Protein AF-0000000076916182 (afdb_homodimer)

InterPro domains:
  IPR000577 Carbohydrate kinase, FGGY [PIRSF000538] (5-451)
  IPR006003 FGGY carbohydrate kinase, pentulose kinase [TIGR01315] (1-453)
  IPR006003 FGGY carbohydrate kinase, pentulose kinase [cd07782] (1-455)
  IPR018485 Carbohydrate kinase FGGY, C-terminal [PF02782] (195-405)
  IPR043129 ATPase, nucleotide binding domain [SSF53067] (4-171)
  IPR043129 ATPase, nucleotide binding domain [SSF53067] (194-451)

Structure (mmCIF, N/CA/C/O backbone):
data_AF-0000000076916182-model_v1
#
loop_
_entity.id
_entity.type
_entity.pdbx_description
1 polymer 'Carbohydrate kinase FGGY C-terminal domain-containing protein'
#
loop_
_atom_site.group_PDB
_atom_site.id
_atom_site.type_symbol
_atom_site.label_atom_id
_atom_site.label_alt_id
_atom_site.label_comp_id
_atom_site.label_asym_id
_atom_site.label_entity_id
_atom_site.label_seq_id
_atom_site.pdbx_PDB_ins_code
_atom_site.Cartn_x
_atom_site.Cartn_y
_atom_site.Cartn_z
_atom_site.occupancy
_atom_site.B_iso_or_equiv
_atom_site.auth_seq_id
_atom_site.auth_comp_id
_atom_site.auth_asym_id
_atom_site.auth_atom_id
_atom_site.pdbx_PDB_model_num
ATOM 1 N N . VAL A 1 1 ? 19.422 -25.359 0.311 1 58.75 1 VAL A N 1
ATOM 2 C CA . VAL A 1 1 ? 20.875 -25.359 0.209 1 58.75 1 VAL A CA 1
ATOM 3 C C . VAL A 1 1 ? 21.438 -24.141 0.938 1 58.75 1 VAL A C 1
ATOM 5 O O . VAL A 1 1 ? 21.062 -23 0.644 1 58.75 1 VAL A O 1
ATOM 8 N N . SER A 1 2 ? 22.078 -24.453 1.93 1 63.53 2 SER A N 1
ATOM 9 C CA . SER A 1 2 ? 22.594 -23.422 2.82 1 63.53 2 SER A CA 1
ATOM 10 C C . SER A 1 2 ? 23.734 -22.641 2.166 1 63.53 2 SER A C 1
ATOM 12 O O . SER A 1 2 ? 24.484 -23.203 1.373 1 63.53 2 SER A O 1
ATOM 14 N N . TRP A 1 3 ? 23.859 -21.516 2.443 1 63.62 3 TRP A N 1
ATOM 15 C CA . TRP A 1 3 ? 24.906 -20.656 1.929 1 63.62 3 TRP A CA 1
ATOM 16 C C . TRP A 1 3 ? 26.281 -21.141 2.379 1 63.62 3 TRP A C 1
ATOM 18 O O . TRP A 1 3 ? 27.281 -20.891 1.702 1 63.62 3 TRP A O 1
ATOM 28 N N . ASN A 1 4 ? 26.312 -21.781 3.467 1 60.97 4 ASN A N 1
ATOM 29 C CA . ASN A 1 4 ? 27.578 -22.234 4.012 1 60.97 4 ASN A CA 1
ATOM 30 C C . ASN A 1 4 ? 27.922 -23.641 3.537 1 60.97 4 ASN A C 1
ATOM 32 O O . ASN A 1 4 ? 28.938 -24.219 3.951 1 60.97 4 ASN A O 1
ATOM 36 N N . GLY A 1 5 ? 27.188 -24.172 2.744 1 60.69 5 GLY A N 1
ATOM 37 C CA . GLY A 1 5 ? 27.453 -25.5 2.191 1 60.69 5 GLY A CA 1
ATOM 38 C C . GLY A 1 5 ? 27.109 -26.625 3.143 1 60.69 5 GLY A C 1
ATOM 39 O O . GLY A 1 5 ? 27.625 -27.734 3.008 1 60.69 5 GLY A O 1
ATOM 40 N N . ASP A 1 6 ? 26.391 -26.328 4.094 1 66.44 6 ASP A N 1
ATOM 41 C CA . ASP A 1 6 ? 25.938 -27.344 5.027 1 66.44 6 ASP A CA 1
ATOM 42 C C . ASP A 1 6 ? 25.141 -28.438 4.305 1 66.44 6 ASP A C 1
ATOM 44 O O . ASP A 1 6 ? 24.094 -28.172 3.725 1 66.44 6 ASP A O 1
ATOM 48 N N . SER A 1 7 ? 25.625 -29.688 4.324 1 68.75 7 SER A N 1
ATOM 49 C CA . SER A 1 7 ? 25.047 -30.812 3.588 1 68.75 7 SER A CA 1
ATOM 50 C C . SER A 1 7 ? 23.656 -31.141 4.105 1 68.75 7 SER A C 1
ATOM 52 O O . SER A 1 7 ? 22.875 -31.812 3.42 1 68.75 7 SER A O 1
ATOM 54 N N . ARG A 1 8 ? 23.438 -30.438 5.375 1 65.62 8 ARG A N 1
ATOM 55 C CA . ARG A 1 8 ? 22.125 -30.672 5.949 1 65.62 8 ARG A CA 1
ATOM 56 C C . ARG A 1 8 ? 21.078 -29.781 5.273 1 65.62 8 ARG A C 1
ATOM 58 O O . ARG A 1 8 ? 19.875 -30.047 5.375 1 65.62 8 ARG A O 1
ATOM 65 N N . ARG A 1 9 ? 21.5 -28.922 4.395 1 69.62 9 ARG A N 1
ATOM 66 C CA . ARG A 1 9 ? 20.625 -27.984 3.691 1 69.62 9 ARG A CA 1
ATOM 67 C C . ARG A 1 9 ? 20.844 -28.062 2.184 1 69.62 9 ARG A C 1
ATOM 69 O O . ARG A 1 9 ? 21.531 -27.219 1.61 1 69.62 9 ARG A O 1
ATOM 76 N N . ASP A 1 10 ? 20.156 -29.047 1.62 1 81.5 10 ASP A N 1
ATOM 77 C CA . ASP A 1 10 ? 20.453 -29.375 0.227 1 81.5 10 ASP A CA 1
ATOM 78 C C . ASP A 1 10 ? 19.219 -29.172 -0.652 1 81.5 10 ASP A C 1
ATOM 80 O O . ASP A 1 10 ? 19.125 -29.75 -1.743 1 81.5 10 ASP A O 1
ATOM 84 N N . ILE A 1 11 ? 18.188 -28.406 -0.147 1 87.31 11 ILE A N 1
ATOM 85 C CA . ILE A 1 11 ? 16.969 -28.172 -0.907 1 87.31 11 ILE A CA 1
ATOM 86 C C . ILE A 1 11 ? 16.828 -26.672 -1.188 1 87.31 11 ILE A C 1
ATOM 88 O O . ILE A 1 11 ? 17 -25.844 -0.291 1 87.31 11 ILE A O 1
ATOM 92 N N . ILE A 1 12 ? 16.609 -26.312 -2.42 1 86.62 12 ILE A N 1
ATOM 93 C CA . ILE A 1 12 ? 16.203 -24.969 -2.779 1 86.62 12 ILE A CA 1
ATOM 94 C C . ILE A 1 12 ? 14.734 -24.969 -3.182 1 86.62 12 ILE A C 1
ATOM 96 O O . ILE A 1 12 ? 14.344 -25.625 -4.145 1 86.62 12 ILE A O 1
ATOM 100 N N . V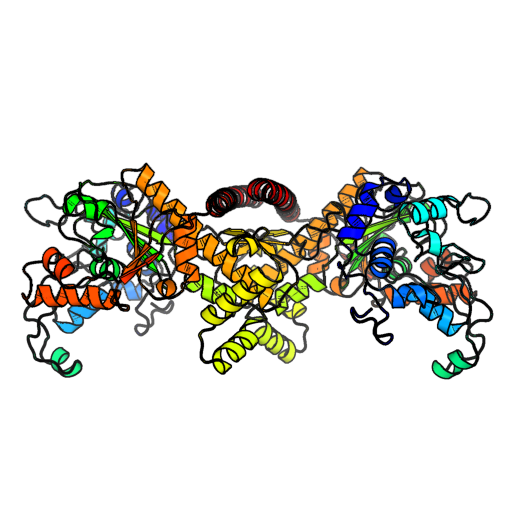AL A 1 13 ? 13.945 -24.172 -2.461 1 87.06 13 VAL A N 1
ATOM 101 C CA . VAL A 1 13 ? 12.508 -24.156 -2.693 1 87.06 13 VAL A CA 1
ATOM 102 C C . VAL A 1 13 ? 12.195 -23.344 -3.947 1 87.06 13 VAL A C 1
ATOM 104 O O . VAL A 1 13 ? 12.953 -22.438 -4.312 1 87.06 13 VAL A O 1
ATOM 107 N N . TRP A 1 14 ? 11.141 -23.672 -4.633 1 85.44 14 TRP A N 1
ATOM 108 C CA . TRP A 1 14 ? 10.781 -23.078 -5.918 1 85.44 14 TRP A CA 1
ATOM 109 C C . TRP A 1 14 ? 10.633 -21.562 -5.797 1 85.44 14 TRP A C 1
ATOM 111 O O . TRP A 1 14 ? 11.008 -20.828 -6.711 1 85.44 14 TRP A O 1
ATOM 121 N N . MET A 1 15 ? 10.164 -21.094 -4.676 1 86.88 15 MET A N 1
ATOM 122 C CA . MET A 1 15 ? 9.82 -19.688 -4.496 1 86.88 15 MET A CA 1
ATOM 123 C C . MET A 1 15 ? 11.078 -18.859 -4.242 1 86.88 15 MET A C 1
ATOM 125 O O . MET A 1 15 ? 11 -17.625 -4.152 1 86.88 15 MET A O 1
ATOM 129 N N . ASP A 1 16 ? 12.242 -19.469 -4.152 1 88.25 16 ASP A N 1
ATOM 130 C CA . ASP A 1 16 ? 13.508 -18.781 -3.898 1 88.25 16 ASP A CA 1
ATOM 131 C C . ASP A 1 16 ? 13.984 -18.031 -5.137 1 88.25 16 ASP A C 1
ATOM 133 O O . ASP A 1 16 ? 14.203 -18.625 -6.191 1 88.25 16 ASP A O 1
ATOM 137 N N . HIS A 1 17 ? 14.172 -16.766 -5.016 1 86.94 17 HIS A N 1
ATOM 138 C CA . HIS A 1 17 ? 14.562 -15.922 -6.145 1 86.94 17 HIS A CA 1
ATOM 139 C C . HIS A 1 17 ? 16.031 -15.531 -6.062 1 86.94 17 HIS A C 1
ATOM 141 O O . HIS A 1 17 ? 16.438 -14.5 -6.605 1 86.94 17 HIS A O 1
ATOM 147 N N . ARG A 1 18 ? 16.891 -16.281 -5.516 1 88.56 18 ARG A N 1
ATOM 148 C CA . ARG A 1 18 ? 18.297 -15.977 -5.324 1 88.56 18 ARG A CA 1
ATOM 149 C C . ARG A 1 18 ? 19.031 -15.906 -6.664 1 88.56 18 ARG A C 1
ATOM 151 O O . ARG A 1 18 ? 20.062 -15.242 -6.785 1 88.56 18 ARG A O 1
ATOM 158 N N . ALA A 1 19 ? 18.453 -16.531 -7.695 1 92.5 19 ALA A N 1
ATOM 159 C CA . ALA A 1 19 ? 19.141 -16.703 -8.969 1 92.5 19 ALA A CA 1
ATOM 160 C C . ALA A 1 19 ? 18.672 -15.672 -9.992 1 92.5 19 ALA A C 1
ATOM 162 O O . ALA A 1 19 ? 18.547 -15.984 -11.18 1 92.5 19 ALA A O 1
ATOM 163 N N . LEU A 1 20 ? 18.406 -14.477 -9.57 1 90.31 20 LEU A N 1
ATOM 164 C CA . LEU A 1 20 ? 17.906 -13.422 -10.453 1 90.31 20 LEU A CA 1
ATOM 165 C C . LEU A 1 20 ? 18.953 -13.078 -11.516 1 90.31 20 LEU A C 1
ATOM 167 O O . LEU A 1 20 ? 18.625 -13 -12.703 1 90.31 20 LEU A O 1
ATOM 171 N N . ASP A 1 21 ? 20.219 -12.922 -11.117 1 93.44 21 ASP A N 1
ATOM 172 C CA . ASP A 1 21 ? 21.297 -12.586 -12.047 1 93.44 21 ASP A CA 1
ATOM 173 C C . ASP A 1 21 ? 21.516 -13.703 -13.07 1 93.44 21 ASP A C 1
ATOM 175 O O . AS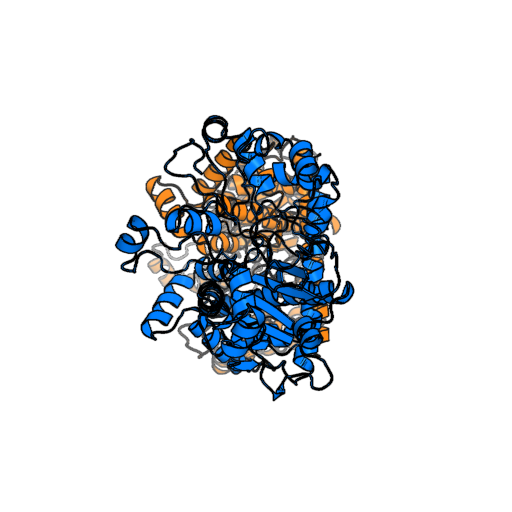P A 1 21 ? 21.719 -13.438 -14.25 1 93.44 21 ASP A O 1
ATOM 179 N N . GLN A 1 22 ? 21.5 -14.922 -12.594 1 94.44 22 GLN A N 1
ATOM 180 C CA . GLN A 1 22 ? 21.688 -16.078 -13.469 1 94.44 22 GLN A CA 1
ATOM 181 C C . GLN A 1 22 ? 20.562 -16.172 -14.492 1 94.44 22 GLN A C 1
ATOM 183 O O . GLN A 1 22 ? 20.797 -16.453 -15.672 1 94.44 22 GLN A O 1
ATOM 188 N N . ALA A 1 23 ? 19.312 -15.938 -14.016 1 93 23 ALA A N 1
ATOM 189 C CA . ALA A 1 23 ? 18.172 -15.953 -14.93 1 93 23 ALA A CA 1
ATOM 190 C C . ALA A 1 23 ? 18.328 -14.906 -16.031 1 93 23 ALA A C 1
ATOM 192 O O . ALA A 1 23 ? 18.078 -15.18 -17.203 1 93 23 ALA A O 1
ATOM 193 N N . GLU A 1 24 ? 18.781 -13.734 -15.648 1 93.5 24 GLU A N 1
ATOM 194 C CA . GLU A 1 24 ? 18.969 -12.648 -16.609 1 93.5 24 GLU A CA 1
ATOM 195 C C . GLU A 1 24 ? 20.047 -13.016 -17.641 1 93.5 24 GLU A C 1
ATOM 197 O O . GLU A 1 24 ? 19.891 -12.758 -18.828 1 93.5 24 GLU A O 1
ATOM 202 N N . ARG A 1 25 ? 21.109 -13.57 -17.219 1 94.56 25 ARG A N 1
ATOM 203 C CA . ARG A 1 25 ? 22.203 -13.961 -18.125 1 94.56 25 ARG A CA 1
ATOM 204 C C . ARG A 1 25 ? 21.75 -15.062 -19.078 1 94.56 25 ARG A C 1
ATOM 206 O O . ARG A 1 25 ? 22.078 -15.039 -20.266 1 94.56 25 ARG A O 1
ATOM 213 N N . ILE A 1 26 ? 21.062 -16.016 -18.562 1 93.31 26 ILE A N 1
ATOM 214 C CA . ILE A 1 26 ? 20.562 -17.078 -19.406 1 93.31 26 ILE A CA 1
ATOM 215 C C . ILE A 1 26 ? 19.625 -16.516 -20.469 1 93.31 26 ILE A C 1
ATOM 217 O O . ILE A 1 26 ? 19.719 -16.875 -21.641 1 93.31 26 ILE A O 1
ATOM 221 N N . ASN A 1 27 ? 18.797 -15.594 -20.062 1 92.69 27 ASN A N 1
ATOM 222 C CA . ASN A 1 27 ? 17.828 -14.992 -20.969 1 92.69 27 ASN A CA 1
ATOM 223 C C . ASN A 1 27 ? 18.516 -14.164 -22.047 1 92.69 27 ASN A C 1
ATOM 225 O O . ASN A 1 27 ? 17.984 -14.008 -23.156 1 92.69 27 ASN A O 1
ATOM 229 N N . SER A 1 28 ? 19.672 -13.719 -21.781 1 92.38 28 SER A N 1
ATOM 230 C CA . SER A 1 28 ? 20.422 -12.898 -22.734 1 92.38 28 SER A CA 1
ATOM 231 C C . SER A 1 28 ? 20.953 -13.734 -23.891 1 92.38 28 SER A C 1
ATOM 233 O O . SER A 1 28 ? 21.297 -13.195 -24.938 1 92.38 28 SER A O 1
ATOM 235 N N . HIS A 1 29 ? 21.109 -15.031 -23.766 1 88.81 29 HIS A N 1
ATOM 236 C CA . HIS A 1 29 ? 21.594 -15.906 -24.812 1 88.81 29 HIS A CA 1
ATOM 237 C C . HIS A 1 29 ? 20.562 -16.062 -25.938 1 88.81 29 HIS A C 1
ATOM 239 O O . HIS A 1 29 ? 20.906 -16.484 -27.031 1 88.81 29 HIS A O 1
ATOM 245 N N . SER A 1 30 ? 19.391 -15.742 -25.766 1 84.5 30 SER A N 1
ATOM 246 C CA . SER A 1 30 ? 18.297 -15.836 -26.734 1 84.5 30 SER A CA 1
ATOM 247 C C . SER A 1 30 ? 18.234 -17.219 -27.359 1 84.5 30 SER A C 1
ATOM 249 O O . SER A 1 30 ? 18.062 -17.359 -28.578 1 84.5 30 SER A O 1
ATOM 251 N N . SER A 1 31 ? 18.5 -18.25 -26.609 1 85.44 31 SER A N 1
ATOM 252 C CA . SER A 1 31 ? 18.422 -19.641 -27.047 1 85.44 31 SER A CA 1
ATOM 253 C C . SER A 1 31 ? 17 -19.984 -27.516 1 85.44 31 SER A C 1
ATOM 255 O O . SER A 1 31 ? 16.031 -19.531 -26.906 1 85.44 31 SER A O 1
ATOM 257 N N . PRO A 1 32 ? 16.875 -20.828 -28.453 1 84 32 PRO A N 1
ATOM 258 C CA . PRO A 1 32 ? 15.547 -21.266 -28.906 1 84 32 PRO A CA 1
ATOM 259 C C . PRO A 1 32 ? 14.773 -22.016 -27.828 1 84 32 PRO A C 1
ATOM 261 O O . PRO A 1 32 ? 13.539 -22.016 -27.828 1 84 32 PRO A O 1
ATOM 264 N N . VAL A 1 33 ? 15.469 -22.562 -26.891 1 84.44 33 VAL A N 1
ATOM 265 C CA . VAL A 1 33 ? 14.844 -23.312 -25.812 1 84.44 33 VAL A CA 1
ATOM 266 C C . VAL A 1 33 ? 13.977 -22.391 -24.969 1 84.44 33 VAL A C 1
ATOM 268 O O . VAL A 1 33 ? 12.984 -22.828 -24.375 1 84.44 33 VAL A O 1
ATOM 271 N N . LEU A 1 34 ? 14.312 -21.156 -24.953 1 88.62 34 LEU A N 1
ATOM 272 C CA . LEU A 1 34 ? 13.625 -20.188 -24.109 1 88.62 34 LEU A CA 1
ATOM 273 C C . LEU A 1 34 ? 12.188 -19.984 -24.562 1 88.62 34 LEU A C 1
ATOM 275 O O . LEU A 1 34 ? 11.336 -19.547 -23.781 1 88.62 34 LEU A O 1
ATOM 279 N N . GLN A 1 35 ? 11.906 -20.328 -25.766 1 88.19 35 GLN A N 1
ATOM 280 C CA . GLN A 1 35 ? 10.547 -20.203 -26.281 1 88.19 35 GLN A CA 1
ATOM 281 C C . GLN A 1 35 ? 9.586 -21.094 -25.5 1 88.19 35 GLN A C 1
ATOM 283 O O . GLN A 1 35 ? 8.414 -20.75 -25.328 1 88.19 35 GLN A O 1
ATOM 288 N N . PHE A 1 36 ? 10.094 -22.188 -24.922 1 87.81 36 PHE A N 1
ATOM 289 C CA . PHE A 1 36 ? 9.258 -23.109 -24.172 1 87.81 36 PHE A CA 1
ATOM 290 C C . PHE A 1 36 ? 8.969 -22.578 -22.766 1 87.81 36 PHE A C 1
ATOM 292 O O . PHE A 1 36 ? 8.141 -23.125 -22.047 1 87.81 36 PHE A O 1
ATOM 299 N N . TYR A 1 37 ? 9.602 -21.5 -22.516 1 88.81 37 TYR A N 1
ATOM 300 C CA . TYR A 1 37 ? 9.383 -20.859 -21.219 1 88.81 37 TYR A CA 1
ATOM 301 C C . TYR A 1 37 ? 8.734 -19.484 -21.406 1 88.81 37 TYR A C 1
ATOM 303 O O . TYR A 1 37 ? 8.852 -18.625 -20.531 1 88.81 37 TYR A O 1
ATOM 311 N N . GLY A 1 38 ? 8.156 -19.328 -22.594 1 89.69 38 GLY A N 1
ATOM 312 C CA . GLY A 1 38 ? 7.52 -18.047 -22.875 1 89.69 38 GLY A CA 1
ATOM 313 C C . GLY A 1 38 ? 8.508 -16.969 -23.266 1 89.69 38 GLY A C 1
ATOM 314 O O . GLY A 1 38 ? 8.203 -15.773 -23.156 1 89.69 38 GLY A O 1
ATOM 315 N N . GLY A 1 39 ? 9.711 -17.344 -23.531 1 89.62 39 GLY A N 1
ATOM 316 C CA . GLY A 1 39 ? 10.727 -16.406 -23.984 1 89.62 39 GLY A CA 1
ATOM 317 C C . GLY A 1 39 ? 11.805 -16.141 -22.953 1 89.62 39 GLY A C 1
ATOM 318 O O . GLY A 1 39 ? 12.875 -15.617 -23.281 1 89.62 39 GLY A O 1
ATOM 319 N N . SER A 1 40 ? 11.531 -16.5 -21.734 1 90.12 40 SER A N 1
ATOM 320 C CA . SER A 1 40 ? 12.508 -16.266 -20.672 1 90.12 40 SER A CA 1
ATOM 321 C C . SER A 1 40 ? 12.336 -17.25 -19.531 1 90.12 40 SER A C 1
ATOM 323 O O . SER A 1 40 ? 11.211 -17.641 -19.219 1 90.12 40 SER A O 1
ATOM 325 N N . VAL A 1 41 ? 13.484 -17.547 -18.953 1 89.69 41 VAL A N 1
ATOM 326 C CA . VAL A 1 41 ? 13.414 -18.406 -17.766 1 89.69 41 VAL A CA 1
ATOM 327 C C . VAL A 1 41 ? 13.203 -17.531 -16.516 1 89.69 41 VAL A C 1
ATOM 329 O O . VAL A 1 41 ? 13.617 -16.375 -16.484 1 89.69 41 VAL A O 1
ATOM 332 N N . SER A 1 42 ? 12.484 -18.141 -15.594 1 90.38 42 SER A N 1
ATOM 333 C CA . SER A 1 42 ? 12.266 -17.531 -14.289 1 90.38 42 SER A CA 1
ATOM 334 C C . SER A 1 42 ? 13.328 -17.984 -13.281 1 90.38 42 SER A C 1
ATOM 336 O O . SER A 1 42 ? 13.852 -19.094 -13.375 1 90.38 42 SER A O 1
ATOM 338 N N . PRO A 1 43 ? 13.648 -17.078 -12.289 1 91 43 PRO A N 1
ATOM 339 C CA . PRO A 1 43 ? 14.555 -17.531 -11.234 1 91 43 PRO A CA 1
ATOM 340 C C . PRO A 1 43 ? 13.984 -18.703 -10.43 1 91 43 PRO A C 1
ATOM 342 O O . PRO A 1 43 ? 14.719 -19.344 -9.664 1 91 43 PRO A O 1
ATOM 345 N N . GLU A 1 44 ? 12.758 -18.969 -10.641 1 88.25 44 GLU A N 1
ATOM 346 C CA . GLU A 1 44 ? 12.109 -20.078 -9.938 1 88.25 44 GLU A CA 1
ATOM 347 C C . GLU A 1 44 ? 12.492 -21.422 -10.547 1 88.25 44 GLU A C 1
ATOM 349 O O . GLU A 1 44 ? 12.273 -22.469 -9.93 1 88.25 44 GLU A O 1
ATOM 354 N N . MET A 1 45 ? 13.102 -21.406 -11.664 1 88.56 45 MET A N 1
ATOM 355 C CA . MET A 1 45 ? 13.336 -22.641 -12.422 1 88.56 45 MET A CA 1
ATOM 356 C C . MET A 1 45 ? 14.688 -23.25 -12.055 1 88.56 45 MET A C 1
ATOM 358 O O . MET A 1 45 ? 15.539 -22.578 -11.461 1 88.56 45 MET A O 1
ATOM 362 N N . GLN A 1 46 ? 14.922 -24.469 -12.477 1 87.88 46 GLN A N 1
ATOM 363 C CA . GLN A 1 46 ? 16.078 -25.281 -12.094 1 87.88 46 GLN A CA 1
ATOM 364 C C . GLN A 1 46 ? 17.359 -24.719 -12.703 1 87.88 46 GLN A C 1
ATOM 366 O O . GLN A 1 46 ? 18.375 -24.625 -12.016 1 87.88 46 GLN A O 1
ATOM 371 N N . ALA A 1 47 ? 17.328 -24.281 -13.945 1 88.25 47 ALA A N 1
ATOM 372 C CA . ALA A 1 47 ? 18.547 -23.906 -14.664 1 88.25 47 ALA A CA 1
ATOM 373 C C . ALA A 1 47 ? 19.219 -22.719 -13.992 1 88.25 47 ALA A C 1
ATOM 375 O O . ALA A 1 47 ? 20.406 -22.797 -13.664 1 88.25 47 ALA A O 1
ATOM 376 N N . PRO A 1 48 ? 18.438 -21.625 -13.734 1 92.56 48 PRO A N 1
ATOM 377 C CA . PRO A 1 48 ? 19.094 -20.516 -13.047 1 92.56 48 PRO A CA 1
ATOM 378 C C . PRO A 1 48 ? 19.609 -20.891 -11.664 1 92.56 48 PRO A C 1
ATOM 380 O O . PRO A 1 48 ? 20.688 -20.438 -11.25 1 92.56 48 PRO A O 1
ATOM 383 N N . LYS A 1 49 ? 18.922 -21.734 -10.961 1 92.19 49 LYS A N 1
ATOM 384 C CA . LYS A 1 49 ? 19.328 -22.125 -9.609 1 92.19 49 LYS A CA 1
ATOM 385 C C . LYS A 1 49 ? 20.562 -23.016 -9.641 1 92.19 49 LYS A C 1
ATOM 387 O O . LYS A 1 49 ? 21.438 -22.906 -8.773 1 92.19 49 LYS A O 1
ATOM 392 N N . LEU A 1 50 ? 20.656 -23.922 -10.609 1 90.88 50 LEU A N 1
ATOM 393 C CA . LEU A 1 50 ? 21.844 -24.75 -10.758 1 90.88 50 LEU A CA 1
ATOM 394 C C . LEU A 1 50 ? 23.062 -23.891 -11.094 1 90.88 50 LEU A C 1
ATOM 396 O O . LEU A 1 50 ? 24.141 -24.125 -10.555 1 90.88 50 LEU A O 1
ATOM 400 N N . LEU A 1 51 ? 22.828 -22.969 -11.992 1 93.56 51 LEU A N 1
ATOM 401 C CA . LEU A 1 51 ? 23.906 -22.062 -12.336 1 93.56 51 LEU A CA 1
ATOM 402 C C . LEU A 1 51 ? 24.359 -21.281 -11.109 1 93.56 51 LEU A C 1
ATOM 404 O O . LEU A 1 51 ? 25.562 -21.062 -10.914 1 93.56 51 LEU A O 1
ATOM 408 N N . TRP A 1 52 ? 23.453 -20.844 -10.289 1 94 52 TRP A N 1
ATOM 409 C CA . TRP A 1 52 ? 23.766 -20.125 -9.055 1 94 52 TRP A CA 1
ATOM 410 C C . TRP A 1 52 ? 24.594 -21 -8.117 1 94 52 TRP A C 1
ATOM 412 O O . TRP A 1 52 ? 25.578 -20.547 -7.543 1 94 52 TRP A O 1
ATOM 422 N N . VAL A 1 53 ? 24.234 -22.281 -7.953 1 92.38 53 VAL A N 1
ATOM 423 C CA . VAL A 1 53 ? 24.953 -23.203 -7.078 1 92.38 53 VAL A CA 1
ATOM 424 C C . VAL A 1 53 ? 26.375 -23.406 -7.598 1 92.38 53 VAL A C 1
ATOM 426 O O . VAL A 1 53 ? 27.328 -23.391 -6.82 1 92.38 53 VAL A O 1
ATOM 429 N N . LYS A 1 54 ? 26.484 -23.594 -8.852 1 92.75 54 LYS A N 1
ATOM 430 C CA . LYS A 1 54 ? 27.797 -23.781 -9.461 1 92.75 54 LYS A CA 1
ATOM 431 C C . LYS A 1 54 ? 28.719 -22.594 -9.18 1 92.75 54 LYS A C 1
ATOM 433 O O . LYS A 1 54 ? 29.906 -22.766 -8.906 1 92.75 54 LYS A O 1
ATOM 438 N N . GLU A 1 55 ? 28.188 -21.438 -9.203 1 94.38 55 GLU A N 1
ATOM 439 C CA . GLU A 1 55 ? 28.969 -20.219 -9.078 1 94.38 55 GLU A CA 1
ATOM 440 C C . GLU A 1 55 ? 29.234 -19.875 -7.613 1 94.38 55 GLU A C 1
ATOM 442 O O . GLU A 1 55 ? 30.266 -19.281 -7.285 1 94.38 55 GLU A O 1
ATOM 447 N N . ASN A 1 56 ? 28.328 -20.234 -6.723 1 92.06 56 ASN A N 1
ATOM 448 C CA . ASN A 1 56 ? 28.391 -19.719 -5.355 1 92.06 56 ASN A CA 1
ATOM 449 C C . ASN A 1 56 ? 28.766 -20.828 -4.367 1 92.06 56 ASN A C 1
ATOM 451 O O . ASN A 1 56 ? 29.25 -20.547 -3.271 1 92.06 56 ASN A O 1
ATOM 455 N N . LEU A 1 57 ? 28.5 -22.062 -4.73 1 90.38 57 LEU A N 1
ATOM 456 C CA . LEU A 1 57 ? 28.766 -23.188 -3.846 1 90.38 57 LEU A CA 1
ATOM 457 C C . LEU A 1 57 ? 29.578 -24.266 -4.559 1 90.38 57 LEU A C 1
ATOM 459 O O . LEU A 1 57 ? 29.109 -25.391 -4.746 1 90.38 57 LEU A O 1
ATOM 463 N N . GLN A 1 58 ? 30.797 -24.016 -4.754 1 88.75 58 GLN A N 1
ATOM 464 C CA . GLN A 1 58 ? 31.656 -24.844 -5.582 1 88.75 58 GLN A CA 1
ATOM 465 C C . GLN A 1 58 ? 31.906 -26.203 -4.934 1 88.75 58 GLN A C 1
ATOM 467 O O . GLN A 1 58 ? 31.953 -27.234 -5.621 1 88.75 58 GLN A O 1
ATOM 472 N N . LYS A 1 59 ? 32.062 -26.188 -3.676 1 86.31 59 LYS A N 1
ATOM 473 C CA . LYS A 1 59 ? 32.281 -27.469 -2.984 1 86.31 59 LYS A CA 1
ATOM 474 C C . LYS A 1 59 ? 31.078 -28.391 -3.141 1 86.31 59 LYS A C 1
ATOM 476 O O . LYS A 1 59 ? 31.234 -29.578 -3.434 1 86.31 59 LYS A O 1
ATOM 481 N N . THR A 1 60 ? 29.938 -27.812 -2.949 1 85.94 60 THR A N 1
ATOM 482 C CA . THR A 1 60 ? 28.719 -28.594 -3.119 1 85.94 60 THR A CA 1
ATOM 483 C C . THR A 1 60 ? 28.578 -29.062 -4.559 1 85.94 60 THR A C 1
ATOM 485 O O . THR A 1 60 ? 28.188 -30.219 -4.805 1 85.94 60 THR A O 1
ATOM 488 N N . TRP A 1 61 ? 28.859 -28.25 -5.496 1 88.94 61 TRP A N 1
ATOM 489 C CA . TRP A 1 61 ? 28.719 -28.562 -6.914 1 88.94 61 TRP A CA 1
ATOM 490 C C . TRP A 1 61 ? 29.609 -29.75 -7.297 1 88.94 61 TRP A C 1
ATOM 492 O O . TRP A 1 61 ? 29.172 -30.641 -8.039 1 88.94 61 TRP A O 1
ATOM 502 N N . SER A 1 62 ? 30.781 -29.781 -6.746 1 85.31 62 SER A N 1
ATOM 503 C CA . SER A 1 62 ? 31.75 -30.812 -7.109 1 85.31 62 SER A CA 1
ATOM 504 C C . SER A 1 62 ? 31.406 -32.156 -6.461 1 85.31 62 SER A C 1
ATOM 506 O O . SER A 1 62 ? 31.703 -33.219 -7.012 1 85.31 62 SER A O 1
ATOM 508 N N . MET A 1 63 ? 30.719 -32.094 -5.438 1 84.06 63 MET A N 1
ATOM 509 C CA . MET A 1 63 ? 30.5 -33.312 -4.648 1 84.06 63 MET A CA 1
ATOM 510 C C . MET A 1 63 ? 29.156 -33.938 -4.957 1 84.06 63 MET A C 1
ATOM 512 O O . MET A 1 63 ? 28.922 -35.094 -4.645 1 84.06 63 MET A O 1
ATOM 516 N N . VAL A 1 64 ? 28.344 -33.219 -5.633 1 86.5 64 VAL A N 1
ATOM 517 C CA . VAL A 1 64 ? 26.969 -33.656 -5.809 1 86.5 64 VAL A CA 1
ATOM 518 C C . VAL A 1 64 ? 26.922 -34.906 -6.719 1 86.5 64 VAL A C 1
ATOM 520 O O . VAL A 1 64 ? 27.641 -34.969 -7.727 1 86.5 64 VAL A O 1
ATOM 523 N N . TYR A 1 65 ? 26.141 -35.844 -6.273 1 83 65 TYR A N 1
ATOM 524 C CA . TYR A 1 65 ? 25.922 -37.062 -7.043 1 83 65 TYR A CA 1
ATOM 525 C C . TYR A 1 65 ? 24.875 -36.844 -8.133 1 83 65 TYR A C 1
ATOM 527 O O . TYR A 1 65 ? 25.125 -37.156 -9.305 1 83 65 TYR A O 1
ATOM 535 N N . ARG A 1 66 ? 23.703 -36.344 -7.762 1 85.56 66 ARG A N 1
ATOM 536 C CA . ARG A 1 66 ? 22.609 -36.062 -8.703 1 85.56 66 ARG A CA 1
ATOM 537 C C . ARG A 1 66 ? 21.812 -34.844 -8.289 1 85.56 66 ARG A C 1
ATOM 539 O O . ARG A 1 66 ? 21.656 -34.562 -7.102 1 85.56 66 ARG A O 1
ATOM 546 N N . TRP A 1 67 ? 21.375 -34.25 -9.305 1 87.38 67 TRP A N 1
ATOM 547 C CA . TRP A 1 67 ? 20.375 -33.188 -9.117 1 87.38 67 TRP A CA 1
ATOM 548 C C . TRP A 1 67 ? 18.984 -33.719 -9.477 1 87.38 67 TRP A C 1
ATOM 550 O O . TRP A 1 67 ? 18.781 -34.25 -10.562 1 87.38 67 TRP A O 1
ATOM 560 N N . MET A 1 68 ? 18.047 -33.656 -8.547 1 86.31 68 MET A N 1
ATOM 561 C CA . MET A 1 68 ? 16.703 -34.156 -8.781 1 86.31 68 MET A CA 1
ATOM 562 C C . MET A 1 68 ? 15.656 -33.156 -8.266 1 86.31 68 MET A C 1
ATOM 564 O O . MET A 1 68 ? 15.867 -32.5 -7.246 1 86.31 68 MET A O 1
ATOM 568 N N . ASP A 1 69 ? 14.586 -33.094 -9.039 1 88.31 69 ASP A N 1
ATOM 569 C CA . ASP A 1 69 ? 13.406 -32.469 -8.453 1 88.31 69 ASP A CA 1
ATOM 570 C C . ASP A 1 69 ? 12.812 -33.344 -7.352 1 88.31 69 ASP A C 1
ATOM 572 O O . ASP A 1 69 ? 13.07 -34.562 -7.316 1 88.31 69 ASP A O 1
ATOM 576 N N . LEU A 1 70 ? 12.078 -32.812 -6.5 1 88.81 70 LEU A N 1
ATOM 577 C CA . LEU A 1 70 ? 11.57 -33.5 -5.324 1 88.81 70 LEU A CA 1
ATOM 578 C C . LEU A 1 70 ? 10.844 -34.781 -5.719 1 88.81 70 LEU A C 1
ATOM 580 O O . LEU A 1 70 ? 11.078 -35.844 -5.129 1 88.81 70 LEU A O 1
ATOM 584 N N . GLY A 1 71 ? 9.953 -34.719 -6.68 1 88.69 71 GLY A N 1
ATOM 585 C CA . GLY A 1 71 ? 9.219 -35.875 -7.113 1 88.69 71 GLY A CA 1
ATOM 586 C C . GLY A 1 71 ? 10.117 -37 -7.602 1 88.69 71 GLY A C 1
ATOM 587 O O . GLY A 1 71 ? 9.891 -38.156 -7.273 1 88.69 71 GLY A O 1
ATOM 588 N N . ASN A 1 72 ? 11.102 -36.656 -8.344 1 88 72 ASN A N 1
ATOM 589 C CA . ASN A 1 72 ? 12.055 -37.656 -8.836 1 88 72 ASN A CA 1
ATOM 590 C C . ASN A 1 72 ? 12.859 -38.25 -7.695 1 88 72 ASN A C 1
ATOM 592 O O . ASN A 1 72 ? 13.156 -39.469 -7.711 1 88 72 ASN A O 1
ATOM 596 N N . TRP A 1 73 ? 13.188 -37.438 -6.766 1 90.31 73 TRP A N 1
ATOM 597 C CA . TRP A 1 73 ? 13.945 -37.938 -5.621 1 90.31 73 TRP A CA 1
ATOM 598 C C . TRP A 1 73 ? 13.109 -38.906 -4.809 1 90.31 73 TRP A C 1
ATOM 600 O O . TRP A 1 73 ? 13.617 -39.938 -4.371 1 90.31 73 TRP A O 1
ATOM 610 N N . LEU A 1 74 ? 11.891 -38.625 -4.637 1 92.81 74 LEU A N 1
ATOM 611 C CA . LEU A 1 74 ? 11.023 -39.469 -3.824 1 92.81 74 LEU A CA 1
ATOM 612 C C . LEU A 1 74 ? 10.805 -40.812 -4.484 1 92.81 74 LEU A C 1
ATOM 614 O O . LEU A 1 74 ? 10.805 -41.844 -3.809 1 92.81 74 LEU A O 1
ATOM 618 N N . THR A 1 75 ? 10.609 -40.844 -5.758 1 93.25 75 THR A N 1
ATOM 619 C CA . THR A 1 75 ? 10.414 -42.094 -6.445 1 93.25 75 THR A CA 1
ATOM 620 C C . THR A 1 75 ? 11.719 -42.906 -6.477 1 93.25 75 THR A C 1
ATOM 622 O O . THR A 1 75 ? 11.703 -44.125 -6.387 1 93.25 75 THR A O 1
ATOM 625 N N . TYR A 1 76 ? 12.836 -42.188 -6.594 1 91.81 76 TYR A N 1
ATOM 626 C CA . TYR A 1 76 ? 14.133 -42.844 -6.523 1 91.81 76 TYR A CA 1
ATOM 627 C C . TYR A 1 76 ? 14.344 -43.5 -5.16 1 91.81 76 TYR A C 1
ATOM 629 O O . TYR A 1 76 ? 14.766 -44.625 -5.074 1 91.81 76 TYR A O 1
ATOM 637 N N . ARG A 1 77 ? 14.047 -42.75 -4.211 1 93.38 77 ARG A N 1
ATOM 638 C CA . ARG A 1 77 ? 14.203 -43.25 -2.852 1 93.38 77 ARG A CA 1
ATOM 639 C C . ARG A 1 77 ? 13.32 -44.469 -2.619 1 93.38 77 ARG A C 1
ATOM 641 O O . ARG A 1 77 ? 13.711 -45.406 -1.913 1 93.38 77 ARG A O 1
ATOM 648 N N . ALA A 1 78 ? 12.234 -44.531 -3.215 1 95.69 78 ALA A N 1
ATOM 649 C CA . ALA A 1 78 ? 11.242 -45.562 -2.996 1 95.69 78 ALA A CA 1
ATOM 650 C C . ALA A 1 78 ? 11.602 -46.844 -3.779 1 95.69 78 ALA A C 1
ATOM 652 O O . ALA A 1 78 ? 11.336 -47.938 -3.326 1 95.69 78 ALA A O 1
ATOM 653 N N . THR A 1 79 ? 12.219 -46.719 -4.945 1 95.62 79 THR A N 1
ATOM 654 C CA . THR A 1 79 ? 12.305 -47.844 -5.859 1 95.62 79 THR A CA 1
ATOM 655 C C . THR A 1 79 ? 13.75 -48.156 -6.227 1 95.62 79 THR A C 1
ATOM 657 O O . THR A 1 79 ? 14.062 -49.219 -6.75 1 95.62 79 THR A O 1
ATOM 660 N N . GLY A 1 80 ? 14.547 -47.125 -6.086 1 91.75 80 GLY A N 1
ATOM 661 C CA . GLY A 1 80 ? 15.914 -47.25 -6.57 1 91.75 80 GLY A CA 1
ATOM 662 C C . GLY A 1 80 ? 16.047 -46.969 -8.047 1 91.75 80 GLY A C 1
ATOM 663 O O . GLY A 1 80 ? 17.156 -46.938 -8.586 1 91.75 80 GLY A O 1
ATOM 664 N N . ASP A 1 81 ? 14.992 -46.688 -8.68 1 91.56 81 ASP A N 1
ATOM 665 C CA . ASP A 1 81 ? 14.969 -46.375 -10.109 1 91.56 81 ASP A CA 1
ATOM 666 C C . ASP A 1 81 ? 15.266 -44.906 -10.352 1 91.56 81 ASP A C 1
ATOM 668 O O . ASP A 1 81 ? 14.609 -44.031 -9.781 1 91.56 81 ASP A O 1
ATOM 672 N N . GLU A 1 82 ? 16.156 -44.531 -11.273 1 86.69 82 GLU A N 1
ATOM 673 C CA . GLU A 1 82 ? 16.609 -43.156 -11.484 1 86.69 82 GLU A CA 1
ATOM 674 C C . GLU A 1 82 ? 15.828 -42.5 -12.609 1 86.69 82 GLU A C 1
ATOM 676 O O . GLU A 1 82 ? 16.094 -41.344 -12.953 1 86.69 82 GLU A O 1
ATOM 681 N N . THR A 1 83 ? 14.883 -43.219 -13.133 1 85.44 83 THR A N 1
ATOM 682 C CA . THR A 1 83 ? 14.062 -42.656 -14.211 1 85.44 83 THR A CA 1
ATOM 683 C C . THR A 1 83 ? 13.367 -41.375 -13.766 1 85.44 83 THR A C 1
ATOM 685 O O . THR A 1 83 ? 12.875 -41.312 -12.641 1 85.44 83 THR A O 1
ATOM 688 N N . ARG A 1 84 ? 13.375 -40.406 -14.688 1 85.38 84 ARG A N 1
ATOM 689 C CA . ARG A 1 84 ? 12.773 -39.125 -14.383 1 85.38 84 ARG A CA 1
ATOM 690 C C . ARG A 1 84 ? 11.422 -38.969 -15.062 1 85.38 84 ARG A C 1
ATOM 692 O O . ARG A 1 84 ? 11.141 -39.656 -16.047 1 85.38 84 ARG A O 1
ATOM 699 N N . SER A 1 85 ? 10.664 -38.094 -14.438 1 85.88 85 SER A N 1
ATOM 700 C CA . SER A 1 85 ? 9.359 -37.781 -15.008 1 85.88 85 SER A CA 1
ATOM 701 C C . SER A 1 85 ? 9.469 -36.625 -16.031 1 85.88 85 SER A C 1
ATOM 703 O O . SER A 1 85 ? 10.203 -35.688 -15.82 1 85.88 85 SER A O 1
ATOM 705 N N . LEU A 1 86 ? 8.68 -36.719 -17.047 1 79.62 86 LEU A N 1
ATOM 706 C CA . LEU A 1 86 ? 8.602 -35.656 -18.062 1 79.62 86 LEU A CA 1
ATOM 707 C C . LEU A 1 86 ? 8.062 -34.375 -17.453 1 79.62 86 LEU A C 1
ATOM 709 O O . LEU A 1 86 ? 8.312 -33.281 -17.984 1 79.62 86 LEU A O 1
ATOM 713 N N . SER A 1 87 ? 7.355 -34.5 -16.438 1 78.5 87 SER A N 1
ATOM 714 C CA . SER A 1 87 ? 6.723 -33.344 -15.82 1 78.5 87 SER A CA 1
ATOM 715 C C . SER A 1 87 ? 7.758 -32.406 -15.195 1 78.5 87 SER A C 1
ATOM 717 O O . SER A 1 87 ? 7.477 -31.234 -14.961 1 78.5 87 SER A O 1
ATOM 719 N N . HIS A 1 88 ? 8.844 -32.938 -14.789 1 66.94 88 HIS A N 1
ATOM 720 C CA . HIS A 1 88 ? 9.852 -32.156 -14.062 1 66.94 88 HIS A CA 1
ATOM 721 C C . HIS A 1 88 ? 10.906 -31.594 -15.008 1 66.94 88 HIS A C 1
ATOM 723 O O . HIS A 1 88 ? 11.68 -30.719 -14.625 1 66.94 88 HIS A O 1
ATOM 729 N N . MET A 1 89 ? 10.992 -32.281 -16.062 1 56.44 89 MET A N 1
ATOM 730 C CA . MET A 1 89 ? 12.117 -31.938 -16.922 1 56.44 89 MET A CA 1
ATOM 731 C C . MET A 1 89 ? 11.742 -30.812 -17.875 1 56.44 89 MET A C 1
ATOM 733 O O . MET A 1 89 ? 10.609 -30.734 -18.344 1 56.44 89 MET A O 1
ATOM 737 N N . GLU A 1 90 ? 12.438 -29.688 -17.609 1 52.25 90 GLU A N 1
ATOM 738 C CA . GLU A 1 90 ? 12.367 -28.625 -18.609 1 52.25 90 GLU A CA 1
ATOM 739 C C . GLU A 1 90 ? 12.594 -29.172 -20.016 1 52.25 90 GLU A C 1
ATOM 741 O O . GLU A 1 90 ? 13.594 -28.844 -20.656 1 52.25 90 GLU A O 1
ATOM 746 N N . GLN A 1 91 ? 12.086 -30.344 -20.203 1 47.88 91 GLN A N 1
ATOM 747 C CA . GLN A 1 91 ? 12.492 -30.984 -21.438 1 47.88 91 GLN A CA 1
ATOM 748 C C . GLN A 1 91 ? 11.695 -30.438 -22.625 1 47.88 91 GLN A C 1
ATOM 750 O O . GLN A 1 91 ? 10.461 -30.375 -22.562 1 47.88 91 GLN A O 1
ATOM 755 N N . TRP A 1 92 ? 12.297 -29.516 -23.328 1 48.34 92 TRP A N 1
ATOM 756 C CA . TRP A 1 92 ? 11.922 -29.031 -24.656 1 48.34 92 TRP A CA 1
ATOM 757 C C . TRP A 1 92 ? 11.93 -30.172 -25.672 1 48.34 92 TRP A C 1
ATOM 759 O O . TRP A 1 92 ? 12.055 -29.922 -26.875 1 48.34 92 TRP A O 1
ATOM 769 N N . ARG A 1 93 ? 11.656 -31.359 -25.109 1 45.91 93 ARG A N 1
ATOM 770 C CA . ARG A 1 93 ? 11.883 -32.5 -25.984 1 45.91 93 ARG A CA 1
ATOM 771 C C . ARG A 1 93 ? 10.773 -32.625 -27.031 1 45.91 93 ARG A C 1
ATOM 773 O O . ARG A 1 93 ? 9.586 -32.562 -26.688 1 45.91 93 ARG A O 1
ATOM 780 N N . GLU A 1 94 ? 10.844 -31.906 -28.188 1 41.12 94 GLU A N 1
ATOM 781 C CA . GLU A 1 94 ? 9.938 -32.281 -29.281 1 41.12 94 GLU A CA 1
ATOM 782 C C . GLU A 1 94 ? 9.867 -33.781 -29.453 1 41.12 94 GLU A C 1
ATOM 784 O O . GLU A 1 94 ? 10.898 -34.438 -29.578 1 41.12 94 GLU A O 1
ATOM 789 N N . SER A 1 95 ? 9.117 -34.438 -28.812 1 38.53 95 SER A N 1
ATOM 790 C CA . SER A 1 95 ? 8.883 -35.844 -29.125 1 38.53 95 SER A CA 1
ATOM 791 C C . SER A 1 95 ? 8.688 -36.031 -30.625 1 38.53 95 SER A C 1
ATOM 793 O O . SER A 1 95 ? 7.895 -35.344 -31.25 1 38.53 95 SER A O 1
ATOM 795 N N . ASN A 1 96 ? 9.703 -36.312 -31.422 1 35.84 96 ASN A N 1
ATOM 796 C CA . ASN A 1 96 ? 9.297 -37 -32.656 1 35.84 96 ASN A CA 1
ATOM 797 C C . ASN A 1 96 ? 8.219 -38.031 -32.375 1 35.84 96 ASN A C 1
ATOM 799 O O . ASN A 1 96 ? 8.211 -38.688 -31.328 1 35.84 96 ASN A O 1
ATOM 803 N N . PRO A 1 97 ? 7.156 -37.969 -33.094 1 37.38 97 PRO A N 1
ATOM 804 C CA . PRO A 1 97 ? 6.125 -39 -32.906 1 37.38 97 PRO A CA 1
ATOM 805 C C . PRO A 1 97 ? 6.699 -40.344 -32.438 1 37.38 97 PRO A C 1
ATOM 807 O O . PRO A 1 97 ? 5.996 -41.125 -31.797 1 37.38 97 PRO A O 1
ATOM 810 N N . ARG A 1 98 ? 7.645 -40.906 -33.125 1 34.66 98 ARG A N 1
ATOM 811 C CA . ARG A 1 98 ? 8.234 -42.219 -33.156 1 34.66 98 ARG A CA 1
ATOM 812 C C . ARG A 1 98 ? 9.375 -42.375 -32.156 1 34.66 98 ARG A C 1
ATOM 814 O O . ARG A 1 98 ? 10.523 -42 -32.469 1 34.66 98 ARG A O 1
ATOM 821 N N . GLY A 1 99 ? 9.273 -42.125 -30.906 1 35.78 99 GLY A N 1
ATOM 822 C CA . GLY A 1 99 ? 10.156 -42.406 -29.797 1 35.78 99 GLY A CA 1
ATOM 823 C C . GLY A 1 99 ? 10.711 -41.188 -29.125 1 35.78 99 GLY A C 1
ATOM 824 O O . GLY A 1 99 ? 10.75 -40.094 -29.734 1 35.78 99 GLY A O 1
ATOM 825 N N . MET A 1 100 ? 10.586 -40.969 -27.719 1 41.22 100 MET A N 1
ATOM 826 C CA . MET A 1 100 ? 11.039 -40.031 -26.703 1 41.22 100 MET A CA 1
ATOM 827 C C . MET A 1 100 ? 12.523 -39.719 -26.859 1 41.22 100 MET A C 1
ATOM 829 O O . MET A 1 100 ? 13.359 -40.312 -26.188 1 41.22 100 MET A O 1
ATOM 833 N N . GLU A 1 101 ? 13.039 -39.781 -27.906 1 39.47 101 GLU A N 1
ATOM 834 C CA . GLU A 1 101 ? 14.484 -39.562 -27.859 1 39.47 101 GLU A CA 1
ATOM 835 C C . GLU A 1 101 ? 14.812 -38.125 -27.453 1 39.47 101 GLU A C 1
ATOM 837 O O . GLU A 1 101 ? 14.133 -37.188 -27.875 1 39.47 101 GLU A O 1
ATOM 842 N N . PRO A 1 102 ? 15.508 -38 -26.359 1 43.94 102 PRO A N 1
ATOM 843 C CA . PRO A 1 102 ? 16.078 -36.688 -25.938 1 43.94 102 PRO A CA 1
ATOM 844 C C . PRO A 1 102 ? 16.516 -35.844 -27.109 1 43.94 102 PRO A C 1
ATOM 846 O O . PRO A 1 102 ? 17.078 -36.344 -28.094 1 43.94 102 PRO A O 1
ATOM 849 N N . TYR A 1 103 ? 15.891 -34.875 -27.516 1 40.66 103 TYR A N 1
ATOM 850 C CA . TYR A 1 103 ? 16.547 -34.094 -28.562 1 40.66 103 TYR A CA 1
ATOM 851 C C . TYR A 1 103 ? 17.891 -33.562 -28.062 1 40.66 103 TYR A C 1
ATOM 853 O O . TYR A 1 103 ? 18.062 -33.281 -26.875 1 40.66 103 TYR A O 1
ATOM 861 N N . GLY A 1 104 ? 18.969 -33.844 -28.734 1 44.56 104 GLY A N 1
ATOM 862 C CA . GLY A 1 104 ? 20.328 -33.281 -28.812 1 44.56 104 GLY A CA 1
ATOM 863 C C . GLY A 1 104 ? 20.391 -31.828 -28.391 1 44.56 104 GLY A C 1
ATOM 864 O O . GLY A 1 104 ? 21.453 -31.359 -27.984 1 44.56 104 GLY A O 1
ATOM 865 N N . THR A 1 105 ? 19.266 -31.016 -28.391 1 53.12 105 THR A N 1
ATOM 866 C CA . THR A 1 105 ? 19.219 -29.562 -28.266 1 53.12 105 THR A CA 1
ATOM 867 C C . THR A 1 105 ? 19.359 -29.141 -26.797 1 53.12 105 THR A C 1
ATOM 869 O O . THR A 1 105 ? 19.906 -28.078 -26.5 1 53.12 105 THR A O 1
ATOM 872 N N . ASP A 1 106 ? 19.094 -30.078 -25.953 1 68.62 106 ASP A N 1
ATOM 873 C CA . ASP A 1 106 ? 19.234 -29.766 -24.531 1 68.62 106 ASP A CA 1
ATOM 874 C C . ASP A 1 106 ? 20.703 -29.641 -24.141 1 68.62 106 ASP A C 1
ATOM 876 O O . ASP A 1 106 ? 21.078 -28.688 -23.438 1 68.62 106 ASP A O 1
ATOM 880 N N . GLU A 1 107 ? 21.344 -30.438 -24.875 1 72.5 107 GLU A N 1
ATOM 881 C CA . GLU A 1 107 ? 22.75 -30.406 -24.516 1 72.5 107 GLU A CA 1
ATOM 882 C C . GLU A 1 107 ? 23.391 -29.094 -24.938 1 72.5 107 GLU A C 1
ATOM 884 O O . GLU A 1 107 ? 24.219 -28.531 -24.203 1 72.5 107 GLU A O 1
ATOM 889 N N . VAL A 1 108 ? 22.906 -28.672 -26.031 1 78.75 108 VAL A N 1
ATOM 890 C CA . VAL A 1 108 ? 23.438 -27.406 -26.547 1 78.75 108 VAL A CA 1
ATOM 891 C C . VAL A 1 108 ? 23.047 -26.266 -25.609 1 78.75 108 VAL A C 1
ATOM 893 O O . VAL A 1 108 ? 23.859 -25.391 -25.297 1 78.75 108 VAL A O 1
ATOM 896 N N . PHE A 1 109 ? 21.906 -26.297 -25.125 1 84.31 109 PHE A N 1
ATOM 897 C CA . PHE A 1 109 ? 21.422 -25.266 -24.219 1 84.31 109 PHE A CA 1
ATOM 898 C C . PHE A 1 109 ? 22.234 -25.266 -22.922 1 84.31 109 PHE A C 1
ATOM 900 O O . PHE A 1 109 ? 22.688 -24.219 -22.469 1 84.31 109 PHE A O 1
ATOM 907 N N . TRP A 1 110 ? 22.453 -26.391 -22.359 1 85.88 110 TRP A N 1
ATOM 908 C CA . TRP A 1 110 ? 23.172 -26.5 -21.094 1 85.88 110 TRP A CA 1
ATOM 909 C C . TRP A 1 110 ? 24.609 -26.031 -21.25 1 85.88 110 TRP A C 1
ATOM 911 O O . TRP A 1 110 ? 25.156 -25.391 -20.344 1 85.88 110 TRP A O 1
ATOM 921 N N . ALA A 1 111 ? 25.109 -26.391 -22.406 1 86.25 111 ALA A N 1
ATOM 922 C CA . ALA A 1 111 ? 26.469 -25.953 -22.672 1 86.25 111 ALA A CA 1
ATOM 923 C C . ALA A 1 111 ? 26.547 -24.438 -22.844 1 86.25 111 ALA A C 1
ATOM 925 O O . ALA A 1 111 ? 27.469 -23.797 -22.359 1 86.25 111 ALA A O 1
ATOM 926 N N . GLU A 1 112 ? 25.609 -23.953 -23.5 1 88.38 112 GLU A N 1
ATOM 927 C CA . GLU A 1 112 ? 25.562 -22.516 -23.781 1 88.38 112 GLU A CA 1
ATOM 928 C C . GLU A 1 112 ? 25.484 -21.703 -22.5 1 88.38 112 GLU A C 1
ATOM 930 O O . GLU A 1 112 ? 26.031 -20.594 -22.438 1 88.38 112 GLU A O 1
ATOM 935 N N . ILE A 1 113 ? 24.844 -22.234 -21.516 1 90.56 113 ILE A N 1
ATOM 936 C CA . ILE A 1 113 ? 24.609 -21.438 -20.312 1 90.56 113 ILE A CA 1
ATOM 937 C C . ILE A 1 113 ? 25.625 -21.797 -19.234 1 90.56 113 ILE A C 1
ATOM 939 O O . ILE A 1 113 ? 25.484 -21.406 -18.078 1 90.56 113 ILE A O 1
ATOM 943 N N . GLY A 1 114 ? 26.594 -22.609 -19.656 1 90.31 114 GLY A N 1
ATOM 944 C CA . GLY A 1 114 ? 27.703 -22.906 -18.766 1 90.31 114 GLY A CA 1
ATOM 945 C C . GLY A 1 114 ? 27.453 -24.109 -17.875 1 90.31 114 GLY A C 1
ATOM 946 O O . GLY A 1 114 ? 28.141 -24.297 -16.875 1 90.31 114 GLY A O 1
ATOM 947 N N . LEU A 1 115 ? 26.531 -24.906 -18.188 1 90.75 115 LEU A N 1
ATOM 948 C CA . LEU A 1 115 ? 26.203 -26.078 -17.375 1 90.75 115 LEU A CA 1
ATOM 949 C C . LEU A 1 115 ? 26.422 -27.359 -18.172 1 90.75 115 LEU A C 1
ATOM 951 O O . LEU A 1 115 ? 25.719 -28.359 -17.938 1 90.75 115 LEU A O 1
ATOM 955 N N . GLY A 1 116 ? 27.234 -27.312 -19.016 1 85.81 116 GLY A N 1
ATOM 956 C CA . GLY A 1 116 ? 27.531 -28.484 -19.844 1 85.81 116 GLY A CA 1
ATOM 957 C C . GLY A 1 116 ? 28.031 -29.672 -19.047 1 85.81 116 GLY A C 1
ATOM 958 O O . GLY A 1 116 ? 27.859 -30.812 -19.469 1 85.81 116 GLY A O 1
ATOM 959 N N . ASP A 1 117 ? 28.625 -29.469 -17.953 1 85.56 117 ASP A N 1
ATOM 960 C CA . ASP A 1 117 ? 29.188 -30.531 -17.125 1 85.56 117 ASP A CA 1
ATOM 961 C C . ASP A 1 117 ? 28.094 -31.438 -16.562 1 85.56 117 ASP A C 1
ATOM 963 O O . ASP A 1 117 ? 28.375 -32.531 -16.078 1 85.56 117 ASP A O 1
ATOM 967 N N . LEU A 1 118 ? 26.922 -30.938 -16.656 1 83.88 118 LEU A N 1
ATOM 968 C CA . LEU A 1 118 ? 25.812 -31.75 -16.172 1 83.88 118 LEU A CA 1
ATOM 969 C C . LEU A 1 118 ? 25.641 -33 -17.047 1 83.88 118 LEU A C 1
ATOM 971 O O . LEU A 1 118 ? 25.062 -34 -16.594 1 83.88 118 LEU A O 1
ATOM 975 N N . TYR A 1 119 ? 26.141 -32.906 -18.25 1 74.94 119 TYR A N 1
ATOM 976 C CA . TYR A 1 119 ? 25.969 -34 -19.188 1 74.94 119 TYR A CA 1
ATOM 977 C C . TYR A 1 119 ? 27.266 -34.781 -19.344 1 74.94 119 TYR A C 1
ATOM 979 O O . TYR A 1 119 ? 27.281 -35.844 -19.984 1 74.94 119 TYR A O 1
ATOM 987 N N . GLU A 1 120 ? 28.312 -34.188 -18.859 1 65.25 120 GLU A N 1
ATOM 988 C CA . GLU A 1 120 ? 29.594 -34.844 -19.062 1 65.25 120 GLU A CA 1
ATOM 989 C C . GLU A 1 120 ? 29.688 -36.156 -18.297 1 65.25 120 GLU A C 1
ATOM 991 O O . GLU A 1 120 ? 29.281 -36.219 -17.125 1 65.25 120 GLU A O 1
ATOM 996 N N . GLY A 1 121 ? 30.047 -37.25 -19.031 1 56.28 121 GLY A N 1
ATOM 997 C CA . GLY A 1 121 ? 30.297 -38.562 -18.5 1 56.28 121 GLY A CA 1
ATOM 998 C C . GLY A 1 121 ? 29.094 -39.5 -18.625 1 56.28 121 GLY A C 1
ATOM 999 O O . GLY A 1 121 ? 28.047 -39.094 -19.141 1 56.28 121 GLY A O 1
ATOM 1000 N N . SER A 1 122 ? 29.281 -40.75 -18.391 1 49.62 122 SER A N 1
ATOM 1001 C CA . SER A 1 122 ? 28.312 -41.844 -18.547 1 49.62 122 SER A CA 1
ATOM 1002 C C . SER A 1 122 ? 27.062 -41.562 -17.719 1 49.62 122 SER A C 1
ATOM 1004 O O . SER A 1 122 ? 26.016 -42.188 -17.922 1 49.62 122 SER A O 1
ATOM 1006 N N . GLN A 1 123 ? 27.219 -40.781 -16.562 1 53.84 123 GLN A N 1
ATOM 1007 C CA . GLN A 1 123 ? 26.047 -40.594 -15.703 1 53.84 123 GLN A CA 1
ATOM 1008 C C . GLN A 1 123 ? 25.641 -39.156 -15.617 1 53.84 123 GLN A C 1
ATOM 1010 O O . GLN A 1 123 ? 26.266 -38.344 -14.922 1 53.84 123 GLN A O 1
ATOM 1015 N N . ALA A 1 124 ? 24.672 -38.688 -16.469 1 66.5 124 ALA A N 1
ATOM 1016 C CA . ALA A 1 124 ? 24.125 -37.344 -16.453 1 66.5 124 ALA A CA 1
ATOM 1017 C C . ALA A 1 124 ? 23.578 -36.969 -15.078 1 66.5 124 ALA A C 1
ATOM 1019 O O . ALA A 1 124 ? 22.781 -37.719 -14.5 1 66.5 124 ALA A O 1
ATOM 1020 N N . LYS A 1 125 ? 24.25 -36.031 -14.414 1 80.19 125 LYS A N 1
ATOM 1021 C CA . LYS A 1 125 ? 23.875 -35.594 -13.07 1 80.19 125 LYS A CA 1
ATOM 1022 C C . LYS A 1 125 ? 22.406 -35.188 -13.023 1 80.19 125 LYS A C 1
ATOM 1024 O O . LYS A 1 125 ? 21.812 -35.125 -11.945 1 80.19 125 LYS A O 1
ATOM 1029 N N .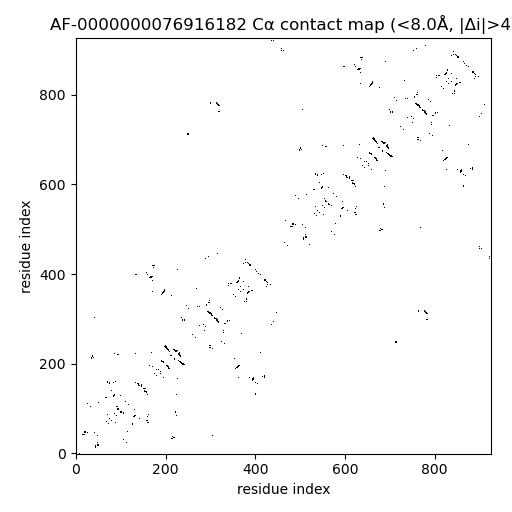 ILE A 1 126 ? 21.828 -35 -14.195 1 79.12 126 ILE A N 1
ATOM 1030 C CA . ILE A 1 126 ? 20.438 -34.562 -14.195 1 79.12 126 ILE A CA 1
ATOM 1031 C C . ILE A 1 126 ? 19.547 -35.688 -14.711 1 79.12 126 ILE A C 1
ATOM 1033 O O . ILE A 1 126 ? 18.328 -35.5 -14.883 1 79.12 126 ILE A O 1
ATOM 1037 N N . GLY A 1 127 ? 20.094 -36.844 -14.906 1 73.81 127 GLY A N 1
ATOM 1038 C CA . GLY A 1 127 ? 19.328 -38 -15.336 1 73.81 127 GLY A CA 1
ATOM 1039 C C . GLY A 1 127 ? 19.359 -38.219 -16.844 1 73.81 127 GLY A C 1
ATOM 1040 O O . GLY A 1 127 ? 19.672 -37.312 -17.594 1 73.81 127 GLY A O 1
ATOM 1041 N N . HIS A 1 128 ? 19.078 -39.5 -17.266 1 71.44 128 HIS A N 1
ATOM 1042 C CA . HIS A 1 128 ? 19.172 -39.844 -18.688 1 71.44 128 HIS A CA 1
ATOM 1043 C C . HIS A 1 128 ? 17.844 -40.406 -19.203 1 71.44 128 HIS A C 1
ATOM 1045 O O . HIS A 1 128 ? 17.5 -40.188 -20.359 1 71.44 128 HIS A O 1
ATOM 1051 N N . SER A 1 129 ? 17.172 -41.031 -18.359 1 77.44 129 SER A N 1
ATOM 1052 C CA . SER A 1 129 ? 15.922 -41.656 -18.781 1 77.44 129 SER A CA 1
ATOM 1053 C C . SER A 1 129 ? 14.719 -40.844 -18.297 1 77.44 129 SER A C 1
ATOM 1055 O O . SER A 1 129 ? 14.594 -40.562 -17.109 1 77.44 129 SER A O 1
ATOM 1057 N N . VAL A 1 130 ? 13.867 -40.469 -19.281 1 82.12 130 VAL A N 1
ATOM 1058 C CA . VAL A 1 130 ? 12.664 -39.688 -18.969 1 82.12 130 VAL A CA 1
ATOM 1059 C C . VAL A 1 130 ? 11.438 -40.375 -19.547 1 82.12 130 VAL A C 1
ATOM 1061 O O . VAL A 1 130 ? 11.461 -40.844 -20.688 1 82.12 130 VAL A O 1
ATOM 1064 N N . VAL A 1 131 ? 10.453 -40.531 -18.719 1 83 131 VAL A N 1
ATOM 1065 C CA . VAL A 1 131 ? 9.242 -41.188 -19.172 1 83 131 VAL A CA 1
ATOM 1066 C C . VAL A 1 131 ? 8.016 -40.375 -18.781 1 83 131 VAL A C 1
ATOM 1068 O O . VAL A 1 131 ? 8.141 -39.375 -18.047 1 83 131 VAL A O 1
ATOM 1071 N N . PHE A 1 132 ? 6.879 -40.75 -19.312 1 84.88 132 PHE A N 1
ATOM 1072 C CA . PHE A 1 132 ? 5.633 -40.062 -19.016 1 84.88 132 PHE A CA 1
ATOM 1073 C C . PHE A 1 132 ? 5.219 -40.281 -17.562 1 84.88 132 PHE A C 1
ATOM 1075 O O . PHE A 1 132 ? 5.559 -41.312 -16.984 1 84.88 132 PHE A O 1
ATOM 1082 N N . PRO A 1 133 ? 4.484 -39.375 -17.047 1 88.62 133 PRO A N 1
ATOM 1083 C CA . PRO A 1 133 ? 4.008 -39.562 -15.664 1 88.62 133 PRO A CA 1
ATOM 1084 C C . PRO A 1 133 ? 3.137 -40.781 -15.5 1 88.62 133 PRO A C 1
ATOM 1086 O O . PRO A 1 133 ? 2.328 -41.125 -16.375 1 88.62 133 PRO A O 1
ATOM 1089 N N . GLY A 1 134 ? 3.311 -41.5 -14.414 1 90 134 GLY A N 1
ATOM 1090 C CA . GLY A 1 134 ? 2.492 -42.656 -14.109 1 90 134 GLY A CA 1
ATOM 1091 C C . GLY A 1 134 ? 3.082 -43.938 -14.625 1 90 134 GLY A C 1
ATOM 1092 O O . GLY A 1 134 ? 2.547 -45.031 -14.367 1 90 134 GLY A O 1
ATOM 1093 N N . HIS A 1 135 ? 4.129 -43.844 -15.281 1 90.12 135 HIS A N 1
ATOM 1094 C CA . HIS A 1 135 ? 4.828 -45.031 -15.742 1 90.12 135 HIS A CA 1
ATOM 1095 C C . HIS A 1 135 ? 5.363 -45.844 -14.57 1 90.12 135 HIS A C 1
ATOM 1097 O O . HIS A 1 135 ? 5.98 -45.281 -13.656 1 90.12 135 HIS A O 1
ATOM 1103 N N . PRO A 1 136 ? 5.125 -47.125 -14.609 1 93.88 136 PRO A N 1
ATOM 1104 C CA . PRO A 1 136 ? 5.637 -47.938 -13.508 1 93.88 136 PRO A CA 1
ATOM 1105 C C . PRO A 1 136 ? 7.16 -47.969 -13.453 1 93.88 136 PRO A C 1
ATOM 1107 O O . PRO A 1 136 ? 7.82 -48.094 -14.492 1 93.88 136 PRO A O 1
ATOM 1110 N N . LEU A 1 137 ? 7.66 -47.938 -12.258 1 93.88 137 LEU A N 1
ATOM 1111 C CA . LEU A 1 137 ? 9.109 -47.844 -12.07 1 93.88 137 LEU A CA 1
ATOM 1112 C C . LEU A 1 137 ? 9.664 -49.156 -11.523 1 93.88 137 LEU A C 1
ATOM 1114 O O . LEU A 1 137 ? 9.266 -49.625 -10.438 1 93.88 137 LEU A O 1
ATOM 1118 N N . GLY A 1 138 ? 10.57 -49.688 -12.258 1 90.44 138 GLY A N 1
ATOM 1119 C CA . GLY A 1 138 ? 11.242 -50.875 -11.797 1 90.44 138 GLY A CA 1
ATOM 1120 C C . GLY A 1 138 ? 10.289 -51.969 -11.336 1 90.44 138 GLY A C 1
ATOM 1121 O O . GLY A 1 138 ? 9.344 -52.312 -12.047 1 90.44 138 GLY A O 1
ATOM 1122 N N . SER A 1 139 ? 10.672 -52.531 -10.078 1 92.75 139 SER A N 1
ATOM 1123 C CA . SER A 1 139 ? 9.859 -53.594 -9.523 1 92.75 139 SER A CA 1
ATOM 1124 C C . SER A 1 139 ? 8.969 -53.094 -8.398 1 92.75 139 SER A C 1
ATOM 1126 O O . SER A 1 139 ? 8.445 -53.875 -7.605 1 92.75 139 SER A O 1
ATOM 1128 N N . GLY A 1 140 ? 8.906 -51.781 -8.398 1 95.75 140 GLY A N 1
ATOM 1129 C CA . GLY A 1 140 ? 8.117 -51.188 -7.328 1 95.75 140 GLY A CA 1
ATOM 1130 C C . GLY A 1 140 ? 8.922 -50.875 -6.082 1 95.75 140 GLY A C 1
ATOM 1131 O O . GLY A 1 140 ? 10.125 -50.594 -6.164 1 95.75 140 GLY A O 1
ATOM 1132 N N . LEU A 1 141 ? 8.258 -50.875 -4.949 1 96.94 141 LEU A N 1
ATOM 1133 C CA . LEU A 1 141 ? 8.906 -50.531 -3.688 1 96.94 141 LEU A CA 1
ATOM 1134 C C . LEU A 1 141 ? 10.008 -51.531 -3.354 1 96.94 141 LEU A C 1
ATOM 1136 O O . LEU A 1 141 ? 9.789 -52.75 -3.439 1 96.94 141 LEU A O 1
ATOM 1140 N N . THR A 1 142 ? 11.086 -51.031 -2.934 1 97.06 142 THR A N 1
ATOM 1141 C CA . THR A 1 142 ? 12.117 -51.875 -2.383 1 97.06 142 THR A CA 1
ATOM 1142 C C . THR A 1 142 ? 11.688 -52.469 -1.038 1 97.06 142 THR A C 1
ATOM 1144 O O . THR A 1 142 ? 10.773 -51.938 -0.394 1 97.06 142 THR A O 1
ATOM 1147 N N . PRO A 1 143 ? 12.422 -53.531 -0.653 1 96.88 143 PRO A N 1
ATOM 1148 C CA . PRO A 1 143 ? 12.094 -54.062 0.664 1 96.88 143 PRO A CA 1
ATOM 1149 C C . PRO A 1 143 ? 12.266 -53.062 1.788 1 96.88 143 PRO A C 1
ATOM 1151 O O . PRO A 1 143 ? 11.43 -52.969 2.695 1 96.88 143 PRO A O 1
ATOM 1154 N N . THR A 1 144 ? 13.219 -52.344 1.701 1 97.12 144 THR A N 1
ATOM 1155 C CA . THR A 1 144 ? 13.492 -51.312 2.721 1 97.12 144 THR A CA 1
ATOM 1156 C C . THR A 1 144 ? 12.391 -50.25 2.734 1 97.12 144 THR A C 1
ATOM 1158 O O . THR A 1 144 ? 11.859 -49.938 3.797 1 97.12 144 THR A O 1
ATOM 1161 N N . SER A 1 145 ? 12.086 -49.719 1.558 1 96.75 145 SER A N 1
ATOM 1162 C CA . SER A 1 145 ? 11.055 -48.688 1.462 1 96.75 145 SER A CA 1
ATOM 1163 C C . SER A 1 145 ? 9.688 -49.219 1.865 1 96.75 145 SER A C 1
ATOM 1165 O O . SER A 1 145 ? 8.898 -48.531 2.498 1 96.75 145 SER A O 1
ATOM 1167 N N . ALA A 1 146 ? 9.414 -50.406 1.453 1 96.94 146 ALA A N 1
ATOM 1168 C CA . ALA A 1 146 ? 8.156 -51.062 1.813 1 96.94 146 ALA A CA 1
ATOM 1169 C C . ALA A 1 146 ? 8 -51.156 3.328 1 96.94 146 ALA A C 1
ATOM 1171 O O . ALA A 1 146 ? 6.93 -50.875 3.869 1 96.94 146 ALA A O 1
ATOM 1172 N N . LYS A 1 147 ? 9.016 -51.531 3.982 1 97.06 147 LYS A N 1
ATOM 1173 C CA . LYS A 1 147 ? 9.008 -51.625 5.438 1 97.06 147 LYS A CA 1
ATOM 1174 C C . LYS A 1 147 ? 8.766 -50.281 6.074 1 97.06 147 LYS A C 1
ATOM 1176 O O . LYS A 1 147 ? 7.965 -50.156 7.008 1 97.06 147 LYS A O 1
ATOM 1181 N N . GLU A 1 148 ? 9.422 -49.281 5.566 1 96.81 148 GLU A N 1
ATOM 1182 C CA . GLU A 1 148 ? 9.297 -47.906 6.102 1 96.81 148 GLU A CA 1
ATOM 1183 C C . GLU A 1 148 ? 7.871 -47.375 5.938 1 96.81 148 GLU A C 1
ATOM 1185 O O . GLU A 1 148 ? 7.379 -46.625 6.789 1 96.81 148 GLU A O 1
ATOM 1190 N N . LEU A 1 149 ? 7.242 -47.781 4.863 1 95.81 149 LEU A N 1
ATOM 1191 C CA . LEU A 1 149 ? 5.938 -47.219 4.531 1 95.81 149 LEU A CA 1
ATOM 1192 C C . LEU A 1 149 ? 4.816 -48.125 5.023 1 95.81 149 LEU A C 1
ATOM 1194 O O . LEU A 1 149 ? 3.641 -47.75 4.977 1 95.81 149 LEU A O 1
ATOM 1198 N N . GLY A 1 150 ? 5.246 -49.281 5.531 1 96.94 150 GLY A N 1
ATOM 1199 C CA . GLY A 1 150 ? 4.254 -50.219 5.992 1 96.94 150 GLY A CA 1
ATOM 1200 C C . GLY A 1 150 ? 3.479 -50.875 4.859 1 96.94 150 GLY A C 1
ATOM 1201 O O . GLY A 1 150 ? 2.27 -51.094 4.973 1 96.94 150 GLY A O 1
ATOM 1202 N N . LEU A 1 151 ? 4.117 -51.156 3.711 1 96.88 151 LEU A N 1
ATOM 1203 C CA . LEU A 1 151 ? 3.508 -51.75 2.523 1 96.88 151 LEU A CA 1
ATOM 1204 C C . LEU A 1 151 ? 4.254 -53 2.1 1 96.88 151 LEU A C 1
ATOM 1206 O O . LEU A 1 151 ? 5.18 -53.438 2.785 1 96.88 151 LEU A O 1
ATOM 1210 N N . LEU A 1 152 ? 3.852 -53.625 0.975 1 96.94 152 LEU A N 1
ATOM 1211 C CA . LEU A 1 152 ? 4.492 -54.844 0.48 1 96.94 152 LEU A CA 1
ATOM 1212 C C . LEU A 1 152 ? 5.578 -54.5 -0.538 1 96.94 152 LEU A C 1
ATOM 1214 O O . LEU A 1 152 ? 5.402 -53.594 -1.364 1 96.94 152 LEU A O 1
ATOM 1218 N N . PRO A 1 153 ? 6.672 -55.25 -0.36 1 96.69 153 PRO A N 1
ATOM 1219 C CA . PRO A 1 153 ? 7.648 -55.125 -1.443 1 96.69 153 PRO A CA 1
ATOM 1220 C C . PRO A 1 153 ? 7.047 -55.375 -2.82 1 96.69 153 PRO A C 1
ATOM 1222 O O . PRO A 1 153 ? 6.219 -56.281 -2.967 1 96.69 153 PRO A O 1
ATOM 1225 N N . GLY A 1 154 ? 7.406 -54.562 -3.717 1 96.06 154 GLY A N 1
ATOM 1226 C CA . GLY A 1 154 ? 6.898 -54.75 -5.062 1 96.06 154 GLY A CA 1
ATOM 1227 C C . GLY A 1 154 ? 5.633 -53.969 -5.348 1 96.06 154 GLY A C 1
ATOM 1228 O O . GLY A 1 154 ? 5.137 -53.969 -6.477 1 96.06 154 GLY A O 1
ATOM 1229 N N . THR A 1 155 ? 5.133 -53.312 -4.309 1 96.56 155 THR A N 1
ATOM 1230 C CA . THR A 1 155 ? 4.012 -52.406 -4.578 1 96.56 155 THR A CA 1
ATOM 1231 C C . THR A 1 155 ? 4.352 -51.438 -5.707 1 96.56 155 THR A C 1
ATOM 1233 O O . THR A 1 155 ? 5.387 -50.781 -5.668 1 96.56 155 THR A O 1
ATOM 1236 N N . PRO A 1 156 ? 3.52 -51.375 -6.723 1 96.12 156 PRO A N 1
ATOM 1237 C CA . PRO A 1 156 ? 3.832 -50.531 -7.879 1 96.12 156 PRO A CA 1
ATOM 1238 C C . PRO A 1 156 ? 4.004 -49.062 -7.512 1 96.12 156 PRO A C 1
ATOM 1240 O O . PRO A 1 156 ? 3.262 -48.531 -6.676 1 96.12 156 PRO A O 1
ATOM 1243 N N . VAL A 1 157 ? 4.992 -48.438 -8.094 1 96.25 157 VAL A N 1
ATOM 1244 C CA . VAL A 1 157 ? 5.273 -47.031 -7.961 1 96.25 157 VAL A CA 1
ATOM 1245 C C . VAL A 1 157 ? 5.328 -46.375 -9.344 1 96.25 157 VAL A C 1
ATOM 1247 O O . VAL A 1 157 ? 6.055 -46.844 -10.227 1 96.25 157 VAL A O 1
ATOM 1250 N N . GLY A 1 158 ? 4.473 -45.375 -9.555 1 93.88 158 GLY A N 1
ATOM 1251 C CA . GLY A 1 158 ? 4.52 -44.656 -10.805 1 93.88 158 GLY A CA 1
ATOM 1252 C C . GLY A 1 158 ? 5.441 -43.438 -10.758 1 93.88 158 GLY A C 1
ATOM 1253 O O . GLY A 1 158 ? 5.684 -42.875 -9.688 1 93.88 158 GLY A O 1
ATOM 1254 N N . THR A 1 159 ? 5.938 -43.094 -11.969 1 91.25 159 THR A N 1
ATOM 1255 C CA . THR A 1 159 ? 6.715 -41.844 -12.062 1 91.25 159 THR A CA 1
ATOM 1256 C C . THR A 1 159 ? 5.922 -40.656 -11.523 1 91.25 159 THR A C 1
ATOM 1258 O O . THR A 1 159 ? 4.699 -40.594 -11.672 1 91.25 159 THR A O 1
ATOM 1261 N N . SER A 1 160 ? 6.602 -39.688 -11.031 1 89.81 160 SER A N 1
ATOM 1262 C CA . SER A 1 160 ? 5.992 -38.625 -10.266 1 89.81 160 SER A CA 1
ATOM 1263 C C . SER A 1 160 ? 5.469 -37.5 -11.18 1 89.81 160 SER A C 1
ATOM 1265 O O . SER A 1 160 ? 5.707 -37.531 -12.391 1 89.81 160 SER A O 1
ATOM 1267 N N . LEU A 1 161 ? 4.66 -36.656 -10.609 1 90.06 161 LEU A N 1
ATOM 1268 C CA . LEU A 1 161 ? 4.133 -35.438 -11.219 1 90.06 161 LEU A CA 1
ATOM 1269 C C . LEU A 1 161 ? 4.34 -34.25 -10.297 1 90.06 161 LEU A C 1
ATOM 1271 O O . LEU A 1 161 ? 4.25 -34.375 -9.078 1 90.06 161 LEU A O 1
ATOM 1275 N N . ILE A 1 162 ? 4.633 -33.094 -10.922 1 89.75 162 ILE A N 1
ATOM 1276 C CA . ILE A 1 162 ? 4.605 -31.859 -10.156 1 89.75 162 ILE A CA 1
ATOM 1277 C C . ILE A 1 162 ? 3.223 -31.656 -9.539 1 89.75 162 ILE A C 1
ATOM 1279 O O . ILE A 1 162 ? 2.215 -32.062 -10.117 1 89.75 162 ILE A O 1
ATOM 1283 N N . ASP A 1 163 ? 3.172 -31.062 -8.383 1 89.5 163 ASP A N 1
ATOM 1284 C CA . ASP A 1 163 ? 1.92 -30.953 -7.641 1 89.5 163 ASP A CA 1
ATOM 1285 C C . ASP A 1 163 ? 0.858 -30.234 -8.469 1 89.5 163 ASP A C 1
ATOM 1287 O O . ASP A 1 163 ? -0.299 -30.656 -8.508 1 89.5 163 ASP A O 1
ATOM 1291 N N . ALA A 1 164 ? 1.25 -29.172 -9.164 1 91.62 164 ALA A N 1
ATOM 1292 C CA . ALA A 1 164 ? 0.289 -28.453 -9.992 1 91.62 164 ALA A CA 1
ATOM 1293 C C . ALA A 1 164 ? -0.25 -29.328 -11.109 1 91.62 164 ALA A C 1
ATOM 1295 O O . ALA A 1 164 ? -1.438 -29.281 -11.438 1 91.62 164 ALA A O 1
ATOM 1296 N N . HIS A 1 165 ? 0.602 -30.125 -11.711 1 93.81 165 HIS A N 1
ATOM 1297 C CA . HIS A 1 165 ? 0.177 -31.047 -12.75 1 93.81 165 HIS A CA 1
ATOM 1298 C C . HIS A 1 165 ? -0.755 -32.125 -12.188 1 93.81 165 HIS A C 1
ATOM 1300 O O . HIS A 1 165 ? -1.723 -32.5 -12.844 1 93.81 165 HIS A O 1
ATOM 1306 N N . ALA A 1 166 ? -0.401 -32.562 -11.008 1 93.75 166 ALA A N 1
ATOM 1307 C CA . ALA A 1 166 ? -1.276 -33.531 -10.344 1 93.75 166 ALA A CA 1
ATOM 1308 C C . ALA A 1 166 ? -2.664 -32.938 -10.109 1 93.75 166 ALA A C 1
ATOM 1310 O O . ALA A 1 166 ? -3.67 -33.625 -10.203 1 93.75 166 ALA A O 1
ATOM 1311 N N . GLY A 1 167 ? -2.68 -31.672 -9.75 1 93.75 167 GLY A N 1
ATOM 1312 C CA . GLY A 1 167 ? -3.963 -31 -9.648 1 93.75 167 GLY A CA 1
ATOM 1313 C C . GLY A 1 167 ? -4.738 -31 -10.953 1 93.75 167 GLY A C 1
ATOM 1314 O O . GLY A 1 167 ? -5.945 -31.266 -10.961 1 93.75 167 GLY A O 1
ATOM 1315 N N . GLY A 1 168 ? -4.066 -30.734 -12.031 1 94.88 168 GLY A N 1
ATOM 1316 C CA . GLY A 1 168 ? -4.691 -30.812 -13.344 1 94.88 168 GLY A CA 1
ATOM 1317 C C . GLY A 1 168 ? -5.273 -32.188 -13.648 1 94.88 168 GLY A C 1
ATOM 1318 O O . GLY A 1 168 ? -6.441 -32.281 -14.023 1 94.88 168 GLY A O 1
ATOM 1319 N N . VAL A 1 169 ? -4.492 -33.188 -13.414 1 95.19 169 VAL A N 1
ATOM 1320 C CA . VAL A 1 169 ? -4.906 -34.562 -13.664 1 95.19 169 VAL A CA 1
ATOM 1321 C C . VAL A 1 169 ? -6.094 -34.906 -12.766 1 95.19 169 VAL A C 1
ATOM 1323 O O . VAL A 1 169 ? -6.984 -35.656 -13.172 1 95.19 169 VAL A O 1
ATOM 1326 N N . GLY A 1 170 ? -6.117 -34.312 -11.648 1 95.62 170 GLY A N 1
ATOM 1327 C CA . GLY A 1 170 ? -7.137 -34.625 -10.664 1 95.62 170 GLY A CA 1
ATOM 1328 C C . GLY A 1 170 ? -8.477 -33.969 -10.953 1 95.62 170 GLY A C 1
ATOM 1329 O O . GLY A 1 170 ? -9.5 -34.375 -10.391 1 95.62 170 GLY A O 1
ATOM 1330 N N . VAL A 1 171 ? -8.453 -33 -11.891 1 95.62 171 VAL A N 1
ATOM 1331 C CA . VAL A 1 171 ? -9.711 -32.25 -11.945 1 95.62 171 VAL A CA 1
ATOM 1332 C C . VAL A 1 171 ? -10.109 -32.031 -13.406 1 95.62 171 VAL A C 1
ATOM 1334 O O . VAL A 1 171 ? -11.266 -31.703 -13.695 1 95.62 171 VAL A O 1
ATOM 1337 N N . MET A 1 172 ? -9.336 -32.219 -14.383 1 94.69 172 MET A N 1
ATOM 1338 C CA . MET A 1 172 ? -9.531 -31.812 -15.773 1 94.69 172 MET A CA 1
ATOM 1339 C C . MET A 1 172 ? -10.797 -32.438 -16.344 1 94.69 172 MET A C 1
ATOM 1341 O O . MET A 1 172 ? -11.445 -31.875 -17.219 1 94.69 172 MET A O 1
ATOM 1345 N N . GLU A 1 173 ? -11.188 -33.594 -15.852 1 93 173 GLU A N 1
ATOM 1346 C CA . GLU A 1 173 ? -12.359 -34.281 -16.359 1 93 173 GLU A CA 1
ATOM 1347 C C . GLU A 1 173 ? -13.555 -34.125 -15.43 1 93 173 GLU A C 1
ATOM 1349 O O . GLU A 1 173 ? -14.57 -34.812 -15.594 1 93 173 GLU A O 1
ATOM 1354 N N . SER A 1 174 ? -13.383 -33.281 -14.445 1 91 174 SER A N 1
ATOM 1355 C CA . SER A 1 174 ? -14.469 -33.031 -13.5 1 91 174 SER A CA 1
ATOM 1356 C C . SER A 1 174 ? -15.484 -32.062 -14.078 1 91 174 SER A C 1
ATOM 1358 O O . SER A 1 174 ? -15.672 -30.953 -13.547 1 91 174 SER A O 1
ATOM 1360 N N . VAL A 1 175 ? -16.188 -32.406 -15.094 1 89.44 175 VAL A N 1
ATOM 1361 C CA . VAL A 1 175 ? -17.172 -31.531 -15.75 1 89.44 175 VAL A CA 1
ATOM 1362 C C . VAL A 1 175 ? -18.531 -32.219 -15.742 1 89.44 175 VAL A C 1
ATOM 1364 O O . VAL A 1 175 ? -18.656 -33.375 -16.156 1 89.44 175 VAL A O 1
ATOM 1367 N N . PRO A 1 176 ? -19.453 -31.469 -15.227 1 87.5 176 PRO A N 1
ATOM 1368 C CA . PRO A 1 176 ? -20.797 -32.062 -15.258 1 87.5 176 PRO A CA 1
ATOM 1369 C C . PRO A 1 176 ? -21.375 -32.156 -16.672 1 87.5 176 PRO A C 1
ATOM 1371 O O . PRO A 1 176 ? -20.953 -31.391 -17.547 1 87.5 176 PRO A O 1
ATOM 1374 N N . GLU A 1 177 ? -22.359 -33 -16.828 1 78.12 177 GLU A N 1
ATOM 1375 C CA . GLU A 1 177 ? -22.984 -33.219 -18.125 1 78.12 177 GLU A CA 1
ATOM 1376 C C . GLU A 1 177 ? -23.625 -31.922 -18.625 1 78.12 177 GLU A C 1
ATOM 1378 O O . GLU A 1 177 ? -23.594 -31.625 -19.828 1 78.12 177 GLU A O 1
ATOM 1383 N N . ALA A 1 178 ? -24.094 -31.156 -17.75 1 74.56 178 ALA A N 1
ATOM 1384 C CA . ALA A 1 178 ? -24.812 -29.938 -18.094 1 74.56 178 ALA A CA 1
ATOM 1385 C C . ALA A 1 178 ? -23.859 -28.891 -18.688 1 74.56 178 ALA A C 1
ATOM 1387 O O . ALA A 1 178 ? -24.281 -28.016 -19.453 1 74.56 178 ALA A O 1
ATOM 1388 N N . GLU A 1 179 ? -22.688 -28.969 -18.328 1 75.62 179 GLU A N 1
ATOM 1389 C CA . GLU A 1 179 ? -21.688 -28 -18.781 1 75.62 179 GLU A CA 1
ATOM 1390 C C . GLU A 1 179 ? -20.875 -28.547 -19.953 1 75.62 179 GLU A C 1
ATOM 1392 O O . GLU A 1 179 ? -20.016 -27.859 -20.5 1 75.62 179 GLU A O 1
ATOM 1397 N N . SER A 1 180 ? -21.188 -29.75 -20.25 1 73.19 180 SER A N 1
ATOM 1398 C CA . SER A 1 180 ? -20.453 -30.406 -21.344 1 73.19 180 SER A CA 1
ATOM 1399 C C . SER A 1 180 ? -20.875 -29.875 -22.703 1 73.19 180 SER A C 1
ATOM 1401 O O . SER A 1 180 ? -22.047 -29.562 -22.906 1 73.19 180 SER A O 1
ATOM 1403 N N . LYS A 1 181 ? -19.953 -29.594 -23.516 1 72.75 181 LYS A N 1
ATOM 1404 C CA . LYS A 1 181 ? -20.203 -29.062 -24.844 1 72.75 181 LYS A CA 1
ATOM 1405 C C . LYS A 1 181 ? -20.547 -30.188 -25.828 1 72.75 181 LYS A C 1
ATOM 1407 O O . LYS A 1 181 ? -19.656 -30.891 -26.312 1 72.75 181 LYS A O 1
ATOM 1412 N N . ALA A 1 182 ? -21.828 -30.422 -26.047 1 71.94 182 ALA A N 1
ATOM 1413 C CA . ALA A 1 182 ? -22.344 -31.531 -26.828 1 71.94 182 ALA A CA 1
ATOM 1414 C C . ALA A 1 182 ? -21.844 -31.484 -28.266 1 71.94 182 ALA A C 1
ATOM 1416 O O . ALA A 1 182 ? -21.734 -32.5 -28.938 1 71.94 182 ALA A O 1
ATOM 1417 N N . ASP A 1 183 ? -21.406 -30.359 -28.609 1 80.44 183 ASP A N 1
ATOM 1418 C CA . ASP A 1 183 ? -21.062 -30.188 -30.016 1 80.44 183 ASP A CA 1
ATOM 1419 C C . ASP A 1 183 ? -19.578 -30.422 -30.25 1 80.44 183 ASP A C 1
ATOM 1421 O O . ASP A 1 183 ? -19.094 -30.375 -31.391 1 80.44 183 ASP A O 1
ATOM 1425 N N . LEU A 1 184 ? -18.922 -30.734 -29.141 1 83.31 184 LEU A N 1
ATOM 1426 C CA . LEU A 1 184 ? -17.484 -30.938 -29.266 1 83.31 184 LEU A CA 1
ATOM 1427 C C . LEU A 1 184 ? -17.094 -32.375 -28.891 1 83.31 184 LEU A C 1
ATOM 1429 O O . LEU A 1 184 ? -17.719 -32.969 -28.016 1 83.31 184 LEU A O 1
ATOM 1433 N N . SER A 1 185 ? -16.125 -32.812 -29.547 1 86.94 185 SER A N 1
ATOM 1434 C CA . SER A 1 185 ? -15.539 -34.062 -29.125 1 86.94 185 SER A CA 1
ATOM 1435 C C . SER A 1 185 ? -14.875 -33.969 -27.766 1 86.94 185 SER A C 1
ATOM 1437 O O . SER A 1 185 ? -14.555 -32.844 -27.328 1 86.94 185 SER A O 1
ATOM 1439 N N . ASP A 1 186 ? -14.727 -35 -27.094 1 85.5 186 ASP A N 1
ATOM 1440 C CA . ASP A 1 186 ? -14.055 -35.031 -25.812 1 85.5 186 ASP A CA 1
ATOM 1441 C C . ASP A 1 186 ? -12.656 -34.406 -25.906 1 85.5 186 ASP A C 1
ATOM 1443 O O . ASP A 1 186 ? -12.219 -33.688 -25 1 85.5 186 ASP A O 1
ATOM 1447 N N . GLU A 1 187 ? -12.047 -34.656 -27.047 1 88 187 GLU A N 1
ATOM 1448 C CA . GLU A 1 187 ? -10.688 -34.156 -27.281 1 88 187 GLU A CA 1
ATOM 1449 C C . GLU A 1 187 ? -10.664 -32.656 -27.438 1 88 187 GLU A C 1
ATOM 1451 O O . GLU A 1 187 ? -9.703 -32 -27.016 1 88 187 GLU A O 1
ATOM 1456 N N . GLU A 1 188 ? -11.688 -32.188 -27.938 1 90.69 188 GLU A N 1
ATOM 1457 C CA . GLU A 1 188 ? -11.773 -30.75 -28.109 1 90.69 188 GLU A CA 1
ATOM 1458 C C . GLU A 1 188 ? -12.258 -30.062 -26.844 1 90.69 188 GLU A C 1
ATOM 1460 O O . GLU A 1 188 ? -11.82 -28.953 -26.531 1 90.69 188 GLU A O 1
ATOM 1465 N N . ALA A 1 189 ? -13.133 -30.703 -26.203 1 92.94 189 ALA A N 1
ATOM 1466 C CA . ALA A 1 189 ? -13.742 -30.125 -25.016 1 92.94 189 ALA A CA 1
ATOM 1467 C C . ALA A 1 189 ? -12.695 -29.891 -23.922 1 92.94 189 ALA A C 1
ATOM 1469 O O . ALA A 1 189 ? -12.742 -28.859 -23.234 1 92.94 189 ALA A O 1
ATOM 1470 N N . ILE A 1 190 ? -11.789 -30.797 -23.766 1 94.44 190 ILE A N 1
ATOM 1471 C CA . ILE A 1 190 ? -10.781 -30.688 -22.719 1 94.44 190 ILE A CA 1
ATOM 1472 C C . ILE A 1 190 ? -9.859 -29.5 -22.984 1 94.44 190 ILE A C 1
ATOM 1474 O O . ILE A 1 190 ? -9.328 -28.891 -22.062 1 94.44 190 ILE A O 1
ATOM 1478 N N . CYS A 1 191 ? -9.742 -29.062 -24.297 1 96.19 191 CYS A N 1
ATOM 1479 C CA . CYS A 1 191 ? -8.867 -27.969 -24.703 1 96.19 191 CYS A CA 1
ATOM 1480 C C . CYS A 1 191 ? -9.523 -26.625 -24.438 1 96.19 191 CYS A C 1
ATOM 1482 O O . CYS A 1 191 ? -8.883 -25.578 -24.562 1 96.19 191 CYS A O 1
ATOM 1484 N N . ARG A 1 192 ? -10.742 -26.609 -23.969 1 96.31 192 ARG A N 1
ATOM 1485 C CA . ARG A 1 192 ? -11.469 -25.391 -23.656 1 96.31 192 ARG A CA 1
ATOM 1486 C C . ARG A 1 192 ? -11.414 -25.094 -22.156 1 96.31 192 ARG A C 1
ATOM 1488 O O . ARG A 1 192 ? -11.961 -24.078 -21.703 1 96.31 192 ARG A O 1
ATOM 1495 N N . ARG A 1 193 ? -10.703 -25.953 -21.453 1 96.81 193 ARG A N 1
ATOM 1496 C CA . ARG A 1 193 ? -10.664 -25.875 -20 1 96.81 193 ARG A CA 1
ATOM 1497 C C . ARG A 1 193 ? -9.312 -25.359 -19.516 1 96.81 193 ARG A C 1
ATOM 1499 O O . ARG A 1 193 ? -8.281 -25.609 -20.156 1 96.81 193 ARG A O 1
ATOM 1506 N N . MET A 1 194 ? -9.344 -24.641 -18.453 1 98.19 194 MET A N 1
ATOM 1507 C CA . MET A 1 194 ? -8.141 -24.281 -17.703 1 98.19 194 MET A CA 1
ATOM 1508 C C . MET A 1 194 ? -8.305 -24.578 -16.219 1 98.19 194 MET A C 1
ATOM 1510 O O . MET A 1 194 ? -9.32 -24.219 -15.617 1 98.19 194 MET A O 1
ATOM 1514 N N . VAL A 1 195 ? -7.332 -25.25 -15.664 1 97.94 195 VAL A N 1
ATOM 1515 C CA . VAL A 1 195 ? -7.371 -25.594 -14.25 1 97.94 195 VAL A CA 1
ATOM 1516 C C . VAL A 1 195 ? -6.586 -24.578 -13.438 1 97.94 195 VAL A C 1
ATOM 1518 O O . VAL A 1 195 ? -5.43 -24.281 -13.75 1 97.94 195 VAL A O 1
ATOM 1521 N N . LEU A 1 196 ? -7.242 -24.031 -12.477 1 98.25 196 LEU A N 1
ATOM 1522 C CA . LEU A 1 196 ? -6.59 -23.172 -11.484 1 98.25 196 LEU A CA 1
ATOM 1523 C C . LEU A 1 196 ? -6.199 -23.984 -10.258 1 98.25 196 LEU A C 1
ATOM 1525 O O . LEU A 1 196 ? -7.066 -24.422 -9.492 1 98.25 196 LEU A O 1
ATOM 1529 N N . VAL A 1 197 ? -4.938 -24.25 -10.07 1 96.44 197 VAL A N 1
ATOM 1530 C CA . VAL A 1 197 ? -4.441 -24.891 -8.859 1 96.44 197 VAL A CA 1
ATOM 1531 C C . VAL A 1 197 ? -4.008 -23.828 -7.852 1 96.44 197 VAL A C 1
ATOM 1533 O O . VAL A 1 197 ? -2.869 -23.359 -7.895 1 96.44 197 VAL A O 1
ATOM 1536 N N . CYS A 1 198 ? -4.852 -23.578 -6.938 1 94.12 198 CYS A N 1
ATOM 1537 C CA . CYS A 1 198 ? -4.746 -22.406 -6.074 1 94.12 198 CYS A CA 1
ATOM 1538 C C . CYS A 1 198 ? -4.168 -22.781 -4.715 1 94.12 198 CYS A C 1
ATOM 1540 O O . CYS A 1 198 ? -4.871 -23.344 -3.869 1 94.12 198 CYS A O 1
ATOM 1542 N N . GLY A 1 199 ? -2.963 -22.422 -4.391 1 92.88 199 GLY A N 1
ATOM 1543 C CA . GLY A 1 199 ? -2.295 -22.594 -3.109 1 92.88 199 GLY A CA 1
ATOM 1544 C C . GLY A 1 199 ? -1.479 -21.391 -2.693 1 92.88 199 GLY A C 1
ATOM 1545 O O . GLY A 1 199 ? -1.987 -20.266 -2.68 1 92.88 199 GLY A O 1
ATOM 1546 N N . THR A 1 200 ? -0.151 -21.734 -2.35 1 91.75 200 THR A N 1
ATOM 1547 C CA . THR A 1 200 ? 0.77 -20.625 -2.088 1 91.75 200 THR A CA 1
ATOM 1548 C C . THR A 1 200 ? 0.882 -19.719 -3.307 1 91.75 200 THR A C 1
ATOM 1550 O O . THR A 1 200 ? 0.85 -18.484 -3.176 1 91.75 200 THR A O 1
ATOM 1553 N N . SER A 1 201 ? 0.988 -20.328 -4.41 1 95.25 201 SER A N 1
ATOM 1554 C CA . SER A 1 201 ? 0.856 -19.719 -5.727 1 95.25 201 SER A CA 1
ATOM 1555 C C . SER A 1 201 ? -0.35 -20.266 -6.477 1 95.25 201 SER A C 1
ATOM 1557 O O . SER A 1 201 ? -1.087 -21.109 -5.945 1 95.25 201 SER A O 1
ATOM 1559 N N . THR A 1 202 ? -0.65 -19.719 -7.562 1 97.31 202 THR A N 1
ATOM 1560 C CA . THR A 1 202 ? -1.664 -20.297 -8.445 1 97.31 202 THR A CA 1
ATOM 1561 C C . THR A 1 202 ? -1.065 -20.641 -9.805 1 97.31 202 THR A C 1
ATOM 1563 O O . THR A 1 202 ? -0.422 -19.797 -10.438 1 97.31 202 THR A O 1
ATOM 1566 N N . CYS A 1 203 ? -1.211 -21.859 -10.188 1 97 203 CYS A N 1
ATOM 1567 C CA . CYS A 1 203 ? -0.822 -22.312 -11.516 1 97 203 CYS A CA 1
ATOM 1568 C C . CYS A 1 203 ? -2.035 -22.422 -12.43 1 97 203 CYS A C 1
ATOM 1570 O O . CYS A 1 203 ? -3.104 -22.859 -12.008 1 97 203 CYS A O 1
ATOM 1572 N N . HIS A 1 204 ? -1.933 -21.969 -13.617 1 98.25 204 HIS A N 1
ATOM 1573 C CA . HIS A 1 204 ? -2.969 -22.031 -14.641 1 98.25 204 HIS A CA 1
ATOM 1574 C C . HIS A 1 204 ? -2.619 -23.062 -15.703 1 98.25 204 HIS A C 1
ATOM 1576 O O . HIS A 1 204 ? -1.762 -22.812 -16.562 1 98.25 204 HIS A O 1
ATOM 1582 N N . MET A 1 205 ? -3.361 -24.141 -15.719 1 97.44 205 MET A N 1
ATOM 1583 C CA . MET A 1 205 ? -2.998 -25.281 -16.578 1 97.44 205 MET A CA 1
ATOM 1584 C C . MET A 1 205 ? -4.02 -25.453 -17.688 1 97.44 205 MET A C 1
ATOM 1586 O O . MET A 1 205 ? -5.203 -25.688 -17.422 1 97.44 205 MET A O 1
ATOM 1590 N N . ALA A 1 206 ? -3.594 -25.375 -18.875 1 97.81 206 ALA A N 1
ATOM 1591 C CA . ALA A 1 206 ? -4.414 -25.641 -20.062 1 97.81 206 ALA A CA 1
ATOM 1592 C C . ALA A 1 206 ? -3.691 -26.562 -21.031 1 97.81 206 ALA A C 1
ATOM 1594 O O . ALA A 1 206 ? -2.459 -26.594 -21.062 1 97.81 206 ALA A O 1
ATOM 1595 N N . VAL A 1 207 ? -4.469 -27.328 -21.797 1 96.56 207 VAL A N 1
ATOM 1596 C CA . VAL A 1 207 ? -3.854 -28.234 -22.766 1 96.56 207 VAL A CA 1
ATOM 1597 C C . VAL A 1 207 ? -4.398 -27.938 -24.156 1 96.56 207 VAL A C 1
ATOM 1599 O O . VAL A 1 207 ? -5.465 -27.344 -24.297 1 96.56 207 VAL A O 1
ATOM 1602 N N . SER A 1 208 ? -3.641 -28.328 -25.125 1 96.88 208 SER A N 1
ATOM 1603 C CA . SER A 1 208 ? -4.023 -28.172 -26.531 1 96.88 208 SER A CA 1
ATOM 1604 C C . SER A 1 208 ? -3.449 -29.281 -27.391 1 96.88 208 SER A C 1
ATOM 1606 O O . SER A 1 208 ? -2.49 -29.953 -26.984 1 96.88 208 SER A O 1
ATOM 1608 N N . LYS A 1 209 ? -4.043 -29.516 -28.484 1 94.25 209 LYS A N 1
ATOM 1609 C CA . LYS A 1 209 ? -3.527 -30.484 -29.438 1 94.25 209 LYS A CA 1
ATOM 1610 C C . LYS A 1 209 ? -2.371 -29.906 -30.25 1 94.25 209 LYS A C 1
ATOM 1612 O O . LYS A 1 209 ? -1.409 -30.609 -30.562 1 94.25 209 LYS A O 1
ATOM 1617 N N . ASN A 1 210 ? -2.508 -28.672 -30.531 1 93.25 210 ASN A N 1
ATOM 1618 C CA . ASN A 1 210 ? -1.465 -27.984 -31.281 1 93.25 210 ASN A CA 1
ATOM 1619 C C . ASN A 1 210 ? -0.459 -27.312 -30.359 1 93.25 210 ASN A C 1
ATOM 1621 O O . ASN A 1 210 ? -0.811 -26.891 -29.25 1 93.25 210 ASN A O 1
ATOM 1625 N N . LYS A 1 211 ? 0.722 -27.234 -30.891 1 92.69 211 LYS A N 1
ATOM 1626 C CA . LYS A 1 211 ? 1.772 -26.516 -30.188 1 92.69 211 LYS A CA 1
ATOM 1627 C C . LYS A 1 211 ? 1.507 -25.016 -30.172 1 92.69 211 LYS A C 1
ATOM 1629 O O . LYS A 1 211 ? 1.474 -24.375 -31.234 1 92.69 211 LYS A O 1
ATOM 1634 N N . LEU A 1 212 ? 1.301 -24.438 -29.016 1 95.56 212 LEU A N 1
ATOM 1635 C CA . LEU A 1 212 ? 1.055 -23 -28.891 1 95.56 212 LEU A CA 1
ATOM 1636 C C . LEU A 1 212 ? 2.143 -22.328 -28.047 1 95.56 212 LEU A C 1
ATOM 1638 O O . LEU A 1 212 ? 2.209 -22.531 -26.828 1 95.56 212 LEU A O 1
ATOM 1642 N N . PHE A 1 213 ? 3.01 -21.578 -28.719 1 94.62 213 PHE A N 1
ATOM 1643 C CA . PHE A 1 213 ? 3.982 -20.75 -28 1 94.62 213 PHE A CA 1
ATOM 1644 C C . PHE A 1 213 ? 3.375 -19.422 -27.609 1 94.62 213 PHE A C 1
ATOM 1646 O O . PHE A 1 213 ? 2.961 -18.641 -28.469 1 94.62 213 PHE A O 1
ATOM 1653 N N . ILE A 1 214 ? 3.314 -19.172 -26.359 1 96.88 214 ILE A N 1
ATOM 1654 C CA . ILE A 1 214 ? 2.678 -17.969 -25.844 1 96.88 214 ILE A CA 1
ATOM 1655 C C . ILE A 1 214 ? 3.695 -17.141 -25.078 1 96.88 214 ILE A C 1
ATOM 1657 O O . ILE A 1 214 ? 4.242 -17.594 -24.062 1 96.88 214 ILE A O 1
ATOM 1661 N N . PRO A 1 215 ? 3.939 -15.891 -25.5 1 96.62 215 PRO A N 1
ATOM 1662 C CA . PRO A 1 215 ? 4.898 -15.047 -24.781 1 96.62 215 PRO A CA 1
ATOM 1663 C C . PRO A 1 215 ? 4.551 -14.891 -23.297 1 96.62 215 PRO A C 1
ATOM 1665 O O . PRO A 1 215 ? 3.408 -14.562 -22.969 1 96.62 215 PRO A O 1
ATOM 1668 N N . GLY A 1 216 ? 5.574 -15.18 -22.422 1 96.25 216 GLY A N 1
ATOM 1669 C CA . GLY A 1 216 ? 5.41 -14.953 -21 1 96.25 216 GLY A CA 1
ATOM 1670 C C . GLY A 1 216 ? 4.703 -16.094 -20.281 1 96.25 216 GLY A C 1
ATOM 1671 O O . GLY A 1 216 ? 4.457 -16.031 -19.078 1 96.25 216 GLY A O 1
ATOM 1672 N N . VAL A 1 217 ? 4.344 -17.109 -20.984 1 96.56 217 VAL A N 1
ATOM 1673 C CA . VAL A 1 217 ? 3.668 -18.25 -20.406 1 96.56 217 VAL A CA 1
ATOM 1674 C C . VAL A 1 217 ? 4.473 -19.516 -20.672 1 96.56 217 VAL A C 1
ATOM 1676 O O . VAL A 1 217 ? 4.934 -19.734 -21.797 1 96.56 217 VAL A O 1
ATOM 1679 N N . TRP A 1 218 ? 4.648 -20.328 -19.703 1 92.75 218 TRP A N 1
ATOM 1680 C CA . TRP A 1 218 ? 5.484 -21.516 -19.828 1 92.75 218 TRP A CA 1
ATOM 1681 C C . TRP A 1 218 ? 4.809 -22.578 -20.703 1 92.75 218 TRP A C 1
ATOM 1683 O O . TRP A 1 218 ? 3.59 -22.75 -20.641 1 92.75 218 TRP A O 1
ATOM 1693 N N . GLY A 1 219 ? 5.625 -23.344 -21.312 1 90.12 219 GLY A N 1
ATOM 1694 C CA . GLY A 1 219 ? 5.16 -24.312 -22.297 1 90.12 219 GLY A CA 1
ATOM 1695 C C . GLY A 1 219 ? 5.344 -23.859 -23.719 1 90.12 219 GLY A C 1
ATOM 1696 O O . GLY A 1 219 ? 5.938 -22.812 -23.984 1 90.12 219 GLY A O 1
ATOM 1697 N N . PRO A 1 220 ? 4.887 -24.625 -24.625 1 92.06 220 PRO A N 1
ATOM 1698 C CA . PRO A 1 220 ? 4.141 -25.859 -24.422 1 92.06 220 PRO A CA 1
ATOM 1699 C C . PRO A 1 220 ? 5.043 -27.047 -24.094 1 92.06 220 PRO A C 1
ATOM 1701 O O . PRO A 1 220 ? 6.145 -27.156 -24.641 1 92.06 220 PRO A O 1
ATOM 1704 N N . PHE A 1 221 ? 4.562 -27.938 -23.203 1 88.62 221 PHE A N 1
ATOM 1705 C CA . PHE A 1 221 ? 5.262 -29.156 -22.828 1 88.62 221 PHE A CA 1
ATOM 1706 C C . PHE A 1 221 ? 4.473 -30.391 -23.25 1 88.62 221 PHE A C 1
ATOM 1708 O O . PHE A 1 221 ? 3.354 -30.609 -22.797 1 88.62 221 PHE A O 1
ATOM 1715 N N . TRP A 1 222 ? 5.078 -31.156 -24.062 1 88.38 222 TRP A N 1
ATOM 1716 C CA . TRP A 1 222 ? 4.391 -32.312 -24.641 1 88.38 222 TRP A CA 1
ATOM 1717 C C . TRP A 1 222 ? 4.184 -33.406 -23.594 1 88.38 222 TRP A C 1
ATOM 1719 O O . TRP A 1 222 ? 5.133 -33.812 -22.938 1 88.38 222 TRP A O 1
ATOM 1729 N N . SER A 1 223 ? 2.982 -33.844 -23.391 1 88.69 223 SER A N 1
ATOM 1730 C CA . SER A 1 223 ? 2.586 -35 -22.578 1 88.69 223 SER A CA 1
ATOM 1731 C C . SER A 1 223 ? 3.076 -34.844 -21.141 1 88.69 223 SER A C 1
ATOM 1733 O O . SER A 1 223 ? 3.355 -35.844 -20.469 1 88.69 223 SER A O 1
ATOM 1735 N N . ALA A 1 224 ? 3.225 -33.656 -20.703 1 88.75 224 ALA A N 1
ATOM 1736 C CA . ALA A 1 224 ? 3.777 -33.375 -19.375 1 88.75 224 ALA A CA 1
ATOM 1737 C C . ALA A 1 224 ? 2.725 -33.594 -18.297 1 88.75 224 ALA A C 1
ATOM 1739 O O . ALA A 1 224 ? 3.053 -33.969 -17.172 1 88.75 224 ALA A O 1
ATOM 1740 N N . MET A 1 225 ? 1.51 -33.344 -18.641 1 91.81 225 MET A N 1
ATOM 1741 C CA . MET A 1 225 ? 0.42 -33.5 -17.688 1 91.81 225 MET A CA 1
ATOM 1742 C C . MET A 1 225 ? -0.583 -34.531 -18.188 1 91.81 225 MET A C 1
ATOM 1744 O O . MET A 1 225 ? -0.807 -35.562 -17.516 1 91.81 225 MET A O 1
ATOM 1748 N N . ILE A 1 226 ? -1.1 -34.312 -19.375 1 91.5 226 ILE A N 1
ATOM 1749 C CA . ILE A 1 226 ? -1.983 -35.25 -20.047 1 91.5 226 ILE A CA 1
ATOM 1750 C C . ILE A 1 226 ? -1.291 -35.812 -21.281 1 91.5 226 ILE A C 1
ATOM 1752 O O . ILE A 1 226 ? -0.826 -35.062 -22.141 1 91.5 226 ILE A O 1
ATOM 1756 N N . PRO A 1 227 ? -1.309 -37.156 -21.375 1 89.38 227 PRO A N 1
ATOM 1757 C CA . PRO A 1 227 ? -0.63 -37.75 -22.531 1 89.38 227 PRO A CA 1
ATOM 1758 C C . PRO A 1 227 ? -1.185 -37.281 -23.859 1 89.38 227 PRO A C 1
ATOM 1760 O O . PRO A 1 227 ? -2.402 -37.188 -24.031 1 89.38 227 PRO A O 1
ATOM 1763 N N . GLU A 1 228 ? -0.285 -36.938 -24.766 1 89.5 228 GLU A N 1
ATOM 1764 C CA . GLU A 1 228 ? -0.574 -36.594 -26.156 1 89.5 228 GLU A CA 1
ATOM 1765 C C . GLU A 1 228 ? -1.2 -35.219 -26.281 1 89.5 228 GLU A C 1
ATOM 1767 O O . GLU A 1 228 ? -1.903 -34.938 -27.25 1 89.5 228 GLU A O 1
ATOM 1772 N N . TYR A 1 229 ? -1.047 -34.406 -25.266 1 92.56 229 TYR A N 1
ATOM 1773 C CA . TYR A 1 229 ? -1.417 -33 -25.312 1 92.56 229 TYR A CA 1
ATOM 1774 C C . TYR A 1 229 ? -0.227 -32.125 -24.969 1 92.56 229 TYR A C 1
ATOM 1776 O O . TYR A 1 229 ? 0.7 -32.562 -24.281 1 92.56 229 TYR A O 1
ATOM 1784 N N . TRP A 1 230 ? -0.278 -30.938 -25.5 1 92.94 230 TRP A N 1
ATOM 1785 C CA . TRP A 1 230 ? 0.675 -29.906 -25.125 1 92.94 230 TRP A CA 1
ATOM 1786 C C . TRP A 1 230 ? 0.17 -29.125 -23.906 1 92.94 230 TRP A C 1
ATOM 1788 O O . TRP A 1 230 ? -0.968 -28.641 -23.906 1 92.94 230 TRP A O 1
ATOM 1798 N N . LEU A 1 231 ? 1.01 -28.984 -22.938 1 95 231 LEU A N 1
ATOM 1799 C CA . LEU A 1 231 ? 0.634 -28.281 -21.719 1 95 231 LEU A CA 1
ATOM 1800 C C . LEU A 1 231 ? 1.1 -26.828 -21.75 1 95 231 LEU A C 1
ATOM 1802 O O . LEU A 1 231 ? 2.27 -26.562 -22.031 1 95 231 LEU A O 1
ATOM 1806 N N . THR A 1 232 ? 0.158 -25.922 -21.578 1 96.31 232 THR A N 1
ATOM 1807 C CA . THR A 1 232 ? 0.422 -24.516 -21.281 1 96.31 232 THR A CA 1
ATOM 1808 C C . THR A 1 232 ? 0.278 -24.234 -19.781 1 96.31 232 THR A C 1
ATOM 1810 O O . THR A 1 232 ? -0.76 -24.531 -19.188 1 96.31 232 THR A O 1
ATOM 1813 N N . GLU A 1 233 ? 1.351 -23.625 -19.219 1 96.12 233 GLU A N 1
ATOM 1814 C CA . GLU A 1 233 ? 1.348 -23.406 -17.766 1 96.12 233 GLU A CA 1
ATOM 1815 C C . GLU A 1 233 ? 1.581 -21.938 -17.438 1 96.12 233 GLU A C 1
ATOM 1817 O O . GLU A 1 233 ? 2.727 -21.484 -17.344 1 96.12 233 GLU A O 1
ATOM 1822 N N . GLY A 1 234 ? 0.489 -21.219 -17.203 1 96.38 234 GLY A N 1
ATOM 1823 C CA . GLY A 1 234 ? 0.615 -19.906 -16.594 1 96.38 234 GLY A CA 1
ATOM 1824 C C . GLY A 1 234 ? 0.775 -19.969 -15.086 1 96.38 234 GLY A C 1
ATOM 1825 O O . GLY A 1 234 ? 0.67 -21.031 -14.484 1 96.38 234 GLY A O 1
ATOM 1826 N N . GLY A 1 235 ? 1 -18.766 -14.531 1 96.62 235 GLY A N 1
ATOM 1827 C CA . GLY A 1 235 ? 1.142 -18.812 -13.078 1 96.62 235 GLY A CA 1
ATOM 1828 C C . GLY A 1 235 ? 1.211 -17.438 -12.445 1 96.62 235 GLY A C 1
ATOM 1829 O O . GLY A 1 235 ? 1.541 -16.453 -13.117 1 96.62 235 GLY A O 1
ATOM 1830 N N . GLN A 1 236 ? 0.839 -17.375 -11.25 1 97.44 236 GLN A N 1
ATOM 1831 C CA . GLN A 1 236 ? 1.021 -16.25 -10.336 1 97.44 236 GLN A CA 1
ATOM 1832 C C . GLN A 1 236 ? 1.836 -16.672 -9.117 1 97.44 236 GLN A C 1
ATOM 1834 O O . GLN A 1 236 ? 1.479 -17.625 -8.422 1 97.44 236 GLN A O 1
ATOM 1839 N N . SER A 1 237 ? 2.879 -16 -8.844 1 94.81 237 SER A N 1
ATOM 1840 C CA . SER A 1 237 ? 3.924 -16.438 -7.926 1 94.81 237 SER A CA 1
ATOM 1841 C C . SER A 1 237 ? 3.426 -16.438 -6.484 1 94.81 237 SER A C 1
ATOM 1843 O O . SER A 1 237 ? 3.904 -17.203 -5.652 1 94.81 237 SER A O 1
ATOM 1845 N N . ALA A 1 238 ? 2.559 -15.555 -6.199 1 96.44 238 ALA A N 1
ATOM 1846 C CA . ALA A 1 238 ? 2.025 -15.484 -4.84 1 96.44 238 ALA A CA 1
ATOM 1847 C C . ALA A 1 238 ? 0.542 -15.125 -4.852 1 96.44 238 ALA A C 1
ATOM 1849 O O . ALA A 1 238 ? 0.161 -14.047 -5.316 1 96.44 238 ALA A O 1
ATOM 1850 N N . THR A 1 239 ? -0.291 -16 -4.402 1 97.88 239 THR A N 1
ATOM 1851 C CA . THR A 1 239 ? -1.722 -15.758 -4.266 1 97.88 239 THR A CA 1
ATOM 1852 C C . THR A 1 239 ? -2.188 -16.047 -2.842 1 97.88 239 THR A C 1
ATOM 1854 O O . THR A 1 239 ? -2.328 -15.133 -2.027 1 97.88 239 THR A O 1
ATOM 1857 N N . GLY A 1 240 ? -2.113 -17.406 -2.496 1 97.44 240 GLY A N 1
ATOM 1858 C CA . GLY A 1 240 ? -2.385 -17.703 -1.099 1 97.44 240 GLY A CA 1
ATOM 1859 C C . GLY A 1 240 ? -1.43 -17.016 -0.144 1 97.44 240 GLY A C 1
ATOM 1860 O O . GLY A 1 240 ? -1.849 -16.484 0.889 1 97.44 240 GLY A O 1
ATOM 1861 N N . ALA A 1 241 ? -0.163 -17.078 -0.495 1 97.06 241 ALA A N 1
ATOM 1862 C CA . ALA A 1 241 ? 0.864 -16.422 0.306 1 97.06 241 ALA A CA 1
ATOM 1863 C C . ALA A 1 241 ? 0.587 -14.922 0.427 1 97.06 241 ALA A C 1
ATOM 1865 O O . ALA A 1 241 ? 0.866 -14.32 1.464 1 97.06 241 ALA A O 1
ATOM 1866 N N . LEU A 1 242 ? 0.086 -14.297 -0.599 1 98.44 242 LEU A N 1
ATOM 1867 C CA . LEU A 1 242 ? -0.214 -12.875 -0.583 1 98.44 242 LEU A CA 1
ATOM 1868 C C . LEU A 1 242 ? -1.382 -12.57 0.352 1 98.44 242 LEU A C 1
ATOM 1870 O O . LEU A 1 242 ? -1.344 -11.602 1.107 1 98.44 242 LEU A O 1
ATOM 1874 N N . LEU A 1 243 ? -2.424 -13.375 0.299 1 98.38 243 LEU A N 1
ATOM 1875 C CA . LEU A 1 243 ? -3.559 -13.18 1.194 1 98.38 243 LEU A CA 1
ATOM 1876 C C . LEU A 1 243 ? -3.135 -13.336 2.65 1 98.38 243 LEU A C 1
ATOM 1878 O O . LEU A 1 243 ? -3.561 -12.562 3.512 1 98.38 243 LEU A O 1
ATOM 1882 N N . ASP A 1 244 ? -2.332 -14.383 2.889 1 97.44 244 ASP A N 1
ATOM 1883 C CA . ASP A 1 244 ? -1.782 -14.539 4.23 1 97.44 244 ASP A CA 1
ATOM 1884 C C . ASP A 1 244 ? -1.011 -13.297 4.66 1 97.44 244 ASP A C 1
ATOM 1886 O O . ASP A 1 244 ? -1.167 -12.82 5.789 1 97.44 244 ASP A O 1
ATOM 1890 N N . TYR A 1 245 ? -0.21 -12.812 3.799 1 97.88 245 TYR A N 1
ATOM 1891 C CA . TYR A 1 245 ? 0.6 -11.625 4.062 1 97.88 245 TYR A CA 1
ATOM 1892 C C . TYR A 1 245 ? -0.279 -10.438 4.414 1 97.88 245 TYR A C 1
ATOM 1894 O O . TYR A 1 245 ? -0.02 -9.734 5.395 1 97.88 245 TYR A O 1
ATOM 1902 N N . ILE A 1 246 ? -1.298 -10.148 3.605 1 98.25 246 ILE A N 1
ATOM 1903 C CA . ILE A 1 246 ? -2.186 -9 3.787 1 98.25 246 ILE A CA 1
ATOM 1904 C C . ILE A 1 246 ? -2.863 -9.086 5.152 1 98.25 246 ILE A C 1
ATOM 1906 O O . ILE A 1 246 ? -2.992 -8.078 5.852 1 98.25 246 ILE A O 1
ATOM 1910 N N . VAL A 1 247 ? -3.258 -10.25 5.508 1 97.31 247 VAL A N 1
ATOM 1911 C CA . VAL A 1 247 ? -4.008 -10.445 6.742 1 97.31 247 VAL A CA 1
ATOM 1912 C C . VAL A 1 247 ? -3.061 -10.398 7.938 1 97.31 247 VAL A C 1
ATOM 1914 O O . VAL A 1 247 ? -3.301 -9.664 8.898 1 97.31 247 VAL A O 1
ATOM 1917 N N . GLU A 1 248 ? -1.982 -11.086 7.863 1 95.62 248 GLU A N 1
ATOM 1918 C CA . GLU A 1 248 ? -1.077 -11.227 9 1 95.62 248 GLU A CA 1
ATOM 1919 C C . GLU A 1 248 ? -0.295 -9.938 9.242 1 95.62 248 GLU A C 1
ATOM 1921 O O . GLU A 1 248 ? 0.123 -9.664 10.367 1 95.62 248 GLU A O 1
ATOM 1926 N N . ASN A 1 249 ? -0.094 -9.188 8.203 1 96.88 249 ASN A N 1
ATOM 1927 C CA . ASN A 1 249 ? 0.705 -7.977 8.32 1 96.88 249 ASN A CA 1
ATOM 1928 C C . ASN A 1 249 ? -0.166 -6.758 8.617 1 96.88 249 ASN A C 1
ATOM 1930 O O . ASN A 1 249 ? 0.155 -5.645 8.195 1 96.88 249 ASN A O 1
ATOM 1934 N N . HIS A 1 250 ? -1.243 -6.902 9.289 1 96.25 250 HIS A N 1
ATOM 1935 C CA . HIS A 1 250 ? -2.172 -5.848 9.68 1 96.25 250 HIS A CA 1
ATOM 1936 C C . HIS A 1 250 ? -2.381 -5.828 11.188 1 96.25 250 HIS A C 1
ATOM 1938 O O . HIS A 1 250 ? -2.422 -6.879 11.828 1 96.25 250 HIS A O 1
ATOM 1944 N N . ALA A 1 251 ? -2.602 -4.703 11.758 1 94.69 251 ALA A N 1
ATOM 1945 C CA . ALA A 1 251 ? -2.715 -4.52 13.203 1 94.69 251 ALA A CA 1
ATOM 1946 C C . ALA A 1 251 ? -3.932 -5.254 13.758 1 94.69 251 ALA A C 1
ATOM 1948 O O . ALA A 1 251 ? -3.936 -5.676 14.922 1 94.69 251 ALA A O 1
ATOM 1949 N N . ALA A 1 252 ? -4.926 -5.473 12.992 1 95.75 252 ALA A N 1
ATOM 1950 C CA . ALA A 1 252 ? -6.172 -6.09 13.445 1 95.75 252 ALA A CA 1
ATOM 1951 C C . ALA A 1 252 ? -6.051 -7.613 13.461 1 95.75 252 ALA A C 1
ATOM 1953 O O . ALA A 1 252 ? -6.941 -8.305 13.961 1 95.75 252 ALA A O 1
ATOM 1954 N N . ALA A 1 253 ? -4.965 -8.219 12.945 1 94.56 253 ALA A N 1
ATOM 1955 C CA . ALA A 1 253 ? -4.836 -9.648 12.711 1 94.56 253 ALA A CA 1
ATOM 1956 C C . ALA A 1 253 ? -5.004 -10.438 14 1 94.56 253 ALA A C 1
ATOM 1958 O O . ALA A 1 253 ? -5.754 -11.422 14.047 1 94.56 253 ALA A O 1
ATOM 1959 N N . PRO A 1 254 ? -4.332 -10.016 15.133 1 93.31 254 PRO A N 1
ATOM 1960 C CA . PRO A 1 254 ? -4.477 -10.781 16.359 1 93.31 254 PRO A CA 1
ATOM 1961 C C . PRO A 1 254 ? -5.91 -10.797 16.891 1 93.31 254 PRO A C 1
ATOM 1963 O O . PRO A 1 254 ? -6.41 -11.844 17.312 1 93.31 254 PRO A O 1
ATOM 1966 N N . LEU A 1 255 ? -6.527 -9.664 16.859 1 94.56 255 LEU A N 1
ATOM 1967 C CA . LEU A 1 255 ? -7.914 -9.57 17.312 1 94.56 255 LEU A CA 1
ATOM 1968 C C . LEU A 1 255 ? -8.828 -10.422 16.438 1 94.56 255 LEU A C 1
ATOM 1970 O O . LEU A 1 255 ? -9.711 -11.117 16.953 1 94.56 255 LEU A O 1
ATOM 1974 N N . LEU A 1 256 ? -8.664 -10.367 15.188 1 95.88 256 LEU A N 1
ATOM 1975 C CA . LEU A 1 256 ? -9.453 -11.141 14.234 1 95.88 256 LEU A CA 1
ATOM 1976 C C . LEU A 1 256 ? -9.258 -12.641 14.453 1 95.88 256 LEU A C 1
ATOM 1978 O O . LEU A 1 256 ? -10.203 -13.422 14.352 1 95.88 256 LEU A O 1
ATOM 1982 N N . ALA A 1 257 ? -8.016 -13.039 14.648 1 95.56 257 ALA A N 1
ATOM 1983 C CA . ALA A 1 257 ? -7.699 -14.445 14.898 1 95.56 257 ALA A CA 1
ATOM 1984 C C . ALA A 1 257 ? -8.422 -14.953 16.141 1 95.56 257 ALA A C 1
ATOM 1986 O O . ALA A 1 257 ? -8.938 -16.078 16.156 1 95.56 257 ALA A O 1
ATOM 1987 N N . ASN A 1 258 ? -8.438 -14.133 17.172 1 96.5 258 ASN A N 1
ATOM 1988 C CA . ASN A 1 258 ? -9.141 -14.492 18.406 1 96.5 258 ASN A CA 1
ATOM 1989 C C . ASN A 1 258 ? -10.641 -14.625 18.172 1 96.5 258 ASN A C 1
ATOM 1991 O O . ASN A 1 258 ? -11.273 -15.547 18.688 1 96.5 258 ASN A O 1
ATOM 1995 N N . HIS A 1 259 ? -11.156 -13.688 17.422 1 96.5 259 HIS A N 1
ATOM 1996 C CA . HIS A 1 259 ? -12.578 -13.734 17.094 1 96.5 259 HIS A CA 1
ATOM 1997 C C . HIS A 1 259 ? -12.922 -14.977 16.281 1 96.5 259 HIS A C 1
ATOM 1999 O O . HIS A 1 259 ? -13.945 -15.617 16.531 1 96.5 259 HIS A O 1
ATOM 2005 N N . ALA A 1 260 ? -12.125 -15.336 15.312 1 96.44 260 ALA A N 1
ATOM 2006 C CA . ALA A 1 260 ? -12.344 -16.516 14.477 1 96.44 260 ALA A CA 1
ATOM 2007 C C . ALA A 1 260 ? -12.281 -17.797 15.305 1 96.44 260 ALA A C 1
ATOM 2009 O O . ALA A 1 260 ? -13.109 -18.688 15.141 1 96.44 260 ALA A O 1
ATOM 2010 N N . ALA A 1 261 ? -11.344 -17.859 16.203 1 95.75 261 ALA A N 1
ATOM 2011 C CA . ALA A 1 261 ? -11.188 -19.016 17.078 1 95.75 261 ALA A CA 1
ATOM 2012 C C . ALA A 1 261 ? -12.406 -19.188 17.984 1 95.75 261 ALA A C 1
ATOM 2014 O O . ALA A 1 261 ? -12.875 -20.312 18.188 1 95.75 261 ALA A O 1
ATOM 2015 N N . SER A 1 262 ? -12.844 -18.109 18.516 1 96.75 262 SER A N 1
ATOM 2016 C CA . SER A 1 262 ? -14 -18.141 19.406 1 96.75 262 SER A CA 1
ATOM 2017 C C . SER A 1 262 ? -15.25 -18.641 18.688 1 96.75 262 SER A C 1
ATOM 2019 O O . SER A 1 262 ? -16.141 -19.234 19.297 1 96.75 262 SER A O 1
ATOM 2021 N N . GLN A 1 263 ? -15.305 -18.453 17.406 1 95.56 263 GLN A N 1
ATOM 2022 C CA . GLN A 1 263 ? -16.453 -18.859 16.609 1 95.56 263 GLN A CA 1
ATOM 2023 C C . GLN A 1 263 ? -16.172 -20.172 15.883 1 95.56 263 GLN A C 1
ATOM 2025 O O . GLN A 1 263 ? -17.031 -20.688 15.156 1 95.56 263 GLN A O 1
ATOM 2030 N N . SER A 1 264 ? -14.969 -20.703 16 1 96.06 264 SER A N 1
ATOM 2031 C CA . SER A 1 264 ? -14.539 -21.953 15.383 1 96.06 264 SER A CA 1
ATOM 2032 C C . SER A 1 264 ? -14.648 -21.891 13.867 1 96.06 264 SER A C 1
ATOM 2034 O O . SER A 1 264 ? -15.188 -22.797 13.234 1 96.06 264 SER A O 1
ATOM 2036 N N . VAL A 1 265 ? -14.234 -20.766 13.344 1 95.25 265 VAL A N 1
ATOM 2037 C CA . VAL A 1 265 ? -14.164 -20.578 11.898 1 95.25 265 VAL A CA 1
ATOM 2038 C C . VAL A 1 265 ? -12.766 -20.094 11.516 1 95.25 265 VAL A C 1
ATOM 2040 O O . VAL A 1 265 ? -11.969 -19.719 12.383 1 95.25 265 VAL A O 1
ATOM 2043 N N . SER A 1 266 ? -12.438 -20.203 10.25 1 95.06 266 SER A N 1
ATOM 2044 C CA . SER A 1 266 ? -11.164 -19.672 9.797 1 95.06 266 SER A CA 1
ATOM 2045 C C . SER A 1 266 ? -11.195 -18.141 9.727 1 95.06 266 SER A C 1
ATOM 2047 O O . SER A 1 266 ? -12.266 -17.547 9.664 1 95.06 266 SER A O 1
ATOM 2049 N N . ILE A 1 267 ? -10.102 -17.5 9.797 1 96.31 267 ILE A N 1
ATOM 2050 C CA . ILE A 1 267 ? -9.984 -16.047 9.695 1 96.31 267 ILE A CA 1
ATOM 2051 C C . ILE A 1 267 ? -10.594 -15.57 8.383 1 96.31 267 ILE A C 1
ATOM 2053 O O . ILE A 1 267 ? -11.219 -14.508 8.336 1 96.31 267 ILE A O 1
ATOM 2057 N N . PHE A 1 268 ? -10.461 -16.344 7.309 1 97 268 PHE A N 1
ATOM 2058 C CA . PHE A 1 268 ? -10.961 -15.961 5.992 1 97 268 PHE A CA 1
ATOM 2059 C C . PHE A 1 268 ? -12.484 -16.031 5.953 1 97 268 PHE A C 1
ATOM 2061 O O . PHE A 1 268 ? -13.133 -15.195 5.324 1 97 268 PHE A O 1
ATOM 2068 N N . GLU A 1 269 ? -13.023 -17.031 6.574 1 97.06 269 GLU A N 1
ATOM 2069 C CA . GLU A 1 269 ? -14.477 -17.109 6.684 1 97.06 269 GLU A CA 1
ATOM 2070 C C . GLU A 1 269 ? -15.039 -15.906 7.441 1 97.06 269 GLU A C 1
ATOM 2072 O O . GLU A 1 269 ? -16.078 -15.367 7.078 1 97.06 269 GLU A O 1
ATOM 2077 N N . LEU A 1 270 ? -14.406 -15.586 8.531 1 97.81 270 LEU A N 1
ATOM 2078 C CA . LEU A 1 270 ? -14.828 -14.422 9.305 1 97.81 270 LEU A CA 1
ATOM 2079 C C . LEU A 1 270 ? -14.742 -13.156 8.469 1 97.81 270 LEU A C 1
ATOM 2081 O O . LEU A 1 270 ? -15.633 -12.305 8.523 1 97.81 270 LEU A O 1
ATOM 2085 N N . LEU A 1 271 ? -13.656 -12.945 7.734 1 98.5 271 LEU A N 1
ATOM 2086 C CA . LEU A 1 271 ? -13.508 -11.789 6.855 1 98.5 271 LEU A CA 1
ATOM 2087 C C . LEU A 1 271 ? -14.641 -11.734 5.832 1 98.5 271 LEU A C 1
ATOM 2089 O O . LEU A 1 271 ? -15.172 -10.664 5.543 1 98.5 271 LEU A O 1
ATOM 2093 N N . ASN A 1 272 ? -15.008 -12.898 5.242 1 98.44 272 ASN A N 1
ATOM 2094 C CA . ASN A 1 272 ? -16.141 -12.953 4.324 1 98.44 272 ASN A CA 1
ATOM 2095 C C . ASN A 1 272 ? -17.422 -12.461 4.984 1 98.44 272 ASN A C 1
ATOM 2097 O O . ASN A 1 272 ? -18.188 -11.719 4.379 1 98.44 272 ASN A O 1
ATOM 2101 N N . LYS A 1 273 ? -17.609 -12.883 6.188 1 97.81 273 LYS A N 1
ATOM 2102 C CA . LYS A 1 273 ? -18.797 -12.477 6.93 1 97.81 273 LYS A CA 1
ATOM 2103 C C . LYS A 1 273 ? -18.812 -10.969 7.176 1 97.81 273 LYS A C 1
ATOM 2105 O O . LYS A 1 273 ? -19.859 -10.328 7.078 1 97.81 273 LYS A O 1
ATOM 2110 N N . ILE A 1 274 ? -17.703 -10.445 7.562 1 98.25 274 ILE A N 1
ATOM 2111 C CA . ILE A 1 274 ? -17.578 -9.008 7.809 1 98.25 274 ILE A CA 1
ATOM 2112 C C . ILE A 1 274 ? -17.922 -8.234 6.539 1 98.25 274 ILE A C 1
ATOM 2114 O O . ILE A 1 274 ? -18.641 -7.234 6.59 1 98.25 274 ILE A O 1
ATOM 2118 N N . LEU A 1 275 ? -17.438 -8.688 5.398 1 98.56 275 LEU A N 1
ATOM 2119 C CA . LEU A 1 275 ? -17.719 -8.039 4.117 1 98.56 275 LEU A CA 1
ATOM 2120 C C . LEU A 1 275 ? -19.203 -8.062 3.803 1 98.56 275 LEU A C 1
ATOM 2122 O O . LEU A 1 275 ? -19.75 -7.07 3.318 1 98.56 275 LEU A O 1
ATOM 2126 N N . LEU A 1 276 ? -19.828 -9.172 4.023 1 97.88 276 LEU A N 1
ATOM 2127 C CA . LEU A 1 276 ? -21.266 -9.281 3.793 1 97.88 276 LEU A CA 1
ATOM 2128 C C . LEU A 1 276 ? -22.031 -8.297 4.668 1 97.88 276 LEU A C 1
ATOM 2130 O O . LEU A 1 276 ? -22.969 -7.641 4.199 1 97.88 276 LEU A O 1
ATOM 2134 N N . SER A 1 277 ? -21.641 -8.242 5.922 1 97.62 277 SER A N 1
ATOM 2135 C CA . SER A 1 277 ? -22.266 -7.309 6.848 1 97.62 277 SER A CA 1
ATOM 2136 C C . SER A 1 277 ? -22.047 -5.863 6.395 1 97.62 277 SER A C 1
ATOM 2138 O O . SER A 1 277 ? -22.969 -5.047 6.477 1 97.62 277 SER A O 1
ATOM 2140 N N . MET A 1 278 ? -20.891 -5.555 5.988 1 97.69 278 MET A N 1
ATOM 2141 C CA . MET A 1 278 ? -20.578 -4.211 5.508 1 97.69 278 MET A CA 1
ATOM 2142 C C . MET A 1 278 ? -21.438 -3.852 4.301 1 97.69 278 MET A C 1
ATOM 2144 O O . MET A 1 278 ? -21.938 -2.736 4.211 1 97.69 278 MET A O 1
ATOM 2148 N N . ALA A 1 279 ? -21.484 -4.781 3.35 1 96.94 279 ALA A N 1
ATOM 2149 C CA . ALA A 1 279 ? -22.281 -4.547 2.143 1 96.94 279 ALA A CA 1
ATOM 2150 C C . ALA A 1 279 ? -23.734 -4.23 2.49 1 96.94 279 ALA A C 1
ATOM 2152 O O . ALA A 1 279 ? -24.344 -3.348 1.884 1 96.94 279 ALA A O 1
ATOM 2153 N N . HIS A 1 280 ? -24.25 -4.891 3.453 1 96 280 HIS A N 1
ATOM 2154 C CA . HIS A 1 280 ? -25.625 -4.676 3.896 1 96 280 HIS A CA 1
ATOM 2155 C C . HIS A 1 280 ? -25.766 -3.334 4.609 1 96 280 HIS A C 1
ATOM 2157 O O . HIS A 1 280 ? -26.703 -2.574 4.324 1 96 280 HIS A O 1
ATOM 2163 N N . GLU A 1 281 ? -24.875 -3.043 5.523 1 95.56 281 GLU A N 1
ATOM 2164 C CA . GLU A 1 281 ? -24.906 -1.823 6.324 1 95.56 281 GLU A CA 1
ATOM 2165 C C . GLU A 1 281 ? -24.797 -0.581 5.445 1 95.56 281 GLU A C 1
ATOM 2167 O O . GLU A 1 281 ? -25.438 0.439 5.723 1 95.56 281 GLU A O 1
ATOM 2172 N N . GLN A 1 282 ? -24.016 -0.687 4.418 1 94.06 282 GLN A N 1
ATOM 2173 C CA . GLN A 1 282 ? -23.734 0.479 3.582 1 94.06 282 GLN A CA 1
ATOM 2174 C C . GLN A 1 282 ? -24.656 0.514 2.367 1 94.06 282 GLN A C 1
ATOM 2176 O O . GLN A 1 282 ? -24.562 1.413 1.529 1 94.06 282 GLN A O 1
ATOM 2181 N N . ASN A 1 283 ? -25.531 -0.417 2.164 1 93.5 283 ASN A N 1
ATOM 2182 C CA . ASN A 1 283 ? -26.469 -0.529 1.053 1 93.5 283 ASN A CA 1
ATOM 2183 C C . ASN A 1 283 ? -25.75 -0.463 -0.294 1 93.5 283 ASN A C 1
ATOM 2185 O O . ASN A 1 283 ? -26.125 0.324 -1.164 1 93.5 283 ASN A O 1
ATOM 2189 N N . ILE A 1 284 ? -24.734 -1.188 -0.39 1 92.94 284 ILE A N 1
ATOM 2190 C CA . ILE A 1 284 ? -23.969 -1.259 -1.627 1 92.94 284 ILE A CA 1
ATOM 2191 C C . ILE A 1 284 ? -24.656 -2.209 -2.607 1 92.94 284 ILE A C 1
ATOM 2193 O O . ILE A 1 284 ? -25.203 -3.238 -2.205 1 92.94 284 ILE A O 1
ATOM 2197 N N . PRO A 1 285 ? -24.719 -1.893 -3.918 1 91.94 285 PRO A N 1
ATOM 2198 C CA . PRO A 1 285 ? -25.5 -2.666 -4.891 1 91.94 285 PRO A CA 1
ATOM 2199 C C . PRO A 1 285 ? -25.047 -4.125 -4.973 1 91.94 285 PRO A C 1
ATOM 2201 O O . PRO A 1 285 ? -25.891 -5.02 -5.133 1 91.94 285 PRO A O 1
ATOM 2204 N N . PHE A 1 286 ? -23.781 -4.41 -4.953 1 95.94 286 PHE A N 1
ATOM 2205 C CA . PHE A 1 286 ? -23.203 -5.746 -4.914 1 95.94 286 PHE A CA 1
ATOM 2206 C C . PHE A 1 286 ? -21.891 -5.742 -4.152 1 95.94 286 PHE A C 1
ATOM 2208 O O . PHE A 1 286 ? -21.172 -4.734 -4.141 1 95.94 286 PHE A O 1
ATOM 2215 N N . LEU A 1 287 ? -21.5 -6.77 -3.52 1 97.19 287 LEU A N 1
ATOM 2216 C CA . LEU A 1 287 ? -20.438 -6.891 -2.539 1 97.19 287 LEU A CA 1
ATOM 2217 C C . LEU A 1 287 ? -19.109 -6.395 -3.115 1 97.19 287 LEU A C 1
ATOM 2219 O O . LEU A 1 287 ? -18.344 -5.703 -2.434 1 97.19 287 LEU A O 1
ATOM 2223 N N . SER A 1 288 ? -18.812 -6.723 -4.355 1 98.06 288 SER A N 1
ATOM 2224 C CA . SER A 1 288 ? -17.547 -6.379 -4.992 1 98.06 288 SER A CA 1
ATOM 2225 C C . SER A 1 288 ? -17.312 -4.871 -4.984 1 98.06 288 SER A C 1
ATOM 2227 O O . SER A 1 288 ? -16.172 -4.414 -4.965 1 98.06 288 SER A O 1
ATOM 2229 N N . ALA A 1 289 ? -18.391 -4.109 -4.977 1 97.75 289 ALA A N 1
ATOM 2230 C CA . ALA A 1 289 ? -18.297 -2.656 -5.109 1 97.75 289 ALA A CA 1
ATOM 2231 C C . ALA A 1 289 ? -17.781 -2.018 -3.826 1 97.75 289 ALA A C 1
ATOM 2233 O O . ALA A 1 289 ? -17.438 -0.834 -3.812 1 97.75 289 ALA A O 1
ATOM 2234 N N . LEU A 1 290 ? -17.656 -2.803 -2.719 1 97.94 290 LEU A N 1
ATOM 2235 C CA . LEU A 1 290 ? -17.078 -2.303 -1.475 1 97.94 290 LEU A CA 1
ATOM 2236 C C . LEU A 1 290 ? -15.656 -1.785 -1.701 1 97.94 290 LEU A C 1
ATOM 2238 O O . LEU A 1 290 ? -15.195 -0.893 -0.986 1 97.94 290 LEU A O 1
ATOM 2242 N N . SER A 1 291 ? -14.953 -2.326 -2.711 1 97.94 291 SER A N 1
ATOM 2243 C CA . SER A 1 291 ? -13.555 -1.99 -2.949 1 97.94 291 SER A CA 1
ATOM 2244 C C . SER A 1 291 ? -13.414 -0.897 -4.004 1 97.94 291 SER A C 1
ATOM 2246 O O . SER A 1 291 ? -12.359 -0.755 -4.629 1 97.94 291 SER A O 1
ATOM 2248 N N . GLN A 1 292 ? -14.391 -0.105 -4.281 1 97.38 292 GLN A N 1
ATOM 2249 C CA . GLN A 1 292 ? -14.422 0.843 -5.391 1 97.38 292 GLN A CA 1
ATOM 2250 C C . GLN A 1 292 ? -13.258 1.828 -5.309 1 97.38 292 GLN A C 1
ATOM 2252 O O . GLN A 1 292 ? -12.797 2.332 -6.332 1 97.38 292 GLN A O 1
ATOM 2257 N N . ASP A 1 293 ? -12.703 2.076 -4.09 1 97.12 293 ASP A N 1
ATOM 2258 C CA . ASP A 1 293 ? -11.656 3.076 -3.922 1 97.12 293 ASP A CA 1
ATOM 2259 C C . ASP A 1 293 ? -10.305 2.412 -3.662 1 97.12 293 ASP A C 1
ATOM 2261 O O . ASP A 1 293 ? -9.32 3.092 -3.355 1 97.12 293 ASP A O 1
ATOM 2265 N N . THR A 1 294 ? -10.25 1.124 -3.664 1 98.5 294 THR A N 1
ATOM 2266 C CA . THR A 1 294 ? -9.031 0.391 -3.34 1 98.5 294 THR A CA 1
ATOM 2267 C C . THR A 1 294 ? -8.609 -0.501 -4.504 1 98.5 294 THR A C 1
ATOM 2269 O O . THR A 1 294 ? -9.391 -1.338 -4.965 1 98.5 294 THR A O 1
ATOM 2272 N N . HIS A 1 295 ? -7.41 -0.341 -5.004 1 98.81 295 HIS A N 1
ATOM 2273 C CA . HIS A 1 295 ? -6.879 -1.089 -6.137 1 98.81 295 HIS A CA 1
ATOM 2274 C C . HIS A 1 295 ? -5.551 -1.751 -5.789 1 98.81 295 HIS A C 1
ATOM 2276 O O . HIS A 1 295 ? -4.719 -1.157 -5.098 1 98.81 295 HIS A O 1
ATOM 2282 N N . VAL A 1 296 ? -5.363 -2.986 -6.215 1 98.88 296 VAL A N 1
ATOM 2283 C CA . VAL A 1 296 ? -4.18 -3.742 -5.82 1 98.88 296 VAL A CA 1
ATOM 2284 C C . VAL A 1 296 ? -3.533 -4.371 -7.051 1 98.88 296 VAL A C 1
ATOM 2286 O O . VAL A 1 296 ? -4.207 -5.031 -7.844 1 98.88 296 VAL A O 1
ATOM 2289 N N . LEU A 1 297 ? -2.27 -4.094 -7.352 1 98.88 297 LEU A N 1
ATOM 2290 C CA . LEU A 1 297 ? -1.42 -4.949 -8.172 1 98.88 297 LEU A CA 1
ATOM 2291 C C . LEU A 1 297 ? -0.78 -6.047 -7.332 1 98.88 297 LEU A C 1
ATOM 2293 O O . LEU A 1 297 ? 0.027 -5.766 -6.445 1 98.88 297 LEU A O 1
ATOM 2297 N N . PRO A 1 298 ? -1.111 -7.25 -7.574 1 98.75 298 PRO A N 1
ATOM 2298 C CA . PRO A 1 298 ? -0.808 -8.32 -6.617 1 98.75 298 PRO A CA 1
ATOM 2299 C C . PRO A 1 298 ? 0.586 -8.906 -6.812 1 98.75 298 PRO A C 1
ATOM 2301 O O . PRO A 1 298 ? 0.882 -9.984 -6.293 1 98.75 298 PRO A O 1
ATOM 2304 N N . ASP A 1 299 ? 1.542 -8.211 -7.5 1 97.94 299 ASP A N 1
ATOM 2305 C CA . ASP A 1 299 ? 2.865 -8.734 -7.816 1 97.94 299 ASP A CA 1
ATOM 2306 C C . ASP A 1 299 ? 3.84 -8.508 -6.664 1 97.94 299 ASP A C 1
ATOM 2308 O O . ASP A 1 299 ? 4.914 -7.93 -6.859 1 97.94 299 ASP A O 1
ATOM 2312 N N . PHE A 1 300 ? 3.502 -9.031 -5.496 1 98.25 300 PHE A N 1
ATOM 2313 C CA . PHE A 1 300 ? 4.336 -8.867 -4.312 1 98.25 300 PHE A CA 1
ATOM 2314 C C . PHE A 1 300 ? 5.543 -9.797 -4.363 1 98.25 300 PHE A C 1
ATOM 2316 O O . PHE A 1 300 ? 6.43 -9.711 -3.516 1 98.25 300 PHE A O 1
ATOM 2323 N N . HIS A 1 301 ? 5.578 -10.664 -5.359 1 96.75 301 HIS A N 1
ATOM 2324 C CA . HIS A 1 301 ? 6.672 -11.602 -5.574 1 96.75 301 HIS A CA 1
ATOM 2325 C C . HIS A 1 301 ? 6.941 -11.805 -7.062 1 96.75 301 HIS A C 1
ATOM 2327 O O . HIS A 1 301 ? 7.082 -12.945 -7.523 1 96.75 301 HIS A O 1
ATOM 2333 N N . GLY A 1 302 ? 6.941 -10.727 -7.797 1 95 302 GLY A N 1
ATOM 2334 C CA . GLY A 1 302 ? 7.148 -10.766 -9.234 1 95 302 GLY A CA 1
ATOM 2335 C C . GLY A 1 302 ? 5.926 -11.234 -10 1 95 302 GLY A C 1
ATOM 2336 O O . GLY A 1 302 ? 4.922 -11.625 -9.398 1 95 302 GLY A O 1
ATOM 2337 N N . ASN A 1 303 ? 6.016 -11.07 -11.25 1 96.69 303 ASN A N 1
ATOM 2338 C CA . ASN A 1 303 ? 4.98 -11.57 -12.148 1 96.69 303 ASN A CA 1
ATOM 2339 C C . ASN A 1 303 ? 5.492 -12.727 -13 1 96.69 303 ASN A C 1
ATOM 2341 O O . ASN A 1 303 ? 6.367 -12.539 -13.852 1 96.69 303 ASN A O 1
ATOM 2345 N N . ARG A 1 304 ? 5.008 -13.883 -12.727 1 95.5 304 ARG A N 1
ATOM 2346 C CA . ARG A 1 304 ? 5.359 -15.055 -13.516 1 95.5 304 ARG A CA 1
ATOM 2347 C C . ARG A 1 304 ? 4.723 -15 -14.898 1 95.5 304 ARG A C 1
ATOM 2349 O O . ARG A 1 304 ? 5.418 -15.117 -15.906 1 95.5 304 ARG A O 1
ATOM 2356 N N . SER A 1 305 ? 3.475 -14.969 -15.031 1 96.94 305 SER A N 1
ATOM 2357 C CA . SER A 1 305 ? 2.723 -14.828 -16.281 1 96.94 305 SER A CA 1
ATOM 2358 C C . SER A 1 305 ? 1.639 -13.766 -16.156 1 96.94 305 SER A C 1
ATOM 2360 O O . SER A 1 305 ? 1.148 -13.492 -15.055 1 96.94 305 SER A O 1
ATOM 2362 N N . PRO A 1 306 ? 1.215 -13.023 -17.188 1 97 306 PRO A N 1
ATOM 2363 C CA . PRO A 1 306 ? 1.774 -13.25 -18.516 1 97 306 PRO A CA 1
ATOM 2364 C C . PRO A 1 306 ? 2.93 -12.305 -18.844 1 97 306 PRO A C 1
ATOM 2366 O O . PRO A 1 306 ? 3.555 -12.422 -19.906 1 97 306 PRO A O 1
ATOM 2369 N N . VAL A 1 307 ? 3.256 -11.422 -17.922 1 96.38 307 VAL A N 1
ATOM 2370 C CA . VAL A 1 307 ? 4.234 -10.391 -18.25 1 96.38 307 VAL A CA 1
ATOM 2371 C C . VAL A 1 307 ? 5.645 -10.93 -18.047 1 96.38 307 VAL A C 1
ATOM 2373 O O . VAL A 1 307 ? 6.609 -10.406 -18.609 1 96.38 307 VAL A O 1
ATOM 2376 N N . ALA A 1 308 ? 5.832 -11.969 -17.25 1 95 308 ALA A N 1
ATOM 2377 C CA . ALA A 1 308 ? 7.121 -12.609 -17 1 95 308 ALA A CA 1
ATOM 2378 C C . ALA A 1 308 ? 8.156 -11.594 -16.531 1 95 308 ALA A C 1
ATOM 2380 O O . ALA A 1 308 ? 9.242 -11.492 -17.109 1 95 308 ALA A O 1
ATOM 2381 N N . ASP A 1 309 ? 7.836 -10.867 -15.508 1 95 309 ASP A N 1
ATOM 2382 C CA . ASP A 1 309 ? 8.688 -9.836 -14.914 1 95 309 ASP A CA 1
ATOM 2383 C C . ASP A 1 309 ? 8.953 -10.125 -13.438 1 95 309 ASP A C 1
ATOM 2385 O O . ASP A 1 309 ? 8.188 -9.695 -12.57 1 95 309 ASP A O 1
ATOM 2389 N N . PRO A 1 310 ? 10.039 -10.828 -13.156 1 93.06 310 PRO A N 1
ATOM 2390 C CA . PRO A 1 310 ? 10.328 -11.18 -11.766 1 93.06 310 PRO A CA 1
ATOM 2391 C C . PRO A 1 310 ? 10.602 -9.961 -10.891 1 93.06 310 PRO A C 1
ATOM 2393 O O . PRO A 1 310 ? 10.609 -10.07 -9.656 1 93.06 310 PRO A O 1
ATOM 2396 N N . LYS A 1 311 ? 10.797 -8.812 -11.484 1 93.81 311 LYS A N 1
ATOM 2397 C CA . LYS A 1 311 ? 11.094 -7.594 -10.742 1 93.81 311 LYS A CA 1
ATOM 2398 C C . LYS A 1 311 ? 9.82 -6.828 -10.406 1 93.81 311 LYS A C 1
ATOM 2400 O O . LYS A 1 311 ? 9.852 -5.855 -9.648 1 93.81 311 LYS A O 1
ATOM 2405 N N . SER A 1 312 ? 8.719 -7.203 -10.992 1 96.69 312 SER A N 1
ATOM 2406 C CA . SER A 1 312 ? 7.445 -6.555 -10.68 1 96.69 312 SER A CA 1
ATOM 2407 C C . SER A 1 312 ? 7.16 -6.594 -9.18 1 96.69 312 SER A C 1
ATOM 2409 O O . SER A 1 312 ? 7.504 -7.562 -8.5 1 96.69 312 SER A O 1
ATOM 2411 N N . LYS A 1 313 ? 6.566 -5.523 -8.648 1 98.25 313 LYS A N 1
ATOM 2412 C CA . LYS A 1 313 ? 6.277 -5.41 -7.227 1 98.25 313 LYS A CA 1
ATOM 2413 C C . LYS A 1 313 ? 4.82 -5.02 -6.988 1 98.25 313 LYS A C 1
ATOM 2415 O O . LYS A 1 313 ? 4.137 -4.562 -7.902 1 98.25 313 LYS A O 1
ATOM 2420 N N . GLY A 1 314 ? 4.379 -5.223 -5.777 1 98.69 314 GLY A N 1
ATOM 2421 C CA . GLY A 1 314 ? 2.996 -4.938 -5.418 1 98.69 314 GLY A CA 1
ATOM 2422 C C . GLY A 1 314 ? 2.703 -3.453 -5.305 1 98.69 314 GLY A C 1
ATOM 2423 O O . GLY A 1 314 ? 3.598 -2.658 -5.016 1 98.69 314 GLY A O 1
ATOM 2424 N N . VAL A 1 315 ? 1.48 -3.066 -5.527 1 98.81 315 VAL A N 1
ATOM 2425 C CA . VAL A 1 315 ? 0.975 -1.709 -5.363 1 98.81 315 VAL A CA 1
ATOM 2426 C C . VAL A 1 315 ? -0.377 -1.743 -4.656 1 98.81 315 VAL A C 1
ATOM 2428 O O . VAL A 1 315 ? -1.219 -2.596 -4.949 1 98.81 315 VAL A O 1
ATOM 2431 N N . ILE A 1 316 ? -0.619 -0.913 -3.715 1 98.81 316 ILE A N 1
ATOM 2432 C CA . ILE A 1 316 ? -1.935 -0.708 -3.117 1 98.81 316 ILE A CA 1
ATOM 2433 C C . ILE A 1 316 ? -2.307 0.771 -3.184 1 98.81 316 ILE A C 1
ATOM 2435 O O . ILE A 1 316 ? -1.574 1.625 -2.678 1 98.81 316 ILE A O 1
ATOM 2439 N N . CYS A 1 317 ? -3.389 1.084 -3.822 1 98.62 317 CYS A N 1
ATOM 2440 C CA . CYS A 1 317 ? -3.963 2.422 -3.902 1 98.62 317 CYS A CA 1
ATOM 2441 C C . CYS A 1 317 ? -5.219 2.529 -3.047 1 98.62 317 CYS A C 1
ATOM 2443 O O . CYS A 1 317 ? -6.012 1.588 -2.98 1 98.62 317 CYS A O 1
ATOM 2445 N N . GLY A 1 318 ? -5.363 3.625 -2.459 1 98.44 318 GLY A N 1
ATOM 2446 C CA . GLY A 1 318 ? -6.59 3.861 -1.716 1 98.44 318 GLY A CA 1
ATOM 2447 C C . GLY A 1 318 ? -6.441 3.619 -0.226 1 98.44 318 GLY A C 1
ATOM 2448 O O . GLY A 1 318 ? -7.414 3.283 0.453 1 98.44 318 GLY A O 1
ATOM 2449 N N . LEU A 1 319 ? -5.277 3.775 0.296 1 98.44 319 LEU A N 1
ATOM 2450 C CA . LEU A 1 319 ? -4.988 3.498 1.698 1 98.44 319 LEU A CA 1
ATOM 2451 C C . LEU A 1 319 ? -5.434 4.656 2.586 1 98.44 319 LEU A C 1
ATOM 2453 O O . LEU A 1 319 ? -5.348 5.816 2.186 1 98.44 319 LEU A O 1
ATOM 2457 N N . THR A 1 320 ? -5.898 4.383 3.76 1 97.75 320 THR A N 1
ATOM 2458 C CA . THR A 1 320 ? -6.254 5.344 4.801 1 97.75 320 THR A CA 1
ATOM 2459 C C . THR A 1 320 ? -5.559 4.996 6.113 1 97.75 320 THR A C 1
ATOM 2461 O O . THR A 1 320 ? -4.809 4.023 6.188 1 97.75 320 THR A O 1
ATOM 2464 N N . LEU A 1 321 ? -5.871 5.75 7.168 1 97.44 321 LEU A N 1
ATOM 2465 C CA . LEU A 1 321 ? -5.273 5.512 8.477 1 97.44 321 LEU A CA 1
ATOM 2466 C C . LEU A 1 321 ? -6.094 4.5 9.273 1 97.44 321 LEU A C 1
ATOM 2468 O O . LEU A 1 321 ? -5.785 4.215 10.43 1 97.44 321 LEU A O 1
ATOM 2472 N N . ASP A 1 322 ? -7.152 3.961 8.656 1 96.38 322 ASP A N 1
ATOM 2473 C CA . ASP A 1 322 ? -8.047 3.029 9.336 1 96.38 322 ASP A CA 1
ATOM 2474 C C . ASP A 1 322 ? -7.367 1.682 9.57 1 96.38 322 ASP A C 1
ATOM 2476 O O . ASP A 1 322 ? -6.824 1.087 8.633 1 96.38 322 ASP A O 1
ATOM 2480 N N . THR A 1 323 ? -7.34 1.186 10.758 1 96.25 323 THR A N 1
ATOM 2481 C CA . THR A 1 323 ? -6.703 -0.086 11.086 1 96.25 323 THR A CA 1
ATOM 2482 C C . THR A 1 323 ? -7.738 -1.086 11.602 1 96.25 323 THR A C 1
ATOM 2484 O O . THR A 1 323 ? -7.387 -2.064 12.266 1 96.25 323 THR A O 1
ATOM 2487 N N . SER A 1 324 ? -8.969 -0.848 11.359 1 96.62 324 SER A N 1
ATOM 2488 C CA . SER A 1 324 ? -10.047 -1.682 11.875 1 96.62 324 SER A CA 1
ATOM 2489 C C . SER A 1 324 ? -10.125 -3.012 11.133 1 96.62 324 SER A C 1
ATOM 2491 O O . SER A 1 324 ? -9.508 -3.174 10.07 1 96.62 324 SER A O 1
ATOM 2493 N N . GLU A 1 325 ? -10.914 -3.955 11.703 1 96.94 325 GLU A N 1
ATOM 2494 C CA . GLU A 1 325 ? -11.18 -5.23 11.047 1 96.94 325 GLU A CA 1
ATOM 2495 C C . GLU A 1 325 ? -11.922 -5.027 9.727 1 96.94 325 GLU A C 1
ATOM 2497 O O . GLU A 1 325 ? -11.703 -5.766 8.766 1 96.94 325 GLU A O 1
ATOM 2502 N N . LYS A 1 326 ? -12.797 -4.047 9.68 1 97.25 326 LYS A N 1
ATOM 2503 C CA . LYS A 1 326 ? -13.547 -3.746 8.469 1 97.25 326 LYS A CA 1
ATOM 2504 C C . LYS A 1 326 ? -12.617 -3.295 7.344 1 97.25 326 LYS A C 1
ATOM 2506 O O . LYS A 1 326 ? -12.797 -3.682 6.188 1 97.25 326 LYS A O 1
ATOM 2511 N N . TYR A 1 327 ? -11.664 -2.479 7.699 1 97.56 327 TYR A N 1
ATOM 2512 C CA . TYR A 1 327 ? -10.719 -2.018 6.691 1 97.56 327 TYR A CA 1
ATOM 2513 C C . TYR A 1 327 ? -9.836 -3.166 6.207 1 97.56 327 TYR A C 1
ATOM 2515 O O . TYR A 1 327 ? -9.531 -3.256 5.016 1 97.56 327 TYR A O 1
ATOM 2523 N N . LEU A 1 328 ? -9.398 -4.035 7.145 1 98.06 328 LEU A N 1
ATOM 2524 C CA . LEU A 1 328 ? -8.648 -5.219 6.75 1 98.06 328 LEU A CA 1
ATOM 2525 C C . LEU A 1 328 ? -9.453 -6.078 5.777 1 98.06 328 LEU A C 1
ATOM 2527 O O . LEU A 1 328 ? -8.906 -6.605 4.809 1 98.06 328 LEU A O 1
ATOM 2531 N N . ALA A 1 329 ? -10.742 -6.227 6.051 1 98.56 329 ALA A N 1
ATOM 2532 C CA . ALA A 1 329 ? -11.617 -6.984 5.156 1 98.56 329 ALA A CA 1
ATOM 2533 C C . ALA A 1 329 ? -11.648 -6.359 3.764 1 98.56 329 ALA A C 1
ATOM 2535 O O . ALA A 1 329 ? -11.664 -7.074 2.758 1 98.56 329 ALA A O 1
ATOM 2536 N N . LEU A 1 330 ? -11.641 -5.066 3.711 1 98.38 330 LEU A N 1
ATOM 2537 C CA . LEU A 1 330 ? -11.633 -4.359 2.436 1 98.38 330 LEU A CA 1
ATOM 2538 C C . LEU A 1 330 ? -10.344 -4.621 1.67 1 98.38 330 LEU A C 1
ATOM 2540 O O . LEU A 1 330 ? -10.367 -4.832 0.455 1 98.38 330 LEU A O 1
ATOM 2544 N N . LEU A 1 331 ? -9.234 -4.539 2.363 1 98.62 331 LEU A N 1
ATOM 2545 C CA . LEU A 1 331 ? -7.949 -4.832 1.741 1 98.62 331 LEU A CA 1
ATOM 2546 C C . LEU A 1 331 ? -7.902 -6.27 1.234 1 98.62 331 LEU A C 1
ATOM 2548 O O . LEU A 1 331 ? -7.379 -6.535 0.151 1 98.62 331 LEU A O 1
ATOM 2552 N N . TYR A 1 332 ? -8.453 -7.129 2.055 1 98.69 332 TYR A N 1
ATOM 2553 C CA . TYR A 1 332 ? -8.562 -8.539 1.709 1 98.69 332 TYR A CA 1
ATOM 2554 C C . TYR A 1 332 ? -9.367 -8.727 0.428 1 98.69 332 TYR A C 1
ATOM 2556 O O . TYR A 1 332 ? -8.922 -9.398 -0.503 1 98.69 332 TYR A O 1
ATOM 2564 N N . LEU A 1 333 ? -10.508 -8.133 0.286 1 98.88 333 LEU A N 1
ATOM 2565 C CA . LEU A 1 333 ? -11.359 -8.211 -0.895 1 98.88 333 LEU A CA 1
ATOM 2566 C C . LEU A 1 333 ? -10.633 -7.672 -2.125 1 98.88 333 LEU A C 1
ATOM 2568 O O . LEU A 1 333 ? -10.641 -8.312 -3.18 1 98.88 333 LEU A O 1
ATOM 2572 N N . ALA A 1 334 ? -10.055 -6.477 -1.97 1 98.94 334 ALA A N 1
ATOM 2573 C CA . ALA A 1 334 ? -9.344 -5.855 -3.088 1 98.94 334 ALA A CA 1
ATOM 2574 C C . ALA A 1 334 ? -8.195 -6.734 -3.568 1 98.94 334 ALA A C 1
ATOM 2576 O O . ALA A 1 334 ? -7.895 -6.773 -4.762 1 98.94 334 ALA A O 1
ATOM 2577 N N . THR A 1 335 ? -7.523 -7.418 -2.646 1 98.94 335 THR A N 1
ATOM 2578 C CA . THR A 1 335 ? -6.414 -8.297 -3.002 1 98.94 335 THR A CA 1
ATOM 2579 C C . THR A 1 335 ? -6.918 -9.523 -3.762 1 98.94 335 THR A C 1
ATOM 2581 O O . THR A 1 335 ? -6.316 -9.938 -4.754 1 98.94 335 THR A O 1
ATOM 2584 N N . ILE A 1 336 ? -8.047 -10.102 -3.268 1 98.81 336 ILE A N 1
ATOM 2585 C CA . ILE A 1 336 ? -8.672 -11.195 -3.998 1 98.81 336 ILE A CA 1
ATOM 2586 C C . ILE A 1 336 ? -8.969 -10.766 -5.434 1 98.81 336 ILE A C 1
ATOM 2588 O O . ILE A 1 336 ? -8.68 -11.5 -6.383 1 98.81 336 ILE A O 1
ATOM 2592 N N . GLN A 1 337 ? -9.516 -9.617 -5.57 1 98.94 337 GLN A N 1
ATOM 2593 C CA . GLN A 1 337 ? -9.852 -9.102 -6.895 1 98.94 337 GLN A CA 1
ATOM 2594 C C . GLN A 1 337 ? -8.602 -8.891 -7.734 1 98.94 337 GLN A C 1
ATOM 2596 O O . GLN A 1 337 ? -8.586 -9.195 -8.93 1 98.94 337 GLN A O 1
ATOM 2601 N N . GLY A 1 338 ? -7.508 -8.32 -7.105 1 98.94 338 GLY A N 1
ATOM 2602 C CA . GLY A 1 338 ? -6.242 -8.18 -7.809 1 98.94 338 GLY A CA 1
ATOM 2603 C C . GLY A 1 338 ? -5.719 -9.492 -8.367 1 98.94 338 GLY A C 1
ATOM 2604 O O . GLY A 1 338 ? -5.27 -9.547 -9.516 1 98.94 338 GLY A O 1
ATOM 2605 N N . ILE A 1 339 ? -5.77 -10.523 -7.582 1 98.88 339 ILE A N 1
ATOM 2606 C CA . ILE A 1 339 ? -5.34 -11.852 -8.008 1 98.88 339 ILE A CA 1
ATOM 2607 C C . ILE A 1 339 ? -6.211 -12.328 -9.164 1 98.88 339 ILE A C 1
ATOM 2609 O O . ILE A 1 339 ? -5.703 -12.852 -10.156 1 98.88 339 ILE A O 1
ATOM 2613 N N . ALA A 1 340 ? -7.531 -12.125 -9.062 1 98.88 340 ALA A N 1
ATOM 2614 C CA . ALA A 1 340 ? -8.461 -12.547 -10.109 1 98.88 340 ALA A CA 1
ATOM 2615 C C . ALA A 1 340 ? -8.211 -11.781 -11.406 1 98.88 340 ALA A C 1
ATOM 2617 O O . ALA A 1 340 ? -8.328 -12.352 -12.5 1 98.88 340 ALA A O 1
ATOM 2618 N N . TYR A 1 341 ? -7.938 -10.484 -11.344 1 98.94 341 TYR A N 1
ATOM 2619 C CA . TYR A 1 341 ? -7.594 -9.719 -12.539 1 98.94 341 TYR A CA 1
ATOM 2620 C C . TYR A 1 341 ? -6.344 -10.273 -13.203 1 98.94 341 TYR A C 1
ATOM 2622 O O . TYR A 1 341 ? -6.223 -10.258 -14.43 1 98.94 341 TYR A O 1
ATOM 2630 N N . GLY A 1 342 ? -5.363 -10.688 -12.352 1 98.81 342 GLY A N 1
ATOM 2631 C CA . GLY A 1 342 ? -4.203 -11.367 -12.898 1 98.81 342 GLY A CA 1
ATOM 2632 C C . GLY A 1 342 ? -4.555 -12.625 -13.672 1 98.81 342 GLY A C 1
ATOM 2633 O O . GLY A 1 342 ? -4.016 -12.867 -14.758 1 98.81 342 GLY A O 1
ATOM 2634 N N . THR A 1 343 ? -5.449 -13.414 -13.117 1 98.81 343 THR A N 1
ATOM 2635 C CA . THR A 1 343 ? -5.906 -14.625 -13.797 1 98.81 343 THR A CA 1
ATOM 2636 C C . THR A 1 343 ? -6.621 -14.273 -15.102 1 98.81 343 THR A C 1
ATOM 2638 O O . THR A 1 343 ? -6.422 -14.93 -16.125 1 98.81 343 THR A O 1
ATOM 2641 N N . ARG A 1 344 ? -7.477 -13.281 -15.078 1 98.88 344 ARG A N 1
ATOM 2642 C CA . ARG A 1 344 ? -8.141 -12.828 -16.297 1 98.88 344 ARG A CA 1
ATOM 2643 C C . ARG A 1 344 ? -7.125 -12.469 -17.375 1 98.88 344 ARG A C 1
ATOM 2645 O O . ARG A 1 344 ? -7.297 -12.828 -18.531 1 98.88 344 ARG A O 1
ATOM 2652 N N . HIS A 1 345 ? -6.121 -11.734 -16.938 1 98.81 345 HIS A N 1
ATOM 2653 C CA . HIS A 1 345 ? -5.059 -11.344 -17.859 1 98.81 345 HIS A CA 1
ATOM 2654 C C . HIS A 1 345 ? -4.422 -12.562 -18.516 1 98.81 345 HIS A C 1
ATOM 2656 O O . HIS A 1 345 ? -4.184 -12.57 -19.719 1 98.81 345 HIS A O 1
ATOM 2662 N N . ILE A 1 346 ? -4.164 -13.586 -17.781 1 98.75 346 ILE A N 1
ATOM 2663 C CA . ILE A 1 346 ? -3.545 -14.805 -18.281 1 98.75 346 ILE A CA 1
ATOM 2664 C C . ILE A 1 346 ? -4.488 -15.508 -19.25 1 98.75 346 ILE A C 1
ATOM 2666 O O . ILE A 1 346 ? -4.078 -15.906 -20.344 1 98.75 346 ILE A O 1
ATOM 2670 N N . VAL A 1 347 ? -5.766 -15.648 -18.891 1 98.75 347 VAL A N 1
ATOM 2671 C CA . VAL A 1 347 ? -6.754 -16.312 -19.719 1 98.75 347 VAL A CA 1
ATOM 2672 C C . VAL A 1 347 ? -6.898 -15.578 -21.047 1 98.75 347 VAL A C 1
ATOM 2674 O O . VAL A 1 347 ? -6.855 -16.188 -22.109 1 98.75 347 VAL A O 1
ATOM 2677 N N . GLU A 1 348 ? -7.039 -14.273 -20.984 1 98.62 348 GLU A N 1
ATOM 2678 C CA . GLU A 1 348 ? -7.18 -13.469 -22.203 1 98.62 348 GLU A CA 1
ATOM 2679 C C . GLU A 1 348 ? -5.941 -13.578 -23.078 1 98.62 348 GLU A C 1
ATOM 2681 O O . GLU A 1 348 ? -6.051 -13.648 -24.312 1 98.62 348 GLU A O 1
ATOM 2686 N N . HIS A 1 349 ? -4.789 -13.555 -22.422 1 98.56 349 HIS A N 1
ATOM 2687 C CA . HIS A 1 349 ? -3.529 -13.656 -23.156 1 98.56 349 HIS A CA 1
ATOM 2688 C C . HIS A 1 349 ? -3.404 -15 -23.859 1 98.56 349 HIS A C 1
ATOM 2690 O O . HIS A 1 349 ? -2.996 -15.062 -25.016 1 98.56 349 HIS A O 1
ATOM 2696 N N . CYS A 1 350 ? -3.779 -16.078 -23.203 1 98.5 350 CYS A N 1
ATOM 2697 C CA . CYS A 1 350 ? -3.758 -17.406 -23.797 1 98.5 350 CYS A CA 1
ATOM 2698 C C . CYS A 1 350 ? -4.734 -17.516 -24.969 1 98.5 350 CYS A C 1
ATOM 2700 O O . CYS A 1 350 ? -4.395 -18.047 -26.016 1 98.5 350 CYS A O 1
ATOM 2702 N N . ASN A 1 351 ? -5.918 -17 -24.766 1 98.56 351 ASN A N 1
ATOM 2703 C CA . ASN A 1 351 ? -6.926 -17.031 -25.828 1 98.56 351 ASN A CA 1
ATOM 2704 C C . ASN A 1 351 ? -6.504 -16.188 -27.031 1 98.56 351 ASN A C 1
ATOM 2706 O O . ASN A 1 351 ? -6.816 -16.547 -28.172 1 98.56 351 ASN A O 1
ATOM 2710 N N . ALA A 1 352 ? -5.801 -15.133 -26.797 1 98.44 352 ALA A N 1
ATOM 2711 C CA . ALA A 1 352 ? -5.309 -14.289 -27.875 1 98.44 352 ALA A CA 1
ATOM 2712 C C . ALA A 1 352 ? -4.215 -14.992 -28.672 1 98.44 352 ALA A C 1
ATOM 2714 O O . ALA A 1 352 ? -3.906 -14.602 -29.797 1 98.44 352 ALA A O 1
ATOM 2715 N N . HIS A 1 353 ? -3.684 -16.031 -28.125 1 97.81 353 HIS A N 1
ATOM 2716 C CA . HIS A 1 353 ? -2.578 -16.719 -28.781 1 97.81 353 HIS A CA 1
ATOM 2717 C C . HIS A 1 353 ? -2.949 -18.156 -29.125 1 97.81 353 HIS A C 1
ATOM 2719 O O . HIS A 1 353 ? -2.086 -19.031 -29.141 1 97.81 353 HIS A O 1
ATOM 2725 N N . GLY A 1 354 ? -4.27 -18.438 -29.25 1 97.44 354 GLY A N 1
ATOM 2726 C CA . GLY A 1 354 ? -4.641 -19.672 -29.891 1 97.44 354 GLY A CA 1
ATOM 2727 C C . GLY A 1 354 ? -5.535 -20.562 -29.047 1 97.44 354 GLY A C 1
ATOM 2728 O O . GLY A 1 354 ? -6.281 -21.391 -29.562 1 97.44 354 GLY A O 1
ATOM 2729 N N . HIS A 1 355 ? -5.457 -20.438 -27.719 1 97.88 355 HIS A N 1
ATOM 2730 C CA . HIS A 1 355 ? -6.395 -21.172 -26.891 1 97.88 355 HIS A CA 1
ATOM 2731 C C . HIS A 1 355 ? -7.816 -20.656 -27.047 1 97.88 355 HIS A C 1
ATOM 2733 O O . HIS A 1 355 ? -8.023 -19.594 -27.641 1 97.88 355 HIS A O 1
ATOM 2739 N N . LYS A 1 356 ? -8.742 -21.406 -26.609 1 97 356 LYS A N 1
ATOM 2740 C CA . LYS A 1 356 ? -10.148 -21.016 -26.594 1 97 356 LYS A CA 1
ATOM 2741 C C . LYS A 1 356 ? -10.789 -21.359 -25.25 1 97 356 LYS A C 1
ATOM 2743 O O . LYS A 1 356 ? -11.852 -21.984 -25.219 1 97 356 LYS A O 1
ATOM 2748 N N . ILE A 1 357 ? -10.203 -20.953 -24.203 1 97.69 357 ILE A N 1
ATOM 2749 C CA . ILE A 1 357 ? -10.617 -21.297 -22.844 1 97.69 357 ILE A CA 1
ATOM 2750 C C . ILE A 1 357 ? -11.93 -20.594 -22.516 1 97.69 357 ILE A C 1
ATOM 2752 O O . ILE A 1 357 ? -12.039 -19.375 -22.656 1 97.69 357 ILE A O 1
ATOM 2756 N N . ASP A 1 358 ? -12.898 -21.328 -22.078 1 96.75 358 ASP A N 1
ATOM 2757 C CA . ASP A 1 358 ? -14.172 -20.719 -21.688 1 96.75 358 ASP A CA 1
ATOM 2758 C C . ASP A 1 358 ? -14.734 -21.375 -20.438 1 96.75 358 ASP A C 1
ATOM 2760 O O . ASP A 1 358 ? -15.859 -21.094 -20.031 1 96.75 358 ASP A O 1
ATOM 2764 N N . THR A 1 359 ? -13.992 -22.312 -19.844 1 96.44 359 THR A N 1
ATOM 2765 C CA . THR A 1 359 ? -14.367 -23 -18.609 1 96.44 359 THR A CA 1
ATOM 2766 C C . THR A 1 359 ? -13.164 -23.141 -17.688 1 96.44 359 THR A C 1
ATOM 2768 O O . THR A 1 359 ? -12.086 -23.547 -18.125 1 96.44 359 THR A O 1
ATOM 2771 N N . LEU A 1 360 ? -13.422 -22.828 -16.453 1 97.94 360 LEU A N 1
ATOM 2772 C CA . LEU A 1 360 ? -12.352 -22.969 -15.477 1 97.94 360 LEU A CA 1
ATOM 2773 C C . LEU A 1 360 ? -12.68 -24.047 -14.461 1 97.94 360 LEU A C 1
ATOM 2775 O O . LEU A 1 360 ? -13.844 -24.281 -14.141 1 97.94 360 LEU A O 1
ATOM 2779 N N . LEU A 1 361 ? -11.719 -24.781 -14.031 1 97.56 361 LEU A N 1
ATOM 2780 C CA . LEU A 1 361 ? -11.766 -25.672 -12.883 1 97.56 361 LEU A CA 1
ATOM 2781 C C . LEU A 1 361 ? -10.812 -25.203 -11.789 1 97.56 361 LEU A C 1
ATOM 2783 O O . LEU A 1 361 ? -9.695 -24.766 -12.078 1 97.56 361 LEU A O 1
ATOM 2787 N N . ALA A 1 362 ? -11.258 -25.25 -10.594 1 97.12 362 ALA A N 1
ATOM 2788 C CA . ALA A 1 362 ? -10.398 -24.75 -9.516 1 97.12 362 ALA A CA 1
ATOM 2789 C C . ALA A 1 362 ? -10.25 -25.797 -8.414 1 97.12 362 ALA A C 1
ATOM 2791 O O . ALA A 1 362 ? -11.211 -26.484 -8.055 1 97.12 362 ALA A O 1
ATOM 2792 N N . CYS A 1 363 ? -9.062 -25.938 -7.914 1 95.56 363 CYS A N 1
ATOM 2793 C CA . CYS A 1 363 ? -8.766 -26.797 -6.777 1 95.56 363 CYS A CA 1
ATOM 2794 C C . CYS A 1 363 ? -7.676 -26.188 -5.902 1 95.56 363 CYS A C 1
ATOM 2796 O O . CYS A 1 363 ? -7.145 -25.125 -6.211 1 95.56 363 CYS A O 1
ATOM 2798 N N . GLY A 1 364 ? -7.41 -26.844 -4.727 1 91.94 364 GLY A N 1
ATOM 2799 C CA . GLY A 1 364 ? -6.449 -26.312 -3.77 1 91.94 364 GLY A CA 1
ATOM 2800 C C . GLY A 1 364 ? -7.098 -25.578 -2.611 1 91.94 364 GLY A C 1
ATOM 2801 O O . GLY A 1 364 ? -8.32 -25.438 -2.562 1 91.94 364 GLY A O 1
ATOM 2802 N N . GLY A 1 365 ? -6.309 -25.031 -1.78 1 89.81 365 GLY A N 1
ATOM 2803 C CA . GLY A 1 365 ? -6.777 -24.438 -0.545 1 89.81 365 GLY A CA 1
ATOM 2804 C C . GLY A 1 365 ? -7.656 -23.219 -0.774 1 89.81 365 GLY A C 1
ATOM 2805 O O . GLY A 1 365 ? -8.68 -23.047 -0.104 1 89.81 365 GLY A O 1
ATOM 2806 N N . LEU A 1 366 ? -7.316 -22.344 -1.723 1 92.25 366 LEU A N 1
ATOM 2807 C CA . LEU A 1 366 ? -8.047 -21.109 -1.969 1 92.25 366 LEU A CA 1
ATOM 2808 C C . LEU A 1 366 ? -9.406 -21.406 -2.6 1 92.25 366 LEU A C 1
ATOM 2810 O O . LEU A 1 366 ? -10.32 -20.578 -2.525 1 92.25 366 LEU A O 1
ATOM 2814 N N . ALA A 1 367 ? -9.508 -22.484 -3.227 1 93.12 367 ALA A N 1
ATOM 2815 C CA . ALA A 1 367 ? -10.75 -22.859 -3.898 1 93.12 367 ALA A CA 1
ATOM 2816 C C . ALA A 1 367 ? -11.859 -23.141 -2.889 1 93.12 367 ALA A C 1
ATOM 2818 O O . ALA A 1 367 ? -13.039 -23.172 -3.244 1 93.12 367 ALA A O 1
ATOM 2819 N N . LYS A 1 368 ? -11.516 -23.344 -1.691 1 92.44 368 LYS A N 1
ATOM 2820 C CA . LYS A 1 368 ? -12.5 -23.578 -0.634 1 92.44 368 LYS A CA 1
ATOM 2821 C C . LYS A 1 368 ? -13.164 -22.281 -0.204 1 92.44 368 LYS A C 1
ATOM 2823 O O . LYS A 1 368 ? -14.195 -22.297 0.47 1 92.44 368 LYS A O 1
ATOM 2828 N N . ASN A 1 369 ? -12.602 -21.203 -0.544 1 96.5 369 ASN A N 1
ATOM 2829 C CA . ASN A 1 369 ? -13.117 -19.875 -0.216 1 96.5 369 ASN A CA 1
ATOM 2830 C C . ASN A 1 369 ? -14.156 -19.406 -1.229 1 96.5 369 ASN A C 1
ATOM 2832 O O . ASN A 1 369 ? -13.812 -19.031 -2.355 1 96.5 369 ASN A O 1
ATOM 2836 N N . SER A 1 370 ? -15.375 -19.344 -0.844 1 96.81 370 SER A N 1
ATOM 2837 C CA . SER A 1 370 ? -16.484 -19.062 -1.747 1 96.81 370 SER A CA 1
ATOM 2838 C C . SER A 1 370 ? -16.359 -17.672 -2.365 1 96.81 370 SER A C 1
ATOM 2840 O O . SER A 1 370 ? -16.688 -17.484 -3.535 1 96.81 370 SER A O 1
ATOM 2842 N N . LEU A 1 371 ? -15.922 -16.719 -1.555 1 98.25 371 LEU A N 1
ATOM 2843 C CA . LEU A 1 371 ? -15.734 -15.375 -2.076 1 98.25 371 LEU A CA 1
ATOM 2844 C C . LEU A 1 371 ? -14.664 -15.352 -3.158 1 98.25 371 LEU A C 1
ATOM 2846 O O . LEU A 1 371 ? -14.836 -14.703 -4.195 1 98.25 371 LEU A O 1
ATOM 2850 N N . TYR A 1 372 ? -13.57 -16.031 -2.875 1 98.56 372 TYR A N 1
ATOM 2851 C CA . TYR A 1 372 ? -12.469 -16.141 -3.826 1 98.56 372 TYR A CA 1
ATOM 2852 C C . TYR A 1 372 ? -12.953 -16.672 -5.172 1 98.56 372 TYR A C 1
ATOM 2854 O O . TYR A 1 372 ? -12.656 -16.078 -6.219 1 98.56 372 TYR A O 1
ATOM 2862 N N . ILE A 1 373 ? -13.758 -17.688 -5.18 1 98.38 373 ILE A N 1
ATOM 2863 C CA . ILE A 1 373 ? -14.234 -18.359 -6.383 1 98.38 373 ILE A CA 1
ATOM 2864 C C . ILE A 1 373 ? -15.242 -17.484 -7.105 1 98.38 373 ILE A C 1
ATOM 2866 O O . ILE A 1 373 ? -15.188 -17.328 -8.328 1 98.38 373 ILE A O 1
ATOM 2870 N N . GLN A 1 374 ? -16.125 -16.875 -6.367 1 98.56 374 GLN A N 1
ATOM 2871 C CA . GLN A 1 374 ? -17.141 -16.031 -6.992 1 98.56 374 GLN A CA 1
ATOM 2872 C C . GLN A 1 374 ? -16.5 -14.828 -7.672 1 98.56 374 GLN A C 1
ATOM 2874 O O . GLN A 1 374 ? -16.875 -14.469 -8.789 1 98.56 374 GLN A O 1
ATOM 2879 N N . GLU A 1 375 ? -15.586 -14.172 -6.984 1 98.75 375 GLU A N 1
ATOM 2880 C CA . GLU A 1 375 ? -14.891 -13.039 -7.59 1 98.75 375 GLU A CA 1
ATOM 2881 C C . GLU A 1 375 ? -14.172 -13.445 -8.875 1 98.75 375 GLU A C 1
ATOM 2883 O O . GLU A 1 375 ? -14.188 -12.719 -9.867 1 98.75 375 GLU A O 1
ATOM 2888 N N . HIS A 1 376 ? -13.477 -14.586 -8.844 1 98.81 376 HIS A N 1
ATOM 2889 C CA . HIS A 1 376 ? -12.797 -15.07 -10.039 1 98.81 376 HIS A CA 1
ATOM 2890 C C . HIS A 1 376 ? -13.789 -15.312 -11.172 1 98.81 376 HIS A C 1
ATOM 2892 O O . HIS A 1 376 ? -13.531 -14.93 -12.32 1 98.81 376 HIS A O 1
ATOM 2898 N N . ALA A 1 377 ? -14.914 -15.977 -10.867 1 98.69 377 ALA A N 1
ATOM 2899 C CA . ALA A 1 377 ? -15.922 -16.234 -11.891 1 98.69 377 ALA A CA 1
ATOM 2900 C C . ALA A 1 377 ? -16.453 -14.938 -12.492 1 98.69 377 ALA A C 1
ATOM 2902 O O . ALA A 1 377 ? -16.531 -14.797 -13.719 1 98.69 377 ALA A O 1
ATOM 2903 N N . ASP A 1 378 ? -16.797 -13.992 -11.656 1 98.81 378 ASP A N 1
ATOM 2904 C CA . ASP A 1 378 ? -17.359 -12.719 -12.086 1 98.81 378 ASP A CA 1
ATOM 2905 C C . ASP A 1 378 ? -16.359 -11.938 -12.938 1 98.81 378 ASP A C 1
ATOM 2907 O O . ASP A 1 378 ? -16.719 -11.32 -13.938 1 98.81 378 ASP A O 1
ATOM 2911 N N . ILE A 1 379 ? -15.133 -11.914 -12.531 1 98.88 379 ILE A N 1
ATOM 2912 C CA . ILE A 1 379 ? -14.102 -11.086 -13.148 1 98.88 379 ILE A CA 1
ATOM 2913 C C . ILE A 1 379 ? -13.68 -11.688 -14.492 1 98.88 379 ILE A C 1
ATOM 2915 O O . ILE A 1 379 ? -13.516 -10.969 -15.477 1 98.88 379 ILE A O 1
ATOM 2919 N N . ILE A 1 380 ? -13.508 -12.984 -14.547 1 98.56 380 ILE A N 1
ATOM 2920 C CA . ILE A 1 380 ? -13.039 -13.633 -15.766 1 98.56 380 ILE A CA 1
ATOM 2921 C C . ILE A 1 380 ? -14.203 -13.828 -16.734 1 98.56 380 ILE A C 1
ATOM 2923 O O . ILE A 1 380 ? -14.008 -13.82 -17.953 1 98.56 380 ILE A O 1
ATOM 2927 N N . GLY A 1 381 ? -15.438 -14 -16.172 1 97.62 381 GLY A N 1
ATOM 2928 C CA . GLY A 1 381 ? -16.609 -14.172 -17 1 97.62 381 GLY A CA 1
ATOM 2929 C C . GLY A 1 381 ? -16.812 -15.602 -17.469 1 97.62 381 GLY A C 1
ATOM 2930 O O . GLY A 1 381 ? -17.422 -15.836 -18.516 1 97.62 381 GLY A O 1
ATOM 2931 N N . CYS A 1 382 ? -16.266 -16.578 -16.766 1 96.62 382 CYS A N 1
ATOM 2932 C CA . CYS A 1 382 ? -16.375 -18 -17.047 1 96.62 382 CYS A CA 1
ATOM 2933 C C . CYS A 1 382 ? -16.906 -18.766 -15.836 1 96.62 382 CYS A C 1
ATOM 2935 O O . CYS A 1 382 ? -16.625 -18.391 -14.695 1 96.62 382 CYS A O 1
ATOM 2937 N N . PRO A 1 383 ? -17.688 -19.812 -16.109 1 97.06 383 PRO A N 1
ATOM 2938 C CA . PRO A 1 383 ? -18.031 -20.672 -14.969 1 97.06 383 PRO A CA 1
ATOM 2939 C C . PRO A 1 383 ? -16.812 -21.375 -14.375 1 97.06 383 PRO A C 1
ATOM 2941 O O . PRO A 1 383 ? -15.883 -21.719 -15.109 1 97.06 383 PRO A O 1
ATOM 2944 N N . ILE A 1 384 ? -16.828 -21.562 -13.094 1 98.12 384 ILE A N 1
ATOM 2945 C CA . ILE A 1 384 ? -15.773 -22.297 -12.398 1 98.12 384 ILE A CA 1
ATOM 2946 C C . ILE A 1 384 ? -16.359 -23.562 -11.773 1 98.12 384 ILE A C 1
ATOM 2948 O O . ILE A 1 384 ? -17.297 -23.5 -10.977 1 98.12 384 ILE A O 1
ATOM 2952 N N . ILE A 1 385 ? -15.844 -24.688 -12.141 1 97.06 385 ILE A N 1
ATOM 2953 C CA . ILE A 1 385 ? -16.281 -25.969 -11.625 1 97.06 385 ILE A CA 1
ATOM 2954 C C . ILE A 1 385 ? -15.359 -26.422 -10.492 1 97.06 385 ILE A C 1
ATOM 2956 O O . ILE A 1 385 ? -14.141 -26.469 -10.664 1 97.06 385 ILE A O 1
ATOM 2960 N N . LEU A 1 386 ? -15.906 -26.719 -9.383 1 96.75 386 LEU A N 1
ATOM 2961 C CA . LEU A 1 386 ? -15.18 -27.297 -8.258 1 96.75 386 LEU A CA 1
ATOM 2962 C C . LEU A 1 386 ? -15.336 -28.812 -8.234 1 96.75 386 LEU A C 1
ATOM 2964 O O . LEU A 1 386 ? -16.438 -29.328 -8.438 1 96.75 386 LEU A O 1
ATOM 2968 N N . PRO A 1 387 ? -14.258 -29.484 -8.062 1 95.5 387 PRO A N 1
ATOM 2969 C CA . PRO A 1 387 ? -14.352 -30.953 -8.016 1 95.5 387 PRO A CA 1
ATOM 2970 C C . PRO A 1 387 ? -15.086 -31.453 -6.773 1 95.5 387 PRO A C 1
ATOM 2972 O O . PRO A 1 387 ? -15.109 -30.781 -5.746 1 95.5 387 PRO A O 1
ATOM 2975 N N . ARG A 1 388 ? -15.656 -32.594 -6.922 1 94 388 ARG A N 1
ATOM 2976 C CA . ARG A 1 388 ? -16.328 -33.219 -5.793 1 94 388 ARG A CA 1
ATOM 2977 C C . ARG A 1 388 ? -15.328 -33.562 -4.691 1 94 388 ARG A C 1
ATOM 2979 O O . ARG A 1 388 ? -15.617 -33.375 -3.506 1 94 388 ARG A O 1
ATOM 2986 N N . GLU A 1 389 ? -14.188 -34.031 -5.18 1 91.06 389 GLU A N 1
ATOM 2987 C CA . GLU A 1 389 ? -13.117 -34.375 -4.238 1 91.06 389 GLU A CA 1
ATOM 2988 C C . GLU A 1 389 ? -12.328 -33.125 -3.861 1 91.06 389 GLU A C 1
ATOM 2990 O O . GLU A 1 389 ? -11.711 -32.469 -4.719 1 91.06 389 GLU A O 1
ATOM 2995 N N . ASN A 1 390 ? -12.164 -32.906 -2.604 1 86.94 390 ASN A N 1
ATOM 2996 C CA . ASN A 1 390 ? -11.492 -31.688 -2.133 1 86.94 390 ASN A CA 1
ATOM 2997 C C . ASN A 1 390 ? -9.977 -31.797 -2.256 1 86.94 390 ASN A C 1
ATOM 2999 O O . ASN A 1 390 ? -9.297 -30.797 -2.459 1 86.94 390 ASN A O 1
ATOM 3003 N N . GLU A 1 391 ? -9.5 -33 -2.068 1 91.19 391 GLU A N 1
ATOM 3004 C CA . GLU A 1 391 ? -8.062 -33.219 -2.18 1 91.19 391 GLU A CA 1
ATOM 3005 C C . GLU A 1 391 ? -7.676 -33.625 -3.596 1 91.19 391 GLU A C 1
ATOM 3007 O O . GLU A 1 391 ? -7.137 -34.719 -3.805 1 91.19 391 GLU A O 1
ATOM 3012 N N . SER A 1 392 ? -7.852 -32.719 -4.48 1 92.5 392 SER A N 1
ATOM 3013 C CA . SER A 1 392 ? -7.746 -33 -5.906 1 92.5 392 SER A CA 1
ATOM 3014 C C . SER A 1 392 ? -6.305 -33.312 -6.301 1 92.5 392 SER A C 1
ATOM 3016 O O . SER A 1 392 ? -6.059 -34.125 -7.199 1 92.5 392 SER A O 1
ATOM 3018 N N . VAL A 1 393 ? -5.348 -32.688 -5.645 1 92 393 VAL A N 1
ATOM 3019 C CA . VAL A 1 393 ? -3.943 -32.938 -5.945 1 92 393 VAL A CA 1
ATOM 3020 C C . VAL A 1 393 ? -3.596 -34.375 -5.562 1 92 393 VAL A C 1
ATOM 3022 O O . VAL A 1 393 ? -2.918 -35.062 -6.316 1 92 393 VAL A O 1
ATOM 3025 N N . LEU A 1 394 ? -4.105 -34.844 -4.441 1 93.44 394 LEU A N 1
ATOM 3026 C CA . LEU A 1 394 ? -3.906 -36.219 -4.02 1 93.44 394 LEU A CA 1
ATOM 3027 C C . LEU A 1 394 ? -4.629 -37.188 -4.953 1 93.44 394 LEU A C 1
ATOM 3029 O O . LEU A 1 394 ? -4.145 -38.281 -5.215 1 93.44 394 LEU A O 1
ATOM 3033 N N . LEU A 1 395 ? -5.781 -36.75 -5.367 1 95.75 395 LEU A N 1
ATOM 3034 C CA . LEU A 1 395 ? -6.504 -37.562 -6.332 1 95.75 395 LEU A CA 1
ATOM 3035 C C . LEU A 1 395 ? -5.703 -37.719 -7.617 1 95.75 395 LEU A C 1
ATOM 3037 O O . LEU A 1 395 ? -5.66 -38.812 -8.195 1 95.75 395 LEU A O 1
ATOM 3041 N N . GLY A 1 396 ? -5.102 -36.625 -8.102 1 95.56 396 GLY A N 1
ATOM 3042 C CA . GLY A 1 396 ? -4.238 -36.719 -9.266 1 95.56 396 GLY A CA 1
ATOM 3043 C C . GLY A 1 396 ? -3.102 -37.719 -9.094 1 95.56 396 GLY A C 1
ATOM 3044 O O . GLY A 1 396 ? -2.803 -38.5 -10.008 1 95.56 396 GLY A O 1
ATOM 3045 N N . ALA A 1 397 ? -2.498 -37.688 -7.953 1 94.25 397 ALA A N 1
ATOM 3046 C CA . ALA A 1 397 ? -1.44 -38.625 -7.648 1 94.25 397 ALA A CA 1
ATOM 3047 C C . ALA A 1 397 ? -1.981 -40.062 -7.641 1 94.25 397 ALA A C 1
ATOM 3049 O O . ALA A 1 397 ? -1.31 -41 -8.094 1 94.25 397 ALA A O 1
ATOM 3050 N N . SER A 1 398 ? -3.164 -40.219 -7.121 1 95.75 398 SER A N 1
ATOM 3051 C CA . SER A 1 398 ? -3.793 -41.531 -7.074 1 95.75 398 SER A CA 1
ATOM 3052 C C . SER A 1 398 ? -4.07 -42.062 -8.477 1 95.75 398 SER A C 1
ATOM 3054 O O . SER A 1 398 ? -4 -43.281 -8.719 1 95.75 398 SER A O 1
ATOM 3056 N N . VAL A 1 399 ? -4.453 -41.188 -9.32 1 96.12 399 VAL A N 1
ATOM 3057 C CA . VAL A 1 399 ? -4.664 -41.562 -10.719 1 96.12 399 VAL A CA 1
ATOM 3058 C C . VAL A 1 399 ? -3.389 -42.188 -11.281 1 96.12 399 VAL A C 1
ATOM 3060 O O . VAL A 1 399 ? -3.439 -43.25 -11.93 1 96.12 399 VAL A O 1
ATOM 3063 N N . LEU A 1 400 ? -2.244 -41.594 -11.039 1 94.5 400 LEU A N 1
ATOM 3064 C CA . LEU A 1 400 ? -0.962 -42.125 -11.508 1 94.5 400 LEU A CA 1
ATOM 3065 C C . LEU A 1 400 ? -0.677 -43.5 -10.914 1 94.5 400 LEU A C 1
ATOM 3067 O O . LEU A 1 400 ? -0.218 -44.406 -11.617 1 94.5 400 LEU A O 1
ATOM 3071 N N . GLY A 1 401 ? -0.887 -43.594 -9.602 1 94.69 401 GLY A N 1
ATOM 3072 C CA . GLY A 1 401 ? -0.693 -44.875 -8.945 1 94.69 401 GLY A CA 1
ATOM 3073 C C . GLY A 1 401 ? -1.555 -45.969 -9.531 1 94.69 401 GLY A C 1
ATOM 3074 O O . GLY A 1 401 ? -1.096 -47.094 -9.695 1 94.69 401 GLY A O 1
ATOM 3075 N N . ALA A 1 402 ? -2.764 -45.656 -9.828 1 96.5 402 ALA A N 1
ATOM 3076 C CA . ALA A 1 402 ? -3.693 -46.625 -10.391 1 96.5 402 ALA A CA 1
ATOM 3077 C C . ALA A 1 402 ? -3.234 -47.094 -11.773 1 96.5 402 ALA A C 1
ATOM 3079 O O . ALA A 1 402 ? -3.373 -48.25 -12.125 1 96.5 402 ALA A O 1
ATOM 3080 N N . VAL A 1 403 ? -2.754 -46.188 -12.523 1 95.25 403 VAL A N 1
ATOM 3081 C CA . VAL A 1 403 ? -2.26 -46.5 -13.859 1 95.25 403 VAL A CA 1
ATOM 3082 C C . VAL A 1 403 ? -1.001 -47.375 -13.758 1 95.25 403 VAL A C 1
ATOM 3084 O O . VAL A 1 403 ? -0.852 -48.344 -14.477 1 95.25 403 VAL A O 1
ATOM 3087 N N . ALA A 1 404 ? -0.115 -46.969 -12.852 1 94.62 404 ALA A N 1
ATOM 3088 C CA . ALA A 1 404 ? 1.107 -47.719 -12.633 1 94.62 404 ALA A CA 1
ATOM 3089 C C . ALA A 1 404 ? 0.787 -49.156 -12.195 1 94.62 404 ALA A C 1
ATOM 3091 O O . ALA A 1 404 ? 1.514 -50.094 -12.539 1 94.62 404 ALA A O 1
ATOM 3092 N N . ALA A 1 405 ? -0.292 -49.312 -11.516 1 95.5 405 ALA A N 1
ATOM 3093 C CA . ALA A 1 405 ? -0.729 -50.625 -11.016 1 95.5 405 ALA A CA 1
ATOM 3094 C C . ALA A 1 405 ? -1.537 -51.344 -12.078 1 95.5 405 ALA A C 1
ATOM 3096 O O . ALA A 1 405 ? -2.043 -52.438 -11.82 1 95.5 405 ALA A O 1
ATOM 3097 N N . LYS A 1 406 ? -1.784 -50.75 -13.141 1 94.38 406 LYS A N 1
ATOM 3098 C CA . LYS A 1 406 ? -2.453 -51.344 -14.305 1 94.38 406 LYS A CA 1
ATOM 3099 C C . LYS A 1 406 ? -3.938 -51.562 -14.031 1 94.38 406 LYS A C 1
ATOM 3101 O O . LYS A 1 406 ? -4.535 -52.5 -14.531 1 94.38 406 LYS A O 1
ATOM 3106 N N . LYS A 1 407 ? -4.41 -50.781 -13.234 1 95.44 407 LYS A N 1
ATOM 3107 C CA . LYS A 1 407 ? -5.848 -50.812 -13 1 95.44 407 LYS A CA 1
ATOM 3108 C C . LYS A 1 407 ? -6.605 -50.094 -14.125 1 95.44 407 LYS A C 1
ATOM 3110 O O . LYS A 1 407 ? -7.797 -50.344 -14.328 1 95.44 407 LYS A O 1
ATOM 3115 N N . PHE A 1 408 ? -5.996 -49.188 -14.773 1 95.44 408 PHE A N 1
ATOM 3116 C CA . PHE A 1 408 ? -6.512 -48.5 -15.945 1 95.44 408 PHE A CA 1
ATOM 3117 C C . PHE A 1 408 ? -5.523 -48.594 -17.109 1 95.44 408 PHE A C 1
ATOM 3119 O O . PHE A 1 408 ? -4.316 -48.719 -16.891 1 95.44 408 PHE A O 1
ATOM 3126 N N . SER A 1 409 ? -5.961 -48.469 -18.297 1 91.5 409 SER A N 1
ATOM 3127 C CA . SER A 1 409 ? -5.117 -48.562 -19.484 1 91.5 409 SER A CA 1
ATOM 3128 C C . SER A 1 409 ? -4.23 -47.344 -19.641 1 91.5 409 SER A C 1
ATOM 3130 O O . SER A 1 409 ? -3.15 -47.438 -20.234 1 91.5 409 SER A O 1
ATOM 3132 N N . GLY A 1 410 ? -4.73 -46.25 -19.125 1 91.81 410 GLY A N 1
ATOM 3133 C CA . GLY A 1 410 ? -3.977 -45 -19.219 1 91.81 410 GLY A CA 1
ATOM 3134 C C . GLY A 1 410 ? -4.559 -43.875 -18.375 1 91.81 410 GLY A C 1
ATOM 3135 O O . GLY A 1 410 ? -5.578 -44.062 -17.719 1 91.81 410 GLY A O 1
ATOM 3136 N N . ILE A 1 411 ? -3.854 -42.812 -18.453 1 93.38 411 ILE A N 1
ATOM 3137 C CA . ILE A 1 411 ? -4.211 -41.656 -17.625 1 93.38 411 ILE A CA 1
ATOM 3138 C C . ILE A 1 411 ? -5.578 -41.125 -18.047 1 93.38 411 ILE A C 1
ATOM 3140 O O . ILE A 1 411 ? -6.395 -40.75 -17.188 1 93.38 411 ILE A O 1
ATOM 3144 N N . HIS A 1 412 ? -5.871 -41.156 -19.312 1 92.5 412 HIS A N 1
ATOM 3145 C CA . HIS A 1 412 ? -7.152 -40.656 -19.812 1 92.5 412 HIS A CA 1
ATOM 3146 C C . HIS A 1 412 ? -8.312 -41.438 -19.203 1 92.5 412 HIS A C 1
ATOM 3148 O O . HIS A 1 412 ? -9.266 -40.844 -18.703 1 92.5 412 HIS A O 1
ATOM 3154 N N . ASP A 1 413 ? -8.172 -42.688 -19.281 1 94.25 413 ASP A N 1
ATOM 3155 C CA . ASP A 1 413 ? -9.234 -43.562 -18.766 1 94.25 413 ASP A CA 1
ATOM 3156 C C . ASP A 1 413 ? -9.375 -43.406 -17.25 1 94.25 413 ASP A C 1
ATOM 3158 O O . ASP A 1 413 ? -10.484 -43.375 -16.719 1 94.25 413 ASP A O 1
ATOM 3162 N N . ALA A 1 414 ? -8.32 -43.344 -16.609 1 96 414 ALA A N 1
ATOM 3163 C CA . ALA A 1 414 ? -8.336 -43.188 -15.148 1 96 414 ALA A CA 1
ATOM 3164 C C . ALA A 1 414 ? -8.984 -41.875 -14.742 1 96 414 ALA A C 1
ATOM 3166 O O . ALA A 1 414 ? -9.781 -41.844 -13.805 1 96 414 ALA A O 1
ATOM 3167 N N . MET A 1 415 ? -8.656 -40.781 -15.398 1 95.81 415 MET A N 1
ATOM 3168 C CA . MET A 1 415 ? -9.227 -39.469 -15.102 1 95.81 415 MET A CA 1
ATOM 3169 C C . MET A 1 415 ? -10.742 -39.469 -15.281 1 95.81 415 MET A C 1
ATOM 3171 O O . MET A 1 415 ? -11.477 -39 -14.43 1 95.81 415 MET A O 1
ATOM 3175 N N . LYS A 1 416 ? -11.203 -40.062 -16.359 1 92.69 416 LYS A N 1
ATOM 3176 C CA . LYS A 1 416 ? -12.625 -40.125 -16.656 1 92.69 416 LYS A CA 1
ATOM 3177 C C . LYS A 1 416 ? -13.383 -40.875 -15.586 1 92.69 416 LYS A C 1
ATOM 3179 O O . LYS A 1 416 ? -14.531 -40.562 -15.266 1 92.69 416 LYS A O 1
ATOM 3184 N N . SER A 1 417 ? -12.734 -41.844 -15.078 1 94.81 417 SER A N 1
ATOM 3185 C CA . SER A 1 417 ? -13.383 -42.719 -14.102 1 94.81 417 SER A CA 1
ATOM 3186 C C . SER A 1 417 ? -13.32 -42.125 -12.703 1 94.81 417 SER A C 1
ATOM 3188 O O . SER A 1 417 ? -14.234 -42.312 -11.898 1 94.81 417 SER A O 1
ATOM 3190 N N . MET A 1 418 ? -12.258 -41.406 -12.398 1 95.62 418 MET A N 1
ATOM 3191 C CA . MET A 1 418 ? -11.992 -41.062 -11.008 1 95.62 418 MET A CA 1
ATOM 3192 C C . MET A 1 418 ? -12.352 -39.594 -10.727 1 95.62 418 MET A C 1
ATOM 3194 O O . MET A 1 418 ? -12.547 -39.219 -9.57 1 95.62 418 MET A O 1
ATOM 3198 N N . ASN A 1 419 ? -12.312 -38.75 -11.75 1 94.75 419 ASN A N 1
ATOM 3199 C CA . ASN A 1 419 ? -12.711 -37.375 -11.562 1 94.75 419 ASN A CA 1
ATOM 3200 C C . ASN A 1 419 ? -14.227 -37.25 -11.445 1 94.75 419 ASN A C 1
ATOM 3202 O O . ASN A 1 419 ? -14.969 -38.031 -12.031 1 94.75 419 ASN A O 1
ATOM 3206 N N . ALA A 1 420 ? -14.68 -36.281 -10.664 1 93.81 420 ALA A N 1
ATOM 3207 C CA . ALA A 1 420 ? -16.109 -35.969 -10.539 1 93.81 420 ALA A CA 1
ATOM 3208 C C . ALA A 1 420 ? -16.328 -34.5 -10.242 1 93.81 420 ALA A C 1
ATOM 3210 O O . ALA A 1 420 ? -15.602 -33.906 -9.445 1 93.81 420 ALA A O 1
ATOM 3211 N N . ALA A 1 421 ? -17.344 -34.031 -10.898 1 93.5 421 ALA A N 1
ATOM 3212 C CA . ALA A 1 421 ? -17.672 -32.625 -10.719 1 93.5 421 ALA A CA 1
ATOM 3213 C C . ALA A 1 421 ? -18.469 -32.406 -9.43 1 93.5 421 ALA A C 1
ATOM 3215 O O . ALA A 1 421 ? -19.281 -33.25 -9.047 1 93.5 421 ALA A O 1
ATOM 3216 N N . GLY A 1 422 ? -18.125 -31.297 -8.867 1 93.75 422 GLY A N 1
ATOM 3217 C CA . GLY A 1 422 ? -18.922 -30.844 -7.75 1 93.75 422 GLY A CA 1
ATOM 3218 C C . GLY A 1 422 ? -19.734 -29.594 -8.07 1 93.75 422 GLY A C 1
ATOM 3219 O O . GLY A 1 422 ? -20.484 -29.578 -9.055 1 93.75 422 GLY A O 1
ATOM 3220 N N . LYS A 1 423 ? -19.531 -28.578 -7.301 1 94.5 423 LYS A N 1
ATOM 3221 C CA . LYS A 1 423 ? -20.281 -27.344 -7.434 1 94.5 423 LYS A CA 1
ATOM 3222 C C . LYS A 1 423 ? -19.797 -26.531 -8.633 1 94.5 423 LYS A C 1
ATOM 3224 O O . LYS A 1 423 ? -18.594 -26.453 -8.898 1 94.5 423 LYS A O 1
ATOM 3229 N N . VAL A 1 424 ? -20.781 -25.938 -9.359 1 96.69 424 VAL A N 1
ATOM 3230 C CA . VAL A 1 424 ? -20.469 -25.016 -10.445 1 96.69 424 VAL A CA 1
ATOM 3231 C C . VAL A 1 424 ? -20.828 -23.594 -10.039 1 96.69 424 VAL A C 1
ATOM 3233 O O . VAL A 1 424 ? -21.953 -23.328 -9.609 1 96.69 424 VAL A O 1
ATOM 3236 N N . VAL A 1 425 ? -19.938 -22.703 -10.117 1 97.75 425 VAL A N 1
ATOM 3237 C CA . VAL A 1 425 ? -20.156 -21.297 -9.789 1 97.75 425 VAL A CA 1
ATOM 3238 C C . VAL A 1 425 ? -20.172 -20.469 -11.07 1 97.75 425 VAL A C 1
ATOM 3240 O O . VAL A 1 425 ? -19.188 -20.453 -11.812 1 97.75 425 VAL A O 1
ATOM 3243 N N . HIS A 1 426 ? -21.266 -19.812 -11.32 1 97.69 426 HIS A N 1
ATOM 3244 C CA . HIS A 1 426 ? -21.406 -19 -12.531 1 97.69 426 HIS A CA 1
ATOM 3245 C C . HIS A 1 426 ? -21.141 -17.531 -12.242 1 97.69 426 HIS A C 1
ATOM 3247 O O . HIS A 1 426 ? -21.312 -17.078 -11.109 1 97.69 426 HIS A O 1
ATOM 3253 N N . PRO A 1 427 ? -20.688 -16.781 -13.281 1 98 427 PRO A N 1
ATOM 3254 C CA . PRO A 1 427 ? -20.609 -15.328 -13.125 1 98 427 PRO A CA 1
ATOM 3255 C C . PRO A 1 427 ? -21.969 -14.695 -12.797 1 98 427 PRO A C 1
ATOM 3257 O O . PRO A 1 427 ? -23.016 -15.242 -13.164 1 98 427 PRO A O 1
ATOM 3260 N N . SER A 1 428 ? -21.891 -13.602 -12.172 1 97.88 428 SER A N 1
ATOM 3261 C CA . SER A 1 428 ? -23.109 -12.867 -11.867 1 97.88 428 SER A CA 1
ATOM 3262 C C . SER A 1 428 ? -23.859 -12.492 -13.141 1 97.88 428 SER A C 1
ATOM 3264 O O . SER A 1 428 ? -23.25 -12.125 -14.148 1 97.88 428 SER A O 1
ATOM 3266 N N . SER A 1 429 ? -25.203 -12.578 -13.117 1 96.75 429 SER A N 1
ATOM 3267 C CA . SER A 1 429 ? -26.047 -12.172 -14.25 1 96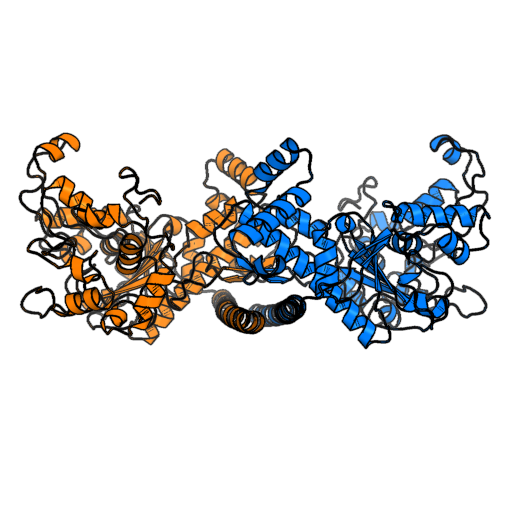.75 429 SER A CA 1
ATOM 3268 C C . SER A 1 429 ? -26.312 -10.672 -14.227 1 96.75 429 SER A C 1
ATOM 3270 O O . SER A 1 429 ? -26.859 -10.117 -15.188 1 96.75 429 SER A O 1
ATOM 3272 N N . ASP A 1 430 ? -25.953 -10.016 -13.148 1 96.62 430 ASP A N 1
ATOM 3273 C CA . ASP A 1 430 ? -26.094 -8.562 -13.055 1 96.62 430 ASP A CA 1
ATOM 3274 C C . ASP A 1 430 ? -25.047 -7.859 -13.914 1 96.62 430 ASP A C 1
ATOM 3276 O O . ASP A 1 430 ? -23.844 -7.902 -13.609 1 96.62 430 ASP A O 1
ATOM 3280 N N . PRO A 1 431 ? -25.469 -7.184 -14.938 1 96.19 431 PRO A N 1
ATOM 3281 C CA . PRO A 1 431 ? -24.516 -6.566 -15.859 1 96.19 431 PRO A CA 1
ATOM 3282 C C . PRO A 1 431 ? -23.641 -5.504 -15.188 1 96.19 431 PRO A C 1
ATOM 3284 O O . PRO A 1 431 ? -22.547 -5.199 -15.672 1 96.19 431 PRO A O 1
ATOM 3287 N N . ARG A 1 432 ? -24.141 -4.934 -14.094 1 96.94 432 ARG A N 1
ATOM 3288 C CA . ARG A 1 432 ? -23.359 -3.928 -13.375 1 96.94 432 ARG A CA 1
ATOM 3289 C C . ARG A 1 432 ? -22.078 -4.523 -12.812 1 96.94 432 ARG A C 1
ATOM 3291 O O . ARG A 1 432 ? -21.062 -3.832 -12.695 1 96.94 432 ARG A O 1
ATOM 3298 N N . VAL A 1 433 ? -22.078 -5.754 -12.445 1 98.31 433 VAL A N 1
ATOM 3299 C CA . VAL A 1 433 ? -20.906 -6.426 -11.875 1 98.31 433 VAL A CA 1
ATOM 3300 C C . VAL A 1 433 ? -19.812 -6.535 -12.93 1 98.31 433 VAL A C 1
ATOM 3302 O O . VAL A 1 433 ? -18.656 -6.215 -12.664 1 98.31 433 VAL A O 1
ATOM 3305 N N . LYS A 1 434 ? -20.172 -6.953 -14.117 1 98.19 434 LYS A N 1
ATOM 3306 C CA . LYS A 1 434 ? -19.203 -7.062 -15.203 1 98.19 434 LYS A CA 1
ATOM 3307 C C . LYS A 1 434 ? -18.625 -5.695 -15.555 1 98.19 434 LYS A C 1
ATOM 3309 O O . LYS A 1 434 ? -17.422 -5.562 -15.773 1 98.19 434 LYS A O 1
ATOM 3314 N N . LYS A 1 435 ? -19.469 -4.723 -15.633 1 98.19 435 LYS A N 1
ATOM 3315 C CA . LYS A 1 435 ? -19.031 -3.363 -15.938 1 98.19 435 LYS A CA 1
ATOM 3316 C C . LYS A 1 435 ? -18.047 -2.857 -14.898 1 98.19 435 LYS A C 1
ATOM 3318 O O . LYS A 1 435 ? -17.031 -2.246 -15.242 1 98.19 435 LYS A O 1
ATOM 3323 N N . TYR A 1 436 ? -18.359 -3.07 -13.648 1 98.44 436 TYR A N 1
ATOM 3324 C CA . TYR A 1 436 ? -17.5 -2.689 -12.531 1 98.44 436 TYR A CA 1
ATOM 3325 C C . TYR A 1 436 ? -16.125 -3.344 -12.648 1 98.44 436 TYR A C 1
ATOM 3327 O O . TYR A 1 436 ? -15.102 -2.668 -12.562 1 98.44 436 TYR A O 1
ATOM 3335 N N . HIS A 1 437 ? -16.078 -4.641 -12.906 1 98.75 437 HIS A N 1
ATOM 3336 C CA . HIS A 1 437 ? -14.812 -5.371 -12.938 1 98.75 437 HIS A CA 1
ATOM 3337 C C . HIS A 1 437 ? -14.016 -5.055 -14.203 1 98.75 437 HIS A C 1
ATOM 3339 O O . HIS A 1 437 ? -12.789 -5.082 -14.195 1 98.75 437 HIS A O 1
ATOM 3345 N N . ASP A 1 438 ? -14.727 -4.715 -15.281 1 98.75 438 ASP A N 1
ATOM 3346 C CA . ASP A 1 438 ? -14.016 -4.262 -16.469 1 98.75 438 ASP A CA 1
ATOM 3347 C C . ASP A 1 438 ? -13.242 -2.979 -16.203 1 98.75 438 ASP A C 1
ATOM 3349 O O . ASP A 1 438 ? -12.102 -2.824 -16.656 1 98.75 438 ASP A O 1
ATOM 3353 N N . ALA A 1 439 ? -13.875 -2.078 -15.477 1 98.69 439 ALA A N 1
ATOM 3354 C CA . ALA A 1 439 ? -13.211 -0.83 -15.109 1 98.69 439 ALA A CA 1
ATOM 3355 C C . ALA A 1 439 ? -12.031 -1.093 -14.18 1 98.69 439 ALA A C 1
ATOM 3357 O O . ALA A 1 439 ? -10.945 -0.532 -14.359 1 98.69 439 ALA A O 1
ATOM 3358 N N . LYS A 1 440 ? -12.234 -1.929 -13.18 1 98.81 440 LYS A N 1
ATOM 3359 C CA . LYS A 1 440 ? -11.172 -2.293 -12.242 1 98.81 440 LYS A CA 1
ATOM 3360 C C . LYS A 1 440 ? -10.016 -2.98 -12.953 1 98.81 440 LYS A C 1
ATOM 3362 O O . LYS A 1 440 ? -8.852 -2.773 -12.602 1 98.81 440 LYS A O 1
ATOM 3367 N N . TYR A 1 441 ? -10.336 -3.791 -13.945 1 98.88 441 TYR A N 1
ATOM 3368 C CA . TYR A 1 441 ? -9.32 -4.5 -14.719 1 98.88 441 TYR A CA 1
ATOM 3369 C C . TYR A 1 441 ? -8.453 -3.521 -15.508 1 98.88 441 TYR A C 1
ATOM 3371 O O . TYR A 1 441 ? -7.234 -3.695 -15.594 1 98.88 441 TYR A O 1
ATOM 3379 N N . LYS A 1 442 ? -9.094 -2.531 -16.062 1 98.62 442 LYS A N 1
ATOM 3380 C CA . LYS A 1 442 ? -8.328 -1.489 -16.75 1 98.62 442 LYS A CA 1
ATOM 3381 C C . LYS A 1 442 ? -7.363 -0.798 -15.789 1 98.62 442 LYS A C 1
ATOM 3383 O O . LYS A 1 442 ? -6.219 -0.514 -16.156 1 98.62 442 LYS A O 1
ATOM 3388 N N . ILE A 1 443 ? -7.82 -0.462 -14.609 1 98.81 443 ILE A N 1
ATOM 3389 C CA . ILE A 1 443 ? -6.977 0.156 -13.594 1 98.81 443 ILE A CA 1
ATOM 3390 C C . ILE A 1 443 ? -5.832 -0.788 -13.227 1 98.81 443 ILE A C 1
ATOM 3392 O O . ILE A 1 443 ? -4.676 -0.37 -13.156 1 98.81 443 ILE A O 1
ATOM 3396 N N . PHE A 1 444 ? -6.191 -2.062 -13.094 1 98.69 444 PHE A N 1
ATOM 3397 C CA . PHE A 1 444 ? -5.195 -3.084 -12.797 1 98.69 444 PHE A CA 1
ATOM 3398 C C . PHE A 1 444 ? -4.074 -3.07 -13.828 1 98.69 444 PHE A C 1
ATOM 3400 O O . PHE A 1 444 ? -2.895 -3.047 -13.469 1 98.69 444 PHE A O 1
ATOM 3407 N N . ARG A 1 445 ? -4.355 -3.084 -15.023 1 98.5 445 ARG A N 1
ATOM 3408 C CA . ARG A 1 445 ? -3.375 -3.068 -16.109 1 98.5 445 ARG A CA 1
ATOM 3409 C C . ARG A 1 445 ? -2.537 -1.793 -16.062 1 98.5 445 ARG A C 1
ATOM 3411 O O . ARG A 1 445 ? -1.33 -1.828 -16.312 1 98.5 445 ARG A O 1
ATOM 3418 N N . SER A 1 446 ? -3.152 -0.731 -15.734 1 98.38 446 SER A N 1
ATOM 3419 C CA . SER A 1 446 ? -2.463 0.554 -15.719 1 98.38 446 SER A CA 1
ATOM 3420 C C . SER A 1 446 ? -1.452 0.623 -14.578 1 98.38 446 SER A C 1
ATOM 3422 O O . SER A 1 446 ? -0.438 1.316 -14.68 1 98.38 446 SER A O 1
ATOM 3424 N N . LEU A 1 447 ? -1.706 -0.007 -13.469 1 98.62 447 LEU A N 1
ATOM 3425 C CA . LEU A 1 447 ? -0.784 0.002 -12.344 1 98.62 447 LEU A CA 1
ATOM 3426 C C . LEU A 1 447 ? 0.565 -0.59 -12.734 1 98.62 447 LEU A C 1
ATOM 3428 O O . LEU A 1 447 ? 1.613 -0.075 -12.336 1 98.62 447 LEU A O 1
ATOM 3432 N N . TYR A 1 448 ? 0.547 -1.699 -13.484 1 98.19 448 TYR A N 1
ATOM 3433 C CA . TYR A 1 448 ? 1.8 -2.287 -13.953 1 98.19 448 TYR A CA 1
ATOM 3434 C C . TYR A 1 448 ? 2.537 -1.334 -14.883 1 98.19 448 TYR A C 1
ATOM 3436 O O . TYR A 1 448 ? 3.754 -1.164 -14.773 1 98.19 448 TYR A O 1
ATOM 3444 N N . GLU A 1 449 ? 1.803 -0.734 -15.812 1 97.94 449 GLU A N 1
ATOM 3445 C CA . GLU A 1 449 ? 2.414 0.204 -16.75 1 97.94 449 GLU A CA 1
ATOM 3446 C C . GLU A 1 449 ? 3.07 1.37 -16.016 1 97.94 449 GLU A C 1
ATOM 3448 O O . GLU A 1 449 ? 4.148 1.826 -16.406 1 97.94 449 GLU A O 1
ATOM 3453 N N . GLN A 1 450 ? 2.453 1.814 -15 1 97.38 450 GLN A N 1
ATOM 3454 C CA . GLN A 1 450 ? 3.002 2.904 -14.195 1 97.38 450 GLN A CA 1
ATOM 3455 C C . GLN A 1 450 ? 4.297 2.482 -13.508 1 97.38 450 GLN A C 1
ATOM 3457 O O . GLN A 1 450 ? 5.238 3.271 -13.406 1 97.38 450 GLN A O 1
ATOM 3462 N N . GLN A 1 451 ? 4.312 1.315 -13 1 97.62 451 GLN A N 1
ATOM 3463 C CA . GLN A 1 451 ? 5.516 0.817 -12.344 1 97.62 451 GLN A CA 1
ATOM 3464 C C . GLN A 1 451 ? 6.699 0.79 -13.305 1 97.62 451 GLN A C 1
ATOM 3466 O O . GLN A 1 451 ? 7.832 1.086 -12.914 1 97.62 451 GLN A O 1
ATOM 3471 N N . LEU A 1 452 ? 6.426 0.43 -14.578 1 97.88 452 LEU A N 1
ATOM 3472 C CA . LEU A 1 452 ? 7.484 0.446 -15.586 1 97.88 452 LEU A CA 1
ATOM 3473 C C . LEU A 1 452 ? 8.023 1.858 -15.781 1 97.88 452 LEU A C 1
ATOM 3475 O O . LEU A 1 452 ? 9.234 2.053 -15.898 1 97.88 452 LEU A O 1
ATOM 3479 N N . SER A 1 453 ? 7.125 2.783 -15.812 1 97.81 453 SER A N 1
ATOM 3480 C CA . SER A 1 453 ? 7.523 4.18 -15.945 1 97.81 453 SER A CA 1
ATOM 3481 C C . SER A 1 453 ? 8.359 4.633 -14.75 1 97.81 453 SER A C 1
ATOM 3483 O O . SER A 1 453 ? 9.367 5.328 -14.922 1 97.81 453 SER A O 1
ATOM 3485 N N . HIS A 1 454 ? 7.98 4.285 -13.547 1 98.12 454 HIS A N 1
ATOM 3486 C CA . HIS A 1 454 ? 8.734 4.617 -12.344 1 98.12 454 HIS A CA 1
ATOM 3487 C C . HIS A 1 454 ? 10.148 4.039 -12.398 1 98.12 454 HIS A C 1
ATOM 3489 O O . HIS A 1 454 ? 11.117 4.727 -12.078 1 98.12 454 HIS A O 1
ATOM 3495 N N . ARG A 1 455 ? 10.219 2.754 -12.789 1 97.44 455 ARG A N 1
ATOM 3496 C CA . ARG A 1 455 ? 11.516 2.086 -12.867 1 97.44 455 ARG A CA 1
ATOM 3497 C C . ARG A 1 455 ? 12.438 2.793 -13.852 1 97.44 455 ARG A C 1
ATOM 3499 O O . ARG A 1 455 ? 13.633 2.959 -13.586 1 97.44 455 ARG A O 1
ATOM 3506 N N . SER A 1 456 ? 11.891 3.184 -14.984 1 97.69 456 SER A N 1
ATOM 3507 C CA . SER A 1 456 ? 12.664 3.893 -15.992 1 97.69 456 SER A CA 1
ATOM 3508 C C . SER A 1 456 ? 13.148 5.242 -15.477 1 97.69 456 SER A C 1
ATOM 3510 O O . SER A 1 456 ? 14.312 5.605 -15.672 1 97.69 456 SER A O 1
ATOM 3512 N N . THR A 1 457 ? 12.281 5.969 -14.844 1 97.69 457 THR A N 1
ATOM 3513 C CA . THR A 1 457 ? 12.617 7.273 -14.273 1 97.69 457 THR A CA 1
ATOM 3514 C C . THR A 1 457 ? 13.734 7.145 -13.242 1 97.69 457 THR A C 1
ATOM 3516 O O . THR A 1 457 ? 14.68 7.93 -13.25 1 97.69 457 THR A O 1
ATOM 3519 N N . MET A 1 458 ? 13.664 6.164 -12.398 1 97.44 458 MET A N 1
ATOM 3520 C CA . MET A 1 458 ? 14.656 5.98 -11.344 1 97.44 458 MET A CA 1
ATOM 3521 C C . MET A 1 458 ? 15.992 5.52 -11.922 1 97.44 458 MET A C 1
ATOM 3523 O O . MET A 1 458 ? 17.047 5.934 -11.453 1 97.44 458 MET A O 1
ATOM 3527 N N . ALA A 1 459 ? 15.898 4.602 -12.938 1 96 459 ALA A N 1
ATOM 3528 C CA . ALA A 1 459 ? 17.125 4.148 -13.594 1 96 459 ALA A CA 1
ATOM 3529 C C . ALA A 1 459 ? 17.891 5.324 -14.18 1 96 459 ALA A C 1
ATOM 3531 O O . ALA A 1 459 ? 19.125 5.375 -14.102 1 96 459 ALA A O 1
ATOM 3532 N N . GLN A 1 460 ? 17.234 6.262 -14.758 1 95.31 460 GLN A N 1
ATOM 3533 C CA . GLN A 1 460 ? 17.859 7.449 -15.336 1 95.31 460 GLN A CA 1
ATOM 3534 C C . GLN A 1 460 ? 18.438 8.344 -14.25 1 95.31 460 GLN A C 1
ATOM 3536 O O . GLN A 1 460 ? 19.516 8.922 -14.43 1 95.31 460 GLN A O 1
ATOM 3541 N N . ALA A 1 461 ? 17.766 8.445 -13.148 1 95.12 461 ALA A N 1
ATOM 3542 C CA . ALA A 1 461 ? 18.188 9.328 -12.062 1 95.12 461 ALA A CA 1
ATOM 3543 C C . ALA A 1 461 ? 19.422 8.789 -11.367 1 95.12 461 ALA A C 1
ATOM 3545 O O . ALA A 1 461 ? 20.219 9.562 -10.828 1 95.12 461 ALA A O 1
ATOM 3546 N N . LEU A 1 462 ? 19.625 7.512 -11.383 1 92.88 462 LEU A N 1
ATOM 3547 C CA . LEU A 1 462 ? 20.719 6.895 -10.633 1 92.88 462 LEU A CA 1
ATOM 3548 C C . LEU A 1 462 ? 21.906 6.633 -11.539 1 92.88 462 LEU A C 1
ATOM 3550 O O . LEU A 1 462 ? 22.922 6.09 -11.094 1 92.88 462 LEU A O 1
ATOM 3554 N N . GLN A 1 463 ? 21.891 7.023 -12.82 1 86.62 463 GLN A N 1
ATOM 3555 C CA . GLN A 1 463 ? 23.047 6.984 -13.711 1 86.62 463 GLN A CA 1
ATOM 3556 C C . GLN A 1 463 ? 23.953 8.188 -13.477 1 86.62 463 GLN A C 1
ATOM 3558 O O . GLN A 1 463 ? 23.484 9.281 -13.156 1 86.62 463 GLN A O 1
ATOM 3563 N N . VAL B 1 1 ? -18.203 15.547 20.406 1 61.5 1 VAL B N 1
ATOM 3564 C CA . VAL B 1 1 ? -19.656 15.555 20.422 1 61.5 1 VAL B CA 1
ATOM 3565 C C . VAL B 1 1 ? -20.188 14.195 19.969 1 61.5 1 VAL B C 1
ATOM 3567 O O . VAL B 1 1 ? -19.859 13.727 18.875 1 61.5 1 VAL B O 1
ATOM 3570 N N . SER B 1 2 ? -20.734 13.617 20.891 1 64.94 2 SER B N 1
ATOM 3571 C CA . SER B 1 2 ? -21.203 12.25 20.688 1 64.94 2 SER B CA 1
ATOM 3572 C C . SER B 1 2 ? -22.406 12.203 19.734 1 64.94 2 SER B C 1
ATOM 3574 O O . SER B 1 2 ? -23.203 13.133 19.688 1 64.94 2 SER B O 1
ATOM 3576 N N . TRP B 1 3 ? -22.531 11.242 19.078 1 65.38 3 TRP B N 1
ATOM 3577 C CA . TRP B 1 3 ? -23.625 11.031 18.141 1 65.38 3 TRP B CA 1
ATOM 3578 C C . TRP B 1 3 ? -24.953 10.945 18.875 1 65.38 3 TRP B C 1
ATOM 3580 O O . TRP B 1 3 ? -26 11.258 18.312 1 65.38 3 TRP B O 1
ATOM 3590 N N . ASN B 1 4 ? -24.906 10.555 20.094 1 61.94 4 ASN B N 1
ATOM 3591 C CA . ASN B 1 4 ? -26.141 10.383 20.859 1 61.94 4 ASN B CA 1
ATOM 3592 C C . ASN B 1 4 ? -26.469 11.641 21.656 1 61.94 4 ASN B C 1
ATOM 3594 O O . ASN B 1 4 ? -27.438 11.656 22.406 1 61.94 4 ASN B O 1
ATOM 3598 N N . GLY B 1 5 ? -25.766 12.609 21.516 1 62.03 5 GLY B N 1
ATOM 3599 C CA . GLY B 1 5 ? -26.031 13.867 22.188 1 62.03 5 GLY B CA 1
ATOM 3600 C C . GLY B 1 5 ? -25.594 13.875 23.641 1 62.03 5 GLY B C 1
ATOM 3601 O O . GLY B 1 5 ? -26.062 14.695 24.438 1 62.03 5 GLY B O 1
ATOM 3602 N N . ASP B 1 6 ? -24.844 12.969 24 1 66.31 6 ASP B N 1
ATOM 3603 C CA . ASP B 1 6 ? -24.297 12.922 25.344 1 66.31 6 ASP B CA 1
ATOM 3604 C C . ASP B 1 6 ? -23.531 14.195 25.672 1 66.31 6 ASP B C 1
ATOM 3606 O O . ASP B 1 6 ? -22.5 14.492 25.031 1 66.31 6 ASP B O 1
ATOM 3610 N N . SER B 1 7 ? -23.969 14.969 26.656 1 69.75 7 SER B N 1
ATOM 3611 C CA . SER B 1 7 ? -23.391 16.266 27 1 69.75 7 SER B CA 1
ATOM 3612 C C . SER B 1 7 ? -21.969 16.125 27.516 1 69.75 7 SER B C 1
ATOM 3614 O O . SER B 1 7 ? -21.203 17.094 27.547 1 69.75 7 SER B O 1
ATOM 3616 N N . ARG B 1 8 ? -21.703 14.734 27.812 1 66.94 8 ARG B N 1
ATOM 3617 C CA . ARG B 1 8 ? -20.344 14.469 28.281 1 66.94 8 ARG B CA 1
ATOM 3618 C C . ARG B 1 8 ? -19.359 14.43 27.109 1 66.94 8 ARG B C 1
ATOM 3620 O O . ARG B 1 8 ? -18.156 14.547 27.312 1 66.94 8 ARG B O 1
ATOM 3627 N N . ARG B 1 9 ? -19.875 14.508 25.891 1 70.75 9 ARG B N 1
ATOM 3628 C CA . ARG B 1 9 ? -19.062 14.469 24.672 1 70.75 9 ARG B CA 1
ATOM 3629 C C . ARG B 1 9 ? -19.375 15.664 23.766 1 70.75 9 ARG B C 1
ATOM 3631 O O . ARG B 1 9 ? -20.141 15.539 22.812 1 70.75 9 ARG B O 1
ATOM 3638 N N . ASP B 1 10 ? -18.688 16.734 24.125 1 82.25 10 ASP B N 1
ATOM 3639 C CA . ASP B 1 10 ? -19.047 18 23.5 1 82.25 10 ASP B CA 1
ATOM 3640 C C . ASP B 1 10 ? -17.875 18.594 22.703 1 82.25 10 ASP B C 1
ATOM 3642 O O . ASP B 1 10 ? -17.844 19.797 22.438 1 82.25 10 ASP B O 1
ATOM 3646 N N . ILE B 1 11 ? -16.844 17.719 22.375 1 87.56 11 ILE B N 1
ATOM 3647 C CA . ILE B 1 11 ? -15.688 18.188 21.625 1 87.56 11 ILE B CA 1
ATOM 3648 C C . ILE B 1 11 ? -15.594 17.438 20.297 1 87.56 11 ILE B C 1
ATOM 3650 O O . ILE B 1 11 ? -15.742 16.219 20.25 1 87.56 11 ILE B O 1
ATOM 3654 N N . ILE B 1 12 ? -15.461 18.141 19.219 1 87.19 12 ILE B N 1
ATOM 3655 C CA . ILE B 1 12 ? -15.102 17.547 17.938 1 87.19 12 ILE B CA 1
ATOM 3656 C C . ILE B 1 12 ? -13.656 17.891 17.594 1 87.19 12 ILE B C 1
ATOM 3658 O O . ILE B 1 12 ? -13.297 19.062 17.469 1 87.19 12 ILE B O 1
ATOM 3662 N N . VAL B 1 13 ? -12.852 16.859 17.406 1 87.56 13 VAL B N 1
ATOM 3663 C CA . VAL B 1 13 ? -11.422 17.062 17.156 1 87.56 13 VAL B CA 1
ATOM 3664 C C . VAL B 1 13 ? -11.211 17.5 15.711 1 87.56 13 VAL B C 1
ATOM 3666 O O . VAL B 1 13 ? -12.016 17.172 14.828 1 87.56 13 VAL B O 1
ATOM 3669 N N . TRP B 1 14 ? -10.172 18.25 15.461 1 85.81 14 TRP B N 1
ATOM 3670 C CA . TRP B 1 14 ? -9.898 18.859 14.164 1 85.81 14 TRP B CA 1
ATOM 3671 C C . TRP B 1 14 ? -9.789 17.797 13.078 1 85.81 14 TRP B C 1
ATOM 3673 O O . TRP B 1 14 ? -10.234 18 11.945 1 85.81 14 TRP B O 1
ATOM 3683 N N . MET B 1 15 ? -9.273 16.641 13.406 1 87.38 15 MET B N 1
ATOM 3684 C CA . MET B 1 15 ? -8.969 15.609 12.422 1 87.38 15 MET B CA 1
ATOM 3685 C C . MET B 1 15 ? -10.227 14.844 12.023 1 87.38 15 MET B C 1
ATOM 3687 O O . MET B 1 15 ? -10.18 13.992 11.141 1 87.38 15 MET B O 1
ATOM 3691 N N . ASP B 1 16 ? -11.375 15.148 12.633 1 88.62 16 ASP B N 1
ATOM 3692 C CA . ASP B 1 16 ? -12.641 14.477 12.344 1 88.62 16 ASP B CA 1
ATOM 3693 C C . ASP B 1 16 ? -13.203 14.922 10.992 1 88.62 16 ASP B C 1
ATOM 3695 O O . ASP B 1 16 ? -13.461 16.109 10.781 1 88.62 16 ASP B O 1
ATOM 3699 N N . HIS B 1 17 ? -13.422 13.992 10.109 1 87 17 HIS B N 1
ATOM 3700 C CA . HIS B 1 17 ? -13.891 14.305 8.766 1 87 17 HIS B CA 1
ATOM 3701 C C . HIS B 1 17 ? -15.367 13.953 8.602 1 87 17 HIS B C 1
ATOM 3703 O O . HIS B 1 17 ? -15.828 13.688 7.488 1 87 17 HIS B O 1
ATOM 3709 N N . ARG B 1 18 ? -16.172 14 9.578 1 88.88 18 ARG B N 1
ATOM 3710 C CA . ARG B 1 18 ? -17.578 13.617 9.547 1 88.88 18 ARG B CA 1
ATOM 3711 C C . ARG B 1 18 ? -18.391 14.578 8.672 1 88.88 18 ARG B C 1
ATOM 3713 O O . ARG B 1 18 ? -19.438 14.211 8.148 1 88.88 18 ARG B O 1
ATOM 3720 N N . ALA B 1 19 ? -17.844 15.781 8.445 1 92.69 19 ALA B N 1
ATOM 3721 C CA . ALA B 1 19 ? -18.594 16.844 7.789 1 92.69 19 ALA B CA 1
ATOM 3722 C C . ALA B 1 19 ? -18.203 16.969 6.32 1 92.69 19 ALA B C 1
ATOM 3724 O O . ALA B 1 19 ? -18.141 18.078 5.781 1 92.69 19 ALA B O 1
ATOM 3725 N N . LEU B 1 20 ? -17.953 15.883 5.648 1 90.5 20 LEU B N 1
ATOM 3726 C CA . LEU B 1 20 ? -17.531 15.883 4.25 1 90.5 20 LEU B CA 1
ATOM 3727 C C . LEU B 1 20 ? -18.641 16.438 3.361 1 90.5 20 LEU B C 1
ATOM 3729 O O . LEU B 1 20 ? -18.391 17.312 2.518 1 90.5 20 LEU B O 1
ATOM 3733 N N . ASP B 1 21 ? -19.891 16.016 3.574 1 93.56 21 ASP B N 1
ATOM 3734 C CA . ASP B 1 21 ? -21.016 16.484 2.777 1 93.56 21 ASP B CA 1
ATOM 3735 C C . ASP B 1 21 ? -21.266 17.969 2.984 1 93.56 21 ASP B C 1
ATOM 3737 O O . ASP B 1 21 ? -21.547 18.703 2.031 1 93.56 21 ASP B O 1
ATOM 3741 N N . GLN B 1 22 ? -21.203 18.406 4.215 1 94.56 22 GLN B N 1
ATOM 3742 C CA . GLN B 1 22 ? -21.391 19.812 4.547 1 94.56 22 GLN B CA 1
ATOM 3743 C C . GLN B 1 22 ? -20.328 20.688 3.893 1 94.56 22 GLN B C 1
ATOM 3745 O O . GLN B 1 22 ? -20.625 21.75 3.365 1 94.56 22 GLN B O 1
ATOM 3750 N N . ALA B 1 23 ? -19.062 20.188 3.949 1 93.06 23 ALA B N 1
ATOM 3751 C CA . ALA B 1 23 ? -17.984 20.922 3.311 1 93.06 23 ALA B CA 1
ATOM 3752 C C . ALA B 1 23 ? -18.219 21.078 1.812 1 93.06 23 ALA B C 1
ATOM 3754 O O . ALA B 1 23 ? -18.031 22.156 1.251 1 93.06 23 ALA B O 1
ATOM 3755 N N . GLU B 1 24 ? -18.672 20.031 1.187 1 93.62 24 GLU B N 1
ATOM 3756 C CA . GLU B 1 24 ? -18.953 20.047 -0.245 1 93.62 24 GLU B CA 1
ATOM 3757 C C . GLU B 1 24 ? -20.078 21.047 -0.57 1 93.62 24 GLU B C 1
ATOM 3759 O O . GLU B 1 24 ? -19.984 21.781 -1.549 1 93.62 24 GLU B O 1
ATOM 3764 N N . ARG B 1 25 ? -21.094 21.062 0.172 1 94.62 25 ARG B N 1
ATOM 3765 C CA . ARG B 1 25 ? -22.219 21.969 -0.045 1 94.62 25 ARG B CA 1
ATOM 3766 C C . ARG B 1 25 ? -21.797 23.422 0.155 1 94.62 25 ARG B C 1
ATOM 3768 O O . ARG B 1 25 ? -22.203 24.297 -0.615 1 94.62 25 ARG B O 1
ATOM 3775 N N . ILE B 1 26 ? -21.062 23.656 1.174 1 93.44 26 ILE B N 1
ATOM 3776 C CA . ILE B 1 26 ? -20.578 25 1.422 1 93.44 26 ILE B CA 1
ATOM 3777 C C . ILE B 1 26 ? -19.734 25.469 0.24 1 93.44 26 ILE B C 1
ATOM 3779 O O . ILE B 1 26 ? -19.875 26.594 -0.232 1 93.44 26 ILE B O 1
ATOM 3783 N N . ASN B 1 27 ? -18.906 24.578 -0.243 1 92.81 27 ASN B N 1
ATOM 3784 C CA . ASN B 1 27 ? -18 24.922 -1.343 1 92.81 27 ASN B CA 1
ATOM 3785 C C . ASN B 1 27 ? -18.766 25.172 -2.635 1 92.81 27 ASN B C 1
ATOM 3787 O O . ASN B 1 27 ? -18.312 25.938 -3.49 1 92.81 27 ASN B O 1
ATOM 3791 N N . SER B 1 28 ? -19.922 24.656 -2.738 1 92.44 28 SER B N 1
ATOM 3792 C CA . SER B 1 28 ? -20.734 24.828 -3.938 1 92.44 28 SER B CA 1
ATOM 3793 C C . SER B 1 28 ? -21.328 26.234 -4.012 1 92.44 28 SER B C 1
ATOM 3795 O O . SER B 1 28 ? -21.734 26.672 -5.082 1 92.44 28 SER B O 1
ATOM 3797 N N . HIS B 1 29 ? -21.422 26.969 -2.943 1 88.88 29 HIS B N 1
ATOM 3798 C CA . HIS B 1 29 ? -21.938 28.328 -2.924 1 88.88 29 HIS B CA 1
ATOM 3799 C C . HIS B 1 29 ? -20.984 29.297 -3.598 1 88.88 29 HIS B C 1
ATOM 3801 O O . HIS B 1 29 ? -21.375 30.406 -3.965 1 88.88 29 HIS B O 1
ATOM 3807 N N . SER B 1 30 ? -19.797 29 -3.793 1 84.88 30 SER B N 1
ATOM 3808 C CA . SER B 1 30 ? -18.781 29.828 -4.418 1 84.88 30 SER B CA 1
ATOM 3809 C C . SER B 1 30 ? -18.703 31.219 -3.771 1 84.88 30 SER B C 1
ATOM 3811 O O . SER B 1 30 ? -18.609 32.219 -4.469 1 84.88 30 SER B O 1
ATOM 3813 N N . SER B 1 31 ? -18.906 31.297 -2.479 1 85.5 31 SER B N 1
ATOM 3814 C CA . SER B 1 31 ? -18.797 32.531 -1.719 1 85.5 31 SER B CA 1
ATOM 3815 C C . SER B 1 31 ? -17.406 33.156 -1.831 1 85.5 31 SER B C 1
ATOM 3817 O O . SER B 1 31 ? -16.406 32.406 -1.842 1 85.5 31 SER B O 1
ATOM 3819 N N . PRO B 1 32 ? -17.297 34.406 -1.819 1 84.19 32 PRO B N 1
ATOM 3820 C CA . PRO B 1 32 ? -15.992 35.062 -1.853 1 84.19 32 PRO B CA 1
ATOM 3821 C C . PRO B 1 32 ? -15.141 34.75 -0.626 1 84.19 32 PRO B C 1
ATOM 3823 O O . PRO B 1 32 ? -13.914 34.781 -0.7 1 84.19 32 PRO B O 1
ATOM 3826 N N . VAL B 1 33 ? -15.773 34.375 0.437 1 84.5 33 VAL B N 1
ATOM 3827 C CA . VAL B 1 33 ? -15.078 34.062 1.68 1 84.5 33 VAL B CA 1
ATOM 3828 C C . VAL B 1 33 ? -14.188 32.844 1.479 1 84.5 33 VAL B C 1
ATOM 3830 O O . VAL B 1 33 ? -13.156 32.719 2.131 1 84.5 33 VAL B O 1
ATOM 3833 N N . LEU B 1 34 ? -14.547 32.031 0.553 1 88.75 34 LEU B N 1
ATOM 3834 C CA . LEU B 1 34 ? -13.844 30.781 0.335 1 88.75 34 LEU B CA 1
ATOM 3835 C C . LEU B 1 34 ? -12.43 31.031 -0.193 1 88.75 34 LEU B C 1
ATOM 3837 O O . LEU B 1 34 ? -11.555 30.172 -0.07 1 88.75 34 LEU B O 1
ATOM 3841 N N . GLN B 1 35 ? -12.211 32.156 -0.73 1 88.38 35 GLN B N 1
ATOM 3842 C CA . GLN B 1 35 ? -10.883 32.5 -1.229 1 88.38 35 GLN B CA 1
ATOM 3843 C C . GLN B 1 35 ? -9.859 32.5 -0.1 1 88.38 35 GLN B C 1
ATOM 3845 O O . GLN B 1 35 ? -8.688 32.188 -0.313 1 88.38 35 GLN B O 1
ATOM 3850 N N . PHE B 1 36 ? -10.297 32.781 1.13 1 87.94 36 PHE B N 1
ATOM 3851 C CA . PHE B 1 36 ? -9.406 32.844 2.281 1 87.94 36 PHE B CA 1
ATOM 3852 C C . PHE B 1 36 ? -9.055 31.422 2.758 1 87.94 36 PHE B C 1
ATOM 3854 O O . PHE B 1 36 ? -8.164 31.25 3.6 1 87.94 36 PHE B O 1
ATOM 3861 N N . TYR B 1 37 ? -9.703 30.516 2.135 1 89 37 TYR B N 1
ATOM 3862 C CA . TYR B 1 37 ? -9.43 29.125 2.469 1 89 37 TYR B CA 1
ATOM 3863 C C . TYR B 1 37 ? -8.828 28.391 1.279 1 89 37 TYR B C 1
ATOM 3865 O O . TYR B 1 37 ? -8.922 27.156 1.192 1 89 37 TYR B O 1
ATOM 3873 N N . GLY B 1 38 ? -8.32 29.203 0.36 1 89.94 38 GLY B N 1
ATOM 3874 C CA . GLY B 1 38 ? -7.73 28.609 -0.83 1 89.94 38 GLY B CA 1
ATOM 3875 C C . GLY B 1 38 ? -8.766 28.156 -1.847 1 89.94 38 GLY B C 1
ATOM 3876 O O . GLY B 1 38 ? -8.484 27.328 -2.703 1 89.94 38 GLY B O 1
ATOM 3877 N N . GLY B 1 39 ? -9.977 28.578 -1.669 1 89.81 39 GLY B N 1
ATOM 3878 C CA . GLY B 1 39 ? -11.039 28.297 -2.621 1 89.81 39 GLY B CA 1
ATOM 3879 C C . GLY B 1 39 ? -12.062 27.312 -2.092 1 89.81 39 GLY B C 1
ATOM 3880 O O . GLY B 1 39 ? -13.164 27.188 -2.645 1 89.81 39 GLY B O 1
ATOM 3881 N N . SER B 1 40 ? -11.719 26.641 -1.039 1 90.38 40 SER B N 1
ATOM 3882 C CA . SER B 1 40 ? -12.633 25.656 -0.482 1 90.38 40 SER B CA 1
ATOM 3883 C C . SER B 1 40 ? -12.375 25.422 1.002 1 90.38 40 SER B C 1
ATOM 3885 O O . SER B 1 40 ? -11.227 25.484 1.449 1 90.38 40 SER B O 1
ATOM 3887 N N . VAL B 1 41 ? -13.492 25.141 1.679 1 89.81 41 VAL B N 1
ATOM 3888 C CA . VAL B 1 41 ? -13.328 24.797 3.086 1 89.81 41 VAL B CA 1
ATOM 3889 C C . VAL B 1 41 ? -13.062 23.297 3.213 1 89.81 41 VAL B C 1
ATOM 3891 O O . VAL B 1 41 ? -13.508 22.5 2.375 1 89.81 41 VAL B O 1
ATOM 3894 N N . SER B 1 42 ? -12.289 22.984 4.234 1 90.56 42 SER B N 1
ATOM 3895 C CA . SER B 1 42 ? -12.016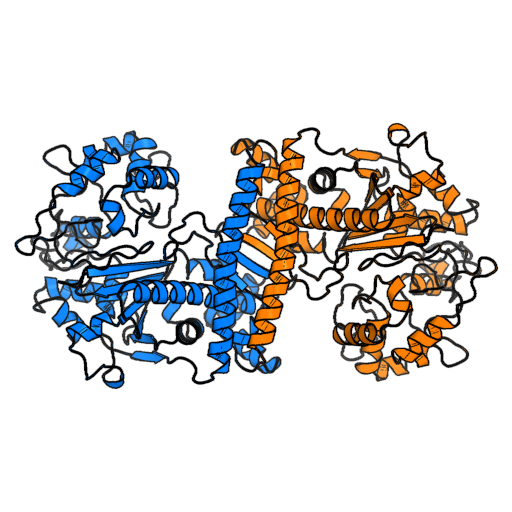 21.609 4.602 1 90.56 42 SER B CA 1
ATOM 3896 C C . SER B 1 42 ? -13 21.109 5.652 1 90.56 42 SER B C 1
ATOM 3898 O O . SER B 1 42 ? -13.5 21.891 6.465 1 90.56 42 SER B O 1
ATOM 3900 N N . PRO B 1 43 ? -13.281 19.766 5.625 1 91.19 43 PRO B N 1
ATOM 3901 C CA . PRO B 1 43 ? -14.125 19.234 6.703 1 91.19 43 PRO B CA 1
ATOM 3902 C C . PRO B 1 43 ? -13.484 19.391 8.078 1 91.19 43 PRO B C 1
ATOM 3904 O O . PRO B 1 43 ? -14.156 19.203 9.102 1 91.19 43 PRO B O 1
ATOM 3907 N N . GLU B 1 44 ? -12.258 19.766 8.086 1 88.44 44 GLU B N 1
ATOM 3908 C CA . GLU B 1 44 ? -11.547 19.953 9.344 1 88.44 44 GLU B CA 1
ATOM 3909 C C . GLU B 1 44 ? -11.93 21.281 10 1 88.44 44 GLU B C 1
ATOM 3911 O O . GLU B 1 44 ? -11.656 21.5 11.18 1 88.44 44 GLU B O 1
ATOM 3916 N N . MET B 1 45 ? -12.602 22.109 9.297 1 88.81 45 MET B N 1
ATOM 3917 C CA . MET B 1 45 ? -12.852 23.469 9.75 1 88.81 45 MET B CA 1
ATOM 3918 C C . MET B 1 45 ? -14.156 23.562 10.523 1 88.81 45 MET B C 1
ATOM 3920 O O . MET B 1 45 ? -14.992 22.656 10.453 1 88.81 45 MET B O 1
ATOM 3924 N N . GLN B 1 46 ? -14.375 24.656 11.211 1 88 46 GLN B N 1
ATOM 3925 C CA . GLN B 1 46 ? -15.484 24.875 12.141 1 88 46 GLN B CA 1
ATOM 3926 C C . GLN B 1 46 ? -16.812 24.938 11.398 1 88 46 GLN B C 1
ATOM 3928 O O . GLN B 1 46 ? -17.797 24.312 11.805 1 88 46 GLN B O 1
ATOM 3933 N N . ALA B 1 47 ? -16.859 25.609 10.258 1 88.44 47 ALA B N 1
ATOM 3934 C CA . ALA B 1 47 ? -18.125 25.875 9.578 1 88.44 47 ALA B CA 1
ATOM 3935 C C . ALA B 1 47 ? -18.797 24.578 9.141 1 88.44 47 ALA B C 1
ATOM 3937 O O . ALA B 1 47 ? -19.969 24.328 9.461 1 88.44 47 ALA B O 1
ATOM 3938 N N . PRO B 1 48 ? -18.031 23.688 8.43 1 92.69 48 PRO B N 1
ATOM 3939 C CA . PRO B 1 48 ? -18.672 22.422 8.055 1 92.69 48 PRO B CA 1
ATOM 3940 C C . PRO B 1 48 ? -19.094 21.594 9.273 1 92.69 48 PRO B C 1
ATOM 3942 O O . PRO B 1 48 ? -20.156 20.953 9.25 1 92.69 48 PRO B O 1
ATOM 3945 N N . LYS B 1 49 ? -18.344 21.625 10.328 1 92.31 49 LYS B N 1
ATOM 3946 C CA . LYS B 1 49 ? -18.656 20.844 11.516 1 92.31 49 LYS B CA 1
ATOM 3947 C C . LYS B 1 49 ? -19.875 21.406 12.25 1 92.31 49 LYS B C 1
ATOM 3949 O O . LYS B 1 49 ? -20.703 20.656 12.766 1 92.31 49 LYS B O 1
ATOM 3954 N N . LEU B 1 50 ? -20 22.734 12.328 1 91.12 50 LEU B N 1
ATOM 3955 C CA . LEU B 1 50 ? -21.172 23.359 12.93 1 91.12 50 LEU B CA 1
ATOM 3956 C C . LEU B 1 50 ? -22.438 23.016 12.125 1 91.12 50 LEU B C 1
ATOM 3958 O O . LEU B 1 50 ? -23.469 22.719 12.703 1 91.12 50 LEU B O 1
ATOM 3962 N N . LEU B 1 51 ? -22.281 23.109 10.812 1 93.69 51 LEU B N 1
ATOM 3963 C CA . LEU B 1 51 ? -23.406 22.75 9.961 1 93.69 51 LEU B CA 1
ATOM 3964 C C . LEU B 1 51 ? -23.812 21.297 10.18 1 93.69 51 LEU B C 1
ATOM 3966 O O . LEU B 1 51 ? -25 20.984 10.203 1 93.69 51 LEU B O 1
ATOM 3970 N N . TRP B 1 52 ? -22.859 20.422 10.336 1 94.12 52 TRP B N 1
ATOM 3971 C CA . TRP B 1 52 ? -23.125 19.016 10.609 1 94.12 52 TRP B CA 1
ATOM 3972 C C . TRP B 1 52 ? -23.875 18.844 11.922 1 94.12 52 TRP B C 1
ATOM 3974 O O . TRP B 1 52 ? -24.844 18.078 12 1 94.12 52 TRP B O 1
ATOM 3984 N N . VAL B 1 53 ? -23.484 19.547 13 1 92.5 53 VAL B N 1
ATOM 3985 C CA . VAL B 1 53 ? -24.125 19.469 14.305 1 92.5 53 VAL B CA 1
ATOM 3986 C C . VAL B 1 53 ? -25.578 19.953 14.195 1 92.5 53 VAL B C 1
ATOM 3988 O O . VAL B 1 53 ? -26.484 19.328 14.742 1 92.5 53 VAL B O 1
ATOM 3991 N N . LYS B 1 54 ? -25.75 21.031 13.531 1 92.81 54 LYS B N 1
ATOM 3992 C CA . LYS B 1 54 ? -27.094 21.578 13.344 1 92.81 54 LYS B CA 1
ATOM 3993 C C . LYS B 1 54 ? -28.016 20.562 12.672 1 92.81 54 LYS B C 1
ATOM 3995 O O . LYS B 1 54 ? -29.172 20.438 13.047 1 92.81 54 LYS B O 1
ATOM 4000 N N . GLU B 1 55 ? -27.516 19.859 11.75 1 94.5 55 GLU B N 1
ATOM 4001 C CA . GLU B 1 55 ? -28.312 18.938 10.938 1 94.5 55 GLU B CA 1
ATOM 4002 C C . GLU B 1 55 ? -28.5 17.594 11.633 1 94.5 55 GLU B C 1
ATOM 4004 O O . GLU B 1 55 ? -29.531 16.938 11.445 1 94.5 55 GLU B O 1
ATOM 4009 N N . ASN B 1 56 ? -27.547 17.172 12.43 1 92.12 56 ASN B N 1
ATOM 4010 C CA . ASN B 1 56 ? -27.547 15.805 12.93 1 92.12 56 ASN B CA 1
ATOM 4011 C C . ASN B 1 56 ? -27.828 15.75 14.422 1 92.12 56 ASN B C 1
ATOM 4013 O O . ASN B 1 56 ? -28.266 14.727 14.945 1 92.12 56 ASN B O 1
ATOM 4017 N N . LEU B 1 57 ? -27.562 16.844 15.125 1 90.69 57 LEU B N 1
ATOM 4018 C CA . LEU B 1 57 ? -27.75 16.891 16.578 1 90.69 57 LEU B CA 1
ATOM 4019 C C . LEU B 1 57 ? -28.578 18.109 16.969 1 90.69 57 LEU B C 1
ATOM 4021 O O . LEU B 1 57 ? -28.078 19 17.688 1 90.69 57 LEU B O 1
ATOM 4025 N N . GLN B 1 58 ? -29.812 18.062 16.719 1 88.81 58 GLN B N 1
ATOM 4026 C CA . GLN B 1 58 ? -30.703 19.219 16.859 1 88.81 58 GLN B CA 1
ATOM 4027 C C . GLN B 1 58 ? -30.859 19.594 18.328 1 88.81 58 GLN B C 1
ATOM 4029 O O . GLN B 1 58 ? -30.922 20.781 18.656 1 88.81 58 GLN B O 1
ATOM 4034 N N . LYS B 1 59 ? -30.969 18.625 19.141 1 86.5 59 LYS B N 1
ATOM 4035 C CA . LYS B 1 59 ? -31.109 18.906 20.562 1 86.5 59 LYS B CA 1
ATOM 4036 C C . LYS B 1 59 ? -29.891 19.656 21.109 1 86.5 59 LYS B C 1
ATOM 4038 O O . LYS B 1 59 ? -30.031 20.656 21.828 1 86.5 59 LYS B O 1
ATOM 4043 N N . THR B 1 60 ? -28.766 19.172 20.734 1 86.31 60 THR B N 1
ATOM 4044 C CA . THR B 1 60 ? -27.531 19.828 21.141 1 86.31 60 THR B CA 1
ATOM 4045 C C . THR B 1 60 ? -27.453 21.25 20.562 1 86.31 60 THR B C 1
ATOM 4047 O O . THR B 1 60 ? -27.047 22.188 21.266 1 86.31 60 THR B O 1
ATOM 4050 N N . TRP B 1 61 ? -27.812 21.406 19.344 1 89.06 61 TRP B N 1
ATOM 4051 C CA . TRP B 1 61 ? -27.75 22.703 18.672 1 89.06 61 TRP B CA 1
ATOM 4052 C C . TRP B 1 61 ? -28.609 23.734 19.375 1 89.06 61 TRP B C 1
ATOM 4054 O O . TRP B 1 61 ? -28.203 24.891 19.547 1 89.06 61 TRP B O 1
ATOM 4064 N N . SER B 1 62 ? -29.75 23.312 19.828 1 85.56 62 SER B N 1
ATOM 4065 C CA . SER B 1 62 ? -30.719 24.219 20.422 1 85.56 62 SER B CA 1
ATOM 4066 C C . SER B 1 62 ? -30.297 24.609 21.844 1 85.56 62 SER B C 1
ATOM 4068 O O . SER B 1 62 ? -30.609 25.703 22.312 1 85.56 62 SER B O 1
ATOM 4070 N N . MET B 1 63 ? -29.562 23.812 22.422 1 84.19 63 MET B N 1
ATOM 4071 C CA . MET B 1 63 ? -29.281 24 23.844 1 84.19 63 MET B CA 1
ATOM 4072 C C . MET B 1 63 ? -27.922 24.672 24.047 1 84.19 63 MET B C 1
ATOM 4074 O O . MET B 1 63 ? -27.656 25.203 25.125 1 84.19 63 MET B O 1
ATOM 4078 N N . VAL B 1 64 ? -27.188 24.75 23.031 1 86.56 64 VAL B N 1
ATOM 4079 C CA . VAL B 1 64 ? -25.812 25.203 23.188 1 86.56 64 VAL B CA 1
ATOM 4080 C C . VAL B 1 64 ? -25.781 26.688 23.531 1 86.56 64 VAL B C 1
ATOM 4082 O O . VAL B 1 64 ? -26.547 27.484 22.969 1 86.56 64 VAL B O 1
ATOM 4085 N N . TYR B 1 65 ? -24.953 26.984 24.5 1 83.06 65 TYR B N 1
ATOM 4086 C CA . TYR B 1 65 ? -24.75 28.359 24.922 1 83.06 65 TYR B CA 1
ATOM 4087 C C . TYR B 1 65 ? -23.766 29.078 24 1 83.06 65 TYR B C 1
ATOM 4089 O O . TYR B 1 65 ? -24.062 30.172 23.5 1 83.06 65 TYR B O 1
ATOM 4097 N N . ARG B 1 66 ? -22.594 28.484 23.781 1 85.56 66 ARG B N 1
ATOM 4098 C CA . ARG B 1 66 ? -21.562 29.062 22.922 1 85.56 66 ARG B CA 1
ATOM 4099 C C . ARG B 1 66 ? -20.766 27.984 22.203 1 85.56 66 ARG B C 1
ATOM 4101 O O . ARG B 1 66 ? -20.562 26.891 22.75 1 85.56 66 ARG B O 1
ATOM 4108 N N . TRP B 1 67 ? -20.391 28.375 21.062 1 87.62 67 TRP B N 1
ATOM 4109 C CA . TRP B 1 67 ? -19.406 27.578 20.344 1 87.62 67 TRP B CA 1
ATOM 4110 C C . TRP B 1 67 ? -18.031 28.234 20.422 1 87.62 67 TRP B C 1
ATOM 4112 O O . TRP B 1 67 ? -17.875 29.422 20.125 1 87.62 67 TRP B O 1
ATOM 4122 N N . MET B 1 68 ? -17.047 27.516 20.922 1 86.38 68 MET B N 1
ATOM 4123 C CA . MET B 1 68 ? -15.703 28.047 21.078 1 86.38 68 MET B CA 1
ATOM 4124 C C . MET B 1 68 ? -14.648 27.047 20.609 1 86.38 68 MET B C 1
ATOM 4126 O O . MET B 1 68 ? -14.82 25.844 20.781 1 86.38 68 MET B O 1
ATOM 4130 N N . ASP B 1 69 ? -13.641 27.609 19.969 1 88.31 69 ASP B N 1
ATOM 4131 C CA . ASP B 1 69 ? -12.438 26.781 19.812 1 88.31 69 ASP B CA 1
ATOM 4132 C C . ASP B 1 69 ? -11.766 26.547 21.172 1 88.31 69 ASP B C 1
ATOM 4134 O O . ASP B 1 69 ? -11.984 27.281 22.125 1 88.31 69 ASP B O 1
ATOM 4138 N N . LEU B 1 70 ? -10.992 25.562 21.266 1 88.94 70 LEU B N 1
ATOM 4139 C CA . LEU B 1 70 ? -10.406 25.141 22.516 1 88.94 70 LEU B CA 1
ATOM 4140 C C . LEU B 1 70 ? -9.664 26.281 23.203 1 88.94 70 LEU B C 1
ATOM 4142 O O . LEU B 1 70 ? -9.836 26.516 24.406 1 88.94 70 LEU B O 1
ATOM 4146 N N . GLY B 1 71 ? -8.844 27 22.484 1 88.75 71 GLY B N 1
ATOM 4147 C CA . GLY B 1 71 ? -8.094 28.109 23.047 1 88.75 71 GLY B CA 1
ATOM 4148 C C . GLY B 1 71 ? -8.992 29.172 23.641 1 88.75 71 GLY B C 1
ATOM 4149 O O . GLY B 1 71 ? -8.719 29.688 24.719 1 88.75 71 GLY B O 1
ATOM 4150 N N . ASN B 1 72 ? -10.031 29.5 22.953 1 88.06 72 ASN B N 1
ATOM 4151 C CA . ASN B 1 72 ? -10.984 30.5 23.438 1 88.06 72 ASN B CA 1
ATOM 4152 C C . ASN B 1 72 ? -11.703 30 24.688 1 88.06 72 ASN B C 1
ATOM 4154 O O . ASN B 1 72 ? -11.969 30.781 25.609 1 88.06 72 ASN B O 1
ATOM 4158 N N . TRP B 1 73 ? -12 28.734 24.672 1 90.38 73 TRP B N 1
ATOM 4159 C CA . TRP B 1 73 ? -12.68 28.172 25.844 1 90.38 73 TRP B CA 1
ATOM 4160 C C . TRP B 1 73 ? -11.773 28.219 27.062 1 90.38 73 TRP B C 1
ATOM 4162 O O . TRP B 1 73 ? -12.227 28.531 28.172 1 90.38 73 TRP B O 1
ATOM 4172 N N . LEU B 1 74 ? -10.555 27.922 26.875 1 92.88 74 LEU B N 1
ATOM 4173 C CA . LEU B 1 74 ? -9.617 27.875 28 1 92.88 74 LEU B CA 1
ATOM 4174 C C . LEU B 1 74 ? -9.406 29.266 28.594 1 92.88 74 LEU B C 1
ATOM 4176 O O . LEU B 1 74 ? -9.328 29.422 29.812 1 92.88 74 LEU B O 1
ATOM 4180 N N . THR B 1 75 ? -9.266 30.25 27.766 1 93.19 75 THR B N 1
ATOM 4181 C CA . THR B 1 75 ? -9.086 31.594 28.281 1 93.19 75 THR B CA 1
ATOM 4182 C C . THR B 1 75 ? -10.367 32.094 28.938 1 93.19 75 THR B C 1
ATOM 4184 O O . THR B 1 75 ? -10.312 32.844 29.922 1 93.19 75 THR B O 1
ATOM 4187 N N . TYR B 1 76 ? -11.508 31.703 28.391 1 91.81 76 TYR B N 1
ATOM 4188 C CA . TYR B 1 76 ? -12.781 32.031 29.016 1 91.81 76 TYR B CA 1
ATOM 4189 C C . TYR B 1 76 ? -12.891 31.422 30.391 1 91.81 76 TYR B C 1
ATOM 4191 O O . TYR B 1 76 ? -13.281 32.094 31.359 1 91.81 76 TYR B O 1
ATOM 4199 N N . ARG B 1 77 ? -12.57 30.234 30.422 1 93.31 77 ARG B N 1
ATOM 4200 C CA . ARG B 1 77 ? -12.633 29.516 31.703 1 93.31 77 ARG B CA 1
ATOM 4201 C C . ARG B 1 77 ? -11.703 30.156 32.719 1 93.31 77 ARG B C 1
ATOM 4203 O O . ARG B 1 77 ? -12.031 30.203 33.906 1 93.31 77 ARG B O 1
ATOM 4210 N N . ALA B 1 78 ? -10.648 30.672 32.312 1 95.62 78 ALA B N 1
ATOM 4211 C CA . ALA B 1 78 ? -9.617 31.203 33.188 1 95.62 78 ALA B CA 1
ATOM 4212 C C . ALA B 1 78 ? -9.984 32.625 33.656 1 95.62 78 ALA B C 1
ATOM 4214 O O . ALA B 1 78 ? -9.672 33 34.812 1 95.62 78 ALA B O 1
ATOM 4215 N N . THR B 1 79 ? -10.695 33.406 32.875 1 95.56 79 THR B N 1
ATOM 4216 C CA . THR B 1 79 ? -10.797 34.844 33.156 1 95.56 79 THR B CA 1
ATOM 4217 C C . THR B 1 79 ? -12.258 35.25 33.219 1 95.56 79 THR B C 1
ATOM 4219 O O . THR B 1 79 ? -12.57 36.344 33.719 1 95.56 79 THR B O 1
ATOM 4222 N N . GLY B 1 80 ? -13.07 34.469 32.594 1 91.56 80 GLY B N 1
ATOM 4223 C CA . GLY B 1 80 ? -14.453 34.875 32.438 1 91.56 80 GLY B CA 1
ATOM 4224 C C . GLY B 1 80 ? -14.688 35.812 31.266 1 91.56 80 GLY B C 1
ATOM 4225 O O . GLY B 1 80 ? -15.828 36.188 30.984 1 91.56 80 GLY B O 1
ATOM 4226 N N . ASP B 1 81 ? -13.664 36.156 30.594 1 91.38 81 ASP B N 1
ATOM 4227 C CA . ASP B 1 81 ? -13.734 37.031 29.438 1 91.38 81 ASP B CA 1
ATOM 4228 C C . ASP B 1 81 ? -14.086 36.281 28.172 1 91.38 81 ASP B C 1
ATOM 4230 O O . ASP B 1 81 ? -13.422 35.281 27.828 1 91.38 81 ASP B O 1
ATOM 4234 N N . GLU B 1 82 ? -15.039 36.719 27.328 1 86.56 82 GLU B N 1
ATOM 4235 C CA . GLU B 1 82 ? -15.547 35.969 26.188 1 86.56 82 GLU B CA 1
ATOM 4236 C C . GLU B 1 82 ? -14.844 36.406 24.891 1 86.56 82 GLU B C 1
ATOM 4238 O O . GLU B 1 82 ? -15.164 35.906 23.812 1 86.56 82 GLU B O 1
ATOM 4243 N N . THR B 1 83 ? -13.906 37.312 25.062 1 85.25 83 THR B N 1
ATOM 4244 C CA . THR B 1 83 ? -13.172 37.781 23.906 1 85.25 83 THR B CA 1
ATOM 4245 C C . THR B 1 83 ? -12.484 36.625 23.172 1 85.25 83 THR B C 1
ATOM 4247 O O . THR B 1 83 ? -11.938 35.719 23.812 1 85.25 83 THR B O 1
ATOM 4250 N N . ARG B 1 84 ? -12.578 36.688 21.828 1 85.25 84 ARG B N 1
ATOM 4251 C CA . ARG B 1 84 ? -11.992 35.656 21 1 85.25 84 ARG B CA 1
ATOM 4252 C C . ARG B 1 84 ? -10.68 36.094 20.375 1 85.25 84 ARG B C 1
ATOM 4254 O O . ARG B 1 84 ? -10.43 37.312 20.25 1 85.25 84 ARG B O 1
ATOM 4261 N N . SER B 1 85 ? -9.914 35.062 20.062 1 85.69 85 SER B N 1
ATOM 4262 C CA . SER B 1 85 ? -8.656 35.344 19.375 1 85.69 85 SER B CA 1
ATOM 4263 C C . SER B 1 85 ? -8.844 35.375 17.859 1 85.69 85 SER B C 1
ATOM 4265 O O . SER B 1 85 ? -9.594 34.562 17.312 1 85.69 85 SER B O 1
ATOM 4267 N N . LEU B 1 86 ? -8.109 36.25 17.219 1 79.5 86 LEU B N 1
ATOM 4268 C CA . LEU B 1 86 ? -8.117 36.344 15.766 1 79.5 86 LEU B CA 1
ATOM 4269 C C . LEU B 1 86 ? -7.57 35.062 15.141 1 79.5 86 LEU B C 1
ATOM 4271 O O . LEU B 1 86 ? -7.875 34.75 13.984 1 79.5 86 LEU B O 1
ATOM 4275 N N . SER B 1 87 ? -6.809 34.375 15.867 1 78.38 87 SER B N 1
ATOM 4276 C CA . SER B 1 87 ? -6.172 33.188 15.336 1 78.38 87 SER B CA 1
ATOM 4277 C C . SER B 1 87 ? -7.191 32.062 15.102 1 78.38 87 SER B C 1
ATOM 4279 O O . SER B 1 87 ? -6.93 31.125 14.344 1 78.38 87 SER B O 1
ATOM 4281 N N . HIS B 1 88 ? -8.234 32.062 15.812 1 66.88 88 HIS B N 1
ATOM 4282 C CA . HIS B 1 88 ? -9.219 31 15.758 1 66.88 88 HIS B CA 1
ATOM 4283 C C . HIS B 1 88 ? -10.336 31.328 14.773 1 66.88 88 HIS B C 1
ATOM 4285 O O . HIS B 1 88 ? -11.109 30.438 14.391 1 66.88 88 HIS B O 1
ATOM 4291 N N . MET B 1 89 ? -10.453 32.562 14.617 1 56.56 89 MET B N 1
ATOM 4292 C CA . MET B 1 89 ? -11.633 32.969 13.852 1 56.56 89 MET B CA 1
ATOM 4293 C C . MET B 1 89 ? -11.336 32.969 12.359 1 56.56 89 MET B C 1
ATOM 4295 O O . MET B 1 89 ? -10.227 33.312 11.938 1 56.56 89 MET B O 1
ATOM 4299 N N . GLU B 1 90 ? -12.031 32 11.719 1 52.06 90 GLU B N 1
ATOM 4300 C CA . GLU B 1 90 ? -12.031 32.094 10.266 1 52.06 90 GLU B CA 1
ATOM 4301 C C . GLU B 1 90 ? -12.344 33.5 9.781 1 52.06 90 GLU B C 1
ATOM 4303 O O . GLU B 1 90 ? -13.367 33.719 9.125 1 52.06 90 GLU B O 1
ATOM 4308 N N . GLN B 1 91 ? -11.844 34.406 10.531 1 47.94 91 GLN B N 1
ATOM 4309 C CA . GLN B 1 91 ? -12.312 35.75 10.242 1 47.94 91 GLN B CA 1
ATOM 4310 C C . GLN B 1 91 ? -11.562 36.344 9.055 1 47.94 91 GLN B C 1
ATOM 4312 O O . GLN B 1 91 ? -10.328 36.312 8.992 1 47.94 91 GLN B O 1
ATOM 4317 N N . TRP B 1 92 ? -12.211 36.312 7.902 1 48.19 92 TRP B N 1
ATOM 4318 C CA . TRP B 1 92 ? -11.906 37 6.66 1 48.19 92 TRP B CA 1
ATOM 4319 C C . TRP B 1 92 ? -11.922 38.531 6.867 1 48.19 92 TRP B C 1
ATOM 4321 O O . TRP B 1 92 ? -12.086 39.281 5.914 1 48.19 92 TRP B O 1
ATOM 4331 N N . ARG B 1 93 ? -11.594 38.875 8.133 1 46.03 93 ARG B N 1
ATOM 4332 C CA . ARG B 1 93 ? -11.836 40.281 8.445 1 46.03 93 ARG B CA 1
ATOM 4333 C C . ARG B 1 93 ? -10.773 41.156 7.816 1 46.03 93 ARG B C 1
ATOM 4335 O O . ARG B 1 93 ? -9.578 40.906 7.965 1 46.03 93 ARG B O 1
ATOM 4342 N N . GLU B 1 94 ? -10.93 41.594 6.512 1 41.22 94 GLU B N 1
ATOM 4343 C CA . GLU B 1 94 ? -10.078 42.656 6.051 1 41.22 94 GLU B CA 1
ATOM 4344 C C . GLU B 1 94 ? -10 43.781 7.082 1 41.22 94 GLU B C 1
ATOM 4346 O O . GLU B 1 94 ? -11.031 44.281 7.555 1 41.22 94 GLU B O 1
ATOM 4351 N N . SER B 1 95 ? -9.211 43.75 7.973 1 38.47 95 SER B N 1
ATOM 4352 C CA . SER B 1 95 ? -8.977 44.875 8.852 1 38.47 95 SER B CA 1
ATOM 4353 C C . SER B 1 95 ? -8.883 46.188 8.055 1 38.47 95 SER B C 1
ATOM 4355 O O . SER B 1 95 ? -8.141 46.25 7.078 1 38.47 95 SER B O 1
ATOM 4357 N N . ASN B 1 96 ? -9.938 46.938 7.832 1 35.69 96 ASN B N 1
ATOM 4358 C CA . ASN B 1 96 ? -9.602 48.344 7.59 1 35.69 96 ASN B CA 1
ATOM 4359 C C . ASN B 1 96 ? -8.5 48.812 8.531 1 35.69 96 ASN B C 1
ATOM 4361 O O . ASN B 1 96 ? -8.438 48.406 9.688 1 35.69 96 ASN B O 1
ATOM 4365 N N . PRO B 1 97 ? -7.488 49.375 8.016 1 37.38 97 PRO B N 1
ATOM 4366 C CA . PRO B 1 97 ? -6.449 49.938 8.883 1 37.38 97 PRO B CA 1
ATOM 4367 C C . PRO B 1 97 ? -6.992 50.406 10.234 1 37.38 97 PRO B C 1
ATOM 4369 O O . PRO B 1 97 ? -6.262 50.406 11.227 1 37.38 97 PRO B O 1
ATOM 4372 N N . ARG B 1 98 ? -7.965 51.25 10.258 1 34.41 98 ARG B N 1
ATOM 4373 C CA . ARG B 1 98 ? -8.555 52.094 11.266 1 34.41 98 ARG B CA 1
ATOM 4374 C C . ARG B 1 98 ? -9.664 51.375 12.031 1 34.41 98 ARG B C 1
ATOM 4376 O O . ARG B 1 98 ? -10.82 51.375 11.594 1 34.41 98 ARG B O 1
ATOM 4383 N N . GLY B 1 99 ? -9.516 50.281 12.633 1 35.72 99 GLY B N 1
ATOM 4384 C CA . GLY B 1 99 ? -10.352 49.562 13.594 1 35.72 99 GLY B CA 1
ATOM 4385 C C . GLY B 1 99 ? -10.891 48.25 13.07 1 35.72 99 GLY B C 1
ATOM 4386 O O . GLY B 1 99 ? -11 48.062 11.852 1 35.72 99 GLY B O 1
ATOM 4387 N N . MET B 1 100 ? -10.648 47.031 13.766 1 41.16 100 MET B N 1
ATOM 4388 C CA . MET B 1 100 ? -11.031 45.625 13.656 1 41.16 100 MET B CA 1
ATOM 4389 C C . MET B 1 100 ? -12.539 45.5 13.438 1 41.16 100 MET B C 1
ATOM 4391 O O . MET B 1 100 ? -13.289 45.281 14.391 1 41.16 100 MET B O 1
ATOM 4395 N N . GLU B 1 101 ? -13.141 46.312 12.891 1 39.28 101 GLU B N 1
ATOM 4396 C CA . GLU B 1 101 ? -14.578 46.094 12.836 1 39.28 101 GLU B CA 1
ATOM 4397 C C . GLU B 1 101 ? -14.906 44.844 12 1 39.28 101 GLU B C 1
ATOM 4399 O O . GLU B 1 101 ? -14.273 44.594 10.969 1 39.28 101 GLU B O 1
ATOM 4404 N N . PRO B 1 102 ? -15.531 43.906 12.625 1 43.91 102 PRO B N 1
ATOM 4405 C CA . PRO B 1 102 ? -16.078 42.719 11.922 1 43.91 102 PRO B CA 1
ATOM 4406 C C . PRO B 1 102 ? -16.625 43.094 10.539 1 43.91 102 PRO B C 1
ATOM 4408 O O . PRO B 1 102 ? -17.234 44.125 10.359 1 43.91 102 PRO B O 1
ATOM 4411 N N . TYR B 1 103 ? -16.047 42.812 9.508 1 40.81 103 TYR B N 1
ATOM 4412 C CA . TYR B 1 103 ? -16.781 43.094 8.289 1 40.81 103 TYR B CA 1
ATOM 4413 C C . TYR B 1 103 ? -18.094 42.344 8.234 1 40.81 103 TYR B C 1
ATOM 4415 O O . TYR B 1 103 ? -18.203 41.219 8.781 1 40.81 103 TYR B O 1
ATOM 4423 N N . GLY B 1 104 ? -19.203 42.969 8 1 44.72 104 GLY B N 1
ATOM 4424 C CA . GLY B 1 104 ? -20.547 42.656 7.57 1 44.72 104 GLY B CA 1
ATOM 4425 C C . GLY B 1 104 ? -20.594 41.375 6.727 1 44.72 104 GLY B C 1
ATOM 4426 O O . GLY B 1 104 ? -21.625 40.719 6.664 1 44.72 104 GLY B O 1
ATOM 4427 N N . THR B 1 105 ? -19.469 40.875 6.09 1 53.47 105 THR B N 1
ATOM 4428 C CA . THR B 1 105 ? -19.422 39.844 5.078 1 53.47 105 THR B CA 1
ATOM 4429 C C . THR B 1 105 ? -19.484 38.469 5.727 1 53.47 105 THR B C 1
ATOM 4431 O O . THR B 1 105 ? -20.031 37.531 5.148 1 53.47 105 THR B O 1
ATOM 4434 N N . ASP B 1 106 ? -19.141 38.438 6.965 1 68.88 106 ASP B N 1
ATOM 4435 C CA . ASP B 1 106 ? -19.188 37.156 7.641 1 68.88 106 ASP B CA 1
ATOM 4436 C C . ASP B 1 106 ? -20.641 36.719 7.898 1 68.88 106 ASP B C 1
ATOM 4438 O O . ASP B 1 106 ? -21 35.562 7.664 1 68.88 106 ASP B O 1
ATOM 4442 N N . GLU B 1 107 ? -21.297 37.812 8.086 1 72.69 107 GLU B N 1
ATOM 4443 C CA . GLU B 1 107 ? -22.688 37.469 8.375 1 72.69 107 GLU B CA 1
ATOM 4444 C C . GLU B 1 107 ? -23.391 36.906 7.137 1 72.69 107 GLU B C 1
ATOM 4446 O O . GLU B 1 107 ? -24.203 36 7.242 1 72.69 107 GLU B O 1
ATOM 4451 N N . VAL B 1 108 ? -22.984 37.5 6.082 1 78.69 108 VAL B N 1
ATOM 4452 C CA . VAL B 1 108 ? -23.578 37.062 4.824 1 78.69 108 VAL B CA 1
ATOM 4453 C C . VAL B 1 108 ? -23.156 35.594 4.539 1 78.69 108 VAL B C 1
ATOM 4455 O O . VAL B 1 108 ? -23.984 34.781 4.121 1 78.69 108 VAL B O 1
ATOM 4458 N N . PHE B 1 109 ? -22 35.281 4.816 1 84.44 109 PHE B N 1
ATOM 4459 C CA . PHE B 1 109 ? -21.5 33.938 4.586 1 84.44 109 PHE B CA 1
ATOM 4460 C C . PHE B 1 109 ? -22.234 32.938 5.465 1 84.44 109 PHE B C 1
ATOM 4462 O O . PHE B 1 109 ? -22.688 31.906 4.98 1 84.44 109 PHE B O 1
ATOM 4469 N N . TRP B 1 110 ? -22.391 33.25 6.699 1 85.88 110 TRP B N 1
ATOM 4470 C CA . TRP B 1 110 ? -23.031 32.312 7.641 1 85.88 110 TRP B CA 1
ATOM 4471 C C . TRP B 1 110 ? -24.484 32.094 7.266 1 85.88 110 TRP B C 1
ATOM 4473 O O . TRP B 1 110 ? -25 30.984 7.383 1 85.88 110 TRP B O 1
ATOM 4483 N N . ALA B 1 111 ? -25.031 33.188 6.816 1 86.25 111 ALA B N 1
ATOM 4484 C CA . ALA B 1 111 ? -26.422 33.094 6.391 1 86.25 111 ALA B CA 1
ATOM 4485 C C . ALA B 1 111 ? -26.547 32.25 5.129 1 86.25 111 ALA B C 1
ATOM 4487 O O . ALA B 1 111 ? -27.469 31.422 5.008 1 86.25 111 ALA B O 1
ATOM 4488 N N . GLU B 1 112 ? -25.656 32.438 4.285 1 88.38 112 GLU B N 1
ATOM 4489 C CA . GLU B 1 112 ? -25.672 31.734 3.006 1 88.38 112 GLU B CA 1
ATOM 4490 C C . GLU B 1 112 ? -25.547 30.219 3.203 1 88.38 112 GLU B C 1
ATOM 4492 O O . GLU B 1 112 ? -26.109 29.438 2.441 1 88.38 112 GLU B O 1
ATOM 4497 N N . ILE B 1 113 ? -24.844 29.828 4.223 1 90.69 113 ILE B N 1
ATOM 4498 C CA . ILE B 1 113 ? -24.547 28.406 4.371 1 90.69 113 ILE B CA 1
ATOM 4499 C C . ILE B 1 113 ? -25.5 27.797 5.395 1 90.69 113 ILE B C 1
ATOM 4501 O O . ILE B 1 113 ? -25.297 26.672 5.848 1 90.69 113 ILE B O 1
ATOM 4505 N N . GLY B 1 114 ? -26.469 28.625 5.805 1 90.56 114 GLY B N 1
ATOM 4506 C CA . GLY B 1 114 ? -27.516 28.094 6.66 1 90.56 114 GLY B CA 1
ATOM 4507 C C . GLY B 1 114 ? -27.203 28.219 8.141 1 90.56 114 GLY B C 1
ATOM 4508 O O . GLY B 1 114 ? -27.828 27.547 8.969 1 90.56 114 GLY B O 1
ATOM 4509 N N . LEU B 1 115 ? -26.266 28.984 8.484 1 90.88 115 LEU B N 1
ATOM 4510 C CA . LEU B 1 115 ? -25.875 29.141 9.883 1 90.88 115 LEU B CA 1
ATOM 4511 C C . LEU B 1 115 ? -26.094 30.562 10.367 1 90.88 115 LEU B C 1
ATOM 4513 O O . LEU B 1 115 ? -25.375 31.047 11.242 1 90.88 115 LEU B O 1
ATOM 4517 N N . GLY B 1 116 ? -26.969 31.156 9.82 1 85.88 116 GLY B N 1
ATOM 4518 C CA . GLY B 1 116 ? -27.281 32.531 10.188 1 85.88 116 GLY B CA 1
ATOM 4519 C C . GLY B 1 116 ? -27.703 32.688 11.641 1 85.88 116 GLY B C 1
ATOM 4520 O O . GLY B 1 116 ? -27.547 33.75 12.234 1 85.88 116 GLY B O 1
ATOM 4521 N N . ASP B 1 117 ? -28.25 31.719 12.234 1 85.69 117 ASP B N 1
ATOM 4522 C CA . ASP B 1 117 ? -28.75 31.75 13.602 1 85.69 117 ASP B CA 1
ATOM 4523 C C . ASP B 1 117 ? -27.594 31.938 14.602 1 85.69 117 ASP B C 1
ATOM 4525 O O . ASP B 1 117 ? -27.828 32.281 15.758 1 85.69 117 ASP B O 1
ATOM 4529 N N . LEU B 1 118 ? -26.453 31.719 14.102 1 83.94 118 LEU B N 1
ATOM 4530 C CA . LEU B 1 118 ? -25.297 31.906 14.969 1 83.94 118 LEU B CA 1
ATOM 4531 C C . LEU B 1 118 ? -25.141 33.375 15.344 1 83.94 118 LEU B C 1
ATOM 4533 O O . LEU B 1 118 ? -24.516 33.719 16.359 1 83.94 118 LEU B O 1
ATOM 4537 N N . TYR B 1 119 ? -25.703 34.219 14.516 1 75 119 TYR B N 1
ATOM 4538 C CA . TYR B 1 119 ? -25.562 35.656 14.734 1 75 119 TYR B CA 1
ATOM 4539 C C . TYR B 1 119 ? -26.844 36.25 15.289 1 75 119 TYR B C 1
ATOM 4541 O O . TYR B 1 119 ? -26.875 37.406 15.672 1 75 119 TYR B O 1
ATOM 4549 N N . GLU B 1 120 ? -27.875 35.469 15.219 1 65.38 120 GLU B N 1
ATOM 4550 C CA . GLU B 1 120 ? -29.156 36 15.648 1 65.38 120 GLU B CA 1
ATOM 4551 C C . GLU B 1 120 ? -29.156 36.281 17.156 1 65.38 120 GLU B C 1
ATOM 4553 O O . GLU B 1 120 ? -28.703 35.438 17.938 1 65.38 120 GLU B O 1
ATOM 4558 N N . GLY B 1 121 ? -29.531 37.531 17.516 1 56.28 121 GLY B N 1
ATOM 4559 C CA . GLY B 1 121 ? -29.703 37.969 18.891 1 56.28 121 GLY B CA 1
ATOM 4560 C C . GLY B 1 121 ? -28.484 38.688 19.438 1 56.28 121 GLY B C 1
ATOM 4561 O O . GLY B 1 121 ? -27.469 38.812 18.75 1 56.28 121 GLY B O 1
ATOM 4562 N N . SER B 1 122 ? -28.641 39.344 20.547 1 49.19 122 SER B N 1
ATOM 4563 C CA . SER B 1 122 ? -27.641 40.156 21.234 1 49.19 122 SER B CA 1
ATOM 4564 C C . SER B 1 122 ? -26.359 39.375 21.484 1 49.19 122 SER B C 1
ATOM 4566 O O . SER B 1 122 ? -25.312 39.938 21.781 1 49.19 122 SER B O 1
ATOM 4568 N N . GLN B 1 123 ? -26.5 37.969 21.656 1 53.78 123 GLN B N 1
ATOM 4569 C CA . GLN B 1 123 ? -25.312 37.219 22.031 1 53.78 123 GLN B CA 1
ATOM 4570 C C . GLN B 1 123 ? -24.906 36.219 20.953 1 53.78 123 GLN B C 1
ATOM 4572 O O . GLN B 1 123 ? -25.5 35.156 20.828 1 53.78 123 GLN B O 1
ATOM 4577 N N .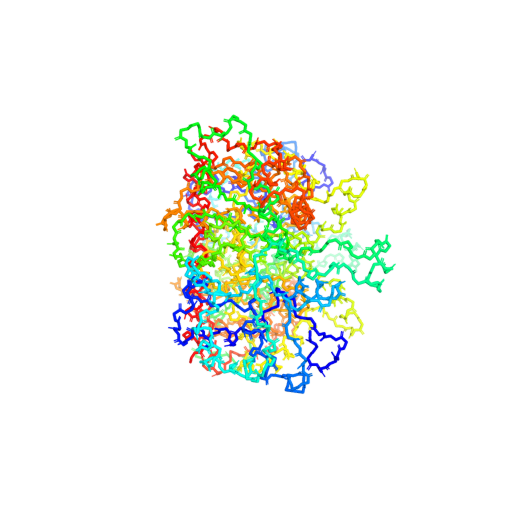 ALA B 1 124 ? -24 36.625 20.016 1 66.44 124 ALA B N 1
ATOM 4578 C CA . ALA B 1 124 ? -23.469 35.75 18.953 1 66.44 124 ALA B CA 1
ATOM 4579 C C . ALA B 1 124 ? -22.859 34.5 19.547 1 66.44 124 ALA B C 1
ATOM 4581 O O . ALA B 1 124 ? -22.016 34.562 20.438 1 66.44 124 ALA B O 1
ATOM 4582 N N . LYS B 1 125 ? -23.516 33.375 19.297 1 80.44 125 LYS B N 1
ATOM 4583 C CA . LYS B 1 125 ? -23.078 32.062 19.812 1 80.44 125 LYS B CA 1
ATOM 4584 C C . LYS B 1 125 ? -21.625 31.797 19.438 1 80.44 125 LYS B C 1
ATOM 4586 O O . LYS B 1 125 ? -20.969 30.938 20.047 1 80.44 125 LYS B O 1
ATOM 4591 N N . ILE B 1 126 ? -21.109 32.594 18.516 1 79.19 126 ILE B N 1
ATOM 4592 C CA . ILE B 1 126 ? -19.719 32.344 18.109 1 79.19 126 ILE B CA 1
ATOM 4593 C C . ILE B 1 126 ? -18.844 33.5 18.578 1 79.19 126 ILE B C 1
ATOM 4595 O O . ILE B 1 126 ? -17.656 33.562 18.25 1 79.19 126 ILE B O 1
ATOM 4599 N N . GLY B 1 127 ? -19.375 34.375 19.375 1 73.88 127 GLY B N 1
ATOM 4600 C CA . GLY B 1 127 ? -18.609 35.5 19.938 1 73.88 127 GLY B CA 1
ATOM 4601 C C . GLY B 1 127 ? -18.734 36.781 19.141 1 73.88 127 GLY B C 1
ATOM 4602 O O . GLY B 1 127 ? -19.125 36.75 17.969 1 73.88 127 GLY B O 1
ATOM 4603 N N . HIS B 1 128 ? -18.438 37.938 19.812 1 71.44 128 HIS B N 1
ATOM 4604 C CA . HIS B 1 128 ? -18.594 39.25 19.172 1 71.44 128 HIS B CA 1
ATOM 4605 C C . HIS B 1 128 ? -17.297 40.031 19.172 1 71.44 128 HIS B C 1
ATOM 4607 O O . HIS B 1 128 ? -17.031 40.781 18.25 1 71.44 128 HIS B O 1
ATOM 4613 N N . SER B 1 129 ? -16.547 39.781 20.156 1 77.44 129 SER B N 1
ATOM 4614 C CA . SER B 1 129 ? -15.297 40.562 20.281 1 77.44 129 SER B CA 1
ATOM 4615 C C . SER B 1 129 ? -14.094 39.688 19.906 1 77.44 129 SER B C 1
ATOM 4617 O O . SER B 1 129 ? -13.914 38.594 20.438 1 77.44 129 SER B O 1
ATOM 4619 N N . VAL B 1 130 ? -13.32 40.219 18.938 1 82.25 130 VAL B N 1
ATOM 4620 C CA . VAL B 1 130 ? -12.125 39.5 18.484 1 82.25 130 VAL B CA 1
ATOM 4621 C C . VAL B 1 130 ? -10.914 40.438 18.562 1 82.25 130 VAL B C 1
ATOM 4623 O O . VAL B 1 130 ? -10.992 41.594 18.172 1 82.25 130 VAL B O 1
ATOM 4626 N N . VAL B 1 131 ? -9.883 39.938 19.156 1 83.06 131 VAL B N 1
ATOM 4627 C CA . VAL B 1 131 ? -8.672 40.75 19.297 1 83.06 131 VAL B CA 1
ATOM 4628 C C . VAL B 1 131 ? -7.453 39.938 18.859 1 83.06 131 VAL B C 1
ATOM 4630 O O . VAL B 1 131 ? -7.559 38.75 18.578 1 83.06 131 VAL B O 1
ATOM 4633 N N . PHE B 1 132 ? -6.34 40.625 18.75 1 85.06 132 PHE B N 1
ATOM 4634 C CA . PHE B 1 132 ? -5.098 40 18.344 1 85.06 132 PHE B CA 1
ATOM 4635 C C . PHE B 1 132 ? -4.594 39.031 19.422 1 85.06 132 PHE B C 1
ATOM 4637 O O . PHE B 1 132 ? -4.871 39.25 20.609 1 85.06 132 PHE B O 1
ATOM 4644 N N . PRO B 1 133 ? -3.855 38.062 19.016 1 88.69 133 PRO B N 1
ATOM 4645 C CA . PRO B 1 133 ? -3.293 37.156 20.016 1 88.69 133 PRO B CA 1
ATOM 4646 C C . PRO B 1 133 ? -2.385 37.844 21.016 1 88.69 133 PRO B C 1
ATOM 4648 O O . PRO B 1 133 ? -1.624 38.75 20.641 1 88.69 133 PRO B O 1
ATOM 4651 N N . GLY B 1 134 ? -2.479 37.469 22.266 1 90.06 134 GLY B N 1
ATOM 4652 C CA . GLY B 1 134 ? -1.615 38.031 23.297 1 90.06 134 GLY B CA 1
ATOM 4653 C C . GLY B 1 134 ? -2.203 39.25 23.984 1 90.06 134 GLY B C 1
ATOM 4654 O O . GLY B 1 134 ? -1.629 39.75 24.938 1 90.06 134 GLY B O 1
ATOM 4655 N N . HIS B 1 135 ? -3.287 39.625 23.531 1 90.31 135 HIS B N 1
ATOM 4656 C CA . HIS B 1 135 ? -3.982 40.75 24.188 1 90.31 135 HIS B CA 1
ATOM 4657 C C . HIS B 1 135 ? -4.43 40.344 25.594 1 90.31 135 HIS B C 1
ATOM 4659 O O . HIS B 1 135 ? -5 39.281 25.797 1 90.31 135 HIS B O 1
ATOM 4665 N N . PRO B 1 136 ? -4.152 41.219 26.531 1 93.88 136 PRO B N 1
ATOM 4666 C CA . PRO B 1 136 ? -4.578 40.906 27.891 1 93.88 136 PRO B CA 1
ATOM 4667 C C . PRO B 1 136 ? -6.098 40.844 28.031 1 93.88 136 PRO B C 1
ATOM 4669 O O . PRO B 1 136 ? -6.809 41.688 27.484 1 93.88 136 PRO B O 1
ATOM 4672 N N . LEU B 1 137 ? -6.527 39.875 28.812 1 93.81 137 LEU B N 1
ATOM 4673 C CA . LEU B 1 137 ? -7.957 39.656 28.953 1 93.81 137 LEU B CA 1
ATOM 4674 C C . LEU B 1 137 ? -8.445 40.062 30.344 1 93.81 137 LEU B C 1
ATOM 4676 O O . LEU B 1 137 ? -7.973 39.531 31.359 1 93.81 137 LEU B O 1
ATOM 4680 N N . GLY B 1 138 ? -9.375 40.938 30.312 1 90.5 138 GLY B N 1
ATOM 4681 C CA . GLY B 1 138 ? -9.992 41.344 31.562 1 90.5 138 GLY B CA 1
ATOM 4682 C C . GLY B 1 138 ? -8.984 41.719 32.625 1 90.5 138 GLY B C 1
ATOM 4683 O O . GLY B 1 138 ? -8.078 42.5 32.375 1 90.5 138 GLY B O 1
ATOM 4684 N N . SER B 1 139 ? -9.281 41.125 33.906 1 92.75 139 SER B N 1
ATOM 4685 C CA . SER B 1 139 ? -8.406 41.438 35.031 1 92.75 139 SER B CA 1
ATOM 4686 C C . SER B 1 139 ? -7.469 40.25 35.312 1 92.75 139 SER B C 1
ATOM 4688 O O . SER B 1 139 ? -6.871 40.188 36.406 1 92.75 139 SER B O 1
ATOM 4690 N N . GLY B 1 140 ? -7.445 39.406 34.312 1 95.75 140 GLY B N 1
ATOM 4691 C CA . GLY B 1 140 ? -6.609 38.219 34.5 1 95.75 140 GLY B CA 1
ATOM 4692 C C . GLY B 1 140 ? -7.355 37.062 35.125 1 95.75 140 GLY B C 1
ATOM 4693 O O . GLY B 1 140 ? -8.562 36.906 34.938 1 95.75 140 GLY B O 1
ATOM 4694 N N . LEU B 1 141 ? -6.621 36.219 35.812 1 96.94 141 LEU B N 1
ATOM 4695 C CA . LEU B 1 141 ? -7.211 35.031 36.406 1 96.94 141 LEU B CA 1
ATOM 4696 C C . LEU B 1 141 ? -8.258 35.375 37.438 1 96.94 141 LEU B C 1
ATOM 4698 O O . LEU B 1 141 ? -8.023 36.25 38.281 1 96.94 141 LEU B O 1
ATOM 4702 N N . THR B 1 142 ? -9.336 34.688 37.375 1 97.06 142 THR B N 1
ATOM 4703 C CA . THR B 1 142 ? -10.312 34.812 38.438 1 97.06 142 THR B CA 1
ATOM 4704 C C . THR B 1 142 ? -9.789 34.188 39.719 1 97.06 142 THR B C 1
ATOM 4706 O 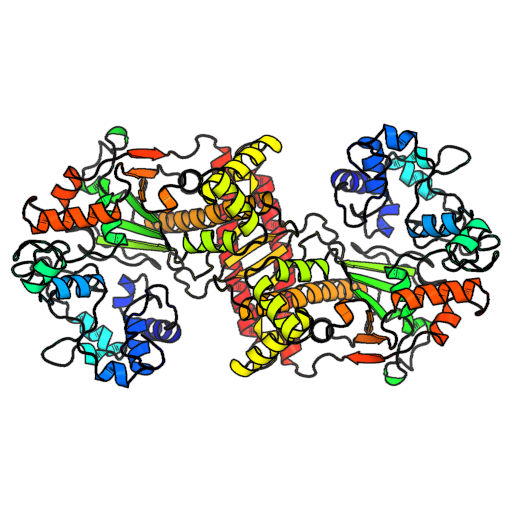O . THR B 1 142 ? -8.859 33.375 39.688 1 97.06 142 THR B O 1
ATOM 4709 N N . PRO B 1 143 ? -10.469 34.562 40.812 1 96.94 143 PRO B N 1
ATOM 4710 C CA . PRO B 1 143 ? -10.047 33.938 42.062 1 96.94 143 PRO B CA 1
ATOM 4711 C C . PRO B 1 143 ? -10.188 32.406 42.031 1 96.94 143 PRO B C 1
ATOM 4713 O O . PRO B 1 143 ? -9.305 31.688 42.531 1 96.94 143 PRO B O 1
ATOM 4716 N N . THR B 1 144 ? -11.164 31.969 41.5 1 97.12 144 THR B N 1
ATOM 4717 C CA . THR B 1 144 ? -11.398 30.531 41.406 1 97.12 144 THR B CA 1
ATOM 4718 C C . THR B 1 144 ? -10.328 29.859 40.531 1 97.12 144 THR B C 1
ATOM 4720 O O . THR B 1 144 ? -9.75 28.859 40.938 1 97.12 144 THR B O 1
ATOM 4723 N N . SER B 1 145 ? -10.109 30.406 39.344 1 96.75 145 SER B N 1
ATOM 4724 C CA . SER B 1 145 ? -9.109 29.844 38.438 1 96.75 145 SER B CA 1
ATOM 4725 C C . SER B 1 145 ? -7.711 29.922 39.031 1 96.75 145 SER B C 1
ATOM 4727 O O . SER B 1 145 ? -6.902 29.016 38.844 1 96.75 145 SER B O 1
ATOM 4729 N N . ALA B 1 146 ? -7.438 31.016 39.656 1 96.94 146 ALA B N 1
ATOM 4730 C CA . ALA B 1 146 ? -6.141 31.188 40.312 1 96.94 146 ALA B CA 1
ATOM 4731 C C . ALA B 1 146 ? -5.902 30.094 41.344 1 96.94 146 ALA B C 1
ATOM 4733 O O . ALA B 1 146 ? -4.809 29.531 41.438 1 96.94 146 ALA B O 1
ATOM 4734 N N . LYS B 1 147 ? -6.859 29.844 42.125 1 97.12 147 LYS B N 1
ATOM 4735 C CA . LYS B 1 147 ? -6.773 28.781 43.125 1 97.12 147 LYS B CA 1
ATOM 4736 C C . LYS B 1 147 ? -6.531 27.422 42.5 1 97.12 147 LYS B C 1
ATOM 4738 O O . LYS B 1 147 ? -5.684 26.656 42.969 1 97.12 147 LYS B O 1
ATOM 4743 N N . GLU B 1 148 ? -7.242 27.141 41.438 1 96.88 148 GLU B N 1
ATOM 4744 C CA . GLU B 1 148 ? -7.121 25.859 40.75 1 96.88 148 GLU B CA 1
ATOM 4745 C C . GLU B 1 148 ? -5.727 25.688 40.156 1 96.88 148 GLU B C 1
ATOM 4747 O O . GLU B 1 148 ? -5.207 24.562 40.125 1 96.88 148 GLU B O 1
ATOM 4752 N N . LEU B 1 149 ? -5.152 26.781 39.719 1 96 149 LEU B N 1
ATOM 4753 C CA . LEU B 1 149 ? -3.881 26.703 39 1 96 149 LEU B CA 1
ATOM 4754 C C . LEU B 1 149 ? -2.713 26.938 39.969 1 96 149 LEU B C 1
ATOM 4756 O O . LEU B 1 149 ? -1.553 26.75 39.594 1 96 149 LEU B O 1
ATOM 4760 N N . GLY B 1 150 ? -3.084 27.297 41.188 1 96.94 150 GLY B N 1
ATOM 4761 C CA . GLY B 1 150 ? -2.045 27.594 42.156 1 96.94 150 GLY B CA 1
ATOM 4762 C C . GLY B 1 150 ? -1.313 28.891 41.875 1 96.94 150 GLY B C 1
ATOM 4763 O O . GLY B 1 150 ? -0.096 28.969 42.031 1 96.94 150 GLY B O 1
ATOM 4764 N N . LEU B 1 151 ? -2 29.922 41.375 1 96.94 151 LEU B N 1
ATOM 4765 C CA . LEU B 1 151 ? -1.443 31.219 41 1 96.94 151 LEU B CA 1
ATOM 4766 C C . LEU B 1 151 ? -2.18 32.344 41.75 1 96.94 151 LEU B C 1
ATOM 4768 O O . LEU B 1 151 ? -3.055 32.094 42.562 1 96.94 151 LEU B O 1
ATOM 4772 N N . LEU B 1 152 ? -1.819 33.625 41.469 1 97 152 LEU B N 1
ATOM 4773 C CA . LEU B 1 152 ? -2.457 34.75 42.094 1 97 152 LEU B CA 1
ATOM 4774 C C . LEU B 1 152 ? -3.609 35.281 41.25 1 97 152 LEU B C 1
ATOM 4776 O O . LEU B 1 152 ? -3.51 35.344 40.031 1 97 152 LEU B O 1
ATOM 4780 N N . PRO B 1 153 ? -4.676 35.625 42 1 96.75 153 PRO B N 1
ATOM 4781 C CA . PRO B 1 153 ? -5.715 36.312 41.281 1 96.75 153 PRO B CA 1
ATOM 4782 C C . PRO B 1 153 ? -5.188 37.562 40.531 1 96.75 153 PRO B C 1
ATOM 4784 O O . PRO B 1 153 ? -4.348 38.281 41.094 1 96.75 153 PRO B O 1
ATOM 4787 N N . GLY B 1 154 ? -5.617 37.688 39.344 1 96.06 154 GLY B N 1
ATOM 4788 C CA . GLY B 1 154 ? -5.184 38.875 38.594 1 96.06 154 GLY B CA 1
ATOM 4789 C C . GLY B 1 154 ? -3.959 38.594 37.75 1 96.06 154 GLY B C 1
ATOM 4790 O O . GLY B 1 154 ? -3.531 39.469 37 1 96.06 154 GLY B O 1
ATOM 4791 N N . THR B 1 155 ? -3.418 37.406 37.875 1 96.62 155 THR B N 1
ATOM 4792 C CA . THR B 1 155 ? -2.336 37.062 36.969 1 96.62 155 THR B CA 1
ATOM 4793 C C . THR B 1 155 ? -2.766 37.281 35.531 1 96.62 155 THR B C 1
ATOM 4795 O O . THR B 1 155 ? -3.811 36.781 35.094 1 96.62 155 THR B O 1
ATOM 4798 N N . PRO B 1 156 ? -1.998 38.031 34.75 1 96.12 156 PRO B N 1
ATOM 4799 C CA . PRO B 1 156 ? -2.396 38.344 33.375 1 96.12 156 PRO B CA 1
ATOM 4800 C C . PRO B 1 156 ? -2.58 37.094 32.531 1 96.12 156 PRO B C 1
ATOM 4802 O O . PRO B 1 156 ? -1.804 36.156 32.625 1 96.12 156 PRO B O 1
ATOM 4805 N N . VAL B 1 157 ? -3.613 37.125 31.719 1 96.25 157 VAL B N 1
ATOM 4806 C CA . VAL B 1 157 ? -3.918 36.094 30.734 1 96.25 157 VAL B CA 1
ATOM 4807 C C . VAL B 1 157 ? -4.07 36.719 29.359 1 96.25 157 VAL B C 1
ATOM 4809 O O . VAL B 1 157 ? -4.832 37.688 29.188 1 96.25 157 VAL B O 1
ATOM 4812 N N . GLY B 1 158 ? -3.248 36.281 28.438 1 93.81 158 GLY B N 1
ATOM 4813 C CA . GLY B 1 158 ? -3.381 36.75 27.078 1 93.81 158 GLY B CA 1
ATOM 4814 C C . GLY B 1 158 ? -4.332 35.906 26.234 1 93.81 158 GLY B C 1
ATOM 4815 O O . GLY B 1 158 ? -4.523 34.719 26.516 1 93.81 158 GLY B O 1
ATOM 4816 N N . THR B 1 159 ? -4.906 36.562 25.203 1 91.25 159 THR B N 1
ATOM 4817 C CA . THR B 1 159 ? -5.727 35.844 24.25 1 91.25 159 THR B CA 1
ATOM 4818 C C . THR B 1 159 ? -4.934 34.688 23.641 1 91.25 159 THR B C 1
ATOM 4820 O O . THR B 1 159 ? -3.725 34.781 23.438 1 91.25 159 THR B O 1
ATOM 4823 N N . SER B 1 160 ? -5.609 33.656 23.25 1 89.75 160 SER B N 1
ATOM 4824 C CA . SER B 1 160 ? -4.996 32.375 22.891 1 89.75 160 SER B CA 1
ATOM 4825 C C . SER B 1 160 ? -4.555 32.375 21.422 1 89.75 160 SER B C 1
ATOM 4827 O O . SER B 1 160 ? -4.859 33.312 20.672 1 89.75 160 SER B O 1
ATOM 4829 N N . LEU B 1 161 ? -3.73 31.406 21.109 1 90.06 161 LEU B N 1
ATOM 4830 C CA . LEU B 1 161 ? -3.277 31.094 19.75 1 90.06 161 LEU B CA 1
ATOM 4831 C C . LEU B 1 161 ? -3.469 29.609 19.453 1 90.06 161 LEU B C 1
ATOM 4833 O O . LEU B 1 161 ? -3.318 28.766 20.328 1 90.06 161 LEU B O 1
ATOM 4837 N N . ILE B 1 162 ? -3.82 29.328 18.188 1 89.81 162 ILE B N 1
ATOM 4838 C CA . ILE B 1 162 ? -3.777 27.938 17.734 1 89.81 162 ILE B CA 1
ATOM 4839 C C . ILE B 1 162 ? -2.367 27.375 17.906 1 89.81 162 ILE B C 1
ATOM 4841 O O . ILE B 1 162 ? -1.384 28.125 17.797 1 89.81 162 ILE B O 1
ATOM 4845 N N . ASP B 1 163 ? -2.264 26.125 18.203 1 89.62 163 ASP B N 1
ATOM 4846 C CA . ASP B 1 163 ? -0.976 25.516 18.531 1 89.62 163 ASP B CA 1
ATOM 4847 C C . ASP B 1 163 ? 0.019 25.719 17.391 1 89.62 163 ASP B C 1
ATOM 4849 O O . ASP B 1 163 ? 1.185 26.047 17.625 1 89.62 163 ASP B O 1
ATOM 4853 N N . ALA B 1 164 ? -0.443 25.547 16.156 1 91.69 164 ALA B N 1
ATOM 4854 C CA . ALA B 1 164 ? 0.452 25.734 15.016 1 91.69 164 ALA B CA 1
ATOM 4855 C C . ALA B 1 164 ? 0.95 27.172 14.938 1 91.69 164 ALA B C 1
ATOM 4857 O O . ALA B 1 164 ? 2.117 27.422 14.625 1 91.69 164 ALA B O 1
ATOM 4858 N N . HIS B 1 165 ? 0.083 28.125 15.203 1 93.88 165 HIS B N 1
ATOM 4859 C CA . HIS B 1 165 ? 0.473 29.531 15.219 1 93.88 165 HIS B CA 1
ATOM 4860 C C . HIS B 1 165 ? 1.46 29.812 16.344 1 93.88 165 HIS B C 1
ATOM 4862 O O . HIS B 1 165 ? 2.398 30.594 16.172 1 93.88 165 HIS B O 1
ATOM 4868 N N . ALA B 1 166 ? 1.189 29.188 17.469 1 93.81 166 ALA B N 1
ATOM 4869 C CA . ALA B 1 166 ? 2.123 29.328 18.578 1 93.81 166 ALA B CA 1
ATOM 4870 C C . ALA B 1 166 ? 3.508 28.797 18.203 1 93.81 166 ALA B C 1
ATOM 4872 O O . ALA B 1 166 ? 4.523 29.359 18.625 1 93.81 166 ALA B O 1
ATOM 4873 N N . GLY B 1 167 ? 3.518 27.703 17.469 1 93.88 167 GLY B N 1
ATOM 4874 C CA . GLY B 1 167 ? 4.785 27.234 16.953 1 93.88 167 GLY B CA 1
ATOM 4875 C C . GLY B 1 167 ? 5.488 28.25 16.078 1 93.88 167 GLY B C 1
ATOM 4876 O O . GLY B 1 167 ? 6.699 28.453 16.203 1 93.88 167 GLY B O 1
ATOM 4877 N N . GLY B 1 168 ? 4.746 28.875 15.195 1 94.94 168 GLY B N 1
ATOM 4878 C CA . GLY B 1 168 ? 5.297 29.938 14.375 1 94.94 168 GLY B CA 1
ATOM 4879 C C . GLY B 1 168 ? 5.895 31.078 15.188 1 94.94 168 GLY B C 1
ATOM 4880 O O . GLY B 1 168 ? 7.043 31.469 14.969 1 94.94 168 GLY B O 1
ATOM 4881 N N . VAL B 1 169 ? 5.156 31.531 16.141 1 95.31 169 VAL B N 1
ATOM 4882 C CA . VAL B 1 169 ? 5.586 32.625 17.016 1 95.31 169 VAL B CA 1
ATOM 4883 C C . VAL B 1 169 ? 6.828 32.188 17.797 1 95.31 169 VAL B C 1
ATOM 4885 O O . VAL B 1 169 ? 7.715 33.031 18.062 1 95.31 169 VAL B O 1
ATOM 4888 N N . GLY B 1 170 ? 6.898 30.969 18.062 1 95.75 170 GLY B N 1
ATOM 4889 C CA . GLY B 1 170 ? 7.98 30.453 18.891 1 95.75 170 GLY B CA 1
ATOM 4890 C C . GLY B 1 170 ? 9.281 30.281 18.141 1 95.75 170 GLY B C 1
ATOM 4891 O O . GLY B 1 170 ? 10.344 30.141 18.75 1 95.75 170 GLY B O 1
ATOM 4892 N N . VAL B 1 171 ? 9.188 30.344 16.781 1 95.75 171 VAL B N 1
ATOM 4893 C CA . VAL B 1 171 ? 10.422 29.938 16.109 1 95.75 171 VAL B CA 1
ATOM 4894 C C . VAL B 1 171 ? 10.734 30.906 14.977 1 95.75 171 VAL B C 1
ATOM 4896 O O . VAL B 1 171 ? 11.867 30.953 14.484 1 95.75 171 VAL B O 1
ATOM 4899 N N . MET B 1 172 ? 9.906 31.75 14.523 1 94.75 172 MET B N 1
ATOM 4900 C CA . MET B 1 172 ? 10.016 32.562 13.312 1 94.75 172 MET B CA 1
ATOM 4901 C C . MET B 1 172 ? 11.258 33.438 13.359 1 94.75 172 MET B C 1
ATOM 4903 O O . MET B 1 172 ? 11.844 33.75 12.312 1 94.75 172 MET B O 1
ATOM 4907 N N . GLU B 1 173 ? 11.711 33.812 14.523 1 93.19 173 GLU B N 1
ATOM 4908 C CA . GLU B 1 173 ? 12.875 34.688 14.656 1 93.19 173 GLU B CA 1
ATOM 4909 C C . GLU B 1 173 ? 14.117 33.906 15.07 1 93.19 173 GLU B C 1
ATOM 4911 O O . GLU B 1 173 ? 15.141 34.5 15.414 1 93.19 173 GLU B O 1
ATOM 4916 N N . SER B 1 174 ? 13.984 32.594 15.078 1 91.19 174 SER B N 1
ATOM 4917 C CA . SER B 1 174 ? 15.109 31.75 15.438 1 91.19 174 SER B CA 1
ATOM 4918 C C . SER B 1 174 ? 16.062 31.578 14.266 1 91.19 174 SER B C 1
ATOM 4920 O O . SER B 1 174 ? 16.25 30.469 13.766 1 91.19 174 SER B O 1
ATOM 4922 N N . VAL B 1 175 ? 16.719 32.594 13.828 1 89.62 175 VAL B N 1
ATOM 4923 C CA . VAL B 1 175 ? 17.641 32.562 12.703 1 89.62 175 VAL B CA 1
ATOM 4924 C C . VAL B 1 175 ? 19.031 33.031 13.148 1 89.62 175 VAL B C 1
ATOM 4926 O O . VAL B 1 175 ? 19.156 34.094 13.75 1 89.62 175 VAL B O 1
ATOM 4929 N N . PRO B 1 176 ? 19.969 32.188 12.859 1 87.62 176 PRO B N 1
ATOM 4930 C CA . PRO B 1 176 ? 21.312 32.625 13.219 1 87.62 176 PRO B CA 1
ATOM 4931 C C . PRO B 1 176 ? 21.812 33.781 12.336 1 87.62 176 PRO B C 1
ATOM 4933 O O . PRO B 1 176 ? 21.344 33.938 11.211 1 87.62 176 PRO B O 1
ATOM 4936 N N . GLU B 1 177 ? 22.812 34.469 12.852 1 78.31 177 GLU B N 1
ATOM 4937 C CA . GLU B 1 177 ? 23.391 35.594 12.125 1 78.31 177 GLU B CA 1
ATOM 4938 C C . GLU B 1 177 ? 23.953 35.156 10.781 1 78.31 177 GLU B C 1
ATOM 4940 O O . GLU B 1 177 ? 23.844 35.875 9.789 1 78.31 177 GLU B O 1
ATOM 4945 N N . ALA B 1 178 ? 24.453 34 10.75 1 74.81 178 ALA B N 1
ATOM 4946 C CA . ALA B 1 178 ? 25.125 33.5 9.547 1 74.81 178 ALA B CA 1
ATOM 4947 C C . ALA B 1 178 ? 24.109 33.25 8.43 1 74.81 178 ALA B C 1
ATOM 4949 O O . ALA B 1 178 ? 24.469 33.281 7.25 1 74.81 178 ALA B O 1
ATOM 4950 N N . GLU B 1 179 ? 22.953 33 8.789 1 75.81 179 GLU B N 1
ATOM 4951 C CA . GLU B 1 179 ? 21.906 32.688 7.816 1 75.81 179 GLU B CA 1
ATOM 4952 C C . GLU B 1 179 ? 21.062 33.906 7.516 1 75.81 179 GLU B C 1
ATOM 4954 O O . GLU B 1 179 ? 20.141 33.844 6.684 1 75.81 179 GLU B O 1
ATOM 4959 N N . SER B 1 180 ? 21.375 34.938 8.203 1 73.5 180 SER B N 1
ATOM 4960 C CA . SER B 1 180 ? 20.609 36.156 8.039 1 73.5 180 SER B CA 1
ATOM 4961 C C . SER B 1 180 ? 20.953 36.844 6.727 1 73.5 180 SER B C 1
ATOM 4963 O O . SER B 1 180 ? 22.094 36.844 6.293 1 73.5 180 SER B O 1
ATOM 4965 N N . LYS B 1 181 ? 19.969 37.281 6.051 1 73.12 181 LYS B N 1
ATOM 4966 C CA . LYS B 1 181 ? 20.125 37.969 4.77 1 73.12 181 LYS B CA 1
ATOM 4967 C C . LYS B 1 181 ? 20.453 39.438 4.969 1 73.12 181 LYS B C 1
ATOM 4969 O O . LYS B 1 181 ? 19.562 40.25 5.234 1 73.12 181 LYS B O 1
ATOM 4974 N N . ALA B 1 182 ? 21.719 39.781 4.914 1 71.94 182 ALA B N 1
ATOM 4975 C CA . ALA B 1 182 ? 22.234 41.125 5.227 1 71.94 182 ALA B CA 1
ATOM 4976 C C . ALA B 1 182 ? 21.641 42.156 4.293 1 71.94 182 ALA B C 1
ATOM 4978 O O . ALA B 1 182 ? 21.531 43.344 4.656 1 71.94 182 ALA B O 1
ATOM 4979 N N . ASP B 1 183 ? 21.156 41.688 3.244 1 80.38 183 ASP B N 1
ATOM 4980 C CA . ASP B 1 183 ? 20.719 42.656 2.225 1 80.38 183 ASP B CA 1
ATOM 4981 C C . ASP B 1 183 ? 19.234 42.938 2.34 1 80.38 183 ASP B C 1
ATOM 4983 O O . ASP B 1 183 ? 18.688 43.75 1.593 1 80.38 183 ASP B O 1
ATOM 4987 N N . LEU B 1 184 ? 18.641 42.281 3.336 1 83.5 184 LEU B N 1
ATOM 4988 C CA . LEU B 1 184 ? 17.203 42.469 3.484 1 83.5 184 LEU B CA 1
ATOM 4989 C C . LEU B 1 184 ? 16.875 43.094 4.836 1 83.5 184 LEU B C 1
ATOM 4991 O O . LEU B 1 184 ? 17.562 42.844 5.824 1 83.5 184 LEU B O 1
ATOM 4995 N N . SER B 1 185 ? 15.883 43.875 4.793 1 86.88 185 SER B N 1
ATOM 4996 C CA . SER B 1 185 ? 15.359 44.344 6.066 1 86.88 185 SER B CA 1
ATOM 4997 C C . SER B 1 185 ? 14.766 43.219 6.891 1 86.88 185 SER B C 1
ATOM 4999 O O . SER B 1 185 ? 14.438 42.156 6.352 1 86.88 185 SER B O 1
ATOM 5001 N N . ASP B 1 186 ? 14.68 43.406 8.125 1 85.56 186 ASP B N 1
ATOM 5002 C CA . ASP B 1 186 ? 14.078 42.406 9.016 1 85.56 186 ASP B CA 1
ATOM 5003 C C . ASP B 1 186 ? 12.664 42.031 8.555 1 85.56 186 ASP B C 1
ATOM 5005 O O . ASP B 1 186 ? 12.258 40.875 8.625 1 85.56 186 ASP B O 1
ATOM 5009 N N . GLU B 1 187 ? 12 43.062 8.039 1 88.12 187 GLU B N 1
ATOM 5010 C CA . GLU B 1 187 ? 10.617 42.906 7.594 1 88.12 187 GLU B CA 1
ATOM 5011 C C . GLU B 1 187 ? 10.547 42.031 6.34 1 88.12 187 GLU B C 1
ATOM 5013 O O . GLU B 1 187 ? 9.594 41.25 6.164 1 88.12 187 GLU B O 1
ATOM 5018 N N . GLU B 1 188 ? 11.531 42.125 5.605 1 90.81 188 GLU B N 1
ATOM 5019 C CA . GLU B 1 188 ? 11.562 41.312 4.383 1 90.81 188 GLU B CA 1
ATOM 5020 C C . GLU B 1 188 ? 12.102 39.938 4.656 1 90.81 188 GLU B C 1
ATOM 5022 O O . GLU B 1 188 ? 11.656 38.938 4.043 1 90.81 188 GLU B O 1
ATOM 5027 N N . ALA B 1 189 ? 13.031 39.875 5.516 1 93 189 ALA B N 1
ATOM 5028 C CA . ALA B 1 189 ? 13.688 38.625 5.82 1 93 189 ALA B CA 1
ATOM 5029 C C . ALA B 1 189 ? 12.695 37.594 6.391 1 93 189 ALA B C 1
ATOM 5031 O O . ALA B 1 189 ? 12.75 36.406 6.059 1 93 189 ALA B O 1
ATOM 5032 N N . ILE B 1 190 ? 11.82 38.062 7.227 1 94.5 190 ILE B N 1
ATOM 5033 C CA . ILE B 1 190 ? 10.867 37.156 7.887 1 94.5 190 ILE B CA 1
ATOM 5034 C C . ILE B 1 190 ? 9.906 36.562 6.855 1 94.5 190 ILE B C 1
ATOM 5036 O O . ILE B 1 190 ? 9.406 35.469 7.023 1 94.5 190 ILE B O 1
ATOM 5040 N N . CYS B 1 191 ? 9.711 37.281 5.691 1 96.25 191 CYS B N 1
ATOM 5041 C CA . CYS B 1 191 ? 8.789 36.844 4.641 1 96.25 191 CYS B CA 1
ATOM 5042 C C . CYS B 1 191 ? 9.422 35.781 3.754 1 96.25 191 CYS B C 1
ATOM 5044 O O . CYS B 1 191 ? 8.75 35.188 2.908 1 96.25 191 CYS B O 1
ATOM 5046 N N . ARG B 1 192 ? 10.656 35.469 3.973 1 96.38 192 ARG B N 1
ATOM 5047 C CA . ARG B 1 192 ? 11.367 34.438 3.207 1 96.38 192 ARG B CA 1
ATOM 5048 C C . ARG B 1 192 ? 11.391 33.125 3.949 1 96.38 192 ARG B C 1
ATOM 5050 O O . ARG B 1 192 ? 11.93 32.125 3.451 1 96.38 192 ARG B O 1
ATOM 5057 N N . ARG B 1 193 ? 10.742 33.125 5.105 1 96.81 193 ARG B N 1
ATOM 5058 C CA . ARG B 1 193 ? 10.781 31.969 5.992 1 96.81 193 ARG B CA 1
ATOM 5059 C C . ARG B 1 193 ? 9.445 31.234 5.988 1 96.81 193 ARG B C 1
ATOM 5061 O O . ARG B 1 193 ? 8.391 31.844 5.812 1 96.81 193 ARG B O 1
ATOM 5068 N N . MET B 1 194 ? 9.516 29.953 6.121 1 98.25 194 MET B N 1
ATOM 5069 C CA . MET B 1 194 ? 8.352 29.125 6.395 1 98.25 194 MET B CA 1
ATOM 5070 C C . MET B 1 194 ? 8.602 28.188 7.574 1 98.25 194 MET B C 1
ATOM 5072 O O . MET B 1 194 ? 9.641 27.531 7.637 1 98.25 194 MET B O 1
ATOM 5076 N N . VAL B 1 195 ? 7.676 28.188 8.5 1 98 195 VAL B N 1
ATOM 5077 C CA . VAL B 1 195 ? 7.801 27.328 9.68 1 98 195 VAL B CA 1
ATOM 5078 C C . VAL B 1 195 ? 7.035 26.031 9.469 1 98 195 VAL B C 1
ATOM 5080 O O . VAL B 1 195 ? 5.859 26.047 9.094 1 98 195 VAL B O 1
ATOM 5083 N N . LEU B 1 196 ? 7.723 24.953 9.641 1 98.25 196 LEU B N 1
ATOM 5084 C CA . LEU B 1 196 ? 7.105 23.641 9.672 1 98.25 196 LEU B CA 1
ATOM 5085 C C . LEU B 1 196 ? 6.805 23.219 11.109 1 98.25 196 LEU B C 1
ATOM 5087 O O . LEU B 1 196 ? 7.719 22.938 11.883 1 98.25 196 LEU B O 1
ATOM 5091 N N . VAL B 1 197 ? 5.566 23.203 11.492 1 96.44 197 VAL B N 1
ATOM 5092 C CA . VAL B 1 197 ? 5.152 22.688 12.797 1 96.44 197 VAL B CA 1
ATOM 5093 C C . VAL B 1 197 ? 4.75 21.234 12.664 1 96.44 197 VAL B C 1
ATOM 5095 O O . VAL B 1 197 ? 3.6 20.922 12.336 1 96.44 197 VAL B O 1
ATOM 5098 N N . CYS B 1 198 ? 5.621 20.375 13.016 1 94.12 198 CYS B N 1
ATOM 5099 C CA . CYS B 1 198 ? 5.535 18.969 12.688 1 94.12 198 CYS B CA 1
ATOM 5100 C C . CYS B 1 198 ? 5.047 18.156 13.883 1 94.12 198 CYS B C 1
ATOM 5102 O O . CYS B 1 198 ? 5.809 17.891 14.812 1 94.12 198 CYS B O 1
ATOM 5104 N N . GLY B 1 199 ? 3.852 17.656 13.891 1 93.06 199 GLY B N 1
ATOM 5105 C CA . GLY B 1 199 ? 3.26 16.781 14.891 1 93.06 199 GLY B CA 1
ATOM 5106 C C . GLY B 1 199 ? 2.443 15.656 14.289 1 93.06 199 GLY B C 1
ATOM 5107 O O . GLY B 1 199 ? 2.926 14.93 13.414 1 93.06 199 GLY B O 1
ATOM 5108 N N . THR B 1 200 ? 1.146 15.57 14.844 1 91.75 200 THR B N 1
ATOM 5109 C CA . THR B 1 200 ? 0.216 14.633 14.227 1 91.75 200 THR B CA 1
ATOM 5110 C C . THR B 1 200 ? 0.015 14.961 12.75 1 91.75 200 THR B C 1
ATOM 5112 O O . THR B 1 200 ? 0.022 14.07 11.898 1 91.75 200 THR B O 1
ATOM 5115 N N . SER B 1 201 ? -0.137 16.203 12.492 1 95.31 201 SER B N 1
ATOM 5116 C CA . SER B 1 201 ? -0.092 16.797 11.164 1 95.31 201 SER B CA 1
ATOM 5117 C C . SER B 1 201 ? 1.084 17.766 11.039 1 95.31 201 SER B C 1
ATOM 5119 O O . SER B 1 201 ? 1.867 17.922 11.977 1 95.31 201 SER B O 1
ATOM 5121 N N . THR B 1 202 ? 1.312 18.25 9.906 1 97.31 202 THR B N 1
ATOM 5122 C CA . THR B 1 202 ? 2.289 19.328 9.711 1 97.31 202 THR B CA 1
ATOM 5123 C C . THR B 1 202 ? 1.624 20.562 9.133 1 97.31 202 THR B C 1
ATOM 5125 O O . THR B 1 202 ? 0.924 20.484 8.117 1 97.31 202 THR B O 1
ATOM 5128 N N . CYS B 1 203 ? 1.775 21.656 9.805 1 97.06 203 CYS B N 1
ATOM 5129 C CA . CYS B 1 203 ? 1.325 22.953 9.312 1 97.06 203 CYS B CA 1
ATOM 5130 C C . CYS B 1 203 ? 2.488 23.75 8.734 1 97.06 203 CYS B C 1
ATOM 5132 O O . CYS B 1 203 ? 3.588 23.734 9.289 1 97.06 203 CYS B O 1
ATOM 5134 N N . HIS B 1 204 ? 2.309 24.344 7.629 1 98.25 204 HIS B N 1
ATOM 5135 C CA . HIS B 1 204 ? 3.289 25.188 6.961 1 98.25 204 HIS B CA 1
ATOM 5136 C C . HIS B 1 204 ? 2.908 26.656 7.074 1 98.25 204 HIS B C 1
ATOM 5138 O O . HIS B 1 204 ? 1.997 27.125 6.383 1 98.25 204 HIS B O 1
ATOM 5144 N N . MET B 1 205 ? 3.676 27.406 7.848 1 97.5 205 MET B N 1
ATOM 5145 C CA . MET B 1 205 ? 3.297 28.781 8.164 1 97.5 205 MET B CA 1
ATOM 5146 C C . MET B 1 205 ? 4.258 29.766 7.527 1 97.5 205 MET B C 1
ATOM 5148 O O . MET B 1 205 ? 5.461 29.75 7.805 1 97.5 205 MET B O 1
ATOM 5152 N N . ALA B 1 206 ? 3.771 30.594 6.711 1 97.88 206 ALA B N 1
ATOM 5153 C CA . ALA B 1 206 ? 4.531 31.688 6.105 1 97.88 206 ALA B CA 1
ATOM 5154 C C . ALA B 1 206 ? 3.779 33 6.219 1 97.88 206 ALA B C 1
ATOM 5156 O O . ALA B 1 206 ? 2.549 33.031 6.297 1 97.88 206 ALA B O 1
ATOM 5157 N N . VAL B 1 207 ? 4.527 34.094 6.27 1 96.62 207 VAL B N 1
ATOM 5158 C CA . VAL B 1 207 ? 3.885 35.406 6.367 1 96.62 207 VAL B CA 1
ATOM 5159 C C . VAL B 1 207 ? 4.348 36.312 5.219 1 96.62 207 VAL B C 1
ATOM 5161 O O . VAL B 1 207 ? 5.387 36.062 4.609 1 96.62 207 VAL B O 1
ATOM 5164 N N . SER B 1 208 ? 3.541 37.25 4.914 1 96.94 208 SER B N 1
ATOM 5165 C CA . SER B 1 208 ? 3.844 38.25 3.871 1 96.94 208 SER B CA 1
ATOM 5166 C C . SER B 1 208 ? 3.248 39.594 4.203 1 96.94 208 SER B C 1
ATOM 5168 O O . SER B 1 208 ? 2.324 39.688 5.012 1 96.94 208 SER B O 1
ATOM 5170 N N . LYS B 1 209 ? 3.799 40.594 3.625 1 94.31 209 LYS B N 1
ATOM 5171 C CA . LYS B 1 209 ? 3.256 41.969 3.783 1 94.31 209 LYS B CA 1
ATOM 5172 C C . LYS B 1 209 ? 2.041 42.156 2.885 1 94.31 209 LYS B C 1
ATOM 5174 O O . LYS B 1 209 ? 1.083 42.844 3.275 1 94.31 209 LYS B O 1
ATOM 5179 N N . ASN B 1 210 ? 2.123 41.594 1.76 1 93.31 210 ASN B N 1
ATOM 5180 C CA . ASN B 1 210 ? 1.021 41.688 0.809 1 93.31 210 ASN B CA 1
ATOM 5181 C C . ASN B 1 210 ? 0.052 40.5 0.944 1 93.31 210 ASN B C 1
ATOM 5183 O O . ASN B 1 210 ? 0.454 39.406 1.316 1 93.31 210 ASN B O 1
ATOM 5187 N N . LYS B 1 211 ? -1.167 40.844 0.604 1 92.75 211 LYS B N 1
ATOM 5188 C CA . LYS B 1 211 ? -2.191 39.812 0.576 1 92.75 211 LYS B CA 1
ATOM 5189 C C . LYS B 1 211 ? -1.96 38.844 -0.581 1 92.75 211 LYS B C 1
ATOM 5191 O O . LYS B 1 211 ? -1.997 39.219 -1.747 1 92.75 211 LYS B O 1
ATOM 5196 N N . LEU B 1 212 ? -1.702 37.562 -0.281 1 95.62 212 LEU B N 1
ATOM 5197 C CA . LEU B 1 212 ? -1.483 36.562 -1.303 1 95.62 212 LEU B CA 1
ATOM 5198 C C . LEU B 1 212 ? -2.537 35.469 -1.21 1 95.62 212 LEU B C 1
ATOM 5200 O O . LEU B 1 212 ? -2.525 34.656 -0.272 1 95.62 212 LEU B O 1
ATOM 5204 N N . PHE B 1 213 ? -3.463 35.469 -2.174 1 94.69 213 PHE B N 1
ATOM 5205 C CA . PHE B 1 213 ? -4.41 34.344 -2.277 1 94.69 213 PHE B CA 1
ATOM 5206 C C . PHE B 1 213 ? -3.814 33.188 -3.072 1 94.69 213 PHE B C 1
ATOM 5208 O O . PHE B 1 213 ? -3.465 33.375 -4.242 1 94.69 213 PHE B O 1
ATOM 5215 N N . ILE B 1 214 ? -3.697 32.094 -2.453 1 96.94 214 ILE B N 1
ATOM 5216 C CA . ILE B 1 214 ? -3.062 30.938 -3.076 1 96.94 214 ILE B CA 1
ATOM 5217 C C . ILE B 1 214 ? -4.059 29.781 -3.148 1 96.94 214 ILE B C 1
ATOM 5219 O O . ILE B 1 214 ? -4.539 29.297 -2.117 1 96.94 214 ILE B O 1
ATOM 5223 N N . PRO B 1 215 ? -4.359 29.281 -4.352 1 96.62 215 PRO B N 1
ATOM 5224 C CA . PRO B 1 215 ? -5.297 28.172 -4.473 1 96.62 215 PRO B CA 1
ATOM 5225 C C . PRO B 1 215 ? -4.867 26.953 -3.658 1 96.62 215 PRO B C 1
ATOM 5227 O O . PRO B 1 215 ? -3.719 26.516 -3.752 1 96.62 215 PRO B O 1
ATOM 5230 N N . GLY B 1 216 ? -5.836 26.438 -2.818 1 96.31 216 GLY B N 1
ATOM 5231 C CA . GLY B 1 216 ? -5.598 25.219 -2.078 1 96.31 216 GLY B CA 1
ATOM 5232 C C . GLY B 1 216 ? -4.82 25.438 -0.794 1 96.31 216 GLY B C 1
ATOM 5233 O O . GLY B 1 216 ? -4.508 24.484 -0.081 1 96.31 216 GLY B O 1
ATOM 5234 N N . VAL B 1 217 ? -4.48 26.625 -0.491 1 96.62 217 VAL B N 1
ATOM 5235 C CA . VAL B 1 217 ? -3.744 26.953 0.727 1 96.62 217 VAL B CA 1
ATOM 5236 C C . VAL B 1 217 ? -4.535 27.969 1.556 1 96.62 217 VAL B C 1
ATOM 5238 O O . VAL B 1 217 ? -5.051 28.938 1.02 1 96.62 217 VAL B O 1
ATOM 5241 N N . TRP B 1 218 ? -4.633 27.75 2.811 1 93 218 TRP B N 1
ATOM 5242 C CA . TRP B 1 218 ? -5.441 28.594 3.684 1 93 218 TRP B CA 1
ATOM 5243 C C . TRP B 1 218 ? -4.789 29.953 3.885 1 93 218 TRP B C 1
ATOM 5245 O O . TRP B 1 218 ? -3.564 30.047 3.99 1 93 218 TRP B O 1
ATOM 5255 N N . GLY B 1 219 ? -5.621 30.891 4.102 1 90.25 219 GLY B N 1
ATOM 5256 C CA . GLY B 1 219 ? -5.18 32.281 4.188 1 90.25 219 GLY B CA 1
ATOM 5257 C C . GLY B 1 219 ? -5.457 33.062 2.924 1 90.25 219 GLY B C 1
ATOM 5258 O O . GLY B 1 219 ? -6.086 32.562 1.992 1 90.25 219 GLY B O 1
ATOM 5259 N N . PRO B 1 220 ? -5.023 34.25 2.889 1 92.19 220 PRO B N 1
ATOM 5260 C CA . PRO B 1 220 ? -4.234 34.938 3.924 1 92.19 220 PRO B CA 1
ATOM 5261 C C . PRO B 1 220 ? -5.09 35.438 5.086 1 92.19 220 PRO B C 1
ATOM 5263 O O . PRO B 1 220 ? -6.215 35.906 4.879 1 92.19 220 PRO B O 1
ATOM 5266 N N . PHE B 1 221 ? -4.535 35.344 6.316 1 88.88 221 PHE B N 1
ATOM 5267 C CA . PHE B 1 221 ? -5.184 35.812 7.527 1 88.88 221 PHE B CA 1
ATOM 5268 C C . PHE B 1 221 ? -4.391 36.969 8.148 1 88.88 221 PHE B C 1
ATOM 5270 O O . PHE B 1 221 ? -3.242 36.781 8.555 1 88.88 221 PHE B O 1
ATOM 5277 N N . TRP B 1 222 ? -5.027 38.062 8.25 1 88.56 222 TRP B N 1
ATOM 5278 C CA . TRP B 1 222 ? -4.344 39.25 8.711 1 88.56 222 TRP B CA 1
ATOM 5279 C C . TRP B 1 222 ? -4.055 39.188 10.203 1 88.56 222 TRP B C 1
ATOM 5281 O O . TRP B 1 222 ? -4.957 38.938 11.008 1 88.56 222 TRP B O 1
ATOM 5291 N N . SER B 1 223 ? -2.838 39.375 10.633 1 88.75 223 SER B N 1
ATOM 5292 C CA . SER B 1 223 ? -2.371 39.5 12.008 1 88.75 223 SER B CA 1
ATOM 5293 C C . SER B 1 223 ? -2.785 38.281 12.844 1 88.75 223 SER B C 1
ATOM 5295 O O . SER B 1 223 ? -3.008 38.406 14.055 1 88.75 223 SER B O 1
ATOM 5297 N N . ALA B 1 224 ? -2.936 37.188 12.203 1 88.81 224 ALA B N 1
ATOM 5298 C CA . ALA B 1 224 ? -3.418 35.969 12.898 1 88.81 224 ALA B CA 1
ATOM 5299 C C . ALA B 1 224 ? -2.301 35.344 13.703 1 88.81 224 ALA B C 1
ATOM 5301 O O . ALA B 1 224 ? -2.557 34.719 14.742 1 88.81 224 ALA B O 1
ATOM 5302 N N . MET B 1 225 ? -1.109 35.469 13.219 1 92 225 MET B N 1
ATOM 5303 C CA . MET B 1 225 ? 0.036 34.875 13.906 1 92 225 MET B CA 1
ATOM 5304 C C . MET B 1 225 ? 1.037 35.938 14.32 1 92 225 MET B C 1
ATOM 5306 O O . MET B 1 225 ? 1.329 36.094 15.508 1 92 225 MET B O 1
ATOM 5310 N N . ILE B 1 226 ? 1.483 36.719 13.328 1 91.69 226 ILE B N 1
ATOM 5311 C CA . ILE B 1 226 ? 2.354 37.844 13.562 1 91.69 226 ILE B CA 1
ATOM 5312 C C . ILE B 1 226 ? 1.605 39.156 13.234 1 91.69 226 ILE B C 1
ATOM 5314 O O . ILE B 1 226 ? 1.074 39.281 12.133 1 91.69 226 ILE B O 1
ATOM 5318 N N . PRO B 1 227 ? 1.65 40.094 14.211 1 89.44 227 PRO B N 1
ATOM 5319 C CA . PRO B 1 227 ? 0.921 41.344 13.961 1 89.44 227 PRO B CA 1
ATOM 5320 C C . PRO B 1 227 ? 1.384 42.031 12.695 1 89.44 227 PRO B C 1
ATOM 5322 O O . PRO B 1 227 ? 2.588 42.125 12.438 1 89.44 227 PRO B O 1
ATOM 5325 N N . GLU B 1 228 ? 0.427 42.469 11.898 1 89.56 228 GLU B N 1
ATOM 5326 C CA . GLU B 1 228 ? 0.625 43.344 10.734 1 89.56 228 GLU B CA 1
ATOM 5327 C C . GLU B 1 228 ? 1.206 42.562 9.562 1 89.56 228 GLU B C 1
ATOM 5329 O O . GLU B 1 228 ? 1.839 43.125 8.672 1 89.56 228 GLU B O 1
ATOM 5334 N N . TYR B 1 229 ? 1.103 41.25 9.617 1 92.75 229 TYR B N 1
ATOM 5335 C CA . TYR B 1 229 ? 1.434 40.406 8.492 1 92.75 229 TYR B CA 1
ATOM 5336 C C . TYR B 1 229 ? 0.243 39.531 8.094 1 92.75 229 TYR B C 1
ATOM 5338 O O . TYR B 1 229 ? -0.633 39.25 8.922 1 92.75 229 TYR B O 1
ATOM 5346 N N . TRP B 1 230 ? 0.229 39.156 6.852 1 93 230 TRP B N 1
ATOM 5347 C CA . TRP B 1 230 ? -0.727 38.188 6.367 1 93 230 TRP B CA 1
ATOM 5348 C C . TRP B 1 230 ? -0.175 36.75 6.523 1 93 230 TRP B C 1
ATOM 5350 O O . TRP B 1 230 ? 0.949 36.469 6.102 1 93 230 TRP B O 1
ATOM 5360 N N . LEU B 1 231 ? -0.961 35.906 7.094 1 95.06 231 LEU B N 1
ATOM 5361 C CA . LEU B 1 231 ? -0.536 34.531 7.336 1 95.06 231 LEU B CA 1
ATOM 5362 C C . LEU B 1 231 ? -1.041 33.625 6.238 1 95.06 231 LEU B C 1
ATOM 5364 O O . LEU B 1 231 ? -2.232 33.625 5.918 1 95.06 231 LEU B O 1
ATOM 5368 N N . THR B 1 232 ? -0.116 32.906 5.598 1 96.38 232 THR B N 1
ATOM 5369 C CA . THR B 1 232 ? -0.4 31.766 4.734 1 96.38 232 THR B CA 1
ATOM 5370 C C . THR B 1 232 ? -0.179 30.453 5.48 1 96.38 232 THR B C 1
ATOM 5372 O O . THR B 1 232 ? 0.898 30.219 6.035 1 96.38 232 THR B O 1
ATOM 5375 N N . GLU B 1 233 ? -1.227 29.594 5.449 1 96.19 233 GLU B N 1
ATOM 5376 C CA . GLU B 1 233 ? -1.147 28.344 6.215 1 96.19 233 GLU B CA 1
ATOM 5377 C C . GLU B 1 233 ? -1.398 27.141 5.328 1 96.19 233 GLU B C 1
ATOM 5379 O O . GLU B 1 233 ? -2.549 26.75 5.105 1 96.19 233 GLU B O 1
ATOM 5384 N N . GLY B 1 234 ? -0.32 26.516 4.867 1 96.44 234 GLY B N 1
ATOM 5385 C CA . GLY B 1 234 ? -0.443 25.203 4.273 1 96.44 234 GLY B CA 1
ATOM 5386 C C . GLY B 1 234 ? -0.516 24.078 5.301 1 96.44 234 GLY B C 1
ATOM 5387 O O . GLY B 1 234 ? -0.336 24.328 6.496 1 96.44 234 GLY B O 1
ATOM 5388 N N . GLY B 1 235 ? -0.741 22.891 4.777 1 96.69 235 GLY B N 1
ATOM 5389 C CA . GLY B 1 235 ? -0.799 21.812 5.75 1 96.69 235 GLY B CA 1
ATOM 5390 C C . GLY B 1 235 ? -0.869 20.438 5.117 1 96.69 235 GLY B C 1
ATOM 5391 O O . GLY B 1 235 ? -1.268 20.297 3.957 1 96.69 235 GLY B O 1
ATOM 5392 N N . GLN B 1 236 ? -0.432 19.5 5.816 1 97.5 236 GLN B N 1
ATOM 5393 C CA . GLN B 1 236 ? -0.59 18.062 5.57 1 97.5 236 GLN B CA 1
ATOM 5394 C C . GLN B 1 236 ? -1.326 17.391 6.723 1 97.5 236 GLN B C 1
ATOM 5396 O O . GLN B 1 236 ? -0.909 17.484 7.879 1 97.5 236 GLN B O 1
ATOM 5401 N N . SER B 1 237 ? -2.369 16.719 6.445 1 94.88 237 SER B N 1
ATOM 5402 C CA . SER B 1 237 ? -3.35 16.281 7.43 1 94.88 237 SER B CA 1
ATOM 5403 C C . SER B 1 237 ? -2.773 15.188 8.328 1 94.88 237 SER B C 1
ATOM 5405 O O . SER B 1 237 ? -3.191 15.047 9.484 1 94.88 237 SER B O 1
ATOM 5407 N N . ALA B 1 238 ? -1.914 14.422 7.797 1 96.5 238 ALA B N 1
ATOM 5408 C CA . ALA B 1 238 ? -1.311 13.352 8.586 1 96.5 238 ALA B CA 1
ATOM 5409 C C . ALA B 1 238 ? 0.161 13.172 8.227 1 96.5 238 ALA B C 1
ATOM 5411 O O . ALA B 1 238 ? 0.491 12.836 7.086 1 96.5 238 ALA B O 1
ATOM 5412 N N . THR B 1 239 ? 1.042 13.43 9.141 1 97.88 239 THR B N 1
ATOM 5413 C CA . THR B 1 239 ? 2.471 13.195 8.969 1 97.88 239 THR B CA 1
ATOM 5414 C C . THR B 1 239 ? 3.021 12.32 10.086 1 97.88 239 THR B C 1
ATOM 5416 O O . THR B 1 239 ? 3.178 11.109 9.914 1 97.88 239 THR B O 1
ATOM 5419 N N . GLY B 1 240 ? 2.996 12.945 11.359 1 97.44 240 GLY B N 1
ATOM 5420 C CA . GLY B 1 240 ? 3.35 12.086 12.477 1 97.44 240 GLY B CA 1
ATOM 5421 C C . GLY B 1 240 ? 2.432 10.883 12.617 1 97.44 240 GLY B C 1
ATOM 5422 O O . GLY B 1 240 ? 2.895 9.766 12.859 1 97.44 240 GLY B O 1
ATOM 5423 N N . ALA B 1 241 ? 1.146 11.148 12.5 1 97.06 241 ALA B N 1
ATOM 5424 C CA . ALA B 1 241 ? 0.15 10.086 12.57 1 97.06 241 ALA B CA 1
ATOM 5425 C C . ALA B 1 241 ? 0.399 9.031 11.5 1 97.06 241 ALA B C 1
ATOM 5427 O O . ALA B 1 241 ? 0.162 7.84 11.719 1 97.06 241 ALA B O 1
ATOM 5428 N N . LEU B 1 242 ? 0.824 9.422 10.328 1 98.44 242 LEU B N 1
ATOM 5429 C CA . LEU B 1 242 ? 1.09 8.492 9.242 1 98.44 242 LEU B CA 1
ATOM 5430 C C . LEU B 1 242 ? 2.299 7.617 9.555 1 98.44 242 LEU B C 1
ATOM 5432 O O . LEU B 1 242 ? 2.279 6.406 9.305 1 98.44 242 LEU B O 1
ATOM 5436 N N . LEU B 1 243 ? 3.361 8.211 10.07 1 98.38 243 LEU B N 1
ATOM 5437 C CA . LEU B 1 243 ? 4.539 7.434 10.445 1 98.38 243 LEU B CA 1
ATOM 5438 C C . LEU B 1 243 ? 4.195 6.414 11.523 1 98.38 243 LEU B C 1
ATOM 5440 O O . LEU B 1 243 ? 4.648 5.27 11.469 1 98.38 243 LEU B O 1
ATOM 5444 N N . ASP B 1 244 ? 3.428 6.879 12.516 1 97.44 244 ASP B N 1
ATOM 5445 C CA . ASP B 1 244 ? 2.955 5.945 13.539 1 97.44 244 ASP B CA 1
ATOM 5446 C C . ASP B 1 244 ? 2.18 4.793 12.906 1 97.44 244 ASP B C 1
ATOM 5448 O O . ASP B 1 244 ? 2.383 3.631 13.266 1 97.44 244 ASP B O 1
ATOM 5452 N N . TYR B 1 245 ? 1.322 5.113 12.023 1 97.88 245 TYR B N 1
ATOM 5453 C CA . TYR B 1 245 ? 0.5 4.125 11.336 1 97.88 245 TYR B CA 1
ATOM 5454 C C . TYR B 1 245 ? 1.367 3.104 10.609 1 97.88 245 TYR B C 1
ATOM 5456 O O . TYR B 1 245 ? 1.144 1.896 10.727 1 97.88 245 TYR B O 1
ATOM 5464 N N . ILE B 1 246 ? 2.338 3.561 9.812 1 98.31 246 ILE B N 1
ATOM 5465 C CA . ILE B 1 246 ? 3.205 2.701 9.008 1 98.31 246 ILE B CA 1
ATOM 5466 C C . ILE B 1 246 ? 3.959 1.736 9.922 1 98.31 246 ILE B C 1
ATOM 5468 O O . ILE B 1 246 ? 4.098 0.553 9.602 1 98.31 246 ILE B O 1
ATOM 5472 N N . VAL B 1 247 ? 4.391 2.234 11.023 1 97.31 247 VAL B N 1
ATOM 5473 C CA . VAL B 1 247 ? 5.211 1.437 11.93 1 97.31 247 VAL B CA 1
ATOM 5474 C C . VAL B 1 247 ? 4.324 0.471 12.719 1 97.31 247 VAL B C 1
ATOM 5476 O O . VAL B 1 247 ? 4.594 -0.731 12.766 1 97.31 247 VAL B O 1
ATOM 5479 N N . GLU B 1 248 ? 3.262 0.957 13.25 1 95.69 248 GLU B N 1
ATOM 5480 C CA . GLU B 1 248 ? 2.424 0.162 14.141 1 95.69 248 GLU B CA 1
ATOM 5481 C C . GLU B 1 248 ? 1.621 -0.877 13.367 1 95.69 248 GLU B C 1
ATOM 5483 O O . GLU B 1 248 ? 1.25 -1.919 13.906 1 95.69 248 GLU B O 1
ATOM 5488 N N . ASN B 1 249 ? 1.354 -0.593 12.141 1 96.88 249 ASN B N 1
ATOM 5489 C CA . ASN B 1 249 ? 0.531 -1.488 11.336 1 96.88 249 ASN B CA 1
ATOM 5490 C C . ASN B 1 249 ? 1.384 -2.49 10.562 1 96.88 249 ASN B C 1
ATOM 5492 O O . ASN B 1 249 ? 0.989 -2.949 9.484 1 96.88 249 ASN B O 1
ATOM 5496 N N . HIS B 1 250 ? 2.506 -2.852 11.031 1 96.38 250 HIS B N 1
ATOM 5497 C CA . HIS B 1 250 ? 3.424 -3.812 10.43 1 96.38 250 HIS B CA 1
ATOM 5498 C C . HIS B 1 250 ? 3.713 -4.969 11.375 1 96.38 250 HIS B C 1
ATOM 5500 O O . HIS B 1 250 ? 3.816 -4.77 12.594 1 96.38 250 HIS B O 1
ATOM 5506 N N . ALA B 1 251 ? 3.941 -6.125 10.891 1 94.69 251 ALA B N 1
ATOM 5507 C CA . ALA B 1 251 ? 4.125 -7.34 11.68 1 94.69 251 ALA B CA 1
ATOM 5508 C C . ALA B 1 251 ? 5.391 -7.258 12.531 1 94.69 251 ALA B C 1
ATOM 5510 O O . ALA B 1 251 ? 5.469 -7.867 13.602 1 94.69 251 ALA B O 1
ATOM 5511 N N . ALA B 1 252 ? 6.344 -6.512 12.148 1 95.75 252 ALA B N 1
ATOM 5512 C CA . ALA B 1 252 ? 7.629 -6.422 12.836 1 95.75 252 ALA B CA 1
ATOM 5513 C C . ALA B 1 252 ? 7.551 -5.453 14.016 1 95.75 252 ALA B C 1
ATOM 5515 O O . ALA B 1 252 ? 8.477 -5.363 14.82 1 95.75 252 ALA B O 1
ATOM 5516 N N . ALA B 1 253 ? 6.457 -4.688 14.195 1 94.56 253 ALA B N 1
ATOM 5517 C CA . ALA B 1 253 ? 6.352 -3.578 15.141 1 94.56 253 ALA B CA 1
ATOM 5518 C C . ALA B 1 253 ? 6.609 -4.047 16.562 1 94.56 253 ALA B C 1
ATOM 5520 O O . ALA B 1 253 ? 7.383 -3.43 17.297 1 94.56 253 ALA B O 1
ATOM 5521 N N . PRO B 1 254 ? 5.992 -5.191 17.016 1 93.25 254 PRO B N 1
ATOM 5522 C CA . PRO B 1 254 ? 6.219 -5.629 18.391 1 93.25 254 PRO B CA 1
ATOM 5523 C C . PRO B 1 254 ? 7.676 -5.984 18.672 1 93.25 254 PRO B C 1
ATOM 5525 O O . PRO B 1 254 ? 8.219 -5.621 19.703 1 93.25 254 PRO B O 1
ATOM 5528 N N . LEU B 1 255 ? 8.258 -6.691 17.75 1 94.56 255 LEU B N 1
ATOM 5529 C CA . LEU B 1 255 ? 9.664 -7.059 17.906 1 94.56 255 LEU B CA 1
ATOM 5530 C C . LEU B 1 255 ? 10.555 -5.82 17.938 1 94.56 255 LEU B C 1
ATOM 5532 O O . LEU B 1 255 ? 11.477 -5.73 18.734 1 94.56 255 LEU B O 1
ATOM 5536 N N . LEU B 1 256 ? 10.32 -4.898 17.094 1 95.88 256 LEU B N 1
ATOM 5537 C CA . LEU B 1 256 ? 11.078 -3.656 17.016 1 95.88 256 LEU B CA 1
ATOM 5538 C C . LEU B 1 256 ? 10.93 -2.852 18.312 1 95.88 256 LEU B C 1
ATOM 5540 O O . LEU B 1 256 ? 11.891 -2.242 18.781 1 95.88 256 LEU B O 1
ATOM 5544 N N . ALA B 1 257 ? 9.719 -2.764 18.797 1 95.62 257 ALA B N 1
ATOM 5545 C CA . ALA B 1 257 ? 9.453 -2.051 20.047 1 95.62 257 ALA B CA 1
ATOM 5546 C C . ALA B 1 257 ? 10.25 -2.648 21.203 1 95.62 257 ALA B C 1
ATOM 5548 O O . ALA B 1 257 ? 10.797 -1.917 22.031 1 95.62 257 ALA B O 1
ATOM 5549 N N . ASN B 1 258 ? 10.305 -3.959 21.25 1 96.5 258 ASN B N 1
ATOM 5550 C CA . ASN B 1 258 ? 11.086 -4.645 22.281 1 96.5 258 ASN B CA 1
ATOM 5551 C C . ASN B 1 258 ? 12.57 -4.348 22.141 1 96.5 258 ASN B C 1
ATOM 5553 O O . ASN B 1 258 ? 13.25 -4.117 23.156 1 96.5 258 ASN B O 1
ATOM 5557 N N . HIS B 1 259 ? 13.023 -4.379 20.938 1 96.5 259 HIS B N 1
ATOM 5558 C CA . HIS B 1 259 ? 14.422 -4.07 20.672 1 96.5 259 HIS B CA 1
ATOM 5559 C C . HIS B 1 259 ? 14.75 -2.635 21.078 1 96.5 259 HIS B C 1
ATOM 5561 O O . HIS B 1 259 ? 15.805 -2.373 21.672 1 96.5 259 HIS B O 1
ATOM 5567 N N . ALA B 1 260 ? 13.906 -1.683 20.75 1 96.38 260 ALA B N 1
ATOM 5568 C CA . ALA B 1 260 ? 14.109 -0.276 21.094 1 96.38 260 ALA B CA 1
ATOM 5569 C C . ALA B 1 260 ? 14.125 -0.078 22.609 1 96.38 260 ALA B C 1
ATOM 5571 O O . ALA B 1 260 ? 14.961 0.657 23.141 1 96.38 260 ALA B O 1
ATOM 5572 N N . ALA B 1 261 ? 13.234 -0.738 23.281 1 95.75 261 ALA B N 1
ATOM 5573 C CA . ALA B 1 261 ? 13.156 -0.657 24.75 1 95.75 261 ALA B CA 1
ATOM 5574 C C . ALA B 1 261 ? 14.43 -1.197 25.391 1 95.75 261 ALA B C 1
ATOM 5576 O O . ALA B 1 261 ? 14.938 -0.62 26.344 1 95.75 261 ALA B O 1
ATOM 5577 N N . SER B 1 262 ? 14.875 -2.295 24.906 1 96.69 262 SER B N 1
ATOM 5578 C CA . SER B 1 262 ? 16.078 -2.924 25.438 1 96.69 262 SER B CA 1
ATOM 5579 C C . SER B 1 262 ? 17.297 -2.021 25.281 1 96.69 262 SER B C 1
ATOM 5581 O O . SER B 1 262 ? 18.219 -2.084 26.078 1 96.69 262 SER B O 1
ATOM 5583 N N . GLN B 1 263 ? 17.281 -1.177 24.297 1 95.56 263 GLN B N 1
ATOM 5584 C CA . GLN B 1 263 ? 18.391 -0.277 24.031 1 95.56 263 GLN B CA 1
ATOM 5585 C C . GLN B 1 263 ? 18.109 1.121 24.578 1 95.56 263 GLN B C 1
ATOM 5587 O O . GLN B 1 263 ? 18.938 2.025 24.438 1 95.56 263 GLN B O 1
ATOM 5592 N N . SER B 1 264 ? 16.938 1.351 25.125 1 96 264 SER B N 1
ATOM 5593 C CA . SER B 1 264 ? 16.516 2.623 25.703 1 96 264 SER B CA 1
ATOM 5594 C C . SER B 1 264 ? 16.531 3.734 24.656 1 96 264 SER B C 1
ATOM 5596 O O . SER B 1 264 ? 17.062 4.816 24.906 1 96 264 SER B O 1
ATOM 5598 N N . VAL B 1 265 ? 16.047 3.393 23.5 1 95.19 265 VAL B N 1
ATOM 5599 C CA . VAL B 1 265 ? 15.891 4.367 22.422 1 95.19 265 VAL B CA 1
ATOM 5600 C C . VAL B 1 265 ? 14.461 4.312 21.875 1 95.19 265 VAL B C 1
ATOM 5602 O O . VAL B 1 265 ? 13.703 3.389 22.203 1 95.19 265 VAL B O 1
ATOM 5605 N N . SER B 1 266 ? 14.078 5.332 21.156 1 95.06 266 SER B N 1
ATOM 5606 C CA . SER B 1 266 ? 12.766 5.297 20.531 1 95.06 266 SER B CA 1
ATOM 5607 C C . SER B 1 266 ? 12.758 4.359 19.328 1 95.06 266 SER B C 1
ATOM 5609 O O . SER B 1 266 ? 13.812 4.047 18.766 1 95.06 266 SER B O 1
ATOM 5611 N N . ILE B 1 267 ? 11.648 3.869 18.938 1 96.25 267 ILE B N 1
ATOM 5612 C CA . ILE B 1 267 ? 11.492 2.998 17.781 1 96.25 267 ILE B CA 1
ATOM 5613 C C . ILE B 1 267 ? 12.023 3.699 16.531 1 96.25 267 ILE B C 1
ATOM 5615 O O . ILE B 1 267 ? 12.617 3.062 15.664 1 96.25 267 ILE B O 1
ATOM 5619 N N . PHE B 1 268 ? 11.836 5.008 16.422 1 97 268 PHE B N 1
ATOM 5620 C CA . PHE B 1 268 ? 12.258 5.773 15.258 1 97 268 PHE B CA 1
ATOM 5621 C C . PHE B 1 268 ? 13.781 5.887 15.211 1 97 268 PHE B C 1
ATOM 5623 O O . PHE B 1 268 ? 14.375 5.836 14.133 1 97 268 PHE B O 1
ATOM 5630 N N . GLU B 1 269 ? 14.375 6.078 16.328 1 97.12 269 GLU B N 1
ATOM 5631 C CA . GLU B 1 269 ? 15.828 6.082 16.375 1 97.12 269 GLU B CA 1
ATOM 5632 C C . GLU B 1 269 ? 16.406 4.738 15.93 1 97.12 269 GLU B C 1
ATOM 5634 O O . GLU B 1 269 ? 17.406 4.695 15.227 1 97.12 269 GLU B O 1
ATOM 5639 N N . LEU B 1 270 ? 15.82 3.686 16.438 1 97.81 270 LEU B N 1
ATOM 5640 C CA . LEU B 1 270 ? 16.266 2.354 16.031 1 97.81 270 LEU B CA 1
ATOM 5641 C C . LEU B 1 270 ? 16.094 2.164 14.523 1 97.81 270 LEU B C 1
ATOM 5643 O O . LEU B 1 270 ? 16.969 1.596 13.867 1 97.81 270 LEU B O 1
ATOM 5647 N N . LEU B 1 271 ? 14.977 2.559 13.945 1 98.5 271 LEU B N 1
ATOM 5648 C CA . LEU B 1 271 ? 14.75 2.473 12.508 1 98.5 271 LEU B CA 1
ATOM 5649 C C . LEU B 1 271 ? 15.82 3.244 11.742 1 98.5 271 LEU B C 1
ATOM 5651 O O . LEU B 1 271 ? 16.312 2.781 10.711 1 98.5 271 LEU B O 1
ATOM 5655 N N . ASN B 1 272 ? 16.172 4.457 12.227 1 98.44 272 ASN B N 1
ATOM 5656 C CA . ASN B 1 272 ? 17.25 5.223 11.609 1 98.44 272 ASN B CA 1
ATOM 5657 C C . ASN B 1 272 ? 18.562 4.434 11.594 1 98.44 272 ASN B C 1
ATOM 5659 O O . ASN B 1 272 ? 19.281 4.434 10.594 1 98.44 272 ASN B O 1
ATOM 5663 N N . LYS B 1 273 ? 18.828 3.799 12.688 1 97.81 273 LYS B N 1
ATOM 5664 C CA . LYS B 1 273 ? 20.047 3.002 12.789 1 97.81 273 LYS B CA 1
ATOM 5665 C C . LYS B 1 273 ? 20.031 1.838 11.805 1 97.81 273 LYS B C 1
ATOM 5667 O O . LYS B 1 273 ? 21.047 1.52 11.188 1 97.81 273 LYS B O 1
ATOM 5672 N N . ILE B 1 274 ? 18.938 1.169 11.719 1 98.25 274 ILE B N 1
ATOM 5673 C CA . ILE B 1 274 ? 18.797 0.051 10.789 1 98.25 274 ILE B CA 1
ATOM 5674 C C . ILE B 1 274 ? 19.047 0.524 9.359 1 98.25 274 ILE B C 1
ATOM 5676 O O . ILE B 1 274 ? 19.75 -0.146 8.594 1 98.25 274 ILE B O 1
ATOM 5680 N N . LEU B 1 275 ? 18.516 1.669 8.992 1 98.56 275 LEU B N 1
ATOM 5681 C CA . LEU B 1 275 ? 18.703 2.225 7.656 1 98.56 275 LEU B CA 1
ATOM 5682 C C . LEU B 1 275 ? 20.172 2.518 7.387 1 98.56 275 LEU B C 1
ATOM 5684 O O . LEU B 1 275 ? 20.672 2.256 6.289 1 98.56 275 LEU B O 1
ATOM 5688 N N . LEU B 1 276 ? 20.828 3.09 8.336 1 97.88 276 LEU B N 1
ATOM 5689 C CA . LEU B 1 276 ? 22.25 3.373 8.195 1 97.88 276 LEU B CA 1
ATOM 5690 C C . LEU B 1 276 ? 23.047 2.088 7.965 1 97.88 276 LEU B C 1
ATOM 5692 O O . LEU B 1 276 ? 23.938 2.045 7.113 1 97.88 276 LEU B O 1
ATOM 5696 N N . SER B 1 277 ? 22.719 1.092 8.75 1 97.62 277 SER B N 1
ATOM 5697 C CA . SER B 1 277 ? 23.375 -0.205 8.602 1 97.62 277 SER B CA 1
ATOM 5698 C C . SER B 1 277 ? 23.109 -0.804 7.227 1 97.62 277 SER B C 1
ATOM 5700 O O . SER B 1 277 ? 24 -1.374 6.605 1 97.62 277 SER B O 1
ATOM 5702 N N . MET B 1 278 ? 21.906 -0.724 6.797 1 97.69 278 MET B N 1
ATOM 5703 C CA . MET B 1 278 ? 21.531 -1.24 5.48 1 97.69 278 MET B CA 1
ATOM 5704 C C . MET B 1 278 ? 22.312 -0.537 4.379 1 97.69 278 MET B C 1
ATOM 5706 O O . MET B 1 278 ? 22.781 -1.181 3.443 1 97.69 278 MET B O 1
ATOM 5710 N N . ALA B 1 279 ? 22.344 0.789 4.461 1 97 279 ALA B N 1
ATOM 5711 C CA . ALA B 1 279 ? 23.062 1.572 3.457 1 97 279 ALA B CA 1
ATOM 5712 C C . ALA B 1 279 ? 24.516 1.137 3.363 1 97 279 ALA B C 1
ATOM 5714 O O . ALA B 1 279 ? 25.062 1.036 2.268 1 97 279 ALA B O 1
ATOM 5715 N N . HIS B 1 280 ? 25.109 0.852 4.461 1 96.06 280 HIS B N 1
ATOM 5716 C CA . HIS B 1 280 ? 26.5 0.408 4.508 1 96.06 280 HIS B CA 1
ATOM 5717 C C . HIS B 1 280 ? 26.641 -1 3.941 1 96.06 280 HIS B C 1
ATOM 5719 O O . HIS B 1 280 ? 27.531 -1.256 3.129 1 96.06 280 HIS B O 1
ATOM 5725 N N . GLU B 1 281 ? 25.797 -1.908 4.355 1 95.62 281 GLU B N 1
ATOM 5726 C CA . GLU B 1 281 ? 25.844 -3.309 3.947 1 95.62 281 GLU B CA 1
ATOM 5727 C C . GLU B 1 281 ? 25.656 -3.451 2.439 1 95.62 281 GLU B C 1
ATOM 5729 O O . GLU B 1 281 ? 26.281 -4.309 1.809 1 95.62 281 GLU B O 1
ATOM 5734 N N . GLN B 1 282 ? 24.812 -2.625 1.905 1 94.06 282 GLN B N 1
ATOM 5735 C CA . GLN B 1 282 ? 24.469 -2.754 0.494 1 94.06 282 GLN B CA 1
ATOM 5736 C C . GLN B 1 282 ? 25.312 -1.832 -0.369 1 94.06 282 GLN B C 1
ATOM 5738 O O . GLN B 1 282 ? 25.156 -1.782 -1.59 1 94.06 282 GLN B O 1
ATOM 5743 N N . ASN B 1 283 ? 26.203 -1.052 0.15 1 93.56 283 ASN B N 1
ATOM 5744 C CA . ASN B 1 283 ? 27.078 -0.112 -0.535 1 93.56 283 ASN B CA 1
ATOM 5745 C C . ASN B 1 283 ? 26.297 0.854 -1.416 1 93.56 283 ASN B C 1
ATOM 5747 O O . ASN B 1 283 ? 26.609 1.016 -2.598 1 93.56 283 ASN B O 1
ATOM 5751 N N . ILE B 1 284 ? 25.297 1.368 -0.858 1 93 284 ILE B N 1
ATOM 5752 C CA . ILE B 1 284 ? 24.453 2.336 -1.562 1 93 284 ILE B CA 1
ATOM 5753 C C . ILE B 1 284 ? 25.109 3.715 -1.511 1 93 284 ILE B C 1
ATOM 5755 O O . ILE B 1 284 ? 25.703 4.09 -0.496 1 93 284 ILE B O 1
ATOM 5759 N N . PRO B 1 285 ? 25.094 4.516 -2.602 1 92 285 PRO B N 1
ATOM 5760 C CA . PRO B 1 285 ? 25.844 5.777 -2.682 1 92 285 PRO B CA 1
ATOM 5761 C C . PRO B 1 285 ? 25.422 6.773 -1.603 1 92 285 PRO B C 1
ATOM 5763 O O . PRO B 1 285 ? 26.266 7.5 -1.07 1 92 285 PRO B O 1
ATOM 5766 N N . PHE B 1 286 ? 24.172 6.914 -1.307 1 95.94 286 PHE B N 1
ATOM 5767 C CA . PHE B 1 286 ? 23.625 7.738 -0.232 1 95.94 286 PHE B CA 1
ATOM 5768 C C . PHE B 1 286 ? 22.344 7.121 0.326 1 95.94 286 PHE B C 1
ATOM 5770 O O . PHE B 1 286 ? 21.609 6.441 -0.395 1 95.94 286 PHE B O 1
ATOM 5777 N N . LEU B 1 287 ? 22.031 7.297 1.535 1 97.12 287 LEU B N 1
ATOM 5778 C CA . LEU B 1 287 ? 21.016 6.602 2.32 1 97.12 287 LEU B CA 1
ATOM 5779 C C . LEU B 1 287 ? 19.641 6.684 1.642 1 97.12 287 LEU B C 1
ATOM 5781 O O . LEU B 1 287 ? 18.906 5.695 1.598 1 97.12 287 LEU B O 1
ATOM 5785 N N . SER B 1 288 ? 19.297 7.832 1.103 1 98.06 288 SER B N 1
ATOM 5786 C CA . SER B 1 288 ? 17.984 8.062 0.499 1 98.06 288 SER B CA 1
ATOM 5787 C C . SER B 1 288 ? 17.719 7.074 -0.632 1 98.06 288 SER B C 1
ATOM 5789 O O . SER B 1 288 ? 16.562 6.734 -0.909 1 98.06 288 SER B O 1
ATOM 5791 N N . ALA B 1 289 ? 18.766 6.605 -1.262 1 97.75 289 ALA B N 1
ATOM 5792 C CA . ALA B 1 289 ? 18.641 5.762 -2.447 1 97.75 289 ALA B CA 1
ATOM 5793 C C . ALA B 1 289 ? 18.172 4.359 -2.076 1 97.75 289 ALA B C 1
ATOM 5795 O O . ALA B 1 289 ? 17.797 3.572 -2.947 1 97.75 289 ALA B O 1
ATOM 5796 N N . LEU B 1 290 ? 18.141 4.016 -0.752 1 97.94 290 LEU B N 1
ATOM 5797 C CA . LEU B 1 290 ? 17.609 2.73 -0.299 1 97.94 290 LEU B CA 1
ATOM 5798 C C . LEU B 1 290 ? 16.172 2.531 -0.763 1 97.94 290 LEU B C 1
ATOM 5800 O O . LEU B 1 290 ? 15.734 1.396 -0.954 1 97.94 290 LEU B O 1
ATOM 5804 N N . SER B 1 291 ? 15.422 3.637 -0.964 1 98 291 SER B N 1
ATOM 5805 C CA . SER B 1 291 ? 14.008 3.564 -1.297 1 98 291 SER B CA 1
ATOM 5806 C C . SER B 1 291 ? 13.789 3.652 -2.805 1 98 291 SER B C 1
ATOM 5808 O O . SER B 1 291 ? 12.695 4.008 -3.258 1 98 291 SER B O 1
ATOM 5810 N N . GLN B 1 292 ? 14.719 3.373 -3.646 1 97.38 292 GLN B N 1
ATOM 5811 C CA . GLN B 1 292 ? 14.672 3.604 -5.086 1 97.38 292 GLN B CA 1
ATOM 5812 C C . GLN B 1 292 ? 13.492 2.871 -5.719 1 97.38 292 GLN B C 1
ATOM 5814 O O . GLN B 1 292 ? 12.961 3.307 -6.742 1 97.38 292 GLN B O 1
ATOM 5819 N N . ASP B 1 293 ? 12.992 1.772 -5.086 1 97.12 293 ASP B N 1
ATOM 5820 C CA . ASP B 1 293 ? 11.93 0.969 -5.68 1 97.12 293 ASP B CA 1
ATOM 5821 C C . ASP B 1 293 ? 10.609 1.171 -4.938 1 97.12 293 ASP B C 1
ATOM 5823 O O . ASP B 1 293 ? 9.633 0.476 -5.207 1 97.12 293 ASP B O 1
ATOM 5827 N N . THR B 1 294 ? 10.586 2.008 -3.959 1 98.5 294 THR B N 1
ATOM 5828 C CA . THR B 1 294 ? 9.406 2.205 -3.127 1 98.5 294 THR B CA 1
ATOM 5829 C C . THR B 1 294 ? 8.945 3.66 -3.18 1 98.5 294 THR B C 1
ATOM 5831 O O . THR B 1 294 ? 9.719 4.574 -2.885 1 98.5 294 THR B O 1
ATOM 5834 N N . HIS B 1 295 ? 7.711 3.908 -3.551 1 98.81 295 HIS B N 1
ATOM 5835 C CA . HIS B 1 295 ? 7.137 5.242 -3.689 1 98.81 295 HIS B CA 1
ATOM 5836 C C . HIS B 1 295 ? 5.848 5.375 -2.887 1 98.81 295 HIS B C 1
ATOM 5838 O O . HIS B 1 295 ? 5.039 4.445 -2.846 1 98.81 295 HIS B O 1
ATOM 5844 N N . VAL B 1 296 ? 5.672 6.492 -2.211 1 98.88 296 VAL B N 1
ATOM 5845 C CA . VAL B 1 296 ? 4.531 6.656 -1.316 1 98.88 296 VAL B CA 1
ATOM 5846 C C . VAL B 1 296 ? 3.834 7.984 -1.603 1 98.88 296 VAL B C 1
ATOM 5848 O O . VAL B 1 296 ? 4.48 9.031 -1.653 1 98.88 296 VAL B O 1
ATOM 5851 N N . LEU B 1 297 ? 2.549 8 -1.935 1 98.88 297 LEU B N 1
ATOM 5852 C CA . LEU B 1 297 ? 1.676 9.156 -1.77 1 98.88 297 LEU B CA 1
ATOM 5853 C C . LEU B 1 297 ? 1.112 9.211 -0.354 1 98.88 297 LEU B C 1
ATOM 5855 O O . LEU B 1 297 ? 0.35 8.336 0.052 1 98.88 297 LEU B O 1
ATOM 5859 N N . PRO B 1 298 ? 1.467 10.18 0.392 1 98.75 298 PRO B N 1
ATOM 5860 C CA . PRO B 1 298 ? 1.242 10.133 1.838 1 98.75 298 PRO B CA 1
ATOM 5861 C C . PRO B 1 298 ? -0.146 10.633 2.234 1 98.75 298 PRO B C 1
ATOM 5863 O O . PRO B 1 298 ? -0.389 10.922 3.408 1 98.75 298 PRO B O 1
ATOM 5866 N N . ASP B 1 299 ? -1.16 10.672 1.311 1 97.94 299 ASP B N 1
ATOM 5867 C CA . ASP B 1 299 ? -2.484 11.227 1.579 1 97.94 299 ASP B CA 1
ATOM 5868 C C . ASP B 1 299 ? -3.4 10.172 2.199 1 97.94 299 ASP B C 1
ATOM 5870 O O . ASP B 1 299 ? -4.5 9.93 1.698 1 97.94 299 ASP B O 1
ATOM 5874 N N . PHE B 1 300 ? -2.982 9.633 3.342 1 98.25 300 PHE B N 1
ATOM 5875 C CA . PHE B 1 300 ? -3.758 8.609 4.027 1 98.25 300 PHE B CA 1
ATOM 5876 C C . PHE B 1 300 ? -4.941 9.219 4.766 1 98.25 300 PHE B C 1
ATOM 5878 O O . PHE B 1 300 ? -5.785 8.5 5.301 1 98.25 300 PHE B O 1
ATOM 5885 N N . HIS B 1 301 ? -5.012 10.539 4.793 1 96.81 301 HIS B N 1
ATOM 5886 C CA . HIS B 1 301 ? -6.094 11.281 5.426 1 96.81 301 HIS B CA 1
ATOM 5887 C C . HIS B 1 301 ? -6.434 12.539 4.633 1 96.81 301 HIS B C 1
ATOM 5889 O O . HIS B 1 301 ? -6.574 13.625 5.207 1 96.81 301 HIS B O 1
ATOM 5895 N N . GLY B 1 302 ? -6.5 12.398 3.326 1 95 302 GLY B N 1
ATOM 5896 C CA . GLY B 1 302 ? -6.781 13.508 2.436 1 95 302 GLY B CA 1
ATOM 5897 C C . GLY B 1 302 ? -5.59 14.43 2.23 1 95 302 GLY B C 1
ATOM 5898 O O . GLY B 1 302 ? -4.543 14.242 2.854 1 95 302 GLY B O 1
ATOM 5899 N N . ASN B 1 303 ? -5.758 15.273 1.303 1 96.69 303 ASN B N 1
ATOM 5900 C CA . ASN B 1 303 ? -4.762 16.312 1.048 1 96.69 303 ASN B CA 1
ATOM 5901 C C . ASN B 1 303 ? -5.289 17.688 1.401 1 96.69 303 ASN B C 1
ATOM 5903 O O . ASN B 1 303 ? -6.211 18.188 0.751 1 96.69 303 ASN B O 1
ATOM 5907 N N . ARG B 1 304 ? -4.766 18.25 2.434 1 95.44 304 ARG B N 1
ATOM 5908 C CA . ARG B 1 304 ? -5.133 19.609 2.834 1 95.44 304 ARG B CA 1
ATOM 5909 C C . ARG B 1 304 ? -4.57 20.625 1.857 1 95.44 304 ARG B C 1
ATOM 5911 O O . ARG B 1 304 ? -5.316 21.453 1.316 1 95.44 304 ARG B O 1
ATOM 5918 N N . SER B 1 305 ? -3.322 20.75 1.685 1 96.94 305 SER B N 1
ATOM 5919 C CA . SER B 1 305 ? -2.643 21.625 0.736 1 96.94 305 SER B CA 1
ATOM 5920 C C . SER B 1 305 ? -1.581 20.859 -0.053 1 96.94 305 SER B C 1
ATOM 5922 O O . SER B 1 305 ? -1.039 19.859 0.426 1 96.94 305 SER B O 1
ATOM 5924 N N . PRO B 1 306 ? -1.249 21.188 -1.306 1 97 306 PRO B N 1
ATOM 5925 C CA . PRO B 1 306 ? -1.876 22.328 -1.965 1 97 306 PRO B CA 1
ATOM 5926 C C . PRO B 1 306 ? -3.07 21.938 -2.83 1 97 306 PRO B C 1
ATOM 5928 O O . PRO B 1 306 ? -3.74 22.797 -3.398 1 97 306 PRO B O 1
ATOM 5931 N N . VAL B 1 307 ? -3.371 20.656 -2.885 1 96.31 307 VAL B N 1
ATOM 5932 C CA . VAL B 1 307 ? -4.391 20.203 -3.828 1 96.31 307 VAL B CA 1
ATOM 5933 C C . VAL B 1 307 ? -5.777 20.359 -3.201 1 96.31 307 VAL B C 1
ATOM 5935 O O . VAL B 1 307 ? -6.781 20.453 -3.912 1 96.31 307 VAL B O 1
ATOM 5938 N N . ALA B 1 308 ? -5.895 20.422 -1.896 1 95 308 ALA B N 1
ATOM 5939 C CA . ALA B 1 308 ? -7.148 20.609 -1.172 1 95 308 ALA B CA 1
ATOM 5940 C C . ALA B 1 308 ? -8.18 19.578 -1.59 1 95 308 ALA B C 1
ATOM 5942 O O . ALA B 1 308 ? -9.305 19.922 -1.975 1 95 308 ALA B O 1
ATOM 5943 N N . ASP B 1 309 ? -7.824 18.328 -1.495 1 95 309 ASP B N 1
ATOM 5944 C CA . ASP B 1 309 ? -8.664 17.188 -1.849 1 95 309 ASP B CA 1
ATOM 5945 C C . ASP B 1 309 ? -8.836 16.25 -0.662 1 95 309 ASP B C 1
ATOM 5947 O O . ASP B 1 309 ? -8.039 15.328 -0.469 1 95 309 ASP B O 1
ATOM 5951 N N . PRO B 1 310 ? -9.891 16.453 0.109 1 93.12 310 PRO B N 1
ATOM 5952 C CA . PRO B 1 310 ? -10.094 15.625 1.295 1 93.12 310 PRO B CA 1
ATOM 5953 C C . PRO B 1 310 ? -10.352 14.156 0.948 1 93.12 310 PRO B C 1
ATOM 5955 O O . PRO B 1 310 ? -10.289 13.297 1.826 1 93.12 310 PRO B O 1
ATOM 5958 N N . LYS B 1 311 ? -10.594 13.859 -0.299 1 93.81 311 LYS B N 1
ATOM 5959 C CA . LYS B 1 311 ? -10.883 12.5 -0.728 1 93.81 311 LYS B CA 1
ATOM 5960 C C . LYS B 1 311 ? -9.609 11.773 -1.162 1 93.81 311 LYS B C 1
ATOM 5962 O O . LYS B 1 311 ? -9.625 10.57 -1.409 1 93.81 311 LYS B O 1
ATOM 5967 N N . SER B 1 312 ? -8.531 12.492 -1.313 1 96.69 312 SER B N 1
ATOM 5968 C CA . SER B 1 312 ? -7.262 11.867 -1.672 1 96.69 312 SER B CA 1
ATOM 5969 C C . SER B 1 312 ? -6.895 10.758 -0.691 1 96.69 312 SER B C 1
ATOM 5971 O O . SER B 1 312 ? -7.18 10.867 0.504 1 96.69 312 SER B O 1
ATOM 5973 N N . LYS B 1 313 ? -6.305 9.68 -1.193 1 98.25 313 LYS B N 1
ATOM 5974 C CA . LYS B 1 313 ? -5.938 8.531 -0.376 1 98.25 313 LYS B CA 1
ATOM 5975 C C . LYS B 1 313 ? -4.48 8.133 -0.6 1 98.25 313 LYS B C 1
ATOM 5977 O O . LYS B 1 313 ? -3.865 8.555 -1.582 1 98.25 313 LYS B O 1
ATOM 5982 N N . GLY B 1 314 ? -3.969 7.352 0.309 1 98.69 314 GLY B N 1
ATOM 5983 C CA . GLY B 1 314 ? -2.578 6.93 0.248 1 98.69 314 GLY B CA 1
ATOM 5984 C C . GLY B 1 314 ? -2.314 5.891 -0.822 1 98.69 314 GLY B C 1
ATOM 5985 O O . GLY B 1 314 ? -3.213 5.133 -1.192 1 98.69 314 GLY B O 1
ATOM 5986 N N . VAL B 1 315 ? -1.115 5.844 -1.33 1 98.88 315 VAL B N 1
ATOM 5987 C CA . VAL B 1 315 ? -0.634 4.848 -2.281 1 98.88 315 VAL B CA 1
ATOM 5988 C C . VAL B 1 315 ? 0.755 4.367 -1.87 1 98.88 315 VAL B C 1
ATOM 5990 O O . VAL B 1 315 ? 1.6 5.168 -1.461 1 98.88 315 VAL B O 1
ATOM 5993 N N . ILE B 1 316 ? 1.03 3.123 -1.909 1 98.81 316 ILE B N 1
ATOM 5994 C CA . ILE B 1 316 ? 2.371 2.572 -1.752 1 98.81 316 ILE B CA 1
ATOM 5995 C C . ILE B 1 316 ? 2.701 1.668 -2.938 1 98.81 316 ILE B C 1
ATOM 5997 O O . ILE B 1 316 ? 1.976 0.71 -3.217 1 98.81 316 ILE B O 1
ATOM 6001 N N . CYS B 1 317 ? 3.736 1.981 -3.648 1 98.62 317 CYS B N 1
ATOM 6002 C CA . CYS B 1 317 ? 4.27 1.188 -4.75 1 98.62 317 CYS B CA 1
ATOM 6003 C C . CYS B 1 317 ? 5.566 0.499 -4.348 1 98.62 317 CYS B C 1
ATOM 6005 O O . CYS B 1 317 ? 6.387 1.078 -3.637 1 98.62 317 CYS B O 1
ATOM 6007 N N . GLY B 1 318 ? 5.715 -0.655 -4.809 1 98.44 318 GLY B N 1
ATOM 6008 C CA . GLY B 1 318 ? 6.977 -1.343 -4.582 1 98.44 318 GLY B CA 1
ATOM 6009 C C . GLY B 1 318 ? 6.918 -2.324 -3.426 1 98.44 318 GLY B C 1
ATOM 6010 O O . GLY B 1 318 ? 7.938 -2.604 -2.791 1 98.44 318 GLY B O 1
ATOM 6011 N N . LEU B 1 319 ? 5.777 -2.855 -3.143 1 98.44 319 LEU B N 1
ATOM 6012 C CA . LEU B 1 319 ? 5.57 -3.748 -2.008 1 98.44 319 LEU B CA 1
ATOM 6013 C C . LEU B 1 319 ? 6.031 -5.164 -2.34 1 98.44 319 LEU B C 1
ATOM 6015 O O . LEU B 1 319 ? 5.891 -5.617 -3.477 1 98.44 319 LEU B O 1
ATOM 6019 N N . THR B 1 320 ? 6.574 -5.863 -1.392 1 97.75 320 THR B N 1
ATOM 6020 C CA . THR B 1 320 ? 6.957 -7.27 -1.469 1 97.75 320 THR B CA 1
ATOM 6021 C C . THR B 1 320 ? 6.344 -8.062 -0.319 1 97.75 320 THR B C 1
ATOM 6023 O O . THR B 1 320 ? 5.621 -7.504 0.511 1 97.75 320 THR B O 1
ATOM 6026 N N . LEU B 1 321 ? 6.688 -9.352 -0.225 1 97.5 321 LEU B N 1
ATOM 6027 C CA . LEU B 1 321 ? 6.168 -10.203 0.837 1 97.5 321 LEU B CA 1
ATOM 6028 C C . LEU B 1 321 ? 7.055 -10.133 2.076 1 97.5 321 LEU B C 1
ATOM 6030 O O . LEU B 1 321 ? 6.816 -10.844 3.057 1 97.5 321 LEU B O 1
ATOM 6034 N N . ASP B 1 322 ? 8.086 -9.273 2.035 1 96.38 322 ASP B N 1
ATOM 6035 C CA . ASP B 1 322 ? 9.047 -9.164 3.135 1 96.38 322 ASP B CA 1
ATOM 6036 C C . ASP B 1 322 ? 8.406 -8.484 4.344 1 96.38 322 ASP B C 1
ATOM 6038 O O . ASP B 1 322 ? 7.82 -7.406 4.223 1 96.38 322 ASP B O 1
ATOM 6042 N N . THR B 1 323 ? 8.461 -9.062 5.504 1 96.31 323 THR B N 1
ATOM 6043 C CA . THR B 1 323 ? 7.883 -8.508 6.719 1 96.31 323 THR B CA 1
ATOM 6044 C C . THR B 1 323 ? 8.969 -8.227 7.758 1 96.31 323 THR B C 1
ATOM 6046 O O . THR B 1 323 ? 8.672 -8.102 8.945 1 96.31 323 THR B O 1
ATOM 6049 N N . SER B 1 324 ? 10.18 -8.164 7.348 1 96.62 324 SER B N 1
ATOM 6050 C CA . SER B 1 324 ? 11.305 -7.992 8.258 1 96.62 324 SER B CA 1
ATOM 6051 C C . SER B 1 324 ? 11.375 -6.562 8.781 1 96.62 324 SER B C 1
ATOM 6053 O O . SER B 1 324 ? 10.711 -5.668 8.258 1 96.62 324 SER B O 1
ATOM 6055 N N . GLU B 1 325 ? 12.227 -6.367 9.82 1 96.88 325 GLU B N 1
ATOM 6056 C CA . GLU B 1 325 ? 12.484 -5.035 10.352 1 96.88 325 GLU B CA 1
ATOM 6057 C C . GLU B 1 325 ? 13.156 -4.141 9.312 1 96.88 325 GLU B C 1
ATOM 6059 O O . GLU B 1 325 ? 12.898 -2.938 9.266 1 96.88 325 GLU B O 1
ATOM 6064 N N . LYS B 1 326 ? 14 -4.723 8.492 1 97.31 326 LYS B N 1
ATOM 6065 C CA . LYS B 1 326 ? 14.672 -3.973 7.434 1 97.31 326 LYS B CA 1
ATOM 6066 C C . LYS B 1 326 ? 13.672 -3.438 6.414 1 97.31 326 LYS B C 1
ATOM 6068 O O . LYS B 1 326 ? 13.797 -2.303 5.949 1 97.31 326 LYS B O 1
ATOM 6073 N N . TYR B 1 327 ? 12.727 -4.27 6.074 1 97.56 327 TYR B N 1
ATOM 6074 C CA . TYR B 1 327 ? 11.711 -3.826 5.121 1 97.56 327 TYR B CA 1
ATOM 6075 C C . TYR B 1 327 ? 10.836 -2.734 5.723 1 97.56 327 TYR B C 1
ATOM 6077 O O . TYR B 1 327 ? 10.469 -1.778 5.039 1 97.56 327 TYR B O 1
ATOM 6085 N N . LEU B 1 328 ? 10.469 -2.887 7.012 1 98.12 328 LEU B N 1
ATOM 6086 C CA . LEU B 1 328 ? 9.727 -1.835 7.695 1 98.12 328 LEU B CA 1
ATOM 6087 C C . LEU B 1 328 ? 10.5 -0.521 7.68 1 98.12 328 LEU B C 1
ATOM 6089 O O . LEU B 1 328 ? 9.914 0.546 7.48 1 98.12 328 LEU B O 1
ATOM 6093 N N . ALA B 1 329 ? 11.805 -0.597 7.902 1 98.56 329 ALA B N 1
ATOM 6094 C CA . ALA B 1 329 ? 12.641 0.597 7.852 1 98.56 329 ALA B CA 1
ATOM 6095 C C . ALA B 1 329 ? 12.586 1.253 6.477 1 98.56 329 ALA B C 1
ATOM 6097 O O . ALA B 1 329 ? 12.562 2.48 6.367 1 98.56 329 ALA B O 1
ATOM 6098 N N . LEU B 1 330 ? 12.539 0.456 5.461 1 98.38 330 LEU B N 1
ATOM 6099 C CA . LEU B 1 330 ? 12.453 0.966 4.098 1 98.38 330 LEU B CA 1
ATOM 6100 C C . LEU B 1 330 ? 11.125 1.684 3.869 1 98.38 330 LEU B C 1
ATOM 6102 O O . LEU B 1 330 ? 11.086 2.744 3.24 1 98.38 330 LEU B O 1
ATOM 6106 N N . LEU B 1 331 ? 10.055 1.078 4.32 1 98.62 331 LEU B N 1
ATOM 6107 C CA . LEU B 1 331 ? 8.742 1.707 4.211 1 98.62 331 LEU B CA 1
ATOM 6108 C C . LEU B 1 331 ? 8.703 3.025 4.977 1 98.62 331 LEU B C 1
ATOM 6110 O O . LEU B 1 331 ? 8.125 4.004 4.504 1 98.62 331 LEU B O 1
ATOM 6114 N N . TYR B 1 332 ? 9.32 2.977 6.133 1 98.69 332 TYR B N 1
ATOM 6115 C CA . TYR B 1 332 ? 9.453 4.16 6.973 1 98.69 332 TYR B CA 1
ATOM 6116 C C . TYR B 1 332 ? 10.188 5.273 6.238 1 98.69 332 TYR B C 1
ATOM 6118 O O . TYR B 1 332 ? 9.703 6.406 6.168 1 98.69 332 TYR B O 1
ATOM 6126 N N . LEU B 1 333 ? 11.289 5.023 5.633 1 98.88 333 LEU B N 1
ATOM 6127 C CA . LEU B 1 333 ? 12.078 5.992 4.879 1 98.88 333 LEU B CA 1
ATOM 6128 C C . LEU B 1 333 ? 11.273 6.555 3.713 1 98.88 333 LEU B C 1
ATOM 6130 O O . LEU B 1 333 ? 11.234 7.773 3.512 1 98.88 333 LEU B O 1
ATOM 6134 N N . ALA B 1 334 ? 10.672 5.645 2.936 1 98.94 334 ALA B N 1
ATOM 6135 C CA . ALA B 1 334 ? 9.891 6.07 1.776 1 98.94 334 ALA B CA 1
ATOM 6136 C C . ALA B 1 334 ? 8.742 6.977 2.197 1 98.94 334 ALA B C 1
ATOM 6138 O O . ALA B 1 334 ? 8.375 7.898 1.468 1 98.94 334 ALA B O 1
ATOM 6139 N N . THR B 1 335 ? 8.141 6.703 3.355 1 98.94 335 THR B N 1
ATOM 6140 C CA . THR B 1 335 ? 7.031 7.516 3.854 1 98.94 335 THR B CA 1
ATOM 6141 C C . THR B 1 335 ? 7.523 8.898 4.266 1 98.94 335 THR B C 1
ATOM 6143 O O . THR B 1 335 ? 6.875 9.906 3.969 1 98.94 335 THR B O 1
ATOM 6146 N N . ILE B 1 336 ? 8.688 8.938 4.961 1 98.81 336 ILE B N 1
ATOM 6147 C CA . ILE B 1 336 ? 9.297 10.219 5.289 1 98.81 336 ILE B CA 1
ATOM 6148 C C . ILE B 1 336 ? 9.508 11.039 4.016 1 98.81 336 ILE B C 1
ATOM 6150 O O . ILE B 1 336 ? 9.188 12.227 3.975 1 98.81 336 ILE B O 1
ATOM 6154 N N . GLN B 1 337 ? 10.023 10.414 3.025 1 98.94 337 GLN B N 1
ATOM 6155 C CA . GLN B 1 337 ? 10.266 11.094 1.758 1 98.94 337 GLN B CA 1
ATOM 6156 C C . GLN B 1 337 ? 8.969 11.562 1.121 1 98.94 337 GLN B C 1
ATOM 6158 O O . GLN B 1 337 ? 8.898 12.672 0.582 1 98.94 337 GLN B O 1
ATOM 6163 N N . GLY B 1 338 ? 7.898 10.695 1.153 1 98.94 338 GLY B N 1
ATOM 6164 C CA . GLY B 1 338 ? 6.594 11.102 0.657 1 98.94 338 GLY B CA 1
ATOM 6165 C C . GLY B 1 338 ? 6.07 12.367 1.32 1 98.94 338 GLY B C 1
ATOM 6166 O O . GLY B 1 338 ? 5.562 13.266 0.646 1 98.94 338 GLY B O 1
ATOM 6167 N N . ILE B 1 339 ? 6.191 12.438 2.619 1 98.88 339 ILE B N 1
ATOM 6168 C CA . ILE B 1 339 ? 5.777 13.609 3.381 1 98.88 339 ILE B CA 1
ATOM 6169 C C . ILE B 1 339 ? 6.594 14.82 2.947 1 98.88 339 ILE B C 1
ATOM 6171 O O . ILE B 1 339 ? 6.047 15.906 2.732 1 98.88 339 ILE B O 1
ATOM 6175 N N . ALA B 1 340 ? 7.91 14.648 2.777 1 98.94 340 ALA B N 1
ATOM 6176 C CA . ALA B 1 340 ? 8.789 15.742 2.375 1 98.94 340 ALA B CA 1
ATOM 6177 C C . ALA B 1 340 ? 8.453 16.234 0.969 1 98.94 340 ALA B C 1
ATOM 6179 O O . ALA B 1 340 ? 8.523 17.422 0.687 1 98.94 340 ALA B O 1
ATOM 6180 N N . TYR B 1 341 ? 8.156 15.328 0.037 1 98.94 341 TYR B N 1
ATOM 6181 C CA . TYR B 1 341 ? 7.727 15.727 -1.299 1 98.94 341 TYR B CA 1
ATOM 6182 C C . TYR B 1 341 ? 6.453 16.562 -1.238 1 98.94 341 TYR B C 1
ATOM 6184 O O . TYR B 1 341 ? 6.27 17.484 -2.037 1 98.94 341 TYR B O 1
ATOM 6192 N N . GLY B 1 342 ? 5.535 16.156 -0.316 1 98.81 342 GLY B N 1
ATOM 6193 C CA . GLY B 1 342 ? 4.363 16.984 -0.097 1 98.81 342 GLY B CA 1
ATOM 6194 C C . GLY B 1 342 ? 4.703 18.406 0.342 1 98.81 342 GLY B C 1
ATOM 6195 O O . GLY B 1 342 ? 4.109 19.359 -0.142 1 98.81 342 GLY B O 1
ATOM 6196 N N . THR B 1 343 ? 5.645 18.516 1.254 1 98.81 343 THR B N 1
ATOM 6197 C CA . THR B 1 343 ? 6.09 19.828 1.707 1 98.81 343 THR B CA 1
ATOM 6198 C C . THR B 1 343 ? 6.727 20.609 0.56 1 98.81 343 THR B C 1
ATOM 6200 O O . THR B 1 343 ? 6.488 21.812 0.411 1 98.81 343 THR B O 1
ATOM 6203 N N . ARG B 1 344 ? 7.562 19.969 -0.227 1 98.88 344 ARG B N 1
ATOM 6204 C CA . ARG B 1 344 ? 8.148 20.625 -1.395 1 98.88 344 ARG B CA 1
ATOM 6205 C C . ARG B 1 344 ? 7.066 21.188 -2.311 1 98.88 344 ARG B C 1
ATOM 6207 O O . ARG B 1 344 ? 7.184 22.297 -2.805 1 98.88 344 ARG B O 1
ATOM 6214 N N . HIS B 1 345 ? 6.07 20.359 -2.539 1 98.81 345 HIS B N 1
ATOM 6215 C CA . HIS B 1 345 ? 4.949 20.781 -3.373 1 98.81 345 HIS B CA 1
ATOM 6216 C C . HIS B 1 345 ? 4.305 22.047 -2.83 1 98.81 345 HIS B C 1
ATOM 6218 O O . HIS B 1 345 ? 3.998 22.969 -3.592 1 98.81 345 HIS B O 1
ATOM 6224 N N . ILE B 1 346 ? 4.113 22.141 -1.561 1 98.75 346 ILE B N 1
ATOM 6225 C CA . ILE B 1 346 ? 3.498 23.297 -0.917 1 98.75 346 ILE B CA 1
ATOM 6226 C C . ILE B 1 346 ? 4.402 24.516 -1.071 1 98.75 346 ILE B C 1
ATOM 6228 O O . ILE B 1 346 ? 3.939 25.594 -1.445 1 98.75 346 ILE B O 1
ATOM 6232 N N . VAL B 1 347 ? 5.695 24.359 -0.802 1 98.75 347 VAL B N 1
ATOM 6233 C CA . VAL B 1 347 ? 6.652 25.453 -0.884 1 98.75 347 VAL B CA 1
ATOM 6234 C C . VAL B 1 347 ? 6.707 25.984 -2.314 1 98.75 347 VAL B C 1
ATOM 6236 O O . VAL B 1 347 ? 6.621 27.203 -2.537 1 98.75 347 VAL B O 1
ATOM 6239 N N . GLU B 1 348 ? 6.82 25.109 -3.277 1 98.62 348 GLU B N 1
ATOM 6240 C CA . GLU B 1 348 ? 6.875 25.5 -4.68 1 98.62 348 GLU B CA 1
ATOM 6241 C C . GLU B 1 348 ? 5.59 26.203 -5.102 1 98.62 348 GLU B C 1
ATOM 6243 O O . GLU B 1 348 ? 5.633 27.188 -5.848 1 98.62 348 GLU B O 1
ATOM 6248 N N . HIS B 1 349 ? 4.48 25.672 -4.629 1 98.56 349 HIS B N 1
ATOM 6249 C CA . HIS B 1 349 ? 3.182 26.25 -4.953 1 98.56 349 HIS B CA 1
ATOM 6250 C C . HIS B 1 349 ? 3.051 27.656 -4.375 1 98.56 349 HIS B C 1
ATOM 6252 O O . HIS B 1 349 ? 2.578 28.578 -5.055 1 98.56 349 HIS B O 1
ATOM 6258 N N . CYS B 1 350 ? 3.488 27.859 -3.16 1 98.5 350 CYS B N 1
ATOM 6259 C CA . CYS B 1 350 ? 3.467 29.172 -2.525 1 98.5 350 CYS B CA 1
ATOM 6260 C C . CYS B 1 350 ? 4.379 30.156 -3.26 1 98.5 350 CYS B C 1
ATOM 6262 O O . CYS B 1 350 ? 3.996 31.297 -3.518 1 98.5 350 CYS B O 1
ATOM 6264 N N . ASN B 1 351 ? 5.555 29.703 -3.59 1 98.56 351 ASN B N 1
ATOM 6265 C CA . ASN B 1 351 ? 6.504 30.562 -4.301 1 98.56 351 ASN B CA 1
ATOM 6266 C C . ASN B 1 351 ? 5.996 30.922 -5.695 1 98.56 351 ASN B C 1
ATOM 6268 O O . ASN B 1 351 ? 6.25 32.031 -6.188 1 98.56 351 ASN B O 1
ATOM 6272 N N . ALA B 1 352 ? 5.277 30.047 -6.312 1 98.44 352 ALA B N 1
ATOM 6273 C CA . ALA B 1 352 ? 4.703 30.297 -7.629 1 98.44 352 ALA B CA 1
ATOM 6274 C C . ALA B 1 352 ? 3.584 31.344 -7.543 1 98.44 352 ALA B C 1
ATOM 6276 O O . ALA B 1 352 ? 3.199 31.938 -8.555 1 98.44 352 ALA B O 1
ATOM 6277 N N . HIS B 1 353 ? 3.115 31.578 -6.367 1 97.81 353 HIS B N 1
ATOM 6278 C CA . HIS B 1 353 ? 1.993 32.5 -6.211 1 97.81 353 HIS B CA 1
ATOM 6279 C C . HIS B 1 353 ? 2.383 33.688 -5.355 1 97.81 353 HIS B C 1
ATOM 6281 O O . HIS B 1 353 ? 1.545 34.25 -4.645 1 97.81 353 HIS B O 1
ATOM 6287 N N . GLY B 1 354 ? 3.703 34 -5.305 1 97.5 354 GLY B N 1
ATOM 6288 C CA . GLY B 1 354 ? 4.066 35.312 -4.797 1 97.5 354 GLY B CA 1
ATOM 6289 C C . GLY B 1 354 ? 5.035 35.25 -3.631 1 97.5 354 GLY B C 1
ATOM 6290 O O . GLY B 1 354 ? 5.773 36.219 -3.383 1 97.5 354 GLY B O 1
ATOM 6291 N N . HIS B 1 355 ? 5.02 34.156 -2.861 1 97.88 355 HIS B N 1
ATOM 6292 C CA . HIS B 1 355 ? 6.02 34.031 -1.805 1 97.88 355 HIS B CA 1
ATOM 6293 C C . HIS B 1 355 ? 7.414 33.844 -2.389 1 97.88 355 HIS B C 1
ATOM 6295 O O . HIS B 1 355 ? 7.566 33.625 -3.59 1 97.88 355 HIS B O 1
ATOM 6301 N N . LYS B 1 356 ? 8.383 34.062 -1.576 1 97 356 LYS B N 1
ATOM 6302 C CA . LYS B 1 356 ? 9.781 33.812 -1.938 1 97 356 LYS B CA 1
ATOM 6303 C C . LYS B 1 356 ? 10.508 33.031 -0.847 1 97 356 LYS B C 1
ATOM 6305 O O . LYS B 1 356 ? 11.586 33.438 -0.4 1 97 356 LYS B O 1
ATOM 6310 N N . ILE B 1 357 ? 9.961 31.953 -0.451 1 97.75 357 ILE B N 1
ATOM 6311 C CA . ILE B 1 357 ? 10.461 31.156 0.663 1 97.75 357 ILE B CA 1
ATOM 6312 C C . ILE B 1 357 ? 11.773 30.484 0.269 1 97.75 357 ILE B C 1
ATOM 6314 O O . ILE B 1 357 ? 11.844 29.781 -0.748 1 97.75 357 ILE B O 1
ATOM 6318 N N . ASP B 1 358 ? 12.789 30.656 1.068 1 96.75 358 ASP B N 1
ATOM 6319 C CA . ASP B 1 358 ? 14.062 30 0.788 1 96.75 358 ASP B CA 1
ATOM 6320 C C . ASP B 1 358 ? 14.711 29.484 2.07 1 96.75 358 ASP B C 1
ATOM 6322 O O . ASP B 1 358 ? 15.844 29.016 2.051 1 96.75 358 ASP B O 1
ATOM 6326 N N . THR B 1 359 ? 14.023 29.625 3.199 1 96.44 359 THR B N 1
ATOM 6327 C CA . THR B 1 359 ? 14.477 29.141 4.5 1 96.44 359 THR B CA 1
ATOM 6328 C C . THR B 1 359 ? 13.328 28.5 5.27 1 96.44 359 THR B C 1
ATOM 6330 O O . THR B 1 359 ? 12.234 29.062 5.355 1 96.44 359 THR B O 1
ATOM 6333 N N . LEU B 1 360 ? 13.648 27.359 5.82 1 98 360 LEU B N 1
ATOM 6334 C CA . LEU B 1 360 ? 12.641 26.672 6.613 1 98 360 LEU B CA 1
ATOM 6335 C C . LEU B 1 360 ? 13.047 26.609 8.086 1 98 360 LEU B C 1
ATOM 6337 O O . LEU B 1 360 ? 14.242 26.547 8.398 1 98 360 LEU B O 1
ATOM 6341 N N . LEU B 1 361 ? 12.133 26.75 8.961 1 97.62 361 LEU B N 1
ATOM 6342 C CA . LEU B 1 361 ? 12.266 26.453 10.383 1 97.62 361 LEU B CA 1
ATOM 6343 C C . LEU B 1 361 ? 11.359 25.297 10.789 1 97.62 361 LEU B C 1
ATOM 6345 O O . LEU B 1 361 ? 10.219 25.219 10.328 1 97.62 361 LEU B O 1
ATOM 6349 N N . ALA B 1 362 ? 11.875 24.422 11.562 1 97.19 362 ALA B N 1
ATOM 6350 C CA . ALA B 1 362 ? 11.062 23.266 11.93 1 97.19 362 ALA B CA 1
ATOM 6351 C C . ALA B 1 362 ? 11 23.094 13.445 1 97.19 362 ALA B C 1
ATOM 6353 O O . ALA B 1 362 ? 12 23.281 14.141 1 97.19 362 ALA B O 1
ATOM 6354 N N . CYS B 1 363 ? 9.844 22.781 13.938 1 95.62 363 CYS B N 1
ATOM 6355 C CA . CYS B 1 363 ? 9.641 22.453 15.344 1 95.62 363 CYS B CA 1
ATOM 6356 C C . CYS B 1 363 ? 8.578 21.375 15.508 1 95.62 363 CYS B C 1
ATOM 6358 O O . CYS B 1 363 ? 8.008 20.906 14.523 1 95.62 363 CYS B O 1
ATOM 6360 N N . GLY B 1 364 ? 8.391 20.891 16.781 1 92.06 364 GLY B N 1
ATOM 6361 C CA . GLY B 1 364 ? 7.473 19.797 17.047 1 92.06 364 GLY B CA 1
ATOM 6362 C C . GLY B 1 364 ? 8.172 18.453 17.203 1 92.06 364 GLY B C 1
ATOM 6363 O O . GLY B 1 364 ? 9.391 18.359 17.078 1 92.06 364 GLY B O 1
ATOM 6364 N N . GLY B 1 365 ? 7.402 17.453 17.375 1 89.88 365 GLY B N 1
ATOM 6365 C CA . GLY B 1 365 ? 7.926 16.125 17.688 1 89.88 365 GLY B CA 1
ATOM 6366 C C . GLY B 1 365 ? 8.758 15.539 16.562 1 89.88 365 GLY B C 1
ATOM 6367 O O . GLY B 1 365 ? 9.805 14.945 16.797 1 89.88 365 GLY B O 1
ATOM 6368 N N . LEU B 1 366 ? 8.336 15.688 15.305 1 92.25 366 LEU B N 1
ATOM 6369 C CA . LEU B 1 366 ? 9.031 15.086 14.164 1 92.25 366 LEU B CA 1
ATOM 6370 C C . LEU B 1 366 ? 10.352 15.789 13.906 1 92.25 366 LEU B C 1
ATOM 6372 O O . LEU B 1 366 ? 11.25 15.227 13.273 1 92.25 366 LEU B O 1
ATOM 6376 N N . ALA B 1 367 ? 10.438 16.984 14.32 1 93.12 367 ALA B N 1
ATOM 6377 C CA . ALA B 1 367 ? 11.656 17.766 14.094 1 93.12 367 ALA B CA 1
ATOM 6378 C C . ALA B 1 367 ? 12.82 17.219 14.906 1 93.12 367 ALA B C 1
ATOM 6380 O O . ALA B 1 367 ? 13.984 17.547 14.633 1 93.12 367 ALA B O 1
ATOM 6381 N N . LYS B 1 368 ? 12.562 16.422 15.859 1 92.56 368 LYS B N 1
ATOM 6382 C CA . LYS B 1 368 ? 13.602 15.805 16.672 1 92.56 368 LYS B CA 1
ATOM 6383 C C . LYS B 1 368 ? 14.266 14.648 15.93 1 92.56 368 LYS B C 1
ATOM 6385 O O . LYS B 1 368 ? 15.328 14.18 16.328 1 92.56 368 LYS B O 1
ATOM 6390 N N . ASN B 1 369 ? 13.656 14.188 14.914 1 96.5 369 ASN B N 1
ATOM 6391 C CA . ASN B 1 369 ? 14.148 13.086 14.094 1 96.5 369 ASN B CA 1
ATOM 6392 C C . ASN B 1 369 ? 15.125 13.578 13.031 1 96.5 369 ASN B C 1
ATOM 6394 O O . ASN B 1 369 ? 14.711 14.195 12.039 1 96.5 369 ASN B O 1
ATOM 6398 N N . SER B 1 370 ? 16.359 13.273 13.172 1 96.88 370 SER B N 1
ATOM 6399 C CA . SER B 1 370 ? 17.406 13.805 12.312 1 96.88 370 SER B CA 1
ATOM 6400 C C . SER B 1 370 ? 17.219 13.367 10.859 1 96.88 370 SER B C 1
ATOM 6402 O O . SER B 1 370 ? 17.484 14.141 9.938 1 96.88 370 SER B O 1
ATOM 6404 N N . LEU B 1 371 ? 16.797 12.125 10.68 1 98.25 371 LEU B N 1
ATOM 6405 C CA . LEU B 1 371 ? 16.547 11.641 9.328 1 98.25 371 LEU B CA 1
ATOM 6406 C C . LEU B 1 371 ? 15.414 12.422 8.664 1 98.25 371 LEU B C 1
ATOM 6408 O O . LEU B 1 371 ? 15.516 12.805 7.496 1 98.25 371 LEU B O 1
ATOM 6412 N N . TYR B 1 372 ? 14.359 12.625 9.438 1 98.56 372 TYR B N 1
ATOM 6413 C CA . TYR B 1 372 ? 13.211 13.383 8.961 1 98.56 372 TYR B CA 1
ATOM 6414 C C . TYR B 1 372 ? 13.641 14.758 8.461 1 98.56 372 TYR B C 1
ATOM 6416 O O . TYR B 1 372 ? 13.273 15.172 7.359 1 98.56 372 TYR B O 1
ATOM 6424 N N . ILE B 1 373 ? 14.477 15.461 9.188 1 98.38 373 ILE B N 1
ATOM 6425 C CA . ILE B 1 373 ? 14.898 16.828 8.898 1 98.38 373 ILE B CA 1
ATOM 6426 C C . ILE B 1 373 ? 15.844 16.828 7.699 1 98.38 373 ILE B C 1
ATOM 6428 O O . ILE B 1 373 ? 15.727 17.656 6.801 1 98.38 373 ILE B O 1
ATOM 6432 N N . GLN B 1 374 ? 16.75 15.891 7.676 1 98.56 374 GLN B N 1
ATOM 6433 C CA . GLN B 1 374 ? 17.703 15.836 6.57 1 98.56 374 GLN B CA 1
ATOM 6434 C C . GLN B 1 374 ? 17 15.555 5.25 1 98.56 374 GLN B C 1
ATOM 6436 O O . GLN B 1 374 ? 17.312 16.188 4.23 1 98.56 374 GLN B O 1
ATOM 6441 N N . GLU B 1 375 ? 16.109 14.594 5.25 1 98.75 375 GLU B N 1
ATOM 6442 C CA . GLU B 1 375 ? 15.352 14.297 4.035 1 98.75 375 GLU B CA 1
ATOM 6443 C C . GLU B 1 375 ? 14.57 15.523 3.557 1 98.75 375 GLU B C 1
ATOM 6445 O O . GLU B 1 375 ? 14.516 15.805 2.357 1 98.75 375 GLU B O 1
ATOM 6450 N N . HIS B 1 376 ? 13.906 16.219 4.473 1 98.81 376 HIS B N 1
ATOM 6451 C CA . HIS B 1 376 ? 13.18 17.422 4.105 1 98.81 376 HIS B CA 1
ATOM 6452 C C . HIS B 1 376 ? 14.109 18.469 3.5 1 98.81 376 HIS B C 1
ATOM 6454 O O . HIS B 1 376 ? 13.781 19.094 2.484 1 98.81 376 HIS B O 1
ATOM 6460 N N . ALA B 1 377 ? 15.273 18.703 4.137 1 98.69 377 ALA B N 1
ATOM 6461 C CA . ALA B 1 377 ? 16.234 19.672 3.621 1 98.69 377 ALA B CA 1
ATOM 6462 C C . ALA B 1 377 ? 16.688 19.297 2.215 1 98.69 377 ALA B C 1
ATOM 6464 O O . ALA B 1 377 ? 16.703 20.141 1.312 1 98.69 377 ALA B O 1
ATOM 6465 N N . ASP B 1 378 ? 17.062 18.062 2.025 1 98.81 378 ASP B N 1
ATOM 6466 C CA . ASP B 1 378 ? 17.562 17.578 0.745 1 98.81 378 ASP B CA 1
ATOM 6467 C C . ASP B 1 378 ? 16.5 17.688 -0.343 1 98.81 378 ASP B C 1
ATOM 6469 O O . ASP B 1 378 ? 16.812 18.047 -1.481 1 98.81 378 ASP B O 1
ATOM 6473 N N . ILE B 1 379 ? 15.305 17.328 -0.037 1 98.88 379 ILE B N 1
ATOM 6474 C CA . ILE B 1 379 ? 14.219 17.234 -1.01 1 98.88 379 ILE B CA 1
ATOM 6475 C C . ILE B 1 379 ? 13.742 18.641 -1.396 1 98.88 379 ILE B C 1
ATOM 6477 O O . ILE B 1 379 ? 13.5 18.906 -2.572 1 98.88 379 ILE B O 1
ATOM 6481 N N . ILE B 1 380 ? 13.602 19.516 -0.442 1 98.62 380 ILE B N 1
ATOM 6482 C CA . ILE B 1 380 ? 13.078 20.859 -0.711 1 98.62 380 ILE B CA 1
ATOM 6483 C C . ILE B 1 380 ? 14.195 21.75 -1.254 1 98.62 380 ILE B C 1
ATOM 6485 O O . ILE B 1 380 ? 13.945 22.656 -2.041 1 98.62 380 ILE B O 1
ATOM 6489 N N . GLY B 1 381 ? 15.461 21.469 -0.81 1 97.69 381 GLY B N 1
ATOM 6490 C CA . GLY B 1 381 ? 16.594 22.234 -1.285 1 97.69 381 GLY B CA 1
ATOM 6491 C C . GLY B 1 381 ? 16.812 23.531 -0.513 1 97.69 381 GLY B C 1
ATOM 6492 O O . GLY B 1 381 ? 17.359 24.484 -1.045 1 97.69 381 GLY B O 1
ATOM 6493 N N . CYS B 1 382 ? 16.312 23.609 0.709 1 96.62 382 CYS B N 1
ATOM 6494 C CA . CYS B 1 382 ? 16.453 24.766 1.603 1 96.62 382 CYS B CA 1
ATOM 6495 C C . CYS B 1 382 ? 17.062 24.344 2.934 1 96.62 382 CYS B C 1
ATOM 6497 O O . CYS B 1 382 ? 16.844 23.219 3.402 1 96.62 382 CYS B O 1
ATOM 6499 N N . PRO B 1 383 ? 17.859 25.234 3.516 1 97.06 383 PRO B N 1
ATOM 6500 C CA . PRO B 1 383 ? 18.281 24.953 4.887 1 97.06 383 PRO B CA 1
ATOM 6501 C C . PRO B 1 383 ? 17.109 24.922 5.871 1 97.06 383 PRO B C 1
ATOM 6503 O O . PRO B 1 383 ? 16.156 25.688 5.715 1 97.06 383 PRO B O 1
ATOM 6506 N N . ILE B 1 384 ? 17.203 24.062 6.844 1 98.12 384 ILE B N 1
ATOM 6507 C CA . ILE B 1 384 ? 16.203 23.984 7.91 1 98.12 384 ILE B CA 1
ATOM 6508 C C . ILE B 1 384 ? 16.859 24.344 9.242 1 98.12 384 ILE B C 1
ATOM 6510 O O . ILE B 1 384 ? 17.828 23.719 9.656 1 98.12 384 ILE B O 1
ATOM 6514 N N . ILE B 1 385 ? 16.344 25.344 9.891 1 97.06 385 ILE B N 1
ATOM 6515 C CA . ILE B 1 385 ? 16.844 25.797 11.18 1 97.06 385 ILE B CA 1
ATOM 6516 C C . ILE B 1 385 ? 15.992 25.219 12.305 1 97.06 385 ILE B C 1
ATOM 6518 O O . ILE B 1 385 ? 14.766 25.344 12.289 1 97.06 385 ILE B O 1
ATOM 6522 N N . LEU B 1 386 ? 16.609 24.562 13.211 1 96.75 386 LEU B N 1
ATOM 6523 C CA . LEU B 1 386 ? 15.961 24.062 14.422 1 96.75 386 LEU B CA 1
ATOM 6524 C C . LEU B 1 386 ? 16.156 25.047 15.578 1 96.75 386 LEU B C 1
ATOM 6526 O O . LEU B 1 386 ? 17.266 25.562 15.781 1 96.75 386 LEU B O 1
ATOM 6530 N N . PRO B 1 387 ? 15.102 25.312 16.281 1 95.5 387 PRO B N 1
ATOM 6531 C CA . PRO B 1 387 ? 15.234 26.234 17.406 1 95.5 387 PRO B CA 1
ATOM 6532 C C . PRO B 1 387 ? 16.047 25.641 18.562 1 95.5 387 PRO B C 1
ATOM 6534 O O . PRO B 1 387 ? 16.125 24.406 18.703 1 95.5 387 PRO B O 1
ATOM 6537 N N . ARG B 1 388 ? 16.641 26.5 19.281 1 94.12 388 ARG B N 1
ATOM 6538 C CA . ARG B 1 388 ? 17.391 26.062 20.469 1 94.12 388 ARG B CA 1
ATOM 6539 C C . ARG B 1 388 ? 16.453 25.422 21.5 1 94.12 388 ARG B C 1
ATOM 6541 O O . ARG B 1 388 ? 16.812 24.422 22.109 1 94.12 388 ARG B O 1
ATOM 6548 N N . GLU B 1 389 ? 15.305 26.078 21.609 1 91.12 389 GLU B N 1
ATOM 6549 C CA . GLU B 1 389 ? 14.297 25.531 22.516 1 91.12 389 GLU B CA 1
ATOM 6550 C C . GLU B 1 389 ? 13.5 24.422 21.844 1 91.12 389 GLU B C 1
ATOM 6552 O O . GLU B 1 389 ? 12.812 24.656 20.844 1 91.12 389 GLU B O 1
ATOM 6557 N N . ASN B 1 390 ? 13.391 23.312 22.5 1 87.06 390 ASN B N 1
ATOM 6558 C CA . ASN B 1 390 ? 12.719 22.156 21.922 1 87.06 390 ASN B CA 1
ATOM 6559 C C . ASN B 1 390 ? 11.203 22.281 22.016 1 87.06 390 ASN B C 1
ATOM 6561 O O . ASN B 1 390 ? 10.484 21.781 21.156 1 87.06 390 ASN B O 1
ATOM 6565 N N . GLU B 1 391 ? 10.773 22.906 23.078 1 91.38 391 GLU B N 1
ATOM 6566 C CA . GLU B 1 391 ? 9.336 23.094 23.25 1 91.38 391 GLU B CA 1
ATOM 6567 C C . GLU B 1 391 ? 8.883 24.438 22.672 1 91.38 391 GLU B C 1
ATOM 6569 O O . GLU B 1 391 ? 8.359 25.281 23.391 1 91.38 391 GLU B O 1
ATOM 6574 N N . SER B 1 392 ? 8.984 24.516 21.391 1 92.62 392 SER B N 1
ATOM 6575 C CA . SER B 1 392 ? 8.805 25.781 20.703 1 92.62 392 SER B CA 1
ATOM 6576 C C . SER B 1 392 ? 7.352 26.25 20.75 1 92.62 392 SER B C 1
ATOM 6578 O O . SER B 1 392 ? 7.074 27.438 20.781 1 92.62 392 SER B O 1
ATOM 6580 N N . VAL B 1 393 ? 6.418 25.297 20.734 1 92.12 393 VAL B N 1
ATOM 6581 C CA . VAL B 1 393 ? 5.008 25.656 20.828 1 92.12 393 VAL B CA 1
ATOM 6582 C C . VAL B 1 393 ? 4.715 26.297 22.188 1 92.12 393 VAL B C 1
ATOM 6584 O O . VAL B 1 393 ? 4.016 27.312 22.266 1 92.12 393 VAL B O 1
ATOM 6587 N N . LEU B 1 394 ? 5.293 25.766 23.234 1 93.62 394 LEU B N 1
ATOM 6588 C CA . LEU B 1 394 ? 5.148 26.344 24.562 1 93.62 394 LEU B CA 1
ATOM 6589 C C . LEU B 1 394 ? 5.848 27.688 24.656 1 93.62 394 LEU B C 1
ATOM 6591 O O . LEU B 1 394 ? 5.375 28.594 25.359 1 93.62 394 LEU B O 1
ATOM 6595 N N . LEU B 1 395 ? 6.957 27.734 23.984 1 95.81 395 LEU B N 1
ATOM 6596 C CA . LEU B 1 395 ? 7.652 29.031 23.953 1 95.81 395 LEU B CA 1
ATOM 6597 C C . LEU B 1 395 ? 6.785 30.094 23.281 1 95.81 395 LEU B C 1
ATOM 6599 O O . LEU B 1 395 ? 6.738 31.234 23.75 1 95.81 395 LEU B O 1
ATOM 6603 N N . GLY B 1 396 ? 6.137 29.734 22.188 1 95.62 396 GLY B N 1
ATOM 6604 C CA . GLY B 1 396 ? 5.211 30.656 21.547 1 95.62 396 GLY B CA 1
ATOM 6605 C C . GLY B 1 396 ? 4.113 31.141 22.469 1 95.62 396 GLY B C 1
ATOM 6606 O O . GLY B 1 396 ? 3.781 32.344 22.484 1 95.62 396 GLY B O 1
ATOM 6607 N N . ALA B 1 397 ? 3.572 30.25 23.219 1 94.38 397 ALA B N 1
ATOM 6608 C CA . ALA B 1 397 ? 2.555 30.609 24.203 1 94.38 397 ALA B CA 1
ATOM 6609 C C . ALA B 1 397 ? 3.129 31.531 25.266 1 94.38 397 ALA B C 1
ATOM 6611 O O . ALA B 1 397 ? 2.457 32.469 25.703 1 94.38 397 ALA B O 1
ATOM 6612 N N . SER B 1 398 ? 4.344 31.281 25.656 1 95.81 398 SER B N 1
ATOM 6613 C CA . SER B 1 398 ? 5.004 32.125 26.641 1 95.81 398 SER B CA 1
ATOM 6614 C C . SER B 1 398 ? 5.223 33.531 26.125 1 95.81 398 SER B C 1
ATOM 6616 O O . SER B 1 398 ? 5.172 34.5 26.891 1 95.81 398 SER B O 1
ATOM 6618 N N . VAL B 1 399 ? 5.539 33.594 24.891 1 96.19 399 VAL B N 1
ATOM 6619 C CA . VAL B 1 399 ? 5.684 34.906 24.266 1 96.19 399 VAL B CA 1
ATOM 6620 C C . VAL B 1 399 ? 4.398 35.719 24.453 1 96.19 399 VAL B C 1
ATOM 6622 O O . VAL B 1 399 ? 4.441 36.906 24.812 1 96.19 399 VAL B O 1
ATOM 6625 N N . LEU B 1 400 ? 3.252 35.125 24.219 1 94.56 400 LEU B N 1
ATOM 6626 C CA . LEU B 1 400 ? 1.961 35.781 24.375 1 94.56 400 LEU B CA 1
ATOM 6627 C C . LEU B 1 400 ? 1.743 36.219 25.828 1 94.56 400 LEU B C 1
ATOM 6629 O O . LEU B 1 400 ? 1.269 37.312 26.078 1 94.56 400 LEU B O 1
ATOM 6633 N N . GLY B 1 401 ? 2.027 35.281 26.734 1 94.81 401 GLY B N 1
ATOM 6634 C CA . GLY B 1 401 ? 1.903 35.625 28.141 1 94.81 401 GLY B CA 1
ATOM 6635 C C . GLY B 1 401 ? 2.762 36.812 28.562 1 94.81 401 GLY B C 1
ATOM 6636 O O . GLY B 1 401 ? 2.324 37.656 29.344 1 94.81 401 GLY B O 1
ATOM 6637 N N . ALA B 1 402 ? 3.945 36.844 28.062 1 96.56 402 ALA B N 1
ATOM 6638 C CA . ALA B 1 402 ? 4.867 37.938 28.375 1 96.56 402 ALA B CA 1
ATOM 6639 C C . ALA B 1 402 ? 4.344 39.281 27.859 1 96.56 402 ALA B C 1
ATOM 6641 O O . ALA B 1 402 ? 4.496 40.312 28.516 1 96.56 402 ALA B O 1
ATOM 6642 N N . VAL B 1 403 ? 3.793 39.25 26.719 1 95.38 403 VAL B N 1
ATOM 6643 C CA . VAL B 1 403 ? 3.236 40.469 26.125 1 95.38 403 VAL B CA 1
ATOM 6644 C C . VAL B 1 403 ? 2.008 40.906 26.922 1 95.38 403 VAL B C 1
ATOM 6646 O O . VAL B 1 403 ? 1.845 42.094 27.219 1 95.38 403 VAL B O 1
ATOM 6649 N N . ALA B 1 404 ? 1.159 39.938 27.25 1 94.75 404 ALA B N 1
ATOM 6650 C CA . ALA B 1 404 ? -0.029 40.25 28.031 1 94.75 404 ALA B CA 1
ATOM 6651 C C . ALA B 1 404 ? 0.351 40.844 29.391 1 94.75 404 ALA B C 1
ATOM 6653 O O . ALA B 1 404 ? -0.369 41.688 29.922 1 94.75 404 ALA B O 1
ATOM 6654 N N . ALA B 1 405 ? 1.472 40.438 29.891 1 95.56 405 ALA B N 1
ATOM 6655 C CA . ALA B 1 405 ? 1.968 40.938 31.172 1 95.56 405 ALA B CA 1
ATOM 6656 C C . ALA B 1 405 ? 2.734 42.219 31.016 1 95.56 405 ALA B C 1
ATOM 6658 O O . ALA B 1 405 ? 3.279 42.75 31.984 1 95.56 405 ALA B O 1
ATOM 6659 N N . LYS B 1 406 ? 2.912 42.656 29.859 1 94.5 406 LYS B N 1
ATOM 6660 C CA . LYS B 1 406 ? 3.531 43.938 29.516 1 94.5 406 LYS B CA 1
ATOM 6661 C C . LYS B 1 406 ? 5.035 43.906 29.781 1 94.5 406 LYS B C 1
ATOM 6663 O O . LYS B 1 406 ? 5.629 44.938 30.141 1 94.5 406 LYS B O 1
ATOM 6668 N N . LYS B 1 407 ? 5.523 42.812 29.672 1 95.56 407 LYS B N 1
ATOM 6669 C CA . LYS B 1 407 ? 6.977 42.688 29.766 1 95.56 407 LYS B CA 1
ATOM 6670 C C . LYS B 1 407 ? 7.652 43.094 28.453 1 95.56 407 LYS B C 1
ATOM 6672 O O . LYS B 1 407 ? 8.836 43.469 28.453 1 95.56 407 LYS B O 1
ATOM 6677 N N . PHE B 1 408 ? 6.977 43 27.391 1 95.56 408 PHE B N 1
ATOM 6678 C CA . PHE B 1 408 ? 7.41 43.469 26.062 1 95.56 408 PHE B CA 1
ATOM 6679 C C . PHE B 1 408 ? 6.359 44.375 25.438 1 95.56 408 PHE B C 1
ATOM 6681 O O . PHE B 1 408 ? 5.172 44.25 25.75 1 95.56 408 PHE B O 1
ATOM 6688 N N . SER B 1 409 ? 6.73 45.18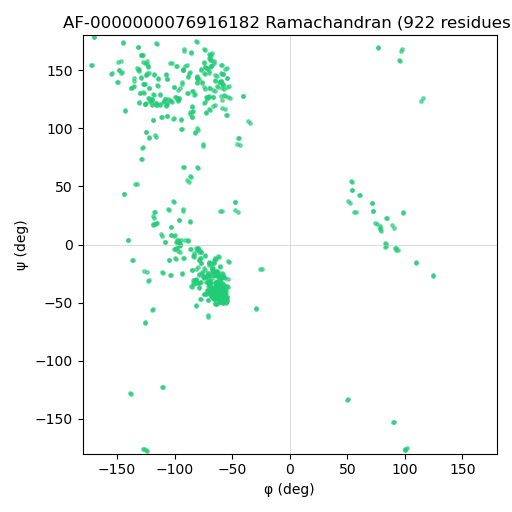8 24.547 1 91.69 409 SER B N 1
ATOM 6689 C CA . SER B 1 409 ? 5.824 46.156 23.922 1 91.69 409 SER B CA 1
ATOM 6690 C C . SER B 1 409 ? 4.898 45.469 22.922 1 91.69 409 SER B C 1
ATOM 6692 O O . SER B 1 409 ? 3.791 45.938 22.656 1 91.69 409 SER B O 1
ATOM 6694 N N . GLY B 1 410 ? 5.402 44.344 22.375 1 92 410 GLY B N 1
ATOM 6695 C CA . GLY B 1 410 ? 4.613 43.594 21.406 1 92 410 GLY B CA 1
ATOM 6696 C C . GLY B 1 410 ? 5.215 42.25 21.078 1 92 410 GLY B C 1
ATOM 6697 O O . GLY B 1 410 ? 6.273 41.875 21.594 1 92 410 GLY B O 1
ATOM 6698 N N . ILE B 1 411 ? 4.484 41.594 20.25 1 93.5 411 ILE B N 1
ATOM 6699 C CA . ILE B 1 411 ? 4.859 40.219 19.891 1 93.5 411 ILE B CA 1
ATOM 6700 C C . ILE B 1 411 ? 6.188 40.25 19.141 1 93.5 411 ILE B C 1
ATOM 6702 O O . ILE B 1 411 ? 7.039 39.375 19.375 1 93.5 411 ILE B O 1
ATOM 6706 N N . HIS B 1 412 ? 6.406 41.219 18.328 1 92.62 412 HIS B N 1
ATOM 6707 C CA . HIS B 1 412 ? 7.645 41.312 17.562 1 92.62 412 HIS B CA 1
ATOM 6708 C C . HIS B 1 412 ? 8.859 41.406 18.469 1 92.62 412 HIS B C 1
ATOM 6710 O O . HIS B 1 412 ? 9.82 40.656 18.297 1 92.62 412 HIS B O 1
ATOM 6716 N N . ASP B 1 413 ? 8.742 42.281 19.406 1 94.38 413 ASP B N 1
ATOM 6717 C CA . ASP B 1 413 ? 9.844 42.469 20.344 1 94.38 413 ASP B CA 1
ATOM 6718 C C . ASP B 1 413 ? 10.07 41.219 21.188 1 94.38 413 ASP B C 1
ATOM 6720 O O . ASP B 1 413 ? 11.211 40.844 21.453 1 94.38 413 ASP B O 1
ATOM 6724 N N . ALA B 1 414 ? 9.047 40.656 21.625 1 96.19 414 ALA B N 1
ATOM 6725 C CA . ALA B 1 414 ? 9.141 39.438 22.438 1 96.19 414 ALA B CA 1
ATOM 6726 C C . ALA B 1 414 ? 9.789 38.312 21.672 1 96.19 414 ALA B C 1
ATOM 6728 O O . ALA B 1 414 ? 10.625 37.594 22.203 1 96.19 414 ALA B O 1
ATOM 6729 N N . MET B 1 415 ? 9.391 38.062 20.422 1 95.88 415 MET B N 1
ATOM 6730 C CA . MET B 1 415 ? 9.953 37.031 19.578 1 95.88 415 MET B CA 1
ATOM 6731 C C . MET B 1 415 ? 11.453 37.219 19.391 1 95.88 415 MET B C 1
ATOM 6733 O O . MET B 1 415 ? 12.227 36.25 19.531 1 95.88 415 MET B O 1
ATOM 6737 N N . LYS B 1 416 ? 11.859 38.406 19.109 1 92.94 416 LYS B N 1
ATOM 6738 C CA . LYS B 1 416 ? 13.273 38.719 18.875 1 92.94 416 LYS B CA 1
ATOM 6739 C C . LYS B 1 416 ? 14.102 38.438 20.125 1 92.94 416 LYS B C 1
ATOM 6741 O O . LYS B 1 416 ? 15.258 38 20.016 1 92.94 416 LYS B O 1
ATOM 6746 N N . SER B 1 417 ? 13.508 38.656 21.219 1 94.88 417 SER B N 1
ATOM 6747 C CA . SER B 1 417 ? 14.227 38.469 22.484 1 94.88 417 SER B CA 1
ATOM 6748 C C . SER B 1 417 ? 14.227 37.031 22.922 1 94.88 417 SER B C 1
ATOM 6750 O O . SER B 1 417 ? 15.188 36.562 23.547 1 94.88 417 SER B O 1
ATOM 6752 N N . MET B 1 418 ? 13.172 36.312 22.656 1 95.75 418 MET B N 1
ATOM 6753 C CA . MET B 1 418 ? 12.977 35 23.312 1 95.75 418 MET B CA 1
ATOM 6754 C C . MET B 1 418 ? 13.312 33.875 22.359 1 95.75 418 MET B C 1
ATOM 6756 O O . MET B 1 418 ? 13.57 32.75 22.797 1 95.75 418 MET B O 1
ATOM 6760 N N . ASN B 1 419 ? 13.188 34.094 21.047 1 94.88 419 ASN B N 1
ATOM 6761 C CA . ASN B 1 419 ? 13.562 33.062 20.094 1 94.88 419 ASN B CA 1
ATOM 6762 C C . ASN B 1 419 ? 15.078 32.906 19.984 1 94.88 419 ASN B C 1
ATOM 6764 O O . ASN B 1 419 ? 15.812 33.906 20.156 1 94.88 419 ASN B O 1
ATOM 6768 N N . ALA B 1 420 ? 15.555 31.719 19.75 1 93.94 420 ALA B N 1
ATOM 6769 C CA . ALA B 1 420 ? 16.969 31.469 19.516 1 93.94 420 ALA B CA 1
ATOM 6770 C C . ALA B 1 420 ? 17.188 30.281 18.578 1 93.94 420 ALA B C 1
ATOM 6772 O O . ALA B 1 420 ? 16.469 29.281 18.672 1 93.94 420 ALA B O 1
ATOM 6773 N N . ALA B 1 421 ? 18.156 30.5 17.734 1 93.62 421 ALA B N 1
ATOM 6774 C CA . ALA B 1 421 ? 18.453 29.453 16.766 1 93.62 421 ALA B CA 1
ATOM 6775 C C . ALA B 1 421 ? 19.312 28.359 17.391 1 93.62 421 ALA B C 1
ATOM 6777 O O . ALA B 1 421 ? 20.172 28.641 18.234 1 93.62 421 ALA B O 1
ATOM 6778 N N . GLY B 1 422 ? 18.969 27.203 16.922 1 93.88 422 GLY B N 1
ATOM 6779 C CA . GLY B 1 422 ? 19.828 26.078 17.25 1 93.88 422 GLY B CA 1
ATOM 6780 C C . GLY B 1 422 ? 20.594 25.547 16.062 1 93.88 422 GLY B C 1
ATOM 6781 O O . GLY B 1 422 ? 21.281 26.297 15.375 1 93.88 422 GLY B O 1
ATOM 6782 N N . LYS B 1 423 ? 20.391 24.281 15.797 1 94.56 423 LYS B N 1
ATOM 6783 C CA . LYS B 1 423 ? 21.109 23.594 14.719 1 94.56 423 LYS B CA 1
ATOM 6784 C C . LYS B 1 423 ? 20.531 23.969 13.359 1 94.56 423 LYS B C 1
ATOM 6786 O O . LYS B 1 423 ? 19.312 24.109 13.203 1 94.56 423 LYS B O 1
ATOM 6791 N N . VAL B 1 424 ? 21.453 24.172 12.367 1 96.69 424 VAL B N 1
ATOM 6792 C CA . VAL B 1 424 ? 21.062 24.391 10.984 1 96.69 424 VAL B CA 1
ATOM 6793 C C . VAL B 1 424 ? 21.422 23.156 10.141 1 96.69 424 VAL B C 1
ATOM 6795 O O . VAL B 1 424 ? 22.562 22.688 10.172 1 96.69 424 VAL B O 1
ATOM 6798 N N . VAL B 1 425 ? 20.484 22.625 9.469 1 97.75 425 VAL B N 1
ATOM 6799 C CA . VAL B 1 425 ? 20.688 21.469 8.594 1 97.75 425 VAL B CA 1
ATOM 6800 C C . VAL B 1 425 ? 20.609 21.906 7.137 1 97.75 425 VAL B C 1
ATOM 6802 O O . VAL B 1 425 ? 19.594 22.453 6.699 1 97.75 425 VAL B O 1
ATOM 6805 N N . HIS B 1 426 ? 21.688 21.703 6.422 1 97.69 426 HIS B N 1
ATOM 6806 C CA . HIS B 1 426 ? 21.734 22.094 5.02 1 97.69 426 HIS B CA 1
ATOM 6807 C C . HIS B 1 426 ? 21.453 20.922 4.098 1 97.69 426 HIS B C 1
ATOM 6809 O O . HIS B 1 426 ? 21.688 19.766 4.473 1 97.69 426 HIS B O 1
ATOM 6815 N N . PRO B 1 427 ? 20.938 21.203 2.881 1 98.06 427 PRO B N 1
ATOM 6816 C CA . PRO B 1 427 ? 20.828 20.141 1.885 1 98.06 427 PRO B CA 1
ATOM 6817 C C . PRO B 1 427 ? 22.172 19.516 1.538 1 98.06 427 PRO B C 1
ATOM 6819 O O . PRO B 1 427 ? 23.203 20.172 1.657 1 98.06 427 PRO B O 1
ATOM 6822 N N . SER B 1 428 ? 22.094 18.328 1.119 1 97.94 428 SER B N 1
ATOM 6823 C CA . SER B 1 428 ? 23.312 17.656 0.685 1 97.94 428 SER B CA 1
ATOM 6824 C C . SER B 1 428 ? 23.984 18.391 -0.464 1 97.94 428 SER B C 1
ATOM 6826 O O . SER B 1 428 ? 23.312 18.906 -1.357 1 97.94 428 SER B O 1
ATOM 6828 N N . SER B 1 429 ? 25.344 18.469 -0.458 1 96.75 429 SER B N 1
ATOM 6829 C CA . SER B 1 429 ? 26.109 19.078 -1.539 1 96.75 429 SER B CA 1
ATOM 6830 C C . SER B 1 429 ? 26.328 18.109 -2.684 1 96.75 429 SER B C 1
ATOM 6832 O O . SER B 1 429 ? 26.812 18.484 -3.752 1 96.75 429 SER B O 1
ATOM 6834 N N . ASP B 1 430 ? 26.016 16.844 -2.465 1 96.62 430 ASP B N 1
ATOM 6835 C CA . ASP B 1 430 ? 26.125 15.836 -3.512 1 96.62 430 ASP B CA 1
ATOM 6836 C C . ASP B 1 430 ? 25.016 16 -4.551 1 96.62 430 ASP B C 1
ATOM 6838 O O . ASP B 1 430 ? 23.844 15.773 -4.258 1 96.62 430 ASP B O 1
ATOM 6842 N N . PRO B 1 431 ? 25.359 16.359 -5.742 1 96.19 431 PRO B N 1
ATOM 6843 C CA . PRO B 1 431 ? 24.344 16.625 -6.758 1 96.19 431 PRO B CA 1
ATOM 6844 C C . PRO B 1 431 ? 23.5 15.406 -7.086 1 96.19 431 PRO B C 1
ATOM 6846 O O . PRO B 1 431 ? 22.375 15.547 -7.57 1 96.19 431 PRO B O 1
ATOM 6849 N N . ARG B 1 432 ? 24.031 14.211 -6.836 1 97 432 ARG B N 1
ATOM 6850 C CA . ARG B 1 432 ? 23.266 12.992 -7.094 1 97 432 ARG B CA 1
ATOM 6851 C C . ARG B 1 432 ? 22.031 12.93 -6.211 1 97 432 ARG B C 1
ATOM 6853 O O . ARG B 1 432 ? 21.016 12.367 -6.605 1 97 432 ARG B O 1
ATOM 6860 N N . VAL B 1 433 ? 22.094 13.438 -5.039 1 98.31 433 VAL B N 1
ATOM 6861 C CA . VAL B 1 433 ? 20.969 13.414 -4.098 1 98.31 433 VAL B CA 1
ATOM 6862 C C . VAL B 1 433 ? 19.828 14.258 -4.637 1 98.31 433 VAL B C 1
ATOM 6864 O O . VAL B 1 433 ? 18.672 13.82 -4.645 1 98.31 433 VAL B O 1
ATOM 6867 N N . LYS B 1 434 ? 20.141 15.445 -5.105 1 98.19 434 LYS B N 1
ATOM 6868 C CA . LYS B 1 434 ? 19.109 16.312 -5.672 1 98.19 434 LYS B CA 1
ATOM 6869 C C . LYS B 1 434 ? 18.469 15.688 -6.91 1 98.19 434 LYS B C 1
ATOM 6871 O O . LYS B 1 434 ? 17.25 15.742 -7.082 1 98.19 434 LYS B O 1
ATOM 6876 N N . LYS B 1 435 ? 19.297 15.141 -7.742 1 98.19 435 LYS B N 1
ATOM 6877 C CA . LYS B 1 435 ? 18.812 14.484 -8.953 1 98.19 435 LYS B CA 1
ATOM 6878 C C . LYS B 1 435 ? 17.859 13.336 -8.609 1 98.19 435 LYS B C 1
ATOM 6880 O O . LYS B 1 435 ? 16.812 13.18 -9.242 1 98.19 435 LYS B O 1
ATOM 6885 N N . TYR B 1 436 ? 18.25 12.523 -7.66 1 98.44 436 TYR B N 1
ATOM 6886 C CA . TYR B 1 436 ? 17.438 11.406 -7.184 1 98.44 436 TYR B CA 1
ATOM 6887 C C . TYR B 1 436 ? 16.078 11.891 -6.688 1 98.44 436 TYR B C 1
ATOM 6889 O O . TYR B 1 436 ? 15.039 11.359 -7.09 1 98.44 436 TYR B O 1
ATOM 6897 N N . HIS B 1 437 ? 16.031 12.922 -5.867 1 98.75 437 HIS B N 1
ATOM 6898 C CA . HIS B 1 437 ? 14.797 13.383 -5.262 1 98.75 437 HIS B CA 1
ATOM 6899 C C . HIS B 1 437 ? 13.93 14.133 -6.273 1 98.75 437 HIS B C 1
ATOM 6901 O O . HIS B 1 437 ? 12.703 14.117 -6.18 1 98.75 437 HIS B O 1
ATOM 6907 N N . ASP B 1 438 ? 14.57 14.75 -7.266 1 98.75 438 ASP B N 1
ATOM 6908 C CA . ASP B 1 438 ? 13.789 15.344 -8.344 1 98.75 438 ASP B CA 1
ATOM 6909 C C . ASP B 1 438 ? 12.992 14.289 -9.102 1 98.75 438 ASP B C 1
ATOM 6911 O O . ASP B 1 438 ? 11.828 14.5 -9.445 1 98.75 438 ASP B O 1
ATOM 6915 N N . ALA B 1 439 ? 13.648 13.164 -9.352 1 98.75 439 ALA B N 1
ATOM 6916 C CA . ALA B 1 439 ? 12.977 12.062 -10.023 1 98.75 439 ALA B CA 1
ATOM 6917 C C . ALA B 1 439 ? 11.852 11.492 -9.156 1 98.75 439 ALA B C 1
ATOM 6919 O O . ALA B 1 439 ? 10.75 11.25 -9.648 1 98.75 439 ALA B O 1
ATOM 6920 N N . LYS B 1 440 ? 12.125 11.273 -7.891 1 98.81 440 LYS B N 1
ATOM 6921 C CA . LYS B 1 440 ? 11.133 10.773 -6.949 1 98.81 440 LYS B CA 1
ATOM 6922 C C . LYS B 1 440 ? 9.953 11.734 -6.824 1 98.81 440 LYS B C 1
ATOM 6924 O O . LYS B 1 440 ? 8.805 11.305 -6.691 1 98.81 440 LYS B O 1
ATOM 6929 N N . TYR B 1 441 ? 10.242 13.023 -6.867 1 98.88 441 TYR B N 1
ATOM 6930 C CA . TYR B 1 441 ? 9.203 14.039 -6.766 1 98.88 441 TYR B CA 1
ATOM 6931 C C . TYR B 1 441 ? 8.273 13.984 -7.973 1 98.88 441 TYR B C 1
ATOM 6933 O O . TYR B 1 441 ? 7.055 14.133 -7.832 1 98.88 441 TYR B O 1
ATOM 6941 N N . LYS B 1 442 ? 8.852 13.789 -9.117 1 98.62 442 LYS B N 1
ATOM 6942 C CA . LYS B 1 442 ? 8.023 13.617 -10.312 1 98.62 442 LYS B CA 1
ATOM 6943 C C . LYS B 1 442 ? 7.094 12.414 -10.164 1 98.62 442 LYS B C 1
ATOM 6945 O O . LYS B 1 442 ? 5.926 12.477 -10.555 1 98.62 442 LYS B O 1
ATOM 6950 N N . ILE B 1 443 ? 7.598 11.305 -9.68 1 98.81 443 ILE B N 1
ATOM 6951 C CA . ILE B 1 443 ? 6.797 10.109 -9.445 1 98.81 443 ILE B CA 1
ATOM 6952 C C . ILE B 1 443 ? 5.699 10.414 -8.43 1 98.81 443 ILE B C 1
ATOM 6954 O O . ILE B 1 443 ? 4.535 10.055 -8.633 1 98.81 443 ILE B O 1
ATOM 6958 N N . PHE B 1 444 ? 6.094 11.148 -7.395 1 98.69 444 PHE B N 1
ATOM 6959 C CA . PHE B 1 444 ? 5.145 11.555 -6.371 1 98.69 444 PHE B CA 1
ATOM 6960 C C . PHE B 1 444 ? 3.967 12.305 -6.988 1 98.69 444 PHE B C 1
ATOM 6962 O O . PHE B 1 444 ? 2.809 11.984 -6.711 1 98.69 444 PHE B O 1
ATOM 6969 N N . ARG B 1 445 ? 4.195 13.234 -7.773 1 98.5 445 ARG B N 1
ATOM 6970 C CA . ARG B 1 445 ? 3.152 14.023 -8.43 1 98.5 445 ARG B CA 1
ATOM 6971 C C . ARG B 1 445 ? 2.289 13.141 -9.328 1 98.5 445 ARG B C 1
ATOM 6973 O O . ARG B 1 445 ? 1.071 13.32 -9.391 1 98.5 445 ARG B O 1
ATOM 6980 N N . SER B 1 446 ? 2.891 12.227 -9.953 1 98.38 446 SER B N 1
ATOM 6981 C CA . SER B 1 446 ? 2.17 11.359 -10.883 1 98.38 446 SER B CA 1
ATOM 6982 C C . SER B 1 446 ? 1.222 10.422 -10.148 1 98.38 446 SER B C 1
ATOM 6984 O O . SER B 1 446 ? 0.184 10.031 -10.688 1 98.38 446 SER B O 1
ATOM 6986 N N . LEU B 1 447 ? 1.551 9.984 -8.969 1 98.62 447 LEU B N 1
ATOM 6987 C CA . LEU B 1 447 ? 0.692 9.094 -8.195 1 98.62 447 LEU B CA 1
ATOM 6988 C C . LEU B 1 447 ? -0.661 9.742 -7.926 1 98.62 447 LEU B C 1
ATOM 6990 O O . LEU B 1 447 ? -1.698 9.086 -8.008 1 98.62 447 LEU B O 1
ATOM 6994 N N . TYR B 1 448 ? -0.653 11.039 -7.566 1 98.25 448 TYR B N 1
ATOM 6995 C CA . TYR B 1 448 ? -1.914 11.742 -7.348 1 98.25 448 TYR B CA 1
ATOM 6996 C C . TYR B 1 448 ? -2.725 11.82 -8.641 1 98.25 448 TYR B C 1
ATOM 6998 O O . TYR B 1 448 ? -3.938 11.594 -8.633 1 98.25 448 TYR B O 1
ATOM 7006 N N . GLU B 1 449 ? -2.062 12.156 -9.734 1 97.94 449 GLU B N 1
ATOM 7007 C CA . GLU B 1 449 ? -2.748 12.25 -11.016 1 97.94 449 GLU B CA 1
ATOM 7008 C C . GLU B 1 449 ? -3.391 10.914 -11.398 1 97.94 449 GLU B C 1
ATOM 7010 O O . GLU B 1 449 ? -4.5 10.883 -11.93 1 97.94 449 GLU B O 1
ATOM 7015 N N . GLN B 1 450 ? -2.734 9.867 -11.117 1 97.44 450 GLN B N 1
ATOM 7016 C CA . GLN B 1 450 ? -3.264 8.531 -11.398 1 97.44 450 GLN B CA 1
ATOM 7017 C C . GLN B 1 450 ? -4.508 8.25 -10.562 1 97.44 450 GLN B C 1
ATOM 7019 O O . GLN B 1 450 ? -5.461 7.637 -11.047 1 97.44 450 GLN B O 1
ATOM 7024 N N . GLN B 1 451 ? -4.469 8.617 -9.344 1 97.62 451 GLN B N 1
ATOM 7025 C CA . GLN B 1 451 ? -5.617 8.406 -8.469 1 97.62 451 GLN B CA 1
ATOM 7026 C C . GLN B 1 451 ? -6.852 9.125 -9.008 1 97.62 451 GLN B C 1
ATOM 7028 O O . GLN B 1 451 ? -7.969 8.609 -8.914 1 97.62 451 GLN B O 1
ATOM 7033 N N . LEU B 1 452 ? -6.641 10.344 -9.57 1 97.88 452 LEU B N 1
ATOM 7034 C CA . LEU B 1 452 ? -7.754 11.062 -10.172 1 97.88 452 LEU B CA 1
ATOM 7035 C C . LEU B 1 452 ? -8.344 10.289 -11.344 1 97.88 452 LEU B C 1
ATOM 7037 O O . LEU B 1 452 ? -9.562 10.219 -11.5 1 97.88 452 LEU B O 1
ATOM 7041 N N . SER B 1 453 ? -7.469 9.727 -12.117 1 97.81 453 SER B N 1
ATOM 7042 C CA . SER B 1 453 ? -7.91 8.914 -13.242 1 97.81 453 SER B CA 1
ATOM 7043 C C . SER B 1 453 ? -8.695 7.691 -12.773 1 97.81 453 SER B C 1
ATOM 7045 O O . SER B 1 453 ? -9.719 7.344 -13.352 1 97.81 453 SER B O 1
ATOM 7047 N N . HIS B 1 454 ? -8.234 7.012 -11.758 1 98.12 454 HIS B N 1
ATOM 7048 C CA . HIS B 1 454 ? -8.93 5.863 -11.188 1 98.12 454 HIS B CA 1
ATOM 7049 C C . HIS B 1 454 ? -10.328 6.246 -10.703 1 98.12 454 HIS B C 1
ATOM 7051 O O . HIS B 1 454 ? -11.289 5.523 -10.961 1 98.12 454 HIS B O 1
ATOM 7057 N N . ARG B 1 455 ? -10.391 7.375 -9.977 1 97.5 455 ARG B N 1
ATOM 7058 C CA . ARG B 1 455 ? -11.672 7.832 -9.453 1 97.5 455 ARG B CA 1
ATOM 7059 C C . ARG B 1 455 ? -12.664 8.094 -10.578 1 97.5 455 ARG B C 1
ATOM 7061 O O . ARG B 1 455 ? -13.844 7.75 -10.461 1 97.5 455 ARG B O 1
ATOM 7068 N N . SER B 1 456 ? -12.195 8.719 -11.633 1 97.75 456 SER B N 1
ATOM 7069 C CA . SER B 1 456 ? -13.039 9.008 -12.789 1 97.75 456 SER B CA 1
ATOM 7070 C C . SER B 1 456 ? -13.531 7.727 -13.445 1 97.75 456 SER B C 1
ATOM 7072 O O . SER B 1 456 ? -14.711 7.605 -13.789 1 97.75 456 SER B O 1
ATOM 7074 N N . THR B 1 457 ? -12.648 6.789 -13.633 1 97.75 457 THR B N 1
ATOM 7075 C CA . THR B 1 457 ? -12.977 5.504 -14.234 1 97.75 457 THR B CA 1
ATOM 7076 C C . THR B 1 457 ? -14.031 4.773 -13.406 1 97.75 457 THR B C 1
ATOM 7078 O O . THR B 1 457 ? -15 4.242 -13.961 1 97.75 457 THR B O 1
ATOM 7081 N N . MET B 1 458 ? -13.891 4.77 -12.117 1 97.5 458 MET B N 1
ATOM 7082 C CA . MET B 1 458 ? -14.82 4.062 -11.234 1 97.5 458 MET B CA 1
ATOM 7083 C C . MET B 1 458 ? -16.172 4.77 -11.195 1 97.5 458 MET B C 1
ATOM 7085 O O . MET B 1 458 ? -17.219 4.113 -11.148 1 97.5 458 MET B O 1
ATOM 7089 N N . ALA B 1 459 ? -16.109 6.141 -11.156 1 96 459 ALA B N 1
ATOM 7090 C CA . ALA B 1 459 ? -17.359 6.898 -11.172 1 96 459 ALA B CA 1
ATOM 7091 C C . ALA B 1 459 ? -18.188 6.562 -12.406 1 96 459 ALA B C 1
ATOM 7093 O O . ALA B 1 459 ? -19.406 6.434 -12.32 1 96 459 ALA B O 1
ATOM 7094 N N . GLN B 1 460 ? -17.578 6.414 -13.531 1 95.5 460 GLN B N 1
ATOM 7095 C CA . GLN B 1 460 ? -18.266 6.062 -14.773 1 95.5 460 GLN B CA 1
ATOM 7096 C C . GLN B 1 460 ? -18.812 4.641 -14.711 1 95.5 460 GLN B C 1
ATOM 7098 O O . GLN B 1 460 ? -19.906 4.367 -15.211 1 95.5 460 GLN B O 1
ATOM 7103 N N . ALA B 1 461 ? -18.094 3.748 -14.109 1 95.25 461 ALA B N 1
ATOM 7104 C CA . ALA B 1 461 ? -18.469 2.338 -14.055 1 95.25 461 ALA B CA 1
ATOM 7105 C C . ALA B 1 461 ? -19.656 2.123 -13.133 1 95.25 461 ALA B C 1
ATOM 7107 O O . ALA B 1 461 ? -20.438 1.194 -13.328 1 95.25 461 ALA B O 1
ATOM 7108 N N . LEU B 1 462 ? -19.812 2.963 -12.148 1 93 462 LEU B N 1
ATOM 7109 C CA . LEU B 1 462 ? -20.844 2.768 -11.141 1 93 462 LEU B CA 1
ATOM 7110 C C . LEU B 1 462 ? -22.094 3.592 -11.461 1 93 462 LEU B C 1
ATOM 7112 O O . LEU B 1 462 ? -23.062 3.58 -10.703 1 93 462 LEU B O 1
ATOM 7116 N N . GLN B 1 463 ? -22.156 4.309 -12.602 1 86.75 463 GLN B N 1
ATOM 7117 C CA . GLN B 1 463 ? -23.359 4.977 -13.086 1 86.75 463 GLN B CA 1
ATOM 7118 C C . GLN B 1 463 ? -24.281 3.988 -13.781 1 86.75 463 GLN B C 1
ATOM 7120 O O . GLN B 1 463 ? -23.828 3.041 -14.422 1 86.75 463 GLN B O 1
#

Organism: Aegilops tauschii subsp. strangulata (NCBI:txid200361)

Foldseek 3Di:
DDLVLDPVDDDDALLDQPLVVLQVLLLVVQAPLCLQQQSGDGSSADLSVLVVCVVRPVVCNVPQQADDDPLQVVQCVFAVFNEAELLRDSQPQPPPPPDSQRPPSVLVSCVVSPNNVCCPDPARSHGDHYDHWLAWTDQGGDPVNCVVVVHDPSQTDTRGHDLLLLLCLLALQADDPVRFDPVDDPLVRSQQEWEWEDDQKTKTKGWDQDFFRFRLWHDQRANNRPHNITIIIAIGSGQNVLLCCLLVVAPCNVVLCVVCVVVVHDSLVVLVVLLVVVCVVVVPVDSLCLLVQKAKQSPCQAGRPDVNGRPDHMDIGRDDPDRHSSVSSNVSSNSLLNVLLSVLRRVVSVVVRPGNHQEYEYAYDCVVRPSSQQSNQQLNQHKYWYWPDRVSSVSSSVLSSCVSVVVDVDSVRSSNVRTHTDDIHHHDPPVVSNVSSVVSSVVNVVVRVVVVVVVVVVVVVVD/DDLVLPPVDDDDALLDQPLVVLQVLLLVVQAPLCLLQQSGDGSSADLSVLVVCVVRPVVCNVPQQADDDPLQVVQCVFAVFNEAELLRDSQPQPPPPPDSQRPPSVLVSCVVSPNNVCCPDPARSHGDHYDYWLAWTDQTGDPVNCVVVVHDPSQTDTRGHDLLLLLCLLALQADDPVRFDPVDDPLVRSQQEWEWEDDQKTKIKGWAQDFFRFHLWHDQRANNRPHNITIIIAIGSGQNVLLCCLLVVAPCNVVLCVVCVVVVHDSLVVLVVLLVVVCVVVVPVDSLCLLVQKAKQSPCQAGRPDVNGRPDHMDIGRDDPDRHSSVSSSVSSNSLLNVLLSVLRRVVSVVVRPGNHQEYEYAYDCVVRPSSQQSNQQLNQHKYWYWPDRVSSVSSSVLSSCVSVVVDVDSVRSSNVRTHTDDIHHHDPPVVSNVSSVVSSVVNVVVRVVVVVVVVVVVVVVD

Nearest PDB structures (foldseek):
  3gg4-assembly3_A-2  TM=9.558E-01  e=8.461E-46  Yersinia pseudotuberculosis
  3l0q-assembly1_B  TM=9.143E-01  e=1.556E-45  Yersinia pseudotuberculosis
  3gg4-assembly2_B  TM=9.192E-01  e=3.883E-45  Yersinia pseudotuberculosis
  3gbt-assembly1_A  TM=8.465E-01  e=4.123E-19  Lactobacillus acidophilus NCFM
  5ya2-assembly2_B  TM=8.361E-01  e=6.619E-17  Escherichia coli K-12

Secondary structure (DSSP, 8-state):
--TT--TT-----TT--TTHHHHHHHHHT--GGGGGBTTS--TTSHHHHHHHHHHH-HHHHHH------HHHHHHHHHH----EETTTS-------SS-----THHHHHHHHTT-GGGT-SSS-TT-S-EE-TT-B-TTSS-HHHHHHHT--TT---BPP--HHHHHHHHHTT---GGGS-TTS-HHHHGGGEEEEEESSSEEEEEEESS----TTSEEEEETSSSTTSEEEEEEES-SHHHHHHHHHTSTTHHHHHHHHHHHTS-HHHHHHHHHHHHHHHTT-SSGGGGGTT-EEE--BTBB-SSS-BTT--EEEEEE-S--SHHHHHHHHHHHHHHHHHHHHHHHHHHHHTT----EEEEESGGGG-HHHHHHHHHHHTS-EEEES-S-HHHHHHHHHHHHHTTSSSSHHHHHHHH--EEEEEPPPS-HHHHHHHHHHHHHHHHHHHHHHHHHHHHHHHT-/--TT--TT-----TT--TTHHHHHHHHHT--GGGGGBTTS--TTSHHHHHHHHHHH-HHHHHH------HHHHHHHHHH---PEETTTS-------SS-----THHHHHHHHTT-GGGT-SSS-TT-S-EE-TT-B-TTSS-HHHHHHHT--TT---BPP--HHHHHHHHHTT---GGGS-TTS-HHHHGGGEEEEEESSSEEEEEEESS----TTSEEEEETSSSTTSEEEEEEES-SHHHHHHHHHTSTTHHHHHHHHHHTTS-HHHHHHHHHHHHHHHTT-SSGGGGGTT-EEE--BTBB-SSS-BTT--EEEEEE-S--SHHHHHHHHHHHHHHHHHHHHHHHHHHHHTT----EEEEESGGGG-HHHHHHHHHHHTS-EEEES-S-HHHHHHHHHHHHHTTSSSSHHHHHHHH--EEEEEPPPS-HHHHHHHHHHHHHHHHHHHHHHHHHHHHHHHT-

Solvent-accessible surface area (backbone atoms only — not comparable to full-atom values): 47120 Å² total; per-residue (Å²): 65,43,89,82,59,43,82,88,31,76,60,77,63,58,87,46,60,86,13,48,69,43,16,52,56,52,41,69,65,68,53,77,70,28,44,40,33,14,59,38,62,50,27,53,38,66,67,20,40,50,52,39,37,52,74,72,34,52,70,56,53,72,64,55,76,64,58,67,57,69,48,41,44,53,46,22,67,34,41,70,37,72,62,31,23,40,41,72,44,89,56,80,45,61,58,53,94,86,52,82,52,76,50,75,62,56,55,52,52,32,41,72,68,70,45,38,69,42,56,54,65,97,63,32,28,68,50,82,47,69,41,51,55,17,40,58,38,84,67,9,25,30,65,67,41,10,60,75,70,72,54,55,60,43,43,61,36,29,36,35,58,46,65,62,42,16,26,38,51,23,38,72,55,20,62,48,76,87,75,49,60,85,89,43,53,73,78,54,50,54,31,23,33,32,31,36,34,25,36,56,29,30,38,36,40,31,39,30,83,60,88,47,70,34,76,18,23,29,16,47,27,66,28,34,65,49,81,85,24,22,30,36,43,34,34,39,59,38,42,44,50,46,53,49,46,61,46,58,38,32,64,34,32,66,60,45,47,52,52,14,56,76,67,72,47,52,55,65,58,46,38,52,50,52,45,54,51,48,29,61,76,65,67,49,95,48,67,78,60,77,30,71,67,37,48,31,42,58,22,32,62,10,29,47,30,46,75,48,34,73,80,42,45,10,32,44,38,47,39,56,81,70,61,46,64,69,49,51,33,42,54,50,50,23,42,50,46,22,49,29,45,48,51,32,50,35,52,54,53,42,37,74,51,72,45,60,63,61,36,36,33,41,35,48,69,53,51,71,36,64,66,55,46,48,49,34,11,35,60,56,64,26,41,33,29,28,40,56,57,74,58,23,42,59,46,15,49,47,43,26,40,37,31,25,60,60,75,32,94,33,67,68,58,32,27,62,70,69,27,41,45,46,56,75,43,67,38,70,88,53,66,61,57,47,44,39,41,53,43,51,41,54,51,44,57,46,52,56,54,48,51,52,52,52,53,53,48,44,54,60,35,74,102,65,42,89,83,59,44,82,89,31,75,61,77,63,57,86,47,63,86,13,47,67,43,15,52,56,51,42,67,64,68,51,76,70,28,41,40,32,14,57,38,63,51,27,53,37,66,67,17,40,50,52,39,38,52,74,70,34,51,69,56,54,71,65,55,76,65,60,67,57,70,46,40,44,52,48,22,69,34,41,70,39,70,60,32,25,39,42,73,43,89,55,81,45,64,57,52,93,84,54,80,52,76,50,74,62,56,55,52,51,32,41,72,68,71,45,39,69,42,56,52,65,97,63,32,30,67,51,82,47,69,42,51,55,16,39,60,38,82,68,9,25,30,64,68,42,10,60,75,70,73,54,55,61,42,43,62,35,30,36,35,57,46,63,62,42,17,27,38,52,23,36,72,56,20,62,46,76,90,74,51,61,86,89,43,52,72,78,54,49,52,31,23,32,32,30,37,35,25,37,55,30,30,38,36,42,31,40,32,84,60,88,47,70,35,73,18,23,30,16,46,26,66,29,35,64,50,82,84,24,22,30,36,42,35,34,40,58,38,42,45,50,45,54,49,45,62,46,59,38,33,65,32,33,66,62,45,46,51,54,15,55,75,68,73,46,51,56,65,58,46,37,53,49,51,46,52,51,48,28,60,76,67,67,48,95,49,65,79,59,77,31,71,66,38,51,30,40,57,21,32,62,10,29,48,30,46,75,48,34,73,81,41,45,10,31,43,37,48,39,55,82,69,61,45,62,70,50,50,31,42,53,51,51,22,43,50,49,21,47,28,46,47,50,33,50,35,53,52,53,43,37,74,49,72,46,62,65,63,35,36,34,43,35,47,69,52,50,72,35,64,66,55,46,49,50,35,10,35,62,54,65,27,41,34,30,28,42,57,58,73,59,23,43,59,44,16,49,46,43,26,40,39,30,25,60,60,73,32,97,34,67,68,58,32,27,62,69,69,27,42,45,46,58,74,44,65,38,70,86,52,64,62,58,49,45,38,40,53,44,51,41,54,51,44,57,48,53,56,54,48,50,54,52,51,52,52,47,44,54,60,36,74,102

Radius of gyration: 34.0 Å; Cα contacts (8 Å, |Δi|>4): 1847; chains: 2; bounding box: 63×107×76 Å

Sequence (926 aa):
VSWNGDSRRDIIVWMDHRALDQAERINSHSSPVLQFYGGSVSPEMQAPKLLWVKENLQKTWSMVYRWMDLGNWLTYRATGDETRSLSHMEQWRESNPRGMEPYGTDEVFWAEIGLGDLYEGSQAKIGHSVVFPGHPLGSGLTPTSAKELGLLPGTPVGTSLIDAHAGGVGVMESVPEAESKADLSDEEAICRRMVLVCGTSTCHMAVSKNKLFIPGVWGPFWSAMIPEYWLTEGGQSATGALLDYIVENHAAAPLLANHAASQSVSIFELLNKILLSMAHEQNIPFLSALSQDTHVLPDFHGNRSPVADPKSKGVICGLTLDTSEKYLALLYLATIQGIAYGTRHIVEHCNAHGHKIDTLLACGGLAKNSLYIQEHADIIGCPIILPRENESVLLGASVLGAVAAKKFSGIHDAMKSMNAAGKVVHPSSDPRVKKYHDAKYKIFRSLYEQQLSHRSTMAQALQVSWNGDSRRDIIVWMDHRALDQAERINSHSSPVLQFYGGSVSPEMQAPKLLWVKENLQKTWSMVYRWMDLGNWLTYRATGDETRSLSHMEQWRESNPRGMEPYGTDEVFWAEIGLGDLYEGSQAKIGHSVVFPGHPLGSGLTPTSAKELGLLPGTPVGTSLIDAHAGGVGVMESVPEAESKADLSDEEAICRRMVLVCGTSTCHMAVSKNKLFIPGVWGPFWSAMIPEYWLTEGGQSATGALLDYIVENHAAAPLLANHAASQSVSIFELLNKILLSMAHEQNIPFLSALSQDTHVLPDFHGNRSPVADPKSKGVICGLTLDTSEKYLALLYLATIQGIAYGTRHIVEHCNAHGHKIDTLLACGGLAKNSLYIQEHADIIGCPIILPRENESVLLGASVLGAVAAKKFSGIHDAMKSMNAAGKVVHPSSDPRVKKYHDAKYKIFRSLYEQQLSHRSTMAQALQ

pLDDT: mean 90.72, std 12.09, range [34.41, 98.94]